Protein AF-0000000075407806 (afdb_homodimer)

Nearest PDB structures (foldseek):
  3ign-assembly1_A  TM=9.437E-01  e=2.275E-16  Marinobacter nauticus VT8
  5m3c-assembly1_B  TM=9.437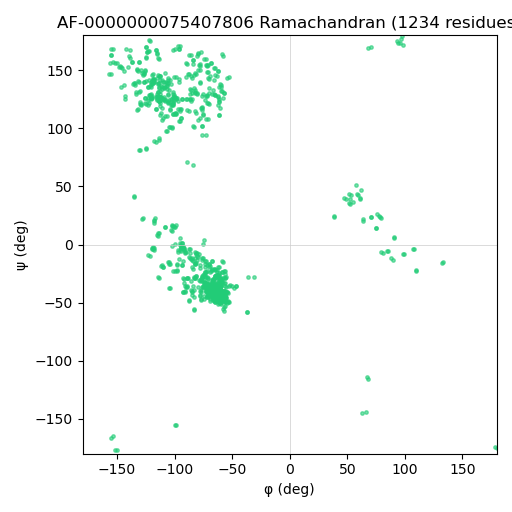E-01  e=1.707E-13  Pseudomonas aeruginosa
  5xgd-assembly1_A  TM=6.040E-01  e=1.605E-15  Pseudomonas aeruginosa PAO1
  5xgb-assembly1_A-2  TM=5.760E-01  e=3.151E-16  Pseudomonas aeruginosa PAO1
  5xge-assembly1_A  TM=5.749E-01  e=5.296E-15  Pseudomonas aeruginosa PAO1

Radius of gyration: 67.43 Å; Cα contacts (8 Å, |Δi|>4): 2034; chains: 2; bounding box: 66×197×121 Å

InterPro domains:
  IPR000160 GGDEF domain [PF00990] (448-605)
  IPR000160 GGDEF domain [PS50887] (478-611)
  IPR000160 GGDEF domain [SM00267] (437-609)
  IPR000160 GGDEF domain [TIGR00254] (445-607)
  IPR000160 GGDEF domain [cd01949] (449-607)
  IPR003660 HAMP domain [PS50885] (196-252)
  IPR029787 Nucleotide cyclase [SSF55073] (453-610)
  IPR043128 Reverse transcriptase/Diguanylate cyclase domain [G3DSA:3.30.70.270] (441-613)
  IPR050469 Diguanylate cyclase Dgc-like, bacteria [PTHR45138] (294-610)

Secondary structure (DSSP, 8-state):
--HHHHHHHHHHHHHHHHHHHHHHHHHHHHHHHHHHHHHHHHHHHHHHHHHHHHHHHHHT-GGGHHHHHHHHTT-TTEEEEEEEE-HHHHHHH----GGGS--SHHHHHHHHH---EEEEEE-SS-EEEEEEEEEE--SSSSS-GGGTS-S-TT-EEEEEEEEEE-HHHHHHHHHHHHHHHHHHHHHHHHHHHHHHHHHHHHHHHHHHHHHHHHHHHTT-TT-------SSHHHHHHHHHHHHHHHHHHHHHHHHHHHHHHHT----TTS-HHHHHHHHHHHHHHHHHHHHHHHT-SSHHHHHHHHHHIIIIIS---SEEEEEEETTTTEEEEEEETTEETPPP-SB-THHHH-GGGSHHHHH-S-EETTTSTT--TTB---GGGTT-EEEEEEEEETTEEEEEEEEEE-GGGHHHHHHHHHHHHHHHHHHHHHHHHHHHHHHHHHHHHB-TTT-SEEHHHHHHHHHHHHHHHHHHT--EEEEEEEETTHHHHHHHH-HHHHHHHHHHHHHHHHHHS-TTSEEEE-SSSEEEEEEET--HHHHHHHHHHHHHHHHHPPEEETTEEE---EEEEEEEETTT-SSHHHHHHHHHHHHHHHHHTTSSSEEE--GGGG--TT-/--HHHHHHHHHHHHHHHHHHHHHHHHHHHHHHHHHHHHHHHHHHHHHHHHHHHHHHHHHT-GGGHHHHHHHHTT-TTEEEEEEEE-HHHHHHH----GGGS--SHHHHHHHHH---EEEEEE-SS-EEEEEEEEEE--SSSSS-HHHH----TT-EEEEEEEEEE-HHHHHHHHHHHHHHHHHHHHHHHHHHHHHHHHHHHHHHHHHHHHHHHHHHHTT-TT-------SSHHHHHHHHHHHHHHHHHHHHHHHHHHHHHHHT----TTS-HHHHHHHHHHHHHHHHHHHHHHHT-SSHHHHHHHHHHHHHHTS---SEEEEEEETTTTEEEEEEETTEETPPP-SB-THHHH-GGGSHHHHH-S-EETTTSTT--TTB---GGGTT-EEEEEEEEETTEEEEEEEEEE-GGGHHHHHHHHHHHHHHHHHHHHHHHHHHHHHHHHHHHHB-TTT-PEEHHHHHHHHHHHHHHHHHHT--EEEEEEEETTHHHHHHHH-HHHHHHHHHHHHHHHHHHS-TTSEEEE-SSSEEEEEEET--HHHHHHHHHHHHHHHHH--EEETTEEE---EEEEEEEETTT-SSHHHHHHHHHHHHHHHHHTTSSSEEE--GGGG--TT-

Organism: Magnetospirillum gryphiswaldense (strain DSM 6361 / JCM 21280 / NBRC 15271 / MSR-1) (NCBI:txid431944)

Structure (mmCIF, N/CA/C/O backbone):
data_AF-0000000075407806-model_v1
#
loop_
_entity.id
_entity.type
_entity.pdbx_description
1 polymer 'diguanylate cyclase'
#
loop_
_atom_site.group_PDB
_atom_site.id
_atom_site.type_symbol
_atom_site.label_atom_id
_atom_site.label_alt_id
_atom_site.label_comp_id
_atom_site.label_asym_id
_atom_site.label_entity_id
_atom_site.label_seq_id
_atom_site.pdbx_PDB_ins_code
_atom_site.Cartn_x
_atom_site.Cartn_y
_atom_site.Cartn_z
_atom_site.occupancy
_atom_site.B_iso_or_equiv
_atom_site.auth_seq_id
_atom_site.auth_comp_id
_atom_site.auth_asym_id
_atom_site.auth_atom_id
_atom_site.pdbx_PDB_model_num
ATOM 1 N N . MET A 1 1 ? -12.391 -30.016 -14.391 1 67 1 MET A N 1
ATOM 2 C CA . MET A 1 1 ? -11.828 -31.281 -13.969 1 67 1 MET A CA 1
ATOM 3 C C . MET A 1 1 ? -10.367 -31.125 -13.547 1 67 1 MET A C 1
ATOM 5 O O . MET A 1 1 ? -9.609 -30.391 -14.188 1 67 1 MET A O 1
ATOM 9 N N . ASN A 1 2 ? -10 -31.844 -12.461 1 80.75 2 ASN A N 1
ATOM 10 C CA . ASN A 1 2 ? -8.656 -31.828 -11.891 1 80.75 2 ASN A CA 1
ATOM 11 C C . ASN A 1 2 ? -7.625 -32.406 -12.844 1 80.75 2 ASN A C 1
ATOM 13 O O . ASN A 1 2 ? -7.922 -33.375 -13.57 1 80.75 2 ASN A O 1
ATOM 17 N N . LEU A 1 3 ? -6.617 -31.719 -13.055 1 81.88 3 LEU A N 1
ATOM 18 C CA . LEU A 1 3 ? -5.551 -32.125 -13.953 1 81.88 3 LEU A CA 1
ATOM 19 C C . LEU A 1 3 ? -5.148 -33.594 -13.68 1 81.88 3 LEU A C 1
ATOM 21 O O . LEU A 1 3 ? -4.953 -34.375 -14.617 1 81.88 3 LEU A O 1
ATOM 25 N N . ASN A 1 4 ? -5.195 -33.938 -12.43 1 81.56 4 ASN A N 1
ATOM 26 C CA . ASN A 1 4 ? -4.84 -35.312 -12.047 1 81.56 4 ASN A CA 1
ATOM 27 C C . ASN A 1 4 ? -5.859 -36.312 -12.562 1 81.56 4 ASN A C 1
ATOM 29 O O . ASN A 1 4 ? -5.488 -37.406 -13.031 1 81.56 4 ASN A O 1
ATOM 33 N N . ILE A 1 5 ? -7.078 -35.969 -12.523 1 84.75 5 ILE A N 1
ATOM 34 C CA . ILE A 1 5 ? -8.141 -36.875 -12.977 1 84.75 5 ILE A CA 1
ATOM 35 C C . ILE A 1 5 ? -8.117 -36.969 -14.5 1 84.75 5 ILE A C 1
ATOM 37 O O . ILE A 1 5 ? -8.242 -38.031 -15.07 1 84.75 5 ILE A O 1
ATOM 41 N N . LYS A 1 6 ? -7.844 -35.875 -15.102 1 84.38 6 LYS A N 1
ATOM 42 C CA . LYS A 1 6 ? -7.789 -35.875 -16.562 1 84.38 6 LYS A CA 1
ATOM 43 C C . LYS A 1 6 ? -6.66 -36.75 -17.078 1 84.38 6 LYS A C 1
ATOM 45 O O . LYS A 1 6 ? -6.859 -37.562 -18 1 84.38 6 LYS A O 1
ATOM 50 N N . ILE A 1 7 ? -5.547 -36.656 -16.422 1 82.81 7 ILE A N 1
ATOM 51 C CA . ILE A 1 7 ? -4.379 -37.438 -16.844 1 82.81 7 ILE A CA 1
ATOM 52 C C . ILE A 1 7 ? -4.594 -38.906 -16.531 1 82.81 7 ILE A C 1
ATOM 54 O O . ILE A 1 7 ? -4.273 -39.781 -17.359 1 82.81 7 ILE A O 1
ATOM 58 N N . SER A 1 8 ? -5.254 -39.156 -15.438 1 85.25 8 SER A N 1
ATOM 59 C CA . SER A 1 8 ? -5.5 -40.531 -15.039 1 85.25 8 SER A CA 1
ATOM 60 C C . SER A 1 8 ? -6.484 -41.188 -15.992 1 85.25 8 SER A C 1
ATOM 62 O O . SER A 1 8 ? -6.273 -42.344 -16.406 1 85.25 8 SER A O 1
ATOM 64 N N . VAL A 1 9 ? -7.484 -40.469 -16.359 1 86.44 9 VAL A N 1
ATOM 65 C CA . VAL A 1 9 ? -8.5 -41.031 -17.25 1 86.44 9 VAL A CA 1
ATOM 66 C C . VAL A 1 9 ? -7.906 -41.25 -18.641 1 86.44 9 VAL A C 1
ATOM 68 O O . VAL A 1 9 ? -8.133 -42.281 -19.266 1 86.44 9 VAL A O 1
ATOM 71 N N . LEU A 1 10 ? -7.137 -40.375 -19.031 1 84.06 10 LEU A N 1
ATOM 72 C CA . LEU A 1 10 ? -6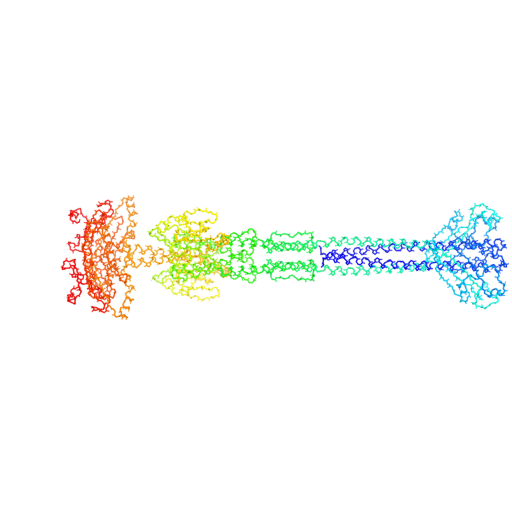.512 -40.469 -20.344 1 84.06 10 LEU A CA 1
ATOM 73 C C . LEU A 1 10 ? -5.523 -41.656 -20.375 1 84.06 10 LEU A C 1
ATOM 75 O O . LEU A 1 10 ? -5.527 -42.438 -21.312 1 84.06 10 LEU A O 1
ATOM 79 N N . PHE A 1 11 ? -4.77 -41.781 -19.344 1 84.06 11 PHE A N 1
ATOM 80 C CA . PHE A 1 11 ? -3.781 -42.844 -19.266 1 84.06 11 PHE A CA 1
ATOM 81 C C . PHE A 1 11 ? -4.465 -44.188 -19.219 1 84.06 11 PHE A C 1
ATOM 83 O O . PHE A 1 11 ? -4.043 -45.156 -19.891 1 84.06 11 PHE A O 1
ATOM 90 N N . ALA A 1 12 ? -5.516 -44.188 -18.469 1 84.94 12 ALA A N 1
ATOM 91 C CA . ALA A 1 12 ? -6.254 -45.469 -18.344 1 84.94 12 ALA A CA 1
ATOM 92 C C . ALA A 1 12 ? -6.879 -45.875 -19.688 1 84.94 12 ALA A C 1
ATOM 94 O O . ALA A 1 12 ? -6.855 -47.031 -20.047 1 84.94 12 ALA A O 1
ATOM 95 N N . ALA A 1 13 ? -7.336 -44.906 -20.391 1 87.31 13 ALA A N 1
ATOM 96 C CA . ALA A 1 13 ? -7.953 -45.188 -21.68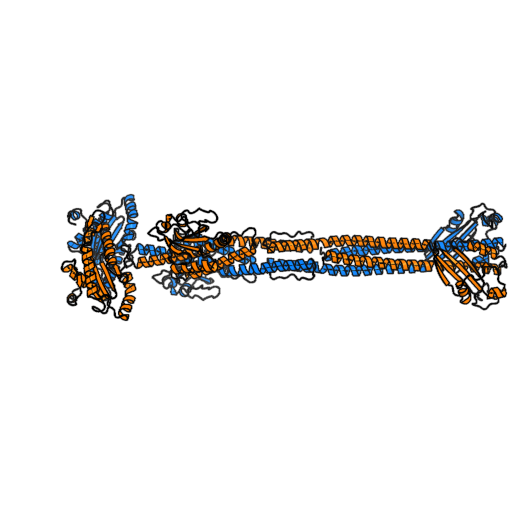8 1 87.31 13 ALA A CA 1
ATOM 97 C C . ALA A 1 13 ? -6.918 -45.688 -22.688 1 87.31 13 ALA A C 1
ATOM 99 O O . ALA A 1 13 ? -7.152 -46.656 -23.406 1 87.31 13 ALA A O 1
ATOM 100 N N . ILE A 1 14 ? -5.758 -45.125 -22.656 1 85.31 14 ILE A N 1
ATOM 101 C CA . ILE A 1 14 ? -4.699 -45.469 -23.594 1 85.31 14 ILE A CA 1
ATOM 102 C C . ILE A 1 14 ? -4.164 -46.875 -23.25 1 85.31 14 ILE A C 1
ATOM 104 O O . ILE A 1 14 ? -3.941 -47.688 -24.141 1 85.31 14 ILE A O 1
ATOM 108 N N . ALA A 1 15 ? -4.062 -47.094 -21.922 1 85.44 15 ALA A N 1
ATOM 109 C CA . ALA A 1 15 ? -3.576 -48.375 -21.469 1 85.44 15 ALA A CA 1
ATOM 110 C C . ALA A 1 15 ? -4.551 -49.5 -21.844 1 85.44 15 ALA A C 1
ATOM 112 O O . ALA A 1 15 ? -4.145 -50.531 -22.359 1 85.44 15 ALA A O 1
ATOM 113 N N . ALA A 1 16 ? -5.809 -49.281 -21.719 1 87.81 16 ALA A N 1
ATOM 114 C CA . ALA A 1 16 ? -6.832 -50.281 -22.016 1 87.81 16 ALA A CA 1
ATOM 115 C C . ALA A 1 16 ? -6.887 -50.562 -23.516 1 87.81 16 ALA A C 1
ATOM 117 O O . ALA A 1 16 ? -6.973 -51.719 -23.938 1 87.81 16 ALA A O 1
ATOM 118 N N . MET A 1 17 ? -6.723 -49.562 -24.281 1 87.56 17 MET A N 1
ATOM 119 C CA . MET A 1 17 ? -6.762 -49.688 -25.719 1 87.56 17 MET A CA 1
ATOM 120 C C . MET A 1 17 ? -5.531 -50.438 -26.234 1 87.56 17 MET A C 1
ATOM 122 O O . MET A 1 17 ? -5.637 -51.312 -27.109 1 87.56 17 MET A O 1
ATOM 126 N N . LEU A 1 18 ? -4.41 -50.156 -25.641 1 86.62 18 LEU A N 1
ATOM 127 C CA . LEU A 1 18 ? -3.17 -50.844 -26.031 1 86.62 18 LEU A CA 1
ATOM 128 C C . LEU A 1 18 ? -3.215 -52.312 -25.688 1 86.62 18 LEU A C 1
ATOM 130 O O . LEU A 1 18 ? -2.857 -53.156 -26.516 1 86.62 18 LEU A O 1
ATOM 134 N N . ILE A 1 19 ? -3.707 -52.625 -24.531 1 87.5 19 ILE A N 1
ATOM 135 C CA . ILE A 1 19 ? -3.783 -54.031 -24.078 1 87.5 19 ILE A CA 1
ATOM 136 C C . ILE A 1 19 ? -4.766 -54.812 -24.953 1 87.5 19 ILE A C 1
ATOM 138 O O . ILE A 1 19 ? -4.473 -55.906 -25.375 1 87.5 19 ILE A O 1
ATOM 142 N N . ALA A 1 20 ? -5.867 -54.188 -25.281 1 88.06 20 ALA A N 1
ATOM 143 C CA . ALA A 1 20 ? -6.879 -54.844 -26.109 1 88.06 20 ALA A CA 1
ATOM 144 C C . ALA A 1 20 ? -6.348 -55.125 -27.516 1 88.06 20 ALA A C 1
ATOM 146 O O . ALA A 1 20 ? -6.516 -56.219 -28.047 1 88.06 20 ALA A O 1
ATOM 147 N N . LEU A 1 21 ? -5.684 -54.219 -28.016 1 85.94 21 LEU A N 1
ATOM 148 C CA . LEU A 1 21 ? -5.16 -54.344 -29.375 1 85.94 21 LEU A CA 1
ATOM 149 C C . LEU A 1 21 ? -4.051 -55.406 -29.422 1 85.94 21 LEU A C 1
ATOM 151 O O . LEU A 1 21 ? -3.998 -56.219 -30.344 1 85.94 21 LEU A O 1
ATOM 155 N N . LEU A 1 22 ? -3.189 -55.406 -28.422 1 84.62 22 LEU A N 1
ATOM 156 C CA . LEU A 1 22 ? -2.105 -56.406 -28.344 1 84.62 22 LEU A CA 1
ATOM 157 C C . LEU A 1 22 ? -2.654 -57.812 -28.188 1 84.62 22 LEU A C 1
ATOM 159 O O . LEU A 1 22 ? -2.131 -58.75 -28.781 1 84.62 22 LEU A O 1
ATOM 163 N N . MET A 1 23 ? -3.695 -57.906 -27.453 1 85.75 23 MET A N 1
ATOM 164 C CA . MET A 1 23 ? -4.332 -59.219 -27.25 1 85.75 23 MET A CA 1
ATOM 165 C C . MET A 1 23 ? -4.91 -59.75 -28.547 1 85.75 23 MET A C 1
ATOM 167 O O . MET A 1 23 ? -4.656 -60.906 -28.922 1 85.75 23 MET A O 1
ATOM 171 N N . VAL A 1 24 ? -5.574 -58.938 -29.312 1 86.38 24 VAL A N 1
ATOM 172 C CA . VAL A 1 24 ? -6.234 -59.375 -30.547 1 86.38 24 VAL A CA 1
ATOM 173 C C . VAL A 1 24 ? -5.191 -59.75 -31.594 1 86.38 24 VAL A C 1
ATOM 175 O O . VAL A 1 24 ? -5.289 -60.781 -32.219 1 86.38 24 VAL A O 1
ATOM 178 N N . ILE A 1 25 ? -4.184 -58.969 -31.641 1 84 25 ILE A N 1
ATOM 179 C CA . ILE A 1 25 ? -3.17 -59.188 -32.656 1 84 25 ILE A CA 1
ATOM 180 C C . ILE A 1 25 ? -2.363 -60.438 -32.344 1 84 25 ILE A C 1
ATOM 182 O O . ILE A 1 25 ? -2.086 -61.25 -33.219 1 84 25 ILE A O 1
ATOM 186 N N . SER A 1 26 ? -2.033 -60.625 -31.031 1 84.69 26 SER A N 1
ATOM 187 C CA . SER A 1 26 ? -1.253 -61.781 -30.625 1 84.69 26 SER A CA 1
ATOM 188 C C . SER A 1 26 ? -2.043 -63.062 -30.812 1 84.69 26 SER A C 1
ATOM 190 O O . SER A 1 26 ? -1.513 -64.062 -31.328 1 84.69 26 SER A O 1
ATOM 192 N N . LEU A 1 27 ? -3.328 -63.062 -30.531 1 85 27 LEU A N 1
ATOM 193 C CA . LEU A 1 27 ? -4.164 -64.25 -30.688 1 85 27 LEU A CA 1
ATOM 194 C C . LEU A 1 27 ? -4.332 -64.625 -32.156 1 85 27 LEU A C 1
ATOM 196 O O . LEU A 1 27 ? -4.27 -65.75 -32.531 1 85 27 LEU A O 1
ATOM 200 N N . PHE A 1 28 ? -4.484 -63.594 -32.938 1 85.69 28 PHE A N 1
ATOM 201 C CA . PHE A 1 28 ? -4.629 -63.812 -34.375 1 85.69 28 PHE A CA 1
ATOM 202 C C . PHE A 1 28 ? -3.336 -64.375 -34.938 1 85.69 28 PHE A C 1
ATOM 204 O O . PHE A 1 28 ? -3.365 -65.312 -35.781 1 85.69 28 PHE A O 1
ATOM 211 N N . ALA A 1 29 ? -2.229 -63.812 -34.531 1 84.31 29 ALA A N 1
ATOM 212 C CA . ALA A 1 29 ? -0.93 -64.25 -35.062 1 84.31 29 ALA A CA 1
ATOM 213 C C . ALA A 1 29 ? -0.627 -65.688 -34.688 1 84.31 29 ALA A C 1
ATOM 215 O O . ALA A 1 29 ? -0.217 -66.5 -35.531 1 84.31 29 ALA A O 1
ATOM 216 N N . PHE A 1 30 ? -0.912 -66.125 -33.469 1 83.81 30 PHE A N 1
ATOM 217 C CA . PHE A 1 30 ? -0.617 -67.438 -33 1 83.81 30 PHE A CA 1
ATOM 218 C C . PHE A 1 30 ? -1.563 -68.438 -33.656 1 83.81 30 PHE A C 1
ATOM 220 O O . PHE A 1 30 ? -1.162 -69.562 -33.969 1 83.81 30 PHE A O 1
ATOM 227 N N . ARG A 1 31 ? -2.77 -68.062 -33.875 1 83.38 31 ARG A N 1
ATOM 228 C CA . ARG A 1 31 ? -3.717 -68.875 -34.594 1 83.38 31 ARG A CA 1
ATOM 229 C C . ARG A 1 31 ? -3.27 -69.125 -36.031 1 83.38 31 ARG A C 1
ATOM 231 O O . ARG A 1 31 ? -3.244 -70.312 -36.469 1 83.38 31 ARG A O 1
ATOM 238 N N . SER A 1 32 ? -2.961 -68.062 -36.625 1 83.88 32 SER A N 1
ATOM 239 C CA . SER A 1 32 ? -2.516 -68.188 -38.031 1 83.88 32 SER A CA 1
ATOM 240 C C . SER A 1 32 ? -1.256 -69.062 -38.125 1 83.88 32 SER A C 1
ATOM 242 O O . SER A 1 32 ? -1.137 -69.875 -39.031 1 83.88 32 SER A O 1
ATOM 244 N N . PHE A 1 33 ? -0.442 -68.938 -37.156 1 83.88 33 PHE A N 1
ATOM 245 C CA . PHE A 1 33 ? 0.8 -69.688 -37.125 1 83.88 33 PHE A CA 1
ATOM 246 C C . PHE A 1 33 ? 0.52 -71.188 -36.875 1 83.88 33 PHE A C 1
ATOM 248 O O . PHE A 1 33 ? 1.099 -72.062 -37.531 1 83.88 33 PHE A O 1
ATOM 255 N N . SER A 1 34 ? -0.338 -71.5 -36.062 1 83.44 34 SER A N 1
ATOM 256 C CA . SER A 1 34 ? -0.695 -72.875 -35.719 1 83.44 34 SER A CA 1
ATOM 257 C C . SER A 1 34 ? -1.324 -73.562 -36.906 1 83.44 34 SER A C 1
ATOM 259 O O . SER A 1 34 ? -0.989 -74.688 -37.188 1 83.44 34 SER A O 1
ATOM 261 N N . ILE A 1 35 ? -2.105 -72.875 -37.594 1 83.88 35 ILE A N 1
ATOM 262 C CA . ILE A 1 35 ? -2.785 -73.438 -38.75 1 83.88 35 ILE A CA 1
ATOM 263 C C . ILE A 1 35 ? -1.775 -73.688 -39.875 1 83.88 35 ILE A C 1
ATOM 265 O O . ILE A 1 35 ? -1.771 -74.75 -40.469 1 83.88 35 ILE A O 1
ATOM 269 N N . ALA A 1 36 ? -0.964 -72.75 -40.094 1 84.38 36 ALA A N 1
ATOM 270 C CA . ALA A 1 36 ? 0.032 -72.938 -41.156 1 84.38 36 ALA A CA 1
ATOM 271 C C . ALA A 1 36 ? 0.975 -74.062 -40.844 1 84.38 36 ALA A C 1
ATOM 273 O O . ALA A 1 36 ? 1.234 -74.875 -41.719 1 84.38 36 ALA A O 1
ATOM 274 N N . SER A 1 37 ? 1.441 -74.125 -39.656 1 86.44 37 SER A N 1
ATOM 275 C CA . SER A 1 37 ? 2.369 -75.188 -39.25 1 86.44 37 SER A CA 1
ATOM 276 C C . SER A 1 37 ? 1.707 -76.562 -39.312 1 86.44 37 SER A C 1
ATOM 278 O O . SER A 1 37 ? 2.285 -77.5 -39.844 1 86.44 37 SER A O 1
ATOM 280 N N . SER A 1 38 ? 0.479 -76.75 -38.875 1 87.69 38 SER A N 1
ATOM 281 C CA . SER A 1 38 ? -0.228 -78 -38.844 1 87.69 38 SER A CA 1
ATOM 282 C C . SER A 1 38 ? -0.625 -78.438 -40.25 1 87.69 38 SER A C 1
ATOM 284 O O . SER A 1 38 ? -0.638 -79.688 -40.531 1 87.69 38 SER A O 1
ATOM 286 N N . SER A 1 39 ? -0.934 -77.5 -41.094 1 88.38 39 SER A N 1
ATOM 287 C CA . SER A 1 39 ? -1.257 -77.875 -42.469 1 88.38 39 SER A CA 1
ATOM 288 C C . SER A 1 39 ? -0.055 -78.5 -43.188 1 88.38 39 SER A C 1
ATOM 290 O O . SER A 1 39 ? -0.195 -79.438 -43.906 1 88.38 39 SER A O 1
ATOM 292 N N . GLU A 1 40 ? 1.061 -77.875 -42.906 1 88.38 40 GLU A N 1
ATOM 293 C CA . GLU A 1 40 ? 2.275 -78.438 -43.469 1 88.38 40 GLU A CA 1
ATOM 294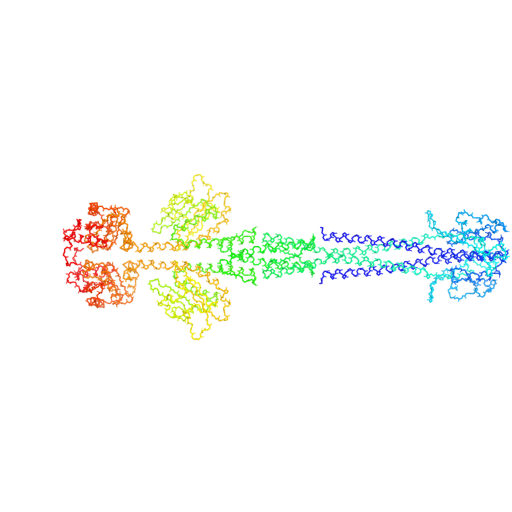 C C . GLU A 1 40 ? 2.568 -79.875 -42.906 1 88.38 40 GLU A C 1
ATOM 296 O O . GLU A 1 40 ? 2.994 -80.75 -43.625 1 88.38 40 GLU A O 1
ATOM 301 N N . HIS A 1 41 ? 2.346 -80 -41.656 1 89.31 41 HIS A N 1
ATOM 302 C CA . HIS A 1 41 ? 2.484 -81.25 -40.969 1 89.31 41 HIS A CA 1
ATOM 303 C C . HIS A 1 41 ? 1.616 -82.312 -41.594 1 89.31 41 HIS A C 1
ATOM 305 O O . HIS A 1 41 ? 2.111 -83.375 -41.969 1 89.31 41 HIS A O 1
ATOM 311 N N . ILE A 1 42 ? 0.395 -82.062 -41.875 1 92.19 42 ILE A N 1
ATOM 312 C CA . ILE A 1 42 ? -0.566 -83 -42.438 1 92.19 42 ILE A CA 1
ATOM 313 C C . ILE A 1 42 ? -0.195 -83.312 -43.875 1 92.19 42 ILE A C 1
ATOM 315 O O . ILE A 1 42 ? -0.241 -84.438 -44.312 1 92.19 42 ILE A O 1
ATOM 319 N N . ARG A 1 43 ? 0.182 -82.375 -44.562 1 91.44 43 ARG A N 1
ATOM 320 C CA . ARG A 1 43 ? 0.561 -82.562 -45.938 1 91.44 43 ARG A CA 1
ATOM 321 C C . ARG A 1 43 ? 1.745 -83.5 -46.062 1 91.44 43 ARG A C 1
ATOM 323 O O . ARG A 1 43 ? 1.729 -84.438 -46.875 1 91.44 43 ARG A O 1
ATOM 330 N N . THR A 1 44 ? 2.699 -83.25 -45.219 1 91.38 44 THR A N 1
ATOM 331 C CA . THR A 1 44 ? 3.877 -84.125 -45.219 1 91.38 44 THR A CA 1
ATOM 332 C C . THR A 1 44 ? 3.498 -85.562 -44.875 1 91.38 44 THR A C 1
ATOM 334 O O . THR A 1 44 ? 3.902 -86.5 -45.562 1 91.38 44 THR A O 1
ATOM 337 N N . ALA A 1 45 ? 2.74 -85.688 -43.906 1 92.06 45 ALA A N 1
ATOM 338 C CA . ALA A 1 45 ? 2.293 -87.062 -43.469 1 92.06 45 ALA A CA 1
ATOM 339 C C . ALA A 1 45 ? 1.518 -87.75 -44.594 1 92.06 45 ALA A C 1
ATOM 341 O O . ALA A 1 45 ? 1.754 -88.938 -44.875 1 92.06 45 ALA A O 1
ATOM 342 N N . ALA A 1 46 ? 0.719 -87.062 -45.219 1 92.12 46 ALA A N 1
ATOM 343 C CA . ALA A 1 46 ? -0.096 -87.562 -46.312 1 92.12 46 ALA A CA 1
ATOM 344 C C . ALA A 1 46 ? 0.774 -88 -47.469 1 92.12 46 ALA A C 1
ATOM 346 O O . ALA A 1 46 ? 0.52 -89.062 -48.094 1 92.12 46 ALA A O 1
ATOM 347 N N . GLU A 1 47 ? 1.703 -87.25 -47.688 1 91.81 47 GLU A N 1
ATOM 348 C CA . GLU A 1 47 ? 2.598 -87.625 -48.812 1 91.81 47 GLU A CA 1
ATOM 349 C C . GLU A 1 47 ? 3.391 -88.875 -48.531 1 91.81 47 GLU A C 1
ATOM 351 O O . GLU A 1 47 ? 3.648 -89.688 -49.438 1 91.81 47 GLU A O 1
ATOM 356 N N . ILE A 1 48 ? 3.77 -89.062 -47.344 1 92.06 48 ILE A N 1
ATOM 357 C CA . ILE A 1 48 ? 4.48 -90.312 -46.969 1 92.06 48 ILE A CA 1
ATOM 358 C C . ILE A 1 48 ? 3.553 -91.5 -47.125 1 92.06 48 ILE A C 1
ATOM 360 O O . ILE A 1 48 ? 3.965 -92.562 -47.625 1 92.06 48 ILE A O 1
ATOM 364 N N . VAL A 1 49 ? 2.375 -91.312 -46.781 1 92.69 49 VAL A N 1
ATOM 365 C CA . VAL A 1 49 ? 1.385 -92.375 -46.938 1 92.69 49 VAL A CA 1
ATOM 366 C C . VAL A 1 49 ? 1.198 -92.688 -48.406 1 92.69 49 VAL A C 1
ATOM 368 O O . VAL A 1 49 ? 1.134 -93.875 -48.812 1 92.69 49 VAL A O 1
ATOM 371 N N . ARG A 1 50 ? 1.124 -91.688 -49.125 1 90.62 50 ARG A N 1
ATOM 372 C CA . ARG A 1 50 ? 1.014 -91.875 -50.562 1 90.62 50 ARG A CA 1
ATOM 373 C C . ARG A 1 50 ? 2.176 -92.688 -51.125 1 90.62 50 ARG A C 1
ATOM 375 O O . ARG A 1 50 ? 1.978 -93.625 -51.938 1 90.62 50 ARG A O 1
ATOM 382 N N . VAL A 1 51 ? 3.324 -92.438 -50.688 1 90.62 51 VAL A N 1
ATOM 383 C CA . VAL A 1 51 ? 4.52 -93.125 -51.125 1 90.62 51 VAL A CA 1
ATOM 384 C C . VAL A 1 51 ? 4.414 -94.625 -50.719 1 90.62 51 VAL A C 1
ATOM 386 O O . VAL A 1 51 ? 4.73 -95.5 -51.531 1 90.62 51 VAL A O 1
ATOM 389 N N . HIS A 1 52 ? 3.959 -94.875 -49.594 1 92.12 52 HIS A N 1
ATOM 390 C CA . HIS A 1 52 ? 3.783 -96.25 -49.125 1 92.12 52 HIS A CA 1
ATOM 391 C C . HIS A 1 52 ? 2.82 -97 -50 1 92.12 52 HIS A C 1
ATOM 393 O O . HIS A 1 52 ? 3.131 -98.125 -50.438 1 92.12 52 HIS A O 1
ATOM 399 N N . LEU A 1 53 ? 1.775 -96.438 -50.281 1 90.94 53 LEU A N 1
ATOM 400 C CA . LEU A 1 53 ? 0.755 -97.062 -51.062 1 90.94 53 LEU A CA 1
ATOM 401 C C . LEU A 1 53 ? 1.246 -97.312 -52.5 1 90.94 53 LEU A C 1
ATOM 403 O O . LEU A 1 53 ? 1.003 -98.375 -53.062 1 90.94 53 LEU A O 1
ATOM 407 N N . THR A 1 54 ? 1.933 -96.438 -52.938 1 91.06 54 THR A N 1
ATOM 408 C CA . THR A 1 54 ? 2.5 -96.562 -54.281 1 91.06 54 THR A CA 1
ATOM 409 C C . THR A 1 54 ? 3.5 -97.688 -54.344 1 91.06 54 THR A C 1
ATOM 411 O O . THR A 1 54 ? 3.449 -98.5 -55.25 1 91.06 54 THR A O 1
ATOM 414 N N . GLU A 1 55 ? 4.273 -97.688 -53.344 1 91.5 55 GLU A N 1
ATOM 415 C CA . GLU A 1 55 ? 5.262 -98.812 -53.281 1 91.5 55 GLU A CA 1
ATOM 416 C C . GLU A 1 55 ? 4.594 -100.125 -53.094 1 91.5 55 GLU A C 1
ATOM 418 O O . GLU A 1 55 ? 5.051 -101.125 -53.656 1 91.5 55 GLU A O 1
ATOM 423 N N . SER A 1 56 ? 3.551 -100.188 -52.406 1 92.62 56 SER A N 1
ATOM 424 C CA . SER A 1 56 ? 2.814 -101.438 -52.219 1 92.62 56 SER A CA 1
ATOM 425 C C . SER A 1 56 ? 2.186 -101.938 -53.5 1 92.62 56 SER A C 1
ATOM 427 O O . SER A 1 56 ? 2.121 -103.125 -53.781 1 92.62 56 SER A O 1
ATOM 429 N N . MET A 1 57 ? 1.809 -101.062 -54.344 1 91.62 57 MET A N 1
ATOM 430 C CA . MET A 1 57 ? 1.226 -101.375 -55.625 1 91.62 57 MET A CA 1
ATOM 431 C C . MET A 1 57 ? 2.287 -101.875 -56.594 1 91.62 57 MET A C 1
ATOM 433 O O . MET A 1 57 ? 2.057 -102.875 -57.312 1 91.62 57 MET A O 1
ATOM 437 N N . ILE A 1 58 ? 3.365 -101.312 -56.469 1 90.06 58 ILE A N 1
ATOM 438 C CA . ILE A 1 58 ? 4.461 -101.688 -57.344 1 90.06 58 ILE A CA 1
ATOM 439 C C . ILE A 1 58 ? 5.008 -103.062 -56.969 1 90.06 58 ILE A C 1
ATOM 441 O O . ILE A 1 58 ? 5.32 -103.875 -57.812 1 90.06 58 ILE A O 1
ATOM 445 N N . ASN A 1 59 ? 4.961 -103.312 -55.719 1 91.62 59 ASN A N 1
ATOM 446 C CA . ASN A 1 59 ? 5.555 -104.562 -55.188 1 91.62 59 ASN A CA 1
ATOM 447 C C . ASN A 1 59 ? 4.527 -105.688 -55.125 1 91.62 59 ASN A C 1
ATOM 449 O O . ASN A 1 59 ? 4.852 -106.812 -54.719 1 91.62 59 ASN A O 1
ATOM 453 N N . GLY A 1 60 ? 3.314 -105.375 -55.438 1 89.31 60 GLY A N 1
ATOM 454 C CA . GLY A 1 60 ? 2.275 -106.375 -55.562 1 89.31 60 GLY A CA 1
ATOM 455 C C . GLY A 1 60 ? 1.722 -106.812 -54.219 1 89.31 60 GLY A C 1
ATOM 456 O O . GLY A 1 60 ? 1.28 -108 -54.031 1 89.31 60 GLY A O 1
ATOM 457 N N . VAL A 1 61 ? 1.866 -106 -53.281 1 92.81 61 VAL A N 1
ATOM 458 C CA . VAL A 1 61 ? 1.374 -106.375 -51.938 1 92.81 61 VAL A CA 1
ATOM 459 C C . VAL A 1 61 ? 0.264 -105.375 -51.531 1 92.81 61 VAL A C 1
ATOM 461 O O . VAL A 1 61 ? -0.013 -105.25 -50.312 1 92.81 61 VAL A O 1
ATOM 464 N N . ILE A 1 62 ? -0.343 -104.75 -52.375 1 91.69 62 ILE A N 1
ATOM 465 C CA . ILE A 1 62 ? -1.378 -103.75 -52.094 1 91.69 62 ILE A CA 1
ATOM 466 C C . ILE A 1 62 ? -2.596 -104.438 -51.5 1 91.69 62 ILE A C 1
ATOM 468 O O . ILE A 1 62 ? -3.348 -103.812 -50.719 1 91.69 62 ILE A O 1
ATOM 472 N N . ASP A 1 63 ? -2.748 -105.688 -51.719 1 87.75 63 ASP A N 1
ATOM 473 C CA . ASP A 1 63 ? -3.879 -106.438 -51.188 1 87.75 63 ASP A CA 1
ATOM 474 C C . ASP A 1 63 ? -3.729 -106.625 -49.688 1 87.75 63 ASP A C 1
ATOM 476 O O . ASP A 1 63 ? -4.707 -106.938 -49 1 87.75 63 ASP A O 1
ATOM 480 N N . LYS A 1 64 ? -2.5 -106.438 -49.188 1 90.75 64 LYS A N 1
ATOM 481 C CA . LYS A 1 64 ? -2.244 -106.625 -47.781 1 90.75 64 LYS A CA 1
ATOM 482 C C . LYS A 1 64 ? -2.211 -105.312 -47.031 1 90.75 64 LYS A C 1
ATOM 484 O O . LYS A 1 64 ? -1.722 -105.188 -45.906 1 90.75 64 LYS A O 1
ATOM 489 N N . ARG A 1 65 ? -2.719 -104.375 -47.719 1 89.62 65 ARG A N 1
ATOM 490 C CA . ARG A 1 65 ? -2.592 -103 -47.188 1 89.62 65 ARG A CA 1
ATOM 491 C C . ARG A 1 65 ? -3.428 -102.812 -45.906 1 89.62 65 ARG A C 1
ATOM 493 O O . ARG A 1 65 ? -3.248 -101.875 -45.188 1 89.62 65 ARG A O 1
ATOM 500 N N . GLU A 1 66 ? -4.32 -103.688 -45.594 1 89.94 66 GLU A N 1
ATOM 501 C CA . GLU A 1 66 ? -5.172 -103.562 -44.406 1 89.94 66 GLU A CA 1
ATOM 502 C C . GLU A 1 66 ? -4.34 -103.438 -43.156 1 89.94 66 GLU A C 1
ATOM 504 O O . GLU A 1 66 ? -4.676 -102.625 -42.25 1 89.94 66 GLU A O 1
ATOM 509 N N . SER A 1 67 ? -3.305 -104.188 -43.125 1 89.69 67 SER A N 1
ATOM 510 C CA . SER A 1 67 ? -2.436 -104.125 -41.938 1 89.69 67 SER A CA 1
ATOM 511 C C . SER A 1 67 ? -1.778 -102.75 -41.812 1 89.69 67 SER A C 1
ATOM 513 O O . SER A 1 67 ? -1.694 -102.188 -40.719 1 89.69 67 SER A O 1
ATOM 515 N N . PHE A 1 68 ? -1.342 -102.25 -42.906 1 89.69 68 PHE A N 1
ATOM 516 C CA . PHE A 1 68 ? -0.741 -100.875 -42.906 1 89.69 68 PHE A CA 1
ATOM 517 C C . PHE A 1 68 ? -1.737 -99.812 -42.438 1 89.69 68 PHE A C 1
ATOM 519 O O . PHE A 1 68 ? -1.408 -99 -41.594 1 89.69 68 PHE A O 1
ATOM 526 N N . LEU A 1 69 ? -2.887 -99.875 -43 1 89.62 69 LEU A N 1
ATOM 527 C CA . LEU A 1 69 ? -3.912 -98.938 -42.656 1 89.62 69 LEU A CA 1
ATOM 528 C C . LEU A 1 69 ? -4.281 -99 -41.188 1 89.62 69 LEU A C 1
ATOM 530 O O . LEU A 1 69 ? -4.52 -98 -40.531 1 89.62 69 LEU A O 1
ATOM 534 N N . LYS A 1 70 ? -4.254 -100.188 -40.656 1 88.12 70 LYS A N 1
ATOM 535 C CA . LYS A 1 70 ? -4.523 -100.375 -39.219 1 88.12 70 LYS A CA 1
ATOM 536 C C . LYS A 1 70 ? -3.4 -99.75 -38.375 1 88.12 70 LYS A C 1
ATOM 538 O O . LYS A 1 70 ? -3.66 -99.062 -37.375 1 88.12 70 LYS A O 1
ATOM 543 N N . ARG A 1 71 ? -2.191 -99.938 -38.781 1 88.62 71 ARG A N 1
ATOM 544 C CA . ARG A 1 71 ? -1.046 -99.438 -38.031 1 88.62 71 ARG A CA 1
ATOM 545 C C . ARG A 1 71 ? -0.894 -97.938 -38.156 1 88.62 71 ARG A C 1
ATOM 547 O O . ARG A 1 71 ? -0.373 -97.25 -37.281 1 88.62 71 ARG A O 1
ATOM 554 N N . LEU A 1 72 ? -1.311 -97.5 -39.344 1 87.62 72 LEU A N 1
ATOM 555 C CA . LEU A 1 72 ? -1.289 -96.062 -39.562 1 87.62 72 LEU A CA 1
ATOM 556 C C . LEU A 1 72 ? -2.123 -95.312 -38.531 1 87.62 72 LEU A C 1
ATOM 558 O O . LEU A 1 72 ? -1.768 -94.25 -38.094 1 87.62 72 LEU A O 1
ATOM 562 N N . MET A 1 73 ? -3.105 -95.938 -38.031 1 85.38 73 MET A N 1
ATOM 563 C CA . MET A 1 73 ? -3.988 -95.312 -37.031 1 85.38 73 MET A CA 1
ATOM 564 C C . MET A 1 73 ? -3.295 -95.25 -35.688 1 85.38 73 MET A C 1
ATOM 566 O O . MET A 1 73 ? -3.695 -94.438 -34.844 1 85.38 73 MET A O 1
ATOM 570 N N . GLU A 1 74 ? -2.188 -95.938 -35.562 1 82.88 74 GLU A N 1
ATOM 571 C CA . GLU A 1 74 ? -1.501 -96 -34.281 1 82.88 74 GLU A CA 1
ATOM 572 C C . GLU A 1 74 ? -0.293 -95.062 -34.281 1 82.88 74 GLU A C 1
ATOM 574 O O . GLU A 1 74 ? 0.445 -95 -33.281 1 82.88 74 GLU A O 1
ATOM 579 N N . VAL A 1 75 ? -0.178 -94.5 -35.375 1 86.75 75 VAL A N 1
ATOM 580 C CA . VAL A 1 75 ? 0.969 -93.562 -35.469 1 86.75 75 VAL A CA 1
ATOM 581 C C . VAL A 1 75 ? 0.834 -92.5 -34.406 1 86.75 75 VAL A C 1
ATOM 583 O O . VAL A 1 75 ? -0.198 -91.812 -34.344 1 86.75 75 VAL A O 1
ATOM 586 N N . GLN A 1 76 ? 1.859 -92.312 -33.594 1 80.12 76 GLN A N 1
ATOM 587 C CA . GLN A 1 76 ? 1.87 -91.25 -32.562 1 80.12 76 GLN A CA 1
ATOM 588 C C . GLN A 1 76 ? 1.913 -89.875 -33.156 1 80.12 76 GLN A C 1
ATOM 590 O O . GLN A 1 76 ? 2.658 -89.625 -34.125 1 80.12 76 GLN A O 1
ATOM 595 N N . GLY A 1 77 ? 1.011 -89 -32.719 1 77.88 77 GLY A N 1
ATOM 596 C CA . GLY A 1 77 ? 0.952 -87.625 -33.219 1 77.88 77 GLY A CA 1
ATOM 597 C C . GLY A 1 77 ? -0.271 -87.375 -34.094 1 77.88 77 GLY A C 1
ATOM 598 O O . GLY A 1 77 ? -0.626 -86.25 -34.344 1 77.88 77 GLY A O 1
ATOM 599 N N . LEU A 1 78 ? -0.732 -88.5 -34.594 1 88 78 LEU A N 1
ATOM 600 C CA . LEU A 1 78 ? -1.963 -88.375 -35.375 1 88 78 LEU A CA 1
ATOM 601 C C . LEU A 1 78 ? -3.166 -88.812 -34.562 1 88 78 LEU A C 1
ATOM 603 O O . LEU A 1 78 ? -3.109 -89.875 -33.875 1 88 78 LEU A O 1
ATOM 607 N N . ALA A 1 79 ? -4.098 -88.062 -34.562 1 88.12 79 ALA A N 1
ATOM 608 C CA . ALA A 1 79 ? -5.34 -88.5 -33.906 1 88.12 79 ALA A CA 1
ATOM 609 C C . ALA A 1 79 ? -6.098 -89.5 -34.75 1 88.12 79 ALA A C 1
ATOM 611 O O . ALA A 1 79 ? -6.73 -90.438 -34.219 1 88.12 79 ALA A O 1
ATOM 612 N N . SER A 1 80 ? -6.023 -89.25 -36 1 88.06 80 SER A N 1
ATOM 613 C CA . SER A 1 80 ? -6.629 -90.188 -36.938 1 88.06 80 SER A CA 1
ATOM 614 C C . SER A 1 80 ? -5.977 -90.125 -38.312 1 88.06 80 SER A C 1
ATOM 616 O O . SER A 1 80 ? -5.426 -89.062 -38.688 1 88.06 80 SER A O 1
ATOM 618 N N . ALA A 1 81 ? -5.938 -91.25 -38.938 1 91.5 81 ALA A N 1
ATOM 619 C CA . ALA A 1 81 ? -5.445 -91.375 -40.312 1 91.5 81 ALA A CA 1
ATOM 620 C C . ALA A 1 81 ? -6.223 -92.375 -41.125 1 91.5 81 ALA A C 1
ATOM 622 O O . ALA A 1 81 ? -6.438 -93.5 -40.625 1 91.5 81 ALA A O 1
ATOM 623 N N . ARG A 1 82 ? -6.719 -92 -42.188 1 90.06 82 ARG A N 1
ATOM 624 C CA . ARG A 1 82 ? -7.438 -92.938 -43 1 90.06 82 ARG A CA 1
ATOM 625 C C . ARG A 1 82 ? -7.234 -92.625 -44.5 1 90.06 82 ARG A C 1
ATOM 627 O O . ARG A 1 82 ? -6.953 -91.5 -44.875 1 90.06 82 ARG A O 1
ATOM 634 N N . VAL A 1 83 ? -7.324 -93.625 -45.25 1 92.75 83 VAL A N 1
ATOM 635 C CA . VAL A 1 83 ? -7.203 -93.562 -46.719 1 92.75 83 VAL A CA 1
ATOM 636 C C . VAL A 1 83 ? -8.555 -93.812 -47.375 1 92.75 83 VAL A C 1
ATOM 638 O O . VAL A 1 83 ? -9.281 -94.75 -46.938 1 92.75 83 VAL A O 1
ATOM 641 N N . VAL A 1 84 ? -8.828 -93 -48.312 1 94.06 84 VAL A N 1
ATOM 642 C CA . VAL A 1 84 ? -10.109 -93.125 -49 1 94.06 84 VAL A CA 1
ATOM 643 C C . VAL A 1 84 ? -9.891 -93.438 -50.469 1 94.06 84 VAL A C 1
ATOM 645 O O . VAL A 1 84 ? -8.992 -92.875 -51.094 1 94.06 84 VAL A O 1
ATOM 648 N N . ARG A 1 85 ? -10.773 -94.312 -51 1 94 85 ARG A N 1
ATOM 649 C CA . ARG A 1 85 ? -10.695 -94.688 -52.406 1 94 85 ARG A CA 1
ATOM 650 C C . ARG A 1 85 ? -11.633 -93.875 -53.25 1 94 85 ARG A C 1
ATOM 652 O O . ARG A 1 85 ? -12.758 -93.562 -52.844 1 94 85 ARG A O 1
ATOM 659 N N . SER A 1 86 ? -11.219 -93.5 -54.344 1 93.75 86 SER A N 1
ATOM 660 C CA . SER A 1 86 ? -12.07 -92.75 -55.25 1 93.75 86 SER A CA 1
ATOM 661 C C . SER A 1 86 ? -13.016 -93.688 -56 1 93.75 86 SER A C 1
ATOM 663 O O . SER A 1 86 ? -12.781 -94.875 -56.094 1 93.75 86 SER A O 1
ATOM 665 N N . PRO A 1 87 ? -14.086 -93.062 -56.625 1 91.62 87 PRO A N 1
ATOM 666 C CA . PRO A 1 87 ? -15 -93.875 -57.438 1 91.62 87 PRO A CA 1
ATOM 667 C C . PRO A 1 87 ? -14.305 -94.5 -58.625 1 91.62 87 PRO A C 1
ATOM 669 O O . PRO A 1 87 ? -14.648 -95.625 -59.031 1 91.62 87 PRO A O 1
ATOM 672 N N . ALA A 1 88 ? -13.297 -93.938 -59.094 1 92.81 88 ALA A N 1
ATOM 673 C CA . ALA A 1 88 ? -12.57 -94.438 -60.25 1 92.81 88 ALA A CA 1
ATOM 674 C C . ALA A 1 88 ? -11.805 -95.75 -59.844 1 92.81 88 ALA A C 1
ATOM 676 O O . ALA A 1 88 ? -11.766 -96.688 -60.625 1 92.81 88 ALA A O 1
ATOM 677 N N . VAL A 1 89 ? -11.258 -95.688 -58.75 1 94.06 89 VAL A N 1
ATOM 678 C CA . VAL A 1 89 ? -10.508 -96.812 -58.25 1 94.06 89 VAL A CA 1
ATOM 679 C C . VAL A 1 89 ? -11.469 -97.938 -57.844 1 94.06 89 VAL A C 1
ATOM 681 O O . VAL A 1 89 ? -11.188 -99.125 -58.094 1 94.06 89 VAL A O 1
ATOM 684 N N . VAL A 1 90 ? -12.594 -97.562 -57.344 1 93.56 90 VAL A N 1
ATOM 685 C CA . VAL A 1 90 ? -13.602 -98.562 -56.969 1 93.56 90 VAL A CA 1
ATOM 686 C C . VAL A 1 90 ? -14.133 -99.25 -58.219 1 93.56 90 VAL A C 1
ATOM 688 O O . VAL A 1 90 ? -14.352 -100.5 -58.219 1 93.56 90 VAL A O 1
ATOM 691 N N . LYS A 1 91 ? -14.266 -98.562 -59.219 1 93.06 91 LYS A N 1
ATOM 692 C CA . LYS A 1 91 ? -14.758 -99.125 -60.469 1 93.06 91 LYS A CA 1
ATOM 693 C C . LYS A 1 91 ? -13.773 -100.125 -61.062 1 93.06 91 LYS A C 1
ATOM 695 O O . LYS A 1 91 ? -14.18 -101.188 -61.594 1 93.06 91 LYS A O 1
ATOM 700 N N . GLN A 1 92 ? -12.602 -99.812 -60.938 1 93.69 92 GLN A N 1
ATOM 701 C CA . GLN A 1 92 ? -11.578 -100.688 -61.562 1 93.69 92 GLN A CA 1
ATOM 702 C C . GLN A 1 92 ? -11.195 -101.812 -60.656 1 93.69 92 GLN A C 1
ATOM 704 O O . GLN A 1 92 ? -10.984 -102.938 -61.125 1 93.69 92 GLN A O 1
ATOM 709 N N . PHE A 1 93 ? -11.062 -101.625 -59.344 1 92.56 93 PHE A N 1
ATOM 710 C CA . PHE A 1 93 ? -10.469 -102.625 -58.469 1 92.56 93 PHE A CA 1
ATOM 711 C C . PHE A 1 93 ? -11.477 -103.062 -57.438 1 92.56 93 PHE A C 1
ATOM 713 O O . PHE A 1 93 ? -11.164 -103.938 -56.594 1 92.56 93 PHE A O 1
ATOM 720 N N . GLY A 1 94 ? -12.641 -102.5 -57.375 1 90.62 94 GLY A N 1
ATOM 721 C CA . GLY A 1 94 ? -13.656 -102.875 -56.406 1 90.62 94 GLY A CA 1
ATOM 722 C C . GLY A 1 94 ? -13.664 -101.938 -55.188 1 90.62 94 GLY A C 1
ATOM 723 O O . GLY A 1 94 ? -12.836 -101.062 -55.062 1 90.62 94 GLY A O 1
ATOM 724 N N . SER A 1 95 ? -14.547 -102.188 -54.281 1 89.12 95 SER A N 1
ATOM 725 C CA . SER A 1 95 ? -14.797 -101.25 -53.125 1 89.12 95 SER A CA 1
ATOM 726 C C . SER A 1 95 ? -13.68 -101.375 -52.094 1 89.12 95 SER A C 1
ATOM 728 O O . SER A 1 95 ? -13.461 -100.438 -51.312 1 89.12 95 SER A O 1
ATOM 730 N N . GLY A 1 96 ? -12.906 -102.312 -52.156 1 86.25 96 GLY A N 1
ATOM 731 C CA . GLY A 1 96 ? -11.812 -102.438 -51.219 1 86.25 96 GLY A CA 1
ATOM 732 C C . GLY A 1 96 ? -12.273 -102.688 -49.812 1 86.25 96 GLY A C 1
ATOM 733 O O . GLY A 1 96 ? -13.258 -103.375 -49.562 1 86.25 96 GLY A O 1
ATOM 734 N N . LEU A 1 97 ? -11.555 -102.125 -48.781 1 88.81 97 LEU A N 1
ATOM 735 C CA . LEU A 1 97 ? -11.867 -102.312 -47.375 1 88.81 97 LEU A CA 1
ATOM 736 C C . LEU A 1 97 ? -12.953 -101.312 -46.938 1 88.81 97 LEU A C 1
ATOM 738 O O . LEU A 1 97 ? -13.078 -100.25 -47.531 1 88.81 97 LEU A O 1
ATOM 742 N N . HIS A 1 98 ? -13.695 -101.625 -45.906 1 86.56 98 HIS A N 1
ATOM 743 C CA . HIS A 1 98 ? -14.789 -100.812 -45.438 1 86.56 98 HIS A CA 1
ATOM 744 C C . HIS A 1 98 ? -14.281 -99.438 -44.969 1 86.56 98 HIS A C 1
ATOM 746 O O . HIS A 1 98 ? -14.961 -98.438 -45.156 1 86.56 98 HIS A O 1
ATOM 752 N N . GLU A 1 99 ? -13.102 -99.438 -44.531 1 87.31 99 GLU A N 1
ATOM 753 C CA . GLU A 1 99 ? -12.531 -98.188 -44 1 87.31 99 GLU A CA 1
ATOM 754 C C . GLU A 1 99 ? -12.086 -97.25 -45.094 1 87.31 99 GLU A C 1
ATOM 756 O O . GLU A 1 99 ? -11.828 -96.062 -44.844 1 87.31 99 GLU A O 1
ATOM 761 N N . GLU A 1 100 ? -12.102 -97.688 -46.312 1 92.69 100 GLU A N 1
ATOM 762 C CA . GLU A 1 100 ? -11.602 -96.875 -47.438 1 92.69 100 GLU A CA 1
ATOM 763 C C . GLU A 1 100 ? -12.742 -96.125 -48.125 1 92.69 100 GLU A C 1
ATOM 765 O O . GLU A 1 100 ? -12.516 -95.438 -49.094 1 92.69 100 GLU A O 1
ATOM 770 N N . ALA A 1 101 ? -13.93 -96.312 -47.594 1 91.75 101 ALA A N 1
ATOM 771 C CA . ALA A 1 101 ? -15.07 -95.562 -48.125 1 91.75 101 ALA A CA 1
ATOM 772 C C . ALA A 1 101 ? -15.148 -94.188 -47.531 1 91.75 101 ALA A C 1
ATOM 774 O O . ALA A 1 101 ? -14.844 -94 -46.344 1 91.75 101 ALA A O 1
ATOM 775 N N . PRO A 1 102 ? -15.609 -93.312 -48.406 1 91.81 102 PRO A N 1
ATOM 776 C CA . PRO A 1 102 ? -15.75 -92 -47.875 1 91.81 102 PRO A CA 1
ATOM 777 C C . PRO A 1 102 ? -16.734 -91.875 -46.688 1 91.81 102 PRO A C 1
ATOM 779 O O . PRO A 1 102 ? -17.781 -92.5 -46.719 1 91.81 102 PRO A O 1
ATOM 782 N N . SER A 1 103 ? -16.312 -91.125 -45.625 1 86.56 103 SER A N 1
ATOM 783 C CA . SER A 1 103 ? -17.078 -91.125 -44.406 1 86.56 103 SER A CA 1
ATOM 784 C C . SER A 1 103 ? -17.938 -89.812 -44.312 1 86.56 103 SER A C 1
ATOM 786 O O . SER A 1 103 ? -18.938 -89.812 -43.594 1 86.56 103 SER A O 1
ATOM 788 N N . ASP A 1 104 ? -17.609 -88.75 -44.969 1 90.81 104 ASP A N 1
ATOM 789 C CA . ASP A 1 104 ? -18.359 -87.5 -44.875 1 90.81 104 ASP A CA 1
ATOM 790 C C . ASP A 1 104 ? -18.281 -86.688 -46.156 1 90.81 104 ASP A C 1
ATOM 792 O O . ASP A 1 104 ? -17.703 -87.125 -47.125 1 90.81 104 ASP A O 1
ATOM 796 N N . ASP A 1 105 ? -18.922 -85.438 -46.125 1 92.75 105 ASP A N 1
ATOM 797 C CA . ASP A 1 105 ? -19.062 -84.562 -47.312 1 92.75 105 ASP A CA 1
ATOM 798 C C . ASP A 1 105 ? -17.719 -83.938 -47.688 1 92.75 105 ASP A C 1
ATOM 800 O O . ASP A 1 105 ? -17.453 -83.75 -48.875 1 92.75 105 ASP A O 1
ATOM 804 N N . LEU A 1 106 ? -16.906 -83.875 -46.781 1 92.94 106 LEU A N 1
ATOM 805 C CA . LEU A 1 106 ? -15.617 -83.25 -47.062 1 92.94 106 LEU A CA 1
ATOM 806 C C . LEU A 1 106 ? -14.734 -84.188 -47.906 1 92.94 106 LEU A C 1
ATOM 808 O O . LEU A 1 106 ? -14.047 -83.75 -48.812 1 92.94 106 LEU A O 1
ATOM 812 N N . GLU A 1 107 ? -14.648 -85.375 -47.562 1 94.56 107 GLU A N 1
ATOM 813 C CA . GLU A 1 107 ? -13.875 -86.375 -48.312 1 94.56 107 GLU A CA 1
ATOM 814 C C . GLU A 1 107 ? -14.398 -86.5 -49.75 1 94.56 107 GLU A C 1
ATOM 816 O O . GLU A 1 107 ? -13.625 -86.562 -50.688 1 94.56 107 GLU A O 1
ATOM 821 N N . ASN A 1 108 ? -15.766 -86.438 -49.812 1 94.5 108 ASN A N 1
ATOM 822 C CA . ASN A 1 108 ? -16.375 -86.5 -51.156 1 94.5 108 ASN A CA 1
ATOM 823 C C . ASN A 1 108 ? -15.992 -85.25 -52 1 94.5 108 ASN A C 1
ATOM 825 O O . ASN A 1 108 ? -15.75 -85.375 -53.188 1 94.5 108 ASN A O 1
ATOM 829 N N . GLN A 1 109 ? -16 -84.312 -51.312 1 94.56 109 GLN A N 1
ATOM 830 C CA . GLN A 1 109 ? -15.648 -83.062 -52 1 94.56 109 GLN A CA 1
ATOM 831 C C . GLN A 1 109 ? -14.211 -83.125 -52.531 1 94.56 109 GLN A C 1
ATOM 833 O O . GLN A 1 109 ? -13.945 -82.75 -53.656 1 94.56 109 GLN A O 1
ATOM 838 N N . VAL A 1 110 ? -13.266 -83.562 -51.719 1 95.81 110 VAL A N 1
ATOM 839 C CA . VAL A 1 110 ? -11.859 -83.625 -52.094 1 95.81 110 VAL A CA 1
ATOM 840 C C . VAL A 1 110 ? -11.703 -84.625 -53.25 1 95.81 110 VAL A C 1
ATOM 842 O O . VAL A 1 110 ? -10.914 -84.375 -54.188 1 95.81 110 VAL A O 1
ATOM 845 N N . LEU A 1 111 ? -12.422 -85.688 -53.219 1 94.75 111 LEU A N 1
ATOM 846 C CA . LEU A 1 111 ? -12.344 -86.688 -54.281 1 94.75 111 LEU A CA 1
ATOM 847 C C . LEU A 1 111 ? -12.867 -86.125 -55.594 1 94.75 111 LEU A C 1
ATOM 849 O O . LEU A 1 111 ? -12.383 -86.5 -56.656 1 94.75 111 LEU A O 1
ATOM 853 N N . ARG A 1 112 ? -13.805 -85.188 -55.5 1 93.31 112 ARG A N 1
ATOM 854 C CA . ARG A 1 112 ? -14.406 -84.562 -56.688 1 93.31 112 ARG A CA 1
ATOM 855 C C . ARG A 1 112 ? -13.547 -83.438 -57.219 1 93.31 112 ARG A C 1
ATOM 857 O O . ARG A 1 112 ? -13.32 -83.375 -58.438 1 93.31 112 ARG A O 1
ATOM 864 N N . GLU A 1 113 ? -13.086 -82.625 -56.344 1 93.62 113 GLU A N 1
ATOM 865 C CA . GLU A 1 113 ? -12.445 -81.375 -56.75 1 93.62 113 GLU A CA 1
ATOM 866 C C . GLU A 1 113 ? -10.938 -81.562 -56.906 1 93.62 113 GLU A C 1
ATOM 868 O O . GLU A 1 113 ? -10.281 -80.812 -57.594 1 93.62 113 GLU A O 1
ATOM 873 N N . GLY A 1 114 ? -10.328 -82.438 -56.188 1 93.5 114 GLY A N 1
ATOM 874 C CA . GLY A 1 114 ? -8.898 -82.688 -56.25 1 93.5 114 GLY A CA 1
ATOM 875 C C . GLY A 1 114 ? -8.062 -81.625 -55.562 1 93.5 114 GLY A C 1
ATOM 876 O O . GLY A 1 114 ? -6.926 -81.375 -55.938 1 93.5 114 GLY A O 1
ATOM 877 N N . LYS A 1 115 ? -8.688 -81 -54.625 1 94.06 115 LYS A N 1
ATOM 878 C CA . LYS A 1 115 ? -7.992 -79.938 -53.844 1 94.06 115 LYS A CA 1
ATOM 879 C C . LYS A 1 115 ? -7.988 -80.312 -52.375 1 94.06 115 LYS A C 1
ATOM 881 O O . LYS A 1 115 ? -8.992 -80.812 -51.844 1 94.06 115 LYS A O 1
ATOM 886 N N . ALA A 1 116 ? -6.793 -80.062 -51.75 1 94.19 116 ALA A N 1
ATOM 887 C CA . ALA A 1 116 ? -6.672 -80.312 -50.312 1 94.19 116 ALA A CA 1
ATOM 888 C C . ALA A 1 116 ? -7.555 -79.375 -49.5 1 94.19 116 ALA A C 1
ATOM 890 O O . ALA A 1 116 ? -7.672 -78.188 -49.812 1 94.19 116 ALA A O 1
ATOM 891 N N . VAL A 1 117 ? -8.141 -79.875 -48.469 1 94.69 117 VAL A N 1
ATOM 892 C CA . VAL A 1 117 ? -8.984 -79.062 -47.562 1 94.69 117 VAL A CA 1
ATOM 893 C C . VAL A 1 117 ? -8.539 -79.312 -46.125 1 94.69 117 VAL A C 1
ATOM 895 O O . VAL A 1 117 ? -8.219 -80.438 -45.719 1 94.69 117 VAL A O 1
ATOM 898 N N . TYR A 1 118 ? -8.398 -78.188 -45.5 1 91.62 118 TYR A N 1
ATOM 899 C CA . TYR A 1 118 ? -8.062 -78.188 -44.062 1 91.62 118 TYR A CA 1
ATOM 900 C C . TYR A 1 118 ? -9.195 -77.625 -43.219 1 91.62 118 TYR A C 1
ATOM 902 O O . TYR A 1 118 ? -9.828 -76.625 -43.625 1 91.62 118 TYR A O 1
ATOM 910 N N . ASP A 1 119 ? -9.523 -78.25 -42.125 1 90.88 119 ASP A N 1
ATOM 911 C CA . ASP A 1 119 ? -10.586 -77.75 -41.25 1 90.88 119 ASP A CA 1
ATOM 912 C C . ASP A 1 119 ? -10.18 -77.938 -39.781 1 90.88 119 ASP A C 1
ATOM 914 O O . ASP A 1 119 ? -9.383 -78.812 -39.438 1 90.88 119 ASP A O 1
ATOM 918 N N . ILE A 1 120 ? -10.688 -77.125 -38.938 1 89.56 120 ILE A N 1
ATOM 919 C CA . ILE A 1 120 ? -10.422 -77.188 -37.531 1 89.56 120 ILE A CA 1
ATOM 920 C C . ILE A 1 120 ? -11.641 -77.812 -36.812 1 89.56 120 ILE A C 1
ATOM 922 O O . ILE A 1 120 ? -12.766 -77.312 -37 1 89.56 120 ILE A O 1
ATOM 926 N N . ILE A 1 121 ? -11.359 -78.812 -36.094 1 89.25 121 ILE A N 1
ATOM 927 C CA . ILE A 1 121 ? -12.414 -79.5 -35.344 1 89.25 121 ILE A CA 1
ATOM 928 C C . ILE A 1 121 ? -12.188 -79.312 -33.844 1 89.25 121 ILE A C 1
ATOM 930 O O . ILE A 1 121 ? -11.148 -79.688 -33.312 1 89.25 121 ILE A O 1
ATOM 934 N N . GLU A 1 122 ? -13.125 -78.812 -33.219 1 87.75 122 GLU A N 1
ATOM 935 C CA . GLU A 1 122 ? -13.062 -78.625 -31.766 1 87.75 122 GLU A CA 1
ATOM 936 C C . GLU A 1 122 ? -13.797 -79.75 -31.031 1 87.75 122 GLU A C 1
ATOM 938 O O . GLU A 1 122 ? -14.992 -79.938 -31.234 1 87.75 122 GLU A O 1
ATOM 943 N N . THR A 1 123 ? -13.023 -80.5 -30.359 1 85.5 123 THR A N 1
ATOM 944 C CA . THR A 1 123 ? -13.609 -81.5 -29.531 1 85.5 123 THR A CA 1
ATOM 945 C C . THR A 1 123 ? -13.664 -81.062 -28.078 1 85.5 123 THR A C 1
ATOM 947 O O . THR A 1 123 ? -13.172 -80 -27.719 1 85.5 123 THR A O 1
ATOM 950 N N . GLU A 1 124 ? -14.438 -81.812 -27.156 1 82.44 124 GLU A N 1
ATOM 951 C CA . GLU A 1 124 ? -14.594 -81.438 -25.75 1 82.44 124 GLU A CA 1
ATOM 952 C C . GLU A 1 124 ? -13.234 -81.312 -25.047 1 82.44 124 GLU A C 1
ATOM 954 O O . GLU A 1 124 ? -13.039 -80.438 -24.219 1 82.44 124 GLU A O 1
ATOM 959 N N . ASN A 1 125 ? -12.195 -82.062 -25.5 1 80 125 ASN A N 1
ATOM 960 C CA . ASN A 1 125 ? -10.953 -82.125 -24.734 1 80 125 ASN A CA 1
ATOM 961 C C . ASN A 1 125 ? -9.766 -81.688 -25.578 1 80 125 ASN A C 1
ATOM 963 O O . ASN A 1 125 ? -8.648 -81.562 -25.062 1 80 125 ASN A O 1
ATOM 967 N N . ASP A 1 126 ? -10 -81.5 -26.938 1 84.81 126 ASP A N 1
ATOM 968 C CA . ASP A 1 126 ? -8.844 -81.188 -27.766 1 84.81 126 ASP A CA 1
ATOM 969 C C . ASP A 1 126 ? -9.258 -80.375 -29.031 1 84.81 126 ASP A C 1
ATOM 971 O O . ASP A 1 126 ? -10.445 -80.312 -29.359 1 84.81 126 ASP A O 1
ATOM 975 N N . THR A 1 127 ? -8.336 -79.688 -29.547 1 87.75 127 THR A N 1
ATOM 976 C CA . THR A 1 127 ? -8.516 -79.062 -30.859 1 87.75 127 THR A CA 1
ATOM 977 C C . THR A 1 127 ? -7.707 -79.75 -31.922 1 87.75 127 THR A C 1
ATOM 979 O O . THR A 1 127 ? -6.492 -79.938 -31.797 1 87.75 127 THR A O 1
ATOM 982 N N . LEU A 1 128 ? -8.375 -80.188 -32.969 1 91.75 128 LEU A N 1
ATOM 983 C CA . LEU A 1 128 ? -7.727 -81 -34.031 1 91.75 128 LEU A CA 1
ATOM 984 C C . LEU A 1 128 ? -7.789 -80.25 -35.344 1 91.75 128 LEU A C 1
ATOM 986 O O . LEU A 1 128 ? -8.742 -79.5 -35.594 1 91.75 128 LEU A O 1
ATOM 990 N N . ILE A 1 129 ? -6.805 -80.312 -36.031 1 91.62 129 ILE A N 1
ATOM 991 C CA . ILE A 1 129 ? -6.832 -79.875 -37.406 1 91.62 129 ILE A CA 1
ATOM 992 C C . ILE A 1 129 ? -6.926 -81.125 -38.344 1 91.62 129 ILE A C 1
ATOM 994 O O . ILE A 1 129 ? -6.145 -82.062 -38.219 1 91.62 129 ILE A O 1
ATOM 998 N N . ARG A 1 130 ? -7.93 -81.125 -39.125 1 94.12 130 ARG A N 1
ATOM 999 C CA . ARG A 1 130 ? -8.156 -82.188 -40.125 1 94.12 130 ARG A CA 1
ATOM 1000 C C . ARG A 1 130 ? -7.719 -81.75 -41.5 1 94.12 130 ARG A C 1
ATOM 1002 O O . ARG A 1 130 ? -8.062 -80.625 -41.938 1 94.12 130 ARG A O 1
ATOM 1009 N N . GLY A 1 131 ? -6.895 -82.562 -42.094 1 93.81 131 GLY A N 1
ATOM 1010 C CA . GLY A 1 131 ? -6.508 -82.312 -43.469 1 93.81 131 GLY A CA 1
ATOM 1011 C C . GLY A 1 131 ? -6.84 -83.5 -44.375 1 93.81 131 GLY A C 1
ATOM 1012 O O . GLY A 1 131 ? -6.652 -84.688 -43.969 1 93.81 131 GLY A O 1
ATOM 1013 N N . THR A 1 132 ? -7.508 -83.188 -45.438 1 94.88 132 THR A N 1
ATOM 1014 C CA . THR A 1 132 ? -7.781 -84.188 -46.469 1 94.88 132 THR A CA 1
ATOM 1015 C C . THR A 1 132 ? -7.02 -83.875 -47.75 1 94.88 132 THR A C 1
ATOM 1017 O O . THR A 1 132 ? -7.285 -82.875 -48.406 1 94.88 132 THR A O 1
ATOM 1020 N N . ILE A 1 133 ? -6.105 -84.75 -48.031 1 94.06 133 ILE A N 1
ATOM 1021 C CA . ILE A 1 133 ? -5.199 -84.5 -49.156 1 94.06 133 ILE A CA 1
ATOM 1022 C C . ILE A 1 133 ? -5.5 -85.438 -50.281 1 94.06 133 ILE A C 1
ATOM 1024 O O . ILE A 1 133 ? -5.457 -86.688 -50.094 1 94.06 133 ILE A O 1
ATOM 1028 N N . PRO A 1 134 ? -5.719 -85 -51.438 1 94.81 134 PRO A N 1
ATOM 1029 C CA . PRO A 1 134 ? -6.027 -85.875 -52.562 1 94.81 134 PRO A CA 1
ATOM 1030 C C . PRO A 1 134 ? -4.773 -86.5 -53.188 1 94.81 134 PRO A C 1
ATOM 1032 O O . PRO A 1 134 ? -3.719 -85.812 -53.219 1 94.81 134 PRO A O 1
ATOM 1035 N N . PHE A 1 135 ? -4.934 -87.688 -53.656 1 92.69 135 PHE A N 1
ATOM 1036 C CA . PHE A 1 135 ? -3.918 -88.312 -54.469 1 92.69 135 PHE A CA 1
ATOM 1037 C C . PHE A 1 135 ? -4.289 -88.312 -55.969 1 92.69 135 PHE A C 1
ATOM 1039 O O . PHE A 1 135 ? -5.223 -88.938 -56.406 1 92.69 135 PHE A O 1
ATOM 1046 N N . ILE A 1 136 ? -3.484 -87.625 -56.656 1 91.94 136 ILE A N 1
ATOM 1047 C CA . ILE A 1 136 ? -3.816 -87.375 -58.062 1 91.94 136 ILE A CA 1
ATOM 1048 C C . ILE A 1 136 ? -2.939 -88.188 -58.969 1 91.94 136 ILE A C 1
ATOM 1050 O O . ILE A 1 136 ? -1.729 -88.312 -58.75 1 91.94 136 ILE A O 1
ATOM 1054 N N . ALA A 1 137 ? -3.57 -88.75 -59.969 1 90.81 137 ALA A N 1
ATOM 1055 C CA . ALA A 1 137 ? -2.861 -89.625 -60.906 1 90.81 137 ALA A CA 1
ATOM 1056 C C . ALA A 1 137 ? -1.963 -88.812 -61.812 1 90.81 137 ALA A C 1
ATOM 1058 O O . ALA A 1 137 ? -2.375 -87.75 -62.312 1 90.81 137 ALA A O 1
ATOM 1059 N N . THR A 1 138 ? -0.763 -89.188 -61.875 1 87.38 138 THR A N 1
ATOM 1060 C CA . THR A 1 138 ? 0.18 -88.5 -62.75 1 87.38 138 THR A CA 1
ATOM 1061 C C . THR A 1 138 ? 0.786 -89.5 -63.75 1 87.38 138 THR A C 1
ATOM 1063 O O . THR A 1 138 ? 0.962 -90.688 -63.469 1 87.38 138 THR A O 1
ATOM 1066 N N . ASN A 1 139 ? 0.927 -88.938 -64.938 1 81.81 139 ASN A N 1
ATOM 1067 C CA . ASN A 1 139 ? 1.549 -89.75 -66 1 81.81 139 ASN A CA 1
ATOM 1068 C C . ASN A 1 139 ? 3.053 -89.5 -66.062 1 81.81 139 ASN A C 1
ATOM 1070 O O . ASN A 1 139 ? 3.73 -90.062 -66.938 1 81.81 139 ASN A O 1
ATOM 1074 N N . ARG A 1 140 ? 3.432 -88.688 -65.188 1 77.81 140 ARG A N 1
ATOM 1075 C CA . ARG A 1 140 ? 4.844 -88.312 -65.25 1 77.81 140 ARG A CA 1
ATOM 1076 C C . ARG A 1 140 ? 5.613 -88.938 -64.125 1 77.81 140 ARG A C 1
ATOM 1078 O O . ARG A 1 140 ? 5.062 -89.188 -63.031 1 77.81 140 ARG A O 1
ATOM 1085 N N . GLY A 1 141 ? 6.797 -89.438 -64.25 1 69.62 141 GLY A N 1
ATOM 1086 C CA . GLY A 1 141 ? 7.715 -90 -63.281 1 69.62 141 GLY A CA 1
ATOM 1087 C C . GLY A 1 141 ? 7.676 -91.5 -63.156 1 69.62 141 GLY A C 1
ATOM 1088 O O . GLY A 1 141 ? 6.98 -92.188 -63.906 1 69.62 141 GLY A O 1
ATOM 1089 N N . GLU A 1 142 ? 8.5 -92.125 -62.438 1 70.75 142 GLU A N 1
ATOM 1090 C CA . GLU A 1 142 ? 8.523 -93.562 -62.094 1 70.75 142 GLU A CA 1
ATOM 1091 C C . GLU A 1 142 ? 8.055 -93.75 -60.656 1 70.75 142 GLU A C 1
ATOM 1093 O O . GLU A 1 142 ? 8.75 -93.438 -59.719 1 70.75 142 GLU A O 1
ATOM 1098 N N . PRO A 1 143 ? 6.727 -94.188 -60.562 1 73.19 143 PRO A N 1
ATOM 1099 C CA . PRO A 1 143 ? 5.855 -95 -61.469 1 73.19 143 PRO A CA 1
ATOM 1100 C C . PRO A 1 143 ? 4.785 -94.125 -62.125 1 73.19 143 PRO A C 1
ATOM 1102 O O . PRO A 1 143 ? 4.406 -93.062 -61.625 1 73.19 143 PRO A O 1
ATOM 1105 N N . ASN A 1 144 ? 4.469 -94.5 -63.281 1 80.81 144 ASN A N 1
ATOM 1106 C CA . ASN A 1 144 ? 3.336 -93.938 -64.062 1 80.81 144 ASN A CA 1
ATOM 1107 C C . ASN A 1 144 ? 2.02 -94.562 -63.594 1 80.81 144 ASN A C 1
ATOM 1109 O O . ASN A 1 144 ? 1.774 -95.75 -63.812 1 80.81 144 ASN A O 1
ATOM 1113 N N . CYS A 1 145 ? 1.181 -93.75 -62.844 1 84.5 145 CYS A N 1
ATOM 1114 C CA . CYS A 1 145 ? -0.05 -94.25 -62.25 1 84.5 145 CYS A CA 1
ATOM 1115 C C . CYS A 1 145 ? -0.965 -94.875 -63.312 1 84.5 145 CYS A C 1
ATOM 1117 O O . CYS A 1 145 ? -1.764 -95.75 -63.031 1 84.5 145 CYS A O 1
ATOM 1119 N N . LEU A 1 146 ? -0.738 -94.438 -64.562 1 87.31 146 LEU A N 1
ATOM 1120 C CA . LEU A 1 146 ? -1.65 -94.812 -65.625 1 87.31 146 LEU A CA 1
ATOM 1121 C C . LEU A 1 146 ? -1.303 -96.188 -66.125 1 87.31 146 LEU A C 1
ATOM 1123 O O . LEU A 1 146 ? -2.088 -96.812 -66.875 1 87.31 146 LEU A O 1
ATOM 1127 N N . GLN A 1 147 ? -0.257 -96.625 -65.75 1 87.06 147 GLN A N 1
ATOM 1128 C CA . GLN A 1 147 ? 0.118 -97.938 -66.188 1 87.06 147 GLN A CA 1
ATOM 1129 C C . GLN A 1 147 ? -0.747 -99 -65.5 1 87.06 147 GLN A C 1
ATOM 1131 O O . GLN A 1 147 ? -1.028 -100.062 -66.062 1 87.06 147 GLN A O 1
ATOM 1136 N N . CYS A 1 148 ? -1.131 -98.75 -64.312 1 87.75 148 CYS A N 1
ATOM 1137 C CA . CYS A 1 148 ? -1.903 -99.688 -63.531 1 87.75 148 CYS A CA 1
ATOM 1138 C C . CYS A 1 148 ? -3.334 -99.188 -63.344 1 87.75 148 CYS A C 1
ATOM 1140 O O . CYS A 1 148 ? -4.223 -100 -63 1 87.75 148 CYS A O 1
ATOM 1142 N N . HIS A 1 149 ? -3.506 -97.938 -63.531 1 91.25 149 HIS A N 1
ATOM 1143 C CA . HIS A 1 149 ? -4.836 -97.375 -63.312 1 91.25 149 HIS A CA 1
ATOM 1144 C C . HIS A 1 149 ? -5.449 -96.938 -64.625 1 91.25 149 HIS A C 1
ATOM 1146 O O . HIS A 1 149 ? -4.816 -96.188 -65.375 1 91.25 149 HIS A O 1
ATOM 1152 N N . ASP A 1 150 ? -6.652 -97.25 -64.875 1 90.81 150 ASP A N 1
ATOM 1153 C CA . ASP A 1 150 ? -7.371 -96.875 -66.062 1 90.81 150 ASP A CA 1
ATOM 1154 C C . ASP A 1 150 ? -8.078 -95.5 -65.812 1 90.81 150 ASP A C 1
ATOM 1156 O O . ASP A 1 150 ? -9.305 -95.5 -65.75 1 90.81 150 ASP A O 1
ATOM 1160 N N . VAL A 1 151 ? -7.312 -94.562 -65.75 1 91.94 151 VAL A N 1
ATOM 1161 C CA . VAL A 1 151 ? -7.84 -93.25 -65.5 1 91.94 151 VAL A CA 1
ATOM 1162 C C . VAL A 1 151 ? -7.07 -92.25 -66.312 1 91.94 151 VAL A C 1
ATOM 1164 O O . VAL A 1 151 ? -6.082 -92.562 -66.938 1 91.94 151 VAL A O 1
ATOM 1167 N N . GLN A 1 152 ? -7.543 -90.938 -66.438 1 90 152 GLN A N 1
ATOM 1168 C CA . GLN A 1 152 ? -6.859 -89.875 -67.125 1 90 152 GLN A CA 1
ATOM 1169 C C . GLN A 1 152 ? -5.922 -89.125 -66.188 1 90 152 GLN A C 1
ATOM 1171 O O . GLN A 1 152 ? -6.094 -89.188 -64.938 1 90 152 GLN A O 1
ATOM 1176 N N . GLU A 1 153 ? -4.988 -88.562 -66.75 1 91.19 153 GLU A N 1
ATOM 1177 C CA . GLU A 1 153 ? -4.094 -87.75 -66 1 91.19 153 GLU A CA 1
ATOM 1178 C C . GLU A 1 153 ? -4.871 -86.625 -65.25 1 91.19 153 GLU A C 1
ATOM 1180 O O . GLU A 1 153 ? -5.773 -86 -65.812 1 91.19 153 GLU A O 1
ATOM 1185 N N . GLY A 1 154 ? -4.547 -86.562 -64 1 89 154 GLY A N 1
ATOM 1186 C CA . GLY A 1 154 ? -5.188 -85.5 -63.219 1 89 154 GLY A CA 1
ATOM 1187 C C . GLY A 1 154 ? -6.383 -86 -62.406 1 89 154 GLY A C 1
ATOM 1188 O O . GLY A 1 154 ? -6.91 -85.312 -61.562 1 89 154 GLY A O 1
ATOM 1189 N N . MET A 1 155 ? -6.773 -87.188 -62.625 1 91.94 155 MET A N 1
ATOM 1190 C CA . MET A 1 155 ? -7.922 -87.688 -61.875 1 91.94 155 MET A CA 1
ATOM 1191 C C . MET A 1 155 ? -7.523 -88.125 -60.469 1 91.94 155 MET A C 1
ATOM 1193 O O . MET A 1 155 ? -6.398 -88.562 -60.25 1 91.94 155 MET A O 1
ATOM 1197 N N . VAL A 1 156 ? -8.461 -88 -59.562 1 95.69 156 VAL A N 1
ATOM 1198 C CA . VAL A 1 156 ? -8.195 -88.312 -58.156 1 95.69 156 VAL A CA 1
ATOM 1199 C C . VAL A 1 156 ? -8.375 -89.812 -57.938 1 95.69 156 VAL A C 1
ATOM 1201 O O . VAL A 1 156 ? -9.445 -90.375 -58.219 1 95.69 156 VAL A O 1
ATOM 1204 N N . LEU A 1 157 ? -7.336 -90.438 -57.406 1 94.06 157 LEU A N 1
ATOM 1205 C CA . LEU A 1 157 ? -7.352 -91.875 -57.188 1 94.06 157 LEU A CA 1
ATOM 1206 C C . LEU A 1 157 ? -7.848 -92.188 -55.781 1 94.06 157 LEU A C 1
ATOM 1208 O O . LEU A 1 157 ? -8.367 -93.25 -55.5 1 94.06 157 LEU A O 1
ATOM 1212 N N . GLY A 1 158 ? -7.609 -91.25 -54.875 1 94.06 158 GLY A N 1
ATOM 1213 C CA . GLY A 1 158 ? -7.98 -91.375 -53.469 1 94.06 158 GLY A CA 1
ATOM 1214 C C . GLY A 1 158 ? -7.574 -90.125 -52.625 1 94.06 158 GLY A C 1
ATOM 1215 O O . GLY A 1 158 ? -7.203 -89.125 -53.188 1 94.06 158 GLY A O 1
ATOM 1216 N N . ALA A 1 159 ? -7.812 -90.312 -51.438 1 94.5 159 ALA A N 1
ATOM 1217 C CA . ALA A 1 159 ? -7.438 -89.25 -50.5 1 94.5 159 ALA A CA 1
ATOM 1218 C C . ALA A 1 159 ? -7.016 -89.812 -49.156 1 94.5 159 ALA A C 1
ATOM 1220 O O . ALA A 1 159 ? -7.375 -90.938 -48.812 1 94.5 159 ALA A O 1
ATOM 1221 N N . VAL A 1 160 ? -6.137 -89 -48.5 1 94 160 VAL A N 1
ATOM 1222 C CA . VAL A 1 160 ? -5.746 -89.312 -47.156 1 94 160 VAL A CA 1
ATOM 1223 C C . VAL A 1 160 ? -6.254 -88.25 -46.188 1 94 160 VAL A C 1
ATOM 1225 O O . VAL A 1 160 ? -6.035 -87.062 -46.406 1 94 160 VAL A O 1
ATOM 1228 N N . THR A 1 161 ? -6.992 -88.688 -45.219 1 93.88 161 THR A N 1
ATOM 1229 C CA . THR A 1 161 ? -7.488 -87.812 -44.188 1 93.88 161 THR A CA 1
ATOM 1230 C C . THR A 1 161 ? -6.758 -88 -42.875 1 93.88 161 THR A C 1
ATOM 1232 O O . THR A 1 161 ? -6.711 -89.125 -42.375 1 93.88 161 THR A O 1
ATOM 1235 N N . MET A 1 162 ? -6.184 -86.938 -42.406 1 93.5 162 MET A N 1
ATOM 1236 C CA . MET A 1 162 ? -5.449 -87 -41.156 1 93.5 162 MET A CA 1
ATOM 1237 C C . MET A 1 162 ? -5.898 -85.938 -40.188 1 93.5 162 MET A C 1
ATOM 1239 O O . MET A 1 162 ? -6.281 -84.812 -40.625 1 93.5 162 MET A O 1
ATOM 1243 N N . LYS A 1 163 ? -5.879 -86.25 -38.938 1 92.75 163 LYS A N 1
ATOM 1244 C CA . LYS A 1 163 ? -6.16 -85.312 -37.875 1 92.75 163 LYS A CA 1
ATOM 1245 C C . LYS A 1 163 ? -4.977 -85.188 -36.906 1 92.75 163 LYS A C 1
ATOM 1247 O O . LYS A 1 163 ? -4.438 -86.188 -36.469 1 92.75 163 LYS A O 1
ATOM 1252 N N . VAL A 1 164 ? -4.602 -83.875 -36.688 1 90.31 164 VAL A N 1
ATOM 1253 C CA . VAL A 1 164 ? -3.51 -83.625 -35.75 1 90.31 164 VAL A CA 1
ATOM 1254 C C . VAL A 1 164 ? -4.008 -82.75 -34.625 1 90.31 164 VAL A C 1
ATOM 1256 O O . VAL A 1 164 ? -4.789 -81.812 -34.812 1 90.31 164 VAL A O 1
ATOM 1259 N N . SER A 1 165 ? -3.516 -83.125 -33.438 1 87.44 165 SER A N 1
ATOM 1260 C CA . SER A 1 165 ? -3.891 -82.375 -32.25 1 87.44 165 SER A CA 1
ATOM 1261 C C . SER A 1 165 ? -3.035 -81.062 -32.125 1 87.44 165 SER A C 1
ATOM 1263 O O . SER A 1 165 ? -1.806 -81.188 -32.188 1 87.44 165 SER A O 1
ATOM 1265 N N . ILE A 1 166 ? -3.742 -79.938 -31.922 1 83.44 166 ILE A N 1
ATOM 1266 C CA . ILE A 1 166 ? -3.016 -78.688 -31.734 1 83.44 166 ILE A CA 1
ATOM 1267 C C . ILE A 1 166 ? -3.303 -78.125 -30.359 1 83.44 166 ILE A C 1
ATOM 1269 O O . ILE A 1 166 ? -3.156 -76.938 -30.125 1 83.44 166 ILE A O 1
ATOM 1273 N N . GLY A 1 167 ? -3.768 -79 -29.484 1 80.56 167 GLY A N 1
ATOM 1274 C CA . GLY A 1 167 ? -4.094 -78.562 -28.141 1 80.56 167 GLY A CA 1
ATOM 1275 C C . GLY A 1 167 ? -2.9 -78 -27.375 1 80.56 167 GLY A C 1
ATOM 1276 O O . GLY A 1 167 ? -2.992 -76.938 -26.75 1 80.56 167 GLY A O 1
ATOM 1277 N N . ASN A 1 168 ? -1.724 -78.625 -27.484 1 79.88 168 ASN A N 1
ATOM 1278 C CA . ASN A 1 168 ? -0.521 -78.188 -26.797 1 79.88 168 ASN A CA 1
ATOM 1279 C C . ASN A 1 168 ? -0.029 -76.812 -27.359 1 79.88 168 ASN A C 1
ATOM 1281 O O . ASN A 1 168 ? 0.408 -75.938 -26.594 1 79.88 168 ASN A O 1
ATOM 1285 N N . LEU A 1 169 ? -0.201 -76.688 -28.656 1 80.56 169 LEU A N 1
ATOM 1286 C CA . LEU A 1 169 ? 0.198 -75.438 -29.297 1 80.56 169 LEU A CA 1
ATOM 1287 C C . LEU A 1 169 ? -0.723 -74.312 -28.859 1 80.56 169 LEU A C 1
ATOM 1289 O O . LEU A 1 169 ? -0.265 -73.188 -28.625 1 80.56 169 LEU A O 1
ATOM 1293 N N . LYS A 1 170 ? -1.948 -74.625 -28.734 1 83.69 170 LYS A N 1
ATOM 1294 C CA . LYS A 1 170 ? -2.934 -73.688 -28.297 1 83.69 170 LYS A CA 1
ATOM 1295 C C . LYS A 1 170 ? -2.643 -73.188 -26.859 1 83.69 170 LYS A C 1
ATOM 1297 O O . LYS A 1 170 ? -2.674 -72 -26.578 1 83.69 170 LYS A O 1
ATOM 1302 N N . THR A 1 171 ? -2.283 -74.062 -25.969 1 85.12 171 THR A N 1
ATOM 1303 C CA . THR A 1 171 ? -1.998 -73.75 -24.578 1 85.12 171 THR A CA 1
ATOM 1304 C C . THR A 1 171 ? -0.727 -72.938 -24.469 1 85.12 171 THR A C 1
ATOM 1306 O O . THR A 1 171 ? -0.675 -71.938 -23.719 1 85.12 171 THR A O 1
ATOM 1309 N N . GLN A 1 172 ? 0.219 -73.188 -25.312 1 81.62 172 GLN A N 1
ATOM 1310 C CA . GLN A 1 172 ? 1.46 -72.438 -25.312 1 81.62 172 GLN A CA 1
ATOM 1311 C C . GLN A 1 172 ? 1.234 -71.062 -25.844 1 81.62 172 GLN A C 1
ATOM 1313 O O . GLN A 1 172 ? 1.786 -70.062 -25.312 1 81.62 172 GLN A O 1
ATOM 1318 N N . ALA A 1 173 ? 0.396 -71 -26.859 1 82.88 173 ALA A N 1
ATOM 1319 C CA . ALA A 1 173 ? 0.07 -69.688 -27.422 1 82.88 173 ALA A CA 1
ATOM 1320 C C . ALA A 1 173 ? -0.673 -68.812 -26.422 1 82.88 173 ALA A C 1
ATOM 1322 O O . ALA A 1 173 ? -0.347 -67.625 -26.25 1 82.88 173 ALA A O 1
ATOM 1323 N N . MET A 1 174 ? -1.608 -69.438 -25.703 1 86.25 174 MET A N 1
ATOM 1324 C CA . MET A 1 174 ? -2.4 -68.688 -24.734 1 86.25 174 MET A CA 1
ATOM 1325 C C . MET A 1 174 ? -1.532 -68.188 -23.562 1 86.25 174 MET A C 1
ATOM 1327 O O . MET A 1 174 ? -1.708 -67.062 -23.062 1 86.25 174 MET A O 1
ATOM 1331 N N . LEU A 1 175 ? -0.519 -69 -23.203 1 86.12 175 LEU A N 1
ATOM 1332 C CA . LEU A 1 175 ? 0.374 -68.625 -22.109 1 86.12 175 LEU A CA 1
ATOM 1333 C C . LEU A 1 175 ? 1.289 -67.5 -22.516 1 86.12 175 LEU A C 1
ATOM 1335 O O . LEU A 1 175 ? 1.56 -66.625 -21.719 1 86.12 175 LEU A O 1
ATOM 1339 N N . THR A 1 176 ? 1.666 -67.5 -23.734 1 82.94 176 THR A N 1
ATOM 1340 C CA . THR A 1 176 ? 2.525 -66.438 -24.219 1 82.94 176 THR A CA 1
ATOM 1341 C C . THR A 1 176 ? 1.755 -65.125 -24.312 1 82.94 176 THR A C 1
ATOM 1343 O O . THR A 1 176 ? 2.27 -64.062 -23.922 1 82.94 176 THR A O 1
ATOM 1346 N N . VAL A 1 177 ? 0.531 -65.188 -24.812 1 85.81 177 VAL A N 1
ATOM 1347 C CA . VAL A 1 177 ? -0.293 -63.969 -24.906 1 85.81 177 VAL A CA 1
ATOM 1348 C C . VAL A 1 177 ? -0.576 -63.406 -23.516 1 85.81 177 VAL A C 1
ATOM 1350 O O . VAL A 1 177 ? -0.495 -62.219 -23.297 1 85.81 177 VAL A O 1
ATOM 1353 N N . ALA A 1 178 ? -0.819 -64.312 -22.562 1 87.88 178 ALA A N 1
ATOM 1354 C CA . ALA A 1 178 ? -1.066 -63.875 -21.188 1 87.88 178 ALA A CA 1
ATOM 1355 C C . ALA A 1 178 ? 0.173 -63.219 -20.594 1 87.88 178 ALA A C 1
ATOM 1357 O O . ALA A 1 178 ? 0.069 -62.219 -19.875 1 87.88 178 ALA A O 1
ATOM 1358 N N . ALA A 1 179 ? 1.328 -63.75 -20.938 1 84.62 179 ALA A N 1
ATOM 1359 C CA . ALA A 1 179 ? 2.576 -63.188 -20.438 1 84.62 179 ALA A CA 1
ATOM 1360 C C . ALA A 1 179 ? 2.824 -61.812 -21.031 1 84.62 179 ALA A C 1
ATOM 1362 O O . ALA A 1 179 ? 3.232 -60.875 -20.312 1 84.62 179 ALA A O 1
ATOM 1363 N N . LEU A 1 180 ? 2.512 -61.656 -22.281 1 84 180 LEU A N 1
ATOM 1364 C CA . LEU A 1 180 ? 2.697 -60.375 -22.953 1 84 180 LEU A CA 1
ATOM 1365 C C . LEU A 1 180 ? 1.778 -59.312 -22.359 1 84 180 LEU A C 1
ATOM 1367 O O . LEU A 1 180 ? 2.219 -58.188 -22.062 1 84 180 LEU A O 1
ATOM 1371 N N . ILE A 1 181 ? 0.567 -59.688 -22.141 1 86.38 181 ILE A N 1
ATOM 1372 C CA . ILE A 1 181 ? -0.416 -58.75 -21.594 1 86.38 181 ILE A CA 1
ATOM 1373 C C . ILE A 1 181 ? -0.028 -58.375 -20.172 1 86.38 181 ILE A C 1
ATOM 1375 O O . ILE A 1 181 ? -0.136 -57.219 -19.797 1 86.38 181 ILE A O 1
ATOM 1379 N N . SER A 1 182 ? 0.444 -59.344 -19.438 1 87.25 182 SER A N 1
ATOM 1380 C CA . SER A 1 182 ? 0.826 -59.062 -18.062 1 87.25 182 SER A CA 1
ATOM 1381 C C . SER A 1 182 ? 2.006 -58.094 -18 1 87.25 182 SER A C 1
ATOM 1383 O O . SER A 1 182 ? 2.043 -57.219 -17.141 1 87.25 182 SER A O 1
ATOM 1385 N N . ILE A 1 183 ? 2.941 -58.156 -18.906 1 83.81 183 ILE A N 1
ATOM 1386 C CA . ILE A 1 183 ? 4.117 -57.312 -18.922 1 83.81 183 ILE A CA 1
ATOM 1387 C C . ILE A 1 183 ? 3.707 -55.875 -19.297 1 83.81 183 ILE A C 1
ATOM 1389 O O . ILE A 1 183 ? 4.141 -54.906 -18.672 1 83.81 183 ILE A O 1
ATOM 1393 N N . VAL A 1 184 ? 2.857 -55.75 -20.297 1 84.69 184 VAL A N 1
ATOM 1394 C CA . VAL A 1 184 ? 2.402 -54.438 -20.734 1 84.69 184 VAL A CA 1
ATOM 1395 C C . VAL A 1 184 ? 1.603 -53.781 -19.609 1 84.69 184 VAL A C 1
ATOM 1397 O O . VAL A 1 184 ? 1.772 -52.594 -19.344 1 84.69 184 VAL A O 1
ATOM 1400 N N . ALA A 1 185 ? 0.789 -54.625 -18.969 1 87.19 185 ALA A N 1
ATOM 1401 C CA . ALA A 1 185 ? -0.01 -54.094 -17.859 1 87.19 185 ALA A CA 1
ATOM 1402 C C . ALA A 1 185 ? 0.881 -53.594 -16.719 1 87.19 185 ALA A C 1
ATOM 1404 O O . ALA A 1 185 ? 0.628 -52.531 -16.141 1 87.19 185 ALA A O 1
ATOM 1405 N N . LEU A 1 186 ? 1.943 -54.312 -16.453 1 87.81 186 LEU A N 1
ATOM 1406 C CA . LEU A 1 186 ? 2.869 -53.938 -15.398 1 87.81 186 LEU A CA 1
ATOM 1407 C C . LEU A 1 186 ? 3.582 -52.656 -15.742 1 87.81 186 LEU A C 1
ATOM 1409 O O . LEU A 1 186 ? 3.701 -51.75 -14.898 1 87.81 186 LEU A O 1
ATOM 1413 N N . PHE A 1 187 ? 4.008 -52.469 -16.953 1 85.69 187 PHE A N 1
ATOM 1414 C CA . PHE A 1 187 ? 4.723 -51.281 -17.375 1 85.69 187 PHE A CA 1
ATOM 1415 C C . PHE A 1 187 ? 3.789 -50.062 -17.391 1 85.69 187 PHE A C 1
ATOM 1417 O O . PHE A 1 187 ? 4.188 -48.969 -17.031 1 85.69 187 PHE A O 1
ATOM 1424 N N . MET A 1 188 ? 2.6 -50.281 -17.766 1 84 188 MET A N 1
ATOM 1425 C CA . MET A 1 188 ? 1.619 -49.188 -17.75 1 84 188 MET A CA 1
ATOM 1426 C C . MET A 1 188 ? 1.311 -48.75 -16.328 1 84 188 MET A C 1
ATOM 1428 O O . MET A 1 188 ? 1.132 -47.562 -16.078 1 84 188 MET A O 1
ATOM 1432 N N . GLY A 1 189 ? 1.266 -49.75 -15.477 1 86.38 189 GLY A N 1
ATOM 1433 C CA . GLY A 1 189 ? 1.069 -49.438 -14.078 1 86.38 189 GLY A CA 1
ATOM 1434 C C . GLY A 1 189 ? 2.199 -48.594 -13.5 1 86.38 189 GLY A C 1
ATOM 1435 O O . GLY A 1 189 ? 1.957 -47.594 -12.812 1 86.38 189 GLY A O 1
ATOM 1436 N N . ILE A 1 190 ? 3.439 -48.906 -13.82 1 86.44 190 ILE A N 1
ATOM 1437 C CA . ILE A 1 190 ? 4.613 -48.188 -13.352 1 86.44 190 ILE A CA 1
ATOM 1438 C C . ILE A 1 190 ? 4.609 -46.781 -13.938 1 86.44 190 ILE A C 1
ATOM 1440 O O . ILE A 1 190 ? 4.848 -45.812 -13.219 1 86.44 190 ILE A O 1
ATOM 1444 N N . ALA A 1 191 ? 4.277 -46.688 -15.203 1 83.62 191 ALA A N 1
ATOM 1445 C CA . ALA A 1 191 ? 4.207 -45.375 -15.859 1 83.62 191 ALA A CA 1
ATOM 1446 C C . ALA A 1 191 ? 3.145 -44.5 -15.211 1 83.62 191 ALA A C 1
ATOM 1448 O O . ALA A 1 191 ? 3.365 -43.281 -15.008 1 83.62 191 ALA A O 1
ATOM 1449 N N . PHE A 1 192 ? 2.094 -45.094 -14.867 1 85.19 192 PHE A N 1
ATOM 1450 C CA . PHE A 1 192 ? 0.993 -44.375 -14.25 1 85.19 192 PHE A CA 1
ATOM 1451 C C . PHE A 1 192 ? 1.413 -43.812 -12.898 1 85.19 192 PHE A C 1
ATOM 1453 O O . PHE A 1 192 ? 1.159 -42.625 -12.602 1 85.19 192 PHE A O 1
ATOM 1460 N N . VAL A 1 193 ? 2.051 -44.594 -12.141 1 88.12 193 VAL A N 1
ATOM 1461 C CA . VAL A 1 193 ? 2.467 -44.156 -10.812 1 88.12 193 VAL A CA 1
ATOM 1462 C C . VAL A 1 193 ? 3.506 -43.031 -10.93 1 88.12 193 VAL A C 1
ATOM 1464 O O . VAL A 1 193 ? 3.461 -42.062 -10.18 1 88.12 193 VAL A O 1
ATOM 1467 N N . LEU A 1 194 ? 4.367 -43.156 -11.867 1 85.38 194 LEU A N 1
ATOM 1468 C CA . LEU A 1 194 ? 5.426 -42.156 -12.039 1 85.38 194 LEU A CA 1
ATOM 1469 C C . LEU A 1 194 ? 4.852 -40.812 -12.516 1 85.38 194 LEU A C 1
ATOM 1471 O O . LEU A 1 194 ? 5.227 -39.75 -12.016 1 85.38 194 LEU A O 1
ATOM 1475 N N . ILE A 1 195 ? 3.941 -40.906 -13.375 1 82.12 195 ILE A N 1
ATOM 1476 C CA . ILE A 1 195 ? 3.33 -39.688 -13.906 1 82.12 195 ILE A CA 1
ATOM 1477 C C . ILE A 1 195 ? 2.502 -39 -12.82 1 82.12 195 ILE A C 1
ATOM 1479 O O . ILE A 1 195 ? 2.537 -37.781 -12.68 1 82.12 195 ILE A O 1
ATOM 1483 N N . ARG A 1 196 ? 1.853 -39.875 -12.125 1 83.56 196 ARG A N 1
ATOM 1484 C CA . ARG A 1 196 ? 1.052 -39.344 -11.031 1 83.56 196 ARG A CA 1
ATOM 1485 C C . ARG A 1 196 ? 1.937 -38.656 -9.992 1 83.56 196 ARG A C 1
ATOM 1487 O O . ARG A 1 196 ? 1.59 -37.594 -9.477 1 83.56 196 ARG A O 1
ATOM 1494 N N . ARG A 1 197 ? 3.01 -39.188 -9.75 1 86.06 197 ARG A N 1
ATOM 1495 C CA . ARG A 1 197 ? 3.947 -38.625 -8.789 1 86.06 197 ARG A CA 1
ATOM 1496 C C . ARG A 1 197 ? 4.508 -37.281 -9.289 1 86.06 197 ARG A C 1
ATOM 1498 O O . ARG A 1 197 ? 4.754 -36.375 -8.508 1 86.06 197 ARG A O 1
ATOM 1505 N N . MET A 1 198 ? 4.594 -37.188 -10.547 1 82.88 198 MET A N 1
ATOM 1506 C CA . MET A 1 198 ? 5.172 -35.969 -11.148 1 82.88 198 MET A CA 1
ATOM 1507 C C . MET A 1 198 ? 4.148 -34.844 -11.219 1 82.88 198 MET A C 1
ATOM 1509 O O . MET A 1 198 ? 4.504 -33.688 -11.133 1 82.88 198 MET A O 1
ATOM 1513 N N . ILE A 1 199 ? 2.891 -35.188 -11.297 1 83.69 199 ILE A N 1
ATOM 1514 C CA . ILE A 1 199 ? 1.863 -34.156 -11.539 1 83.69 199 ILE A CA 1
ATOM 1515 C C . ILE A 1 199 ? 1.229 -33.75 -10.211 1 83.69 199 ILE A C 1
ATOM 1517 O O . ILE A 1 199 ? 0.688 -32.656 -10.094 1 83.69 199 ILE A O 1
ATOM 1521 N N . ASN A 1 200 ? 1.295 -34.562 -9.227 1 87.62 200 ASN A N 1
ATOM 1522 C CA . ASN A 1 200 ? 0.678 -34.281 -7.934 1 87.62 200 ASN A CA 1
ATOM 1523 C C . ASN A 1 200 ? 1.152 -32.969 -7.344 1 87.62 200 ASN A C 1
ATOM 1525 O O . ASN A 1 200 ? 0.357 -32.219 -6.781 1 87.62 200 ASN A O 1
ATOM 1529 N N . PRO A 1 201 ? 2.389 -32.656 -7.539 1 88.5 201 PRO A N 1
ATOM 1530 C CA . PRO A 1 201 ? 2.85 -31.375 -6.988 1 88.5 201 PRO A CA 1
ATOM 1531 C C . PRO A 1 201 ? 2.154 -30.172 -7.625 1 88.5 201 PRO A C 1
ATOM 1533 O O . PRO A 1 201 ? 2.035 -29.109 -6.992 1 88.5 201 PRO A O 1
ATOM 1536 N N . VAL A 1 202 ? 1.725 -30.266 -8.789 1 87 202 VAL A N 1
ATOM 1537 C CA . VAL A 1 202 ? 1.033 -29.172 -9.461 1 87 202 VAL A CA 1
ATOM 1538 C C . VAL A 1 202 ? -0.26 -28.844 -8.719 1 87 202 VAL A C 1
ATOM 1540 O O . VAL A 1 202 ? -0.543 -27.672 -8.445 1 87 202 VAL A O 1
ATOM 1543 N N . SER A 1 203 ? -1.011 -29.844 -8.398 1 88.38 203 SER A N 1
ATOM 1544 C CA . SER A 1 203 ? -2.268 -29.656 -7.684 1 88.38 203 SER A CA 1
ATOM 1545 C C . SER A 1 203 ? -2.031 -29.094 -6.289 1 88.38 203 SER A C 1
ATOM 1547 O O . SER A 1 203 ? -2.762 -28.203 -5.84 1 88.38 203 SER A O 1
ATOM 1549 N N . ALA A 1 204 ? -1.043 -29.625 -5.711 1 90.19 204 ALA A N 1
ATOM 1550 C CA . ALA A 1 204 ? -0.727 -29.156 -4.363 1 90.19 204 ALA A CA 1
ATOM 1551 C C . ALA A 1 204 ? -0.322 -27.688 -4.379 1 90.19 204 ALA A C 1
ATOM 1553 O O . ALA A 1 204 ? -0.764 -26.906 -3.533 1 90.19 204 ALA A O 1
ATOM 1554 N N . THR A 1 205 ? 0.494 -27.328 -5.27 1 91.81 205 THR A N 1
ATOM 1555 C CA . THR A 1 205 ? 0.939 -25.938 -5.387 1 91.81 205 THR A CA 1
ATOM 1556 C C . THR A 1 205 ? -0.23 -25.016 -5.73 1 91.81 205 THR A C 1
ATOM 1558 O O . THR A 1 205 ? -0.335 -23.906 -5.199 1 91.81 205 THR A O 1
ATOM 1561 N N . ALA A 1 206 ? -1.085 -25.453 -6.578 1 90.81 206 ALA A N 1
ATOM 1562 C CA . ALA A 1 206 ? -2.254 -24.672 -6.961 1 90.81 206 ALA A CA 1
ATOM 1563 C C . ALA A 1 206 ? -3.127 -24.359 -5.746 1 90.81 206 ALA A C 1
ATOM 1565 O O . ALA A 1 206 ? -3.607 -23.234 -5.586 1 90.81 206 ALA A O 1
ATOM 1566 N N . ILE A 1 207 ? -3.281 -25.344 -4.949 1 91.31 207 ILE A N 1
ATOM 1567 C CA . ILE A 1 207 ? -4.086 -25.172 -3.744 1 91.31 207 ILE A CA 1
ATOM 1568 C C . ILE A 1 207 ? -3.396 -24.172 -2.807 1 91.31 207 ILE A C 1
ATOM 1570 O O . ILE A 1 207 ? -4.047 -23.297 -2.242 1 91.31 207 ILE A O 1
ATOM 1574 N N . ASP A 1 208 ? -2.146 -24.312 -2.697 1 93.88 208 ASP A N 1
ATOM 1575 C CA . ASP A 1 208 ? -1.383 -23.406 -1.844 1 93.88 208 ASP A CA 1
ATOM 1576 C C . ASP A 1 208 ? -1.453 -21.969 -2.363 1 93.88 208 ASP A C 1
ATOM 1578 O O . ASP A 1 208 ? -1.573 -21.031 -1.581 1 93.88 208 ASP A O 1
ATOM 1582 N N . VAL A 1 209 ? -1.341 -21.812 -3.57 1 93.12 209 VAL A N 1
ATOM 1583 C CA . VAL A 1 209 ? -1.424 -20.484 -4.18 1 93.12 209 VAL A CA 1
ATOM 1584 C C . VAL A 1 209 ? -2.803 -19.875 -3.92 1 93.12 209 VAL A C 1
ATOM 1586 O O . VAL A 1 209 ? -2.918 -18.719 -3.541 1 93.12 209 VAL A O 1
ATOM 1589 N N . GLU A 1 210 ? -3.779 -20.719 -4.16 1 93.38 210 GLU A N 1
ATOM 1590 C CA . GLU A 1 210 ? -5.141 -20.25 -3.904 1 93.38 210 GLU A CA 1
ATOM 1591 C C . GLU A 1 210 ? -5.301 -19.781 -2.459 1 93.38 210 GLU A C 1
ATOM 1593 O O . GLU A 1 210 ? -5.875 -18.719 -2.203 1 93.38 210 GLU A O 1
ATOM 1598 N N . ASN A 1 211 ? -4.809 -20.562 -1.606 1 93.44 211 ASN A N 1
ATOM 1599 C CA . ASN A 1 211 ? -4.891 -20.219 -0.192 1 93.44 211 ASN A CA 1
ATOM 1600 C C . ASN A 1 211 ? -4.121 -18.922 0.118 1 93.44 211 ASN A C 1
ATOM 1602 O O . ASN A 1 211 ? -4.609 -18.078 0.855 1 93.44 211 ASN A O 1
ATOM 1606 N N . ALA A 1 212 ? -2.967 -18.828 -0.372 1 92.81 212 ALA A N 1
ATOM 1607 C CA . ALA A 1 212 ? -2.141 -17.641 -0.149 1 92.81 212 ALA A CA 1
ATOM 1608 C C . ALA A 1 212 ? -2.822 -16.391 -0.685 1 92.81 212 ALA A C 1
ATOM 1610 O O . ALA A 1 212 ? -2.822 -15.344 -0.028 1 92.81 212 ALA A O 1
ATOM 1611 N N . VAL A 1 213 ? -3.395 -16.484 -1.83 1 92.31 213 VAL A N 1
ATOM 1612 C CA . VAL A 1 213 ? -4.062 -15.352 -2.455 1 92.31 213 VAL A CA 1
ATOM 1613 C C . VAL A 1 213 ? -5.293 -14.961 -1.64 1 92.31 213 VAL A C 1
ATOM 1615 O O . VAL A 1 213 ? -5.535 -13.773 -1.404 1 92.31 213 VAL A O 1
ATOM 1618 N N . GLN A 1 214 ? -6.043 -15.938 -1.195 1 90.94 214 GLN A N 1
ATOM 1619 C CA . GLN A 1 214 ? -7.219 -15.648 -0.38 1 90.94 214 GLN A CA 1
ATOM 1620 C C . GLN A 1 214 ? -6.828 -14.93 0.909 1 90.94 214 GLN A C 1
ATOM 1622 O O . GLN A 1 214 ? -7.492 -13.969 1.318 1 90.94 214 GLN A O 1
ATOM 1627 N N . ARG A 1 215 ? -5.828 -15.352 1.479 1 89.56 215 ARG A N 1
ATOM 1628 C CA . ARG A 1 215 ? -5.34 -14.695 2.688 1 89.56 215 ARG A CA 1
ATOM 1629 C C . ARG A 1 215 ? -4.848 -13.281 2.387 1 89.56 215 ARG A C 1
ATOM 1631 O O . ARG A 1 215 ? -5.094 -12.359 3.16 1 89.56 215 ARG A O 1
ATOM 1638 N N . ALA A 1 216 ? -4.152 -13.148 1.319 1 89 216 ALA A N 1
ATOM 1639 C CA . ALA A 1 216 ? -3.67 -11.828 0.908 1 89 216 ALA A CA 1
ATOM 1640 C C . ALA A 1 216 ? -4.832 -10.867 0.669 1 89 216 ALA A C 1
ATOM 1642 O O . ALA A 1 216 ? -4.777 -9.703 1.073 1 89 216 ALA A O 1
ATOM 1643 N N . LEU A 1 217 ? -5.883 -11.367 0.053 1 87.38 217 LEU A N 1
ATOM 1644 C CA . LEU A 1 217 ? -7.062 -10.555 -0.229 1 87.38 217 LEU A CA 1
ATOM 1645 C C . LEU A 1 217 ? -7.754 -10.133 1.062 1 87.38 217 LEU A C 1
ATOM 1647 O O . LEU A 1 217 ? -8.477 -9.141 1.089 1 87.38 217 LEU A O 1
ATOM 1651 N N . ARG A 1 218 ? -7.43 -10.922 2.098 1 85 218 ARG A N 1
ATOM 1652 C CA . ARG A 1 218 ? -7.969 -10.578 3.406 1 85 218 ARG A CA 1
ATOM 1653 C C . ARG A 1 218 ? -6.98 -9.727 4.199 1 85 218 ARG A C 1
ATOM 1655 O O . ARG A 1 218 ? -7.223 -9.406 5.367 1 85 218 ARG A O 1
ATOM 1662 N N . GLY A 1 219 ? -5.812 -9.508 3.582 1 81.5 219 GLY A N 1
ATOM 1663 C CA . GLY A 1 219 ? -4.871 -8.586 4.188 1 81.5 219 GLY A CA 1
ATOM 1664 C C . GLY A 1 219 ? -3.668 -9.273 4.809 1 81.5 219 GLY A C 1
ATOM 1665 O O . GLY A 1 219 ? -2.785 -8.617 5.359 1 81.5 219 GLY A O 1
ATOM 1666 N N . ASP A 1 220 ? -3.682 -10.523 4.777 1 84.69 220 ASP A N 1
ATOM 1667 C CA . ASP A 1 220 ? -2.557 -11.289 5.312 1 84.69 220 ASP A CA 1
ATOM 1668 C C . ASP A 1 220 ? -1.585 -11.68 4.203 1 84.69 220 ASP A C 1
ATOM 1670 O O . ASP A 1 220 ? -1.806 -12.672 3.5 1 84.69 220 ASP A O 1
ATOM 1674 N N . PHE A 1 221 ? -0.461 -11.031 4.164 1 87.31 221 PHE A N 1
ATOM 1675 C CA . PHE A 1 221 ? 0.503 -11.266 3.094 1 87.31 221 PHE A CA 1
ATOM 1676 C C . PHE A 1 221 ? 1.651 -12.141 3.582 1 87.31 221 PHE A C 1
ATOM 1678 O O . PHE A 1 221 ? 2.664 -12.281 2.896 1 87.31 221 PHE A O 1
ATOM 1685 N N . LYS A 1 222 ? 1.45 -12.828 4.758 1 86.62 222 LYS A N 1
ATOM 1686 C CA . LYS A 1 222 ? 2.527 -13.617 5.352 1 86.62 222 LYS A CA 1
ATOM 1687 C C . LYS A 1 222 ? 2.438 -15.078 4.922 1 86.62 222 LYS A C 1
ATOM 1689 O O . LYS A 1 222 ? 3.32 -15.875 5.238 1 86.62 222 LYS A O 1
ATOM 1694 N N . ALA A 1 223 ? 1.338 -15.297 4.211 1 89.19 223 ALA A N 1
ATOM 1695 C CA . ALA A 1 223 ? 1.174 -16.672 3.754 1 89.19 223 ALA A CA 1
ATOM 1696 C C . ALA A 1 223 ? 2.312 -17.078 2.824 1 89.19 223 ALA A C 1
ATOM 1698 O O . ALA A 1 223 ? 2.883 -16.234 2.123 1 89.19 223 ALA A O 1
ATOM 1699 N N . LYS A 1 224 ? 2.689 -18.406 2.83 1 91.44 224 LYS A N 1
ATOM 1700 C CA . LYS A 1 224 ? 3.773 -18.922 1.998 1 91.44 224 LYS A CA 1
ATOM 1701 C C . LYS A 1 224 ? 3.305 -20.109 1.162 1 91.44 224 LYS A C 1
ATOM 1703 O O . LYS A 1 224 ? 2.494 -20.922 1.62 1 91.44 224 LYS A O 1
ATOM 1708 N N . VAL A 1 225 ? 3.752 -20.125 -0.014 1 93.44 225 VAL A N 1
ATOM 1709 C CA . VAL A 1 225 ? 3.531 -21.266 -0.903 1 93.44 225 VAL A CA 1
ATOM 1710 C C . VAL A 1 225 ? 4.711 -22.219 -0.813 1 93.44 225 VAL A C 1
ATOM 1712 O O . VAL A 1 225 ? 5.859 -21.844 -1.052 1 93.44 225 VAL A O 1
ATOM 1715 N N . ASP A 1 226 ? 4.422 -23.469 -0.513 1 91.62 226 ASP A N 1
ATOM 1716 C CA . ASP A 1 226 ? 5.484 -24.469 -0.336 1 91.62 226 ASP A CA 1
ATOM 1717 C C . ASP A 1 226 ? 6.125 -24.828 -1.674 1 91.62 226 ASP A C 1
ATOM 1719 O O . ASP A 1 226 ? 5.422 -25.141 -2.641 1 91.62 226 ASP A O 1
ATOM 1723 N N . GLN A 1 227 ? 7.359 -24.734 -1.692 1 91.19 227 GLN A N 1
ATOM 1724 C CA . GLN A 1 227 ? 8.102 -25.188 -2.867 1 91.19 227 GLN A CA 1
ATOM 1725 C C . GLN A 1 227 ? 8.352 -26.688 -2.816 1 91.19 227 GLN A C 1
ATOM 1727 O O . GLN A 1 227 ? 9.336 -27.141 -2.219 1 91.19 227 GLN A O 1
ATOM 1732 N N . ILE A 1 228 ? 7.625 -27.438 -3.51 1 87.38 228 ILE A N 1
ATOM 1733 C CA . ILE A 1 228 ? 7.656 -28.891 -3.455 1 87.38 228 ILE A CA 1
ATOM 1734 C C . ILE A 1 228 ? 8.688 -29.422 -4.449 1 87.38 228 ILE A C 1
ATOM 1736 O O . ILE A 1 228 ? 9.336 -30.453 -4.191 1 87.38 228 ILE A O 1
ATOM 1740 N N . THR A 1 229 ? 8.836 -28.766 -5.637 1 88.44 229 THR A N 1
ATOM 1741 C CA . THR A 1 229 ? 9.734 -29.219 -6.691 1 88.44 229 THR A CA 1
ATOM 1742 C C . THR A 1 229 ? 10.719 -28.109 -7.078 1 88.44 229 THR A C 1
ATOM 1744 O O . THR A 1 229 ? 10.617 -26.984 -6.59 1 88.44 229 THR A O 1
ATOM 1747 N N . LYS A 1 230 ? 11.672 -28.438 -7.836 1 88.19 230 LYS A N 1
ATOM 1748 C CA . LYS A 1 230 ? 12.664 -27.453 -8.281 1 88.19 230 LYS A CA 1
ATOM 1749 C C . LYS A 1 230 ? 12.477 -27.125 -9.766 1 88.19 230 LYS A C 1
ATOM 1751 O O . LYS A 1 230 ? 13.383 -26.578 -10.398 1 88.19 230 LYS A O 1
ATOM 1756 N N . ASP A 1 231 ? 11.344 -27.484 -10.328 1 88 231 ASP A N 1
ATOM 1757 C CA . ASP A 1 231 ? 11.039 -27.203 -11.727 1 88 231 ASP A CA 1
ATOM 1758 C C . ASP A 1 231 ? 10.141 -25.969 -11.852 1 88 231 ASP A C 1
ATOM 1760 O O . ASP A 1 231 ? 10.172 -25.078 -11 1 88 231 ASP A O 1
ATOM 1764 N N . GLU A 1 232 ? 9.391 -25.828 -12.891 1 89.12 232 GLU A N 1
ATOM 1765 C CA . GLU A 1 232 ? 8.531 -24.672 -13.156 1 89.12 232 GLU A CA 1
ATOM 1766 C C . GLU A 1 232 ? 7.492 -24.484 -12.055 1 89.12 232 GLU A C 1
ATOM 1768 O O . GLU A 1 232 ? 7.125 -23.359 -11.719 1 89.12 232 GLU A O 1
ATOM 1773 N N . ILE A 1 233 ? 7.125 -25.594 -11.484 1 87.62 233 ILE A N 1
ATOM 1774 C CA . ILE A 1 233 ? 6.137 -25.531 -10.406 1 87.62 233 ILE A CA 1
ATOM 1775 C C . ILE A 1 233 ? 6.758 -24.875 -9.172 1 87.62 233 ILE A C 1
ATOM 1777 O O . ILE A 1 233 ? 6.137 -24.031 -8.531 1 87.62 233 ILE A O 1
ATOM 1781 N N . GLY A 1 234 ? 7.906 -25.344 -8.891 1 90.44 234 GLY A N 1
ATOM 1782 C CA . GLY A 1 234 ? 8.625 -24.719 -7.801 1 90.44 234 GLY A CA 1
ATOM 1783 C C . GLY A 1 234 ? 8.906 -23.25 -8.039 1 90.44 234 GLY A C 1
ATOM 1784 O O . GLY A 1 234 ? 8.875 -22.453 -7.102 1 90.44 234 GLY A O 1
ATOM 1785 N N . GLN A 1 235 ? 9.148 -22.922 -9.227 1 91.25 235 GLN A N 1
ATOM 1786 C CA . GLN A 1 235 ? 9.406 -21.516 -9.578 1 91.25 235 GLN A CA 1
ATOM 1787 C C . GLN A 1 235 ? 8.18 -20.656 -9.312 1 91.25 235 GLN A C 1
ATOM 1789 O O . GLN A 1 235 ? 8.305 -19.516 -8.867 1 91.25 235 GLN A O 1
ATOM 1794 N N . ILE A 1 236 ? 7.059 -21.141 -9.625 1 92.12 236 ILE A N 1
ATOM 1795 C CA . ILE A 1 236 ? 5.824 -20.422 -9.352 1 92.12 236 ILE A CA 1
ATOM 1796 C C . ILE A 1 236 ? 5.723 -20.125 -7.855 1 92.12 236 ILE A C 1
ATOM 1798 O O . ILE A 1 236 ? 5.418 -18.984 -7.461 1 92.12 236 ILE A O 1
ATOM 1802 N N . ALA A 1 237 ? 6.004 -21.156 -7.094 1 93.56 237 ALA A N 1
ATOM 1803 C CA . ALA A 1 237 ? 5.953 -21 -5.645 1 93.56 237 ALA A CA 1
ATOM 1804 C C . ALA A 1 237 ? 6.938 -19.938 -5.172 1 93.56 237 ALA A C 1
ATOM 1806 O O . ALA A 1 237 ? 6.586 -19.062 -4.375 1 93.56 237 ALA A O 1
ATOM 1807 N N . THR A 1 238 ? 8.125 -19.969 -5.711 1 93.38 238 THR A N 1
ATOM 1808 C CA . THR A 1 238 ? 9.156 -19.016 -5.328 1 93.38 238 THR A CA 1
ATOM 1809 C C . THR A 1 238 ? 8.766 -17.594 -5.727 1 93.38 238 THR A C 1
ATOM 1811 O O . THR A 1 238 ? 8.93 -16.656 -4.945 1 93.38 238 THR A O 1
ATOM 1814 N N . ASP A 1 239 ? 8.297 -17.484 -6.895 1 93.38 239 ASP A N 1
ATOM 1815 C CA . ASP A 1 239 ? 7.883 -16.172 -7.383 1 93.38 239 ASP A CA 1
ATOM 1816 C C . ASP A 1 239 ? 6.723 -15.617 -6.559 1 93.38 239 ASP A C 1
ATOM 1818 O O . ASP A 1 239 ? 6.727 -14.438 -6.184 1 93.38 239 ASP A O 1
ATOM 1822 N N . MET A 1 240 ? 5.82 -16.453 -6.273 1 93.31 240 MET A N 1
ATOM 1823 C CA . MET A 1 240 ? 4.691 -16.047 -5.441 1 93.31 240 MET A CA 1
ATOM 1824 C C . MET A 1 240 ? 5.164 -15.594 -4.066 1 93.31 240 MET A C 1
ATOM 1826 O O . MET A 1 240 ? 4.703 -14.578 -3.547 1 93.31 240 MET A O 1
ATOM 1830 N N . ASN A 1 241 ? 6.059 -16.328 -3.496 1 93.44 241 ASN A N 1
ATOM 1831 C CA . ASN A 1 241 ? 6.59 -15.977 -2.182 1 93.44 241 ASN A CA 1
ATOM 1832 C C . ASN A 1 241 ? 7.355 -14.664 -2.213 1 93.44 241 ASN A C 1
ATOM 1834 O O . ASN A 1 241 ? 7.277 -13.867 -1.272 1 93.44 241 ASN A O 1
ATOM 1838 N N . ARG A 1 242 ? 8.062 -14.484 -3.232 1 92.25 242 ARG A N 1
ATOM 1839 C CA . ARG A 1 242 ? 8.781 -13.227 -3.396 1 92.25 242 ARG A CA 1
ATOM 1840 C C . ARG A 1 242 ? 7.816 -12.047 -3.459 1 92.25 242 ARG A C 1
ATOM 1842 O O . ARG A 1 242 ? 8.055 -11.008 -2.84 1 92.25 242 ARG A O 1
ATOM 1849 N N . LEU A 1 243 ? 6.781 -12.18 -4.176 1 91.69 243 LEU A N 1
ATOM 1850 C CA . LEU A 1 243 ? 5.773 -11.133 -4.297 1 91.69 243 LEU A CA 1
ATOM 1851 C C . LEU A 1 243 ? 5.109 -10.859 -2.953 1 91.69 243 LEU A C 1
ATOM 1853 O O . LEU A 1 243 ? 4.984 -9.703 -2.545 1 91.69 243 LEU A O 1
ATOM 1857 N N . LEU A 1 244 ? 4.734 -11.914 -2.322 1 91.38 244 LEU A N 1
ATOM 1858 C CA . LEU A 1 244 ? 4.051 -11.773 -1.041 1 91.38 244 LEU A CA 1
ATOM 1859 C C . LEU A 1 244 ? 4.961 -11.117 -0.01 1 91.38 244 LEU A C 1
ATOM 1861 O O . LEU A 1 244 ? 4.52 -10.266 0.764 1 91.38 244 LEU A O 1
ATOM 1865 N N . ALA A 1 245 ? 6.168 -11.453 -0.048 1 89.5 245 ALA A N 1
ATOM 1866 C CA . ALA A 1 245 ? 7.129 -10.852 0.872 1 89.5 245 ALA A CA 1
ATOM 1867 C C . ALA A 1 245 ? 7.312 -9.367 0.575 1 89.5 245 ALA A C 1
ATOM 1869 O O . ALA A 1 245 ? 7.375 -8.547 1.493 1 89.5 245 ALA A O 1
ATOM 1870 N N . PHE A 1 246 ? 7.441 -8.977 -0.629 1 89.12 246 PHE A N 1
ATOM 1871 C CA . PHE A 1 246 ? 7.578 -7.598 -1.077 1 89.12 246 PHE A CA 1
ATOM 1872 C C . PHE A 1 246 ? 6.387 -6.762 -0.625 1 89.12 246 PHE A C 1
ATOM 1874 O O . PHE A 1 246 ? 6.555 -5.656 -0.107 1 89.12 246 PHE A O 1
ATOM 1881 N N . LEU A 1 247 ? 5.332 -7.336 -0.762 1 86.62 247 LEU A N 1
ATOM 1882 C CA . LEU A 1 247 ? 4.094 -6.652 -0.405 1 86.62 247 LEU A CA 1
ATOM 1883 C C . LEU A 1 247 ? 3.959 -6.527 1.108 1 86.62 247 LEU A C 1
ATOM 1885 O O . LEU A 1 247 ? 3.557 -5.48 1.617 1 86.62 247 LEU A O 1
ATOM 1889 N N . ASP A 1 248 ? 4.238 -7.609 1.756 1 88.5 248 ASP A N 1
ATOM 1890 C CA . ASP A 1 248 ? 4.164 -7.594 3.215 1 88.5 248 ASP A CA 1
ATOM 1891 C C . ASP A 1 248 ? 5.066 -6.504 3.795 1 88.5 248 ASP A C 1
ATOM 1893 O O . ASP A 1 248 ? 4.637 -5.73 4.656 1 88.5 248 ASP A O 1
ATOM 1897 N N . GLN A 1 249 ? 6.242 -6.398 3.324 1 85.81 249 GLN A N 1
ATOM 1898 C CA . GLN A 1 249 ? 7.195 -5.402 3.803 1 85.81 249 GLN A CA 1
ATOM 1899 C C . GLN A 1 249 ? 6.727 -3.988 3.471 1 85.81 249 GLN A C 1
ATOM 1901 O O . GLN A 1 249 ? 6.746 -3.104 4.332 1 85.81 249 GLN A O 1
ATOM 1906 N N . GLY A 1 250 ? 6.332 -3.771 2.281 1 83.88 250 GLY A N 1
ATOM 1907 C CA . GLY A 1 250 ? 5.902 -2.453 1.838 1 83.88 250 GLY A CA 1
ATOM 1908 C C . GLY A 1 250 ? 4.652 -1.966 2.543 1 83.88 250 GLY A C 1
ATOM 1909 O O . GLY A 1 250 ? 4.625 -0.853 3.072 1 83.88 250 GLY A O 1
ATOM 1910 N N . LEU A 1 251 ? 3.689 -2.748 2.594 1 83.94 251 LEU A N 1
ATOM 1911 C CA . LEU A 1 251 ? 2.402 -2.355 3.156 1 83.94 251 LEU A CA 1
ATOM 1912 C C . LEU A 1 251 ? 2.494 -2.211 4.672 1 83.94 251 LEU A C 1
ATOM 1914 O O . LEU A 1 251 ? 1.812 -1.37 5.262 1 83.94 251 LEU A O 1
ATOM 1918 N N . THR A 1 252 ? 3.299 -3.035 5.309 1 81.94 252 THR A N 1
ATOM 1919 C CA . THR A 1 252 ? 3.518 -2.891 6.742 1 81.94 252 THR A CA 1
ATOM 1920 C C . THR A 1 252 ? 4.172 -1.548 7.059 1 81.94 252 THR A C 1
ATOM 1922 O O . THR A 1 252 ? 3.801 -0.883 8.023 1 81.94 252 THR A O 1
ATOM 1925 N N . ARG A 1 253 ? 5.086 -1.149 6.262 1 80.75 253 ARG A N 1
ATOM 1926 C CA . ARG A 1 253 ? 5.766 0.129 6.445 1 80.75 253 ARG A CA 1
ATOM 1927 C C . ARG A 1 253 ? 4.805 1.295 6.238 1 80.75 253 ARG A C 1
ATOM 1929 O O . ARG A 1 253 ? 4.766 2.223 7.047 1 80.75 253 ARG A O 1
ATOM 1936 N N . ILE A 1 254 ? 4.031 1.25 5.215 1 84 254 ILE A N 1
ATOM 1937 C CA . ILE A 1 254 ? 3.045 2.289 4.93 1 84 254 ILE A CA 1
ATOM 1938 C C . ILE A 1 254 ? 2.004 2.328 6.047 1 84 254 ILE A C 1
ATOM 1940 O O . ILE A 1 254 ? 1.704 3.396 6.586 1 84 254 ILE A O 1
ATOM 1944 N N . GLY A 1 255 ? 1.561 1.129 6.344 1 81.88 255 GLY A N 1
ATOM 1945 C CA . GLY A 1 255 ? 0.536 1.032 7.371 1 81.88 255 GLY A CA 1
ATOM 1946 C C . GLY A 1 255 ? 0.987 1.567 8.719 1 81.88 255 GLY A C 1
ATOM 1947 O O . GLY A 1 255 ? 0.245 2.289 9.383 1 81.88 255 GLY A O 1
ATOM 1948 N N . ALA A 1 256 ? 2.156 1.279 9.094 1 79 256 ALA A N 1
ATOM 1949 C CA . ALA A 1 256 ? 2.688 1.744 10.367 1 79 256 ALA A CA 1
ATOM 1950 C C . ALA A 1 256 ? 2.828 3.264 10.383 1 79 256 ALA A C 1
ATOM 1952 O O . ALA A 1 256 ? 2.512 3.914 11.383 1 79 256 ALA A O 1
ATOM 1953 N N . ASN A 1 257 ? 3.291 3.842 9.344 1 81.88 257 ASN A N 1
ATOM 1954 C CA . ASN A 1 257 ? 3.479 5.285 9.25 1 81.88 257 ASN A CA 1
ATOM 1955 C C . ASN A 1 257 ? 2.145 6.027 9.25 1 81.88 257 ASN A C 1
ATOM 1957 O O . ASN A 1 257 ? 1.989 7.031 9.945 1 81.88 257 ASN A O 1
ATOM 1961 N N . VAL A 1 258 ? 1.286 5.5 8.531 1 83.75 258 VAL A N 1
ATOM 1962 C CA . VAL A 1 258 ? -0.024 6.137 8.461 1 83.75 258 VAL A CA 1
ATOM 1963 C C . VAL A 1 258 ? -0.732 6.02 9.805 1 83.75 258 VAL A C 1
ATOM 1965 O O . VAL A 1 258 ? -1.421 6.945 10.234 1 83.75 258 VAL A O 1
ATOM 1968 N N . ALA A 1 259 ? -0.564 4.895 10.453 1 78.62 259 ALA A N 1
ATOM 1969 C CA . ALA A 1 259 ? -1.126 4.703 11.789 1 78.62 259 ALA A CA 1
ATOM 1970 C C . ALA A 1 259 ? -0.563 5.723 12.773 1 78.62 259 ALA A C 1
ATOM 1972 O O . ALA A 1 259 ? -1.287 6.234 13.633 1 78.62 259 ALA A O 1
ATOM 1973 N N . ARG A 1 260 ? 0.612 6.043 12.648 1 75.06 260 ARG A N 1
ATOM 1974 C CA . ARG A 1 260 ? 1.248 7.039 13.5 1 75.06 260 ARG A CA 1
ATOM 1975 C C . ARG A 1 260 ? 0.69 8.43 13.227 1 75.06 260 ARG A C 1
ATOM 1977 O O . ARG A 1 260 ? 0.499 9.227 14.148 1 75.06 260 ARG A O 1
ATOM 1984 N N . LEU A 1 261 ? 0.454 8.672 11.953 1 78.06 261 LEU A N 1
ATOM 1985 C CA . LEU A 1 261 ? -0.059 9.977 11.555 1 78.06 261 LEU A CA 1
ATOM 1986 C C . LEU A 1 261 ? -1.512 10.141 11.984 1 78.06 261 LEU A C 1
ATOM 1988 O O . LEU A 1 261 ? -1.93 11.242 12.359 1 78.06 261 LEU A O 1
ATOM 1992 N N . THR A 1 262 ? -2.25 9.094 11.969 1 74.5 262 THR A N 1
ATOM 1993 C CA . THR A 1 262 ? -3.672 9.156 12.289 1 74.5 262 THR A CA 1
ATOM 1994 C C . THR A 1 262 ? -3.916 8.758 13.742 1 74.5 262 THR A C 1
ATOM 1996 O O . THR A 1 262 ? -5 8.992 14.281 1 74.5 262 THR A O 1
ATOM 1999 N N . SER A 1 263 ? -2.969 8.102 14.398 1 72 263 SER A N 1
ATOM 2000 C CA . SER A 1 263 ? -3.088 7.535 15.742 1 72 263 SER A CA 1
ATOM 2001 C C . SER A 1 263 ? -4.133 6.426 15.789 1 72 263 SER A C 1
ATOM 2003 O O . SER A 1 263 ? -4.793 6.23 16.812 1 72 263 SER A O 1
ATOM 2005 N N . ARG A 1 264 ? -4.375 5.914 14.523 1 73.56 264 ARG A N 1
ATOM 2006 C CA . ARG A 1 264 ? -5.277 4.77 14.438 1 73.56 264 ARG A CA 1
ATOM 2007 C C . ARG A 1 264 ? -4.496 3.463 14.359 1 73.56 264 ARG A C 1
ATOM 2009 O O . ARG A 1 264 ? -3.553 3.34 13.578 1 73.56 264 ARG A O 1
ATOM 2016 N N . THR A 1 265 ? -4.824 2.586 15.242 1 69.12 265 THR A N 1
ATOM 2017 C CA . THR A 1 265 ? -4.207 1.267 15.156 1 69.12 265 THR A CA 1
ATOM 2018 C C . THR A 1 265 ? -5.152 0.267 14.5 1 69.12 265 THR A C 1
ATOM 2020 O O . THR A 1 265 ? -6.23 -0.015 15.023 1 69.12 265 THR A O 1
ATOM 2023 N N . PRO A 1 266 ? -4.738 -0.116 13.352 1 69.56 266 PRO A N 1
ATOM 2024 C CA . PRO A 1 266 ? -5.609 -1.101 12.711 1 69.56 266 PRO A CA 1
ATOM 2025 C C . PRO A 1 266 ? -5.773 -2.375 13.531 1 69.56 266 PRO A C 1
ATOM 2027 O O . PRO A 1 266 ? -4.84 -2.793 14.219 1 69.56 266 PRO A O 1
ATOM 2030 N N . SER A 1 267 ? -6.992 -2.873 13.602 1 71 267 SER A N 1
ATOM 2031 C CA . SER A 1 267 ? -7.258 -4.137 14.273 1 71 267 SER A CA 1
ATOM 2032 C C . SER A 1 267 ? -6.551 -5.297 13.578 1 71 267 SER A C 1
ATOM 2034 O O . SER A 1 267 ? -6.34 -5.262 12.367 1 71 267 SER A O 1
ATOM 2036 N N . PRO A 1 268 ? -6.117 -6.254 14.359 1 65.56 268 PRO A N 1
ATOM 2037 C CA . PRO A 1 268 ? -5.426 -7.402 13.766 1 65.56 268 PRO A CA 1
ATOM 2038 C C . PRO A 1 268 ? -6.285 -8.148 12.75 1 65.56 268 PRO A C 1
ATOM 2040 O O . PRO A 1 268 ? -5.758 -8.75 11.812 1 65.56 268 PRO A O 1
ATOM 2043 N N . ASP A 1 269 ? -7.613 -8.047 12.836 1 70.44 269 ASP A N 1
ATOM 2044 C CA . ASP A 1 269 ? -8.516 -8.797 11.969 1 70.44 269 ASP A CA 1
ATOM 2045 C C . ASP A 1 269 ? -8.883 -7.984 10.727 1 70.44 269 ASP A C 1
ATOM 2047 O O . ASP A 1 269 ? -9.516 -8.508 9.805 1 70.44 269 ASP A O 1
ATOM 2051 N N . GLU A 1 270 ? -8.391 -6.816 10.734 1 77.25 270 GLU A N 1
ATOM 2052 C CA . GLU A 1 270 ? -8.758 -5.949 9.617 1 77.25 270 GLU A CA 1
ATOM 2053 C C . GLU A 1 270 ? -7.805 -6.133 8.438 1 77.25 270 GLU A C 1
ATOM 2055 O O . GLU A 1 270 ? -6.645 -6.516 8.625 1 77.25 270 GLU A O 1
ATOM 2060 N N . ASN A 1 271 ? -8.406 -5.977 7.23 1 80.38 271 ASN A N 1
ATOM 2061 C CA . ASN A 1 271 ? -7.609 -5.957 6.012 1 80.38 271 ASN A CA 1
ATOM 2062 C C . ASN A 1 271 ? -6.617 -4.801 6.004 1 80.38 271 ASN A C 1
ATOM 2064 O O . ASN A 1 271 ? -7.016 -3.635 5.973 1 80.38 271 ASN A O 1
ATOM 2068 N N . GLN A 1 272 ? -5.387 -5.145 6.098 1 77.81 272 GLN A N 1
ATOM 2069 C CA . GLN A 1 272 ? -4.328 -4.148 6.238 1 77.81 272 GLN A CA 1
ATOM 2070 C C . GLN A 1 272 ? -4.367 -3.137 5.098 1 77.81 272 GLN A C 1
ATOM 2072 O O . GLN A 1 272 ? -4.211 -1.936 5.32 1 77.81 272 GLN A O 1
ATOM 2077 N N . LEU A 1 273 ? -4.527 -3.596 3.928 1 81.94 273 LEU A N 1
ATOM 2078 C CA . LEU A 1 273 ? -4.539 -2.701 2.775 1 81.94 273 LEU A CA 1
ATOM 2079 C C . LEU A 1 273 ? -5.758 -1.785 2.812 1 81.94 273 LEU A C 1
ATOM 2081 O O . LEU A 1 273 ? -5.641 -0.579 2.588 1 81.94 273 LEU A O 1
ATOM 2085 N N . SER A 1 274 ? -6.883 -2.365 3.121 1 82.5 274 SER A N 1
ATOM 2086 C CA . SER A 1 274 ? -8.109 -1.574 3.189 1 82.5 274 SER A CA 1
ATOM 2087 C C . SER A 1 274 ? -8.039 -0.547 4.312 1 82.5 274 SER A C 1
ATOM 2089 O O . SER A 1 274 ? -8.484 0.591 4.152 1 82.5 274 SER A O 1
ATOM 2091 N N . ALA A 1 275 ? -7.539 -0.966 5.395 1 82.62 275 ALA A N 1
ATOM 2092 C CA . ALA A 1 275 ? -7.379 -0.064 6.531 1 82.62 275 ALA A CA 1
ATOM 2093 C C . ALA A 1 275 ? -6.453 1.1 6.188 1 82.62 275 ALA A C 1
ATOM 2095 O O . ALA A 1 275 ? -6.727 2.246 6.551 1 82.62 275 ALA A O 1
ATOM 2096 N N . THR A 1 276 ? -5.41 0.806 5.531 1 83.12 276 THR A N 1
ATOM 2097 C CA . THR A 1 276 ? -4.453 1.836 5.133 1 83.12 276 THR A CA 1
ATOM 2098 C C . THR A 1 276 ? -5.094 2.822 4.16 1 83.12 276 THR A C 1
ATOM 2100 O O . THR A 1 276 ? -4.887 4.031 4.27 1 83.12 276 THR A O 1
ATOM 2103 N N . ILE A 1 277 ? -5.812 2.314 3.26 1 82.88 277 ILE A N 1
ATOM 2104 C CA . ILE A 1 277 ? -6.52 3.156 2.303 1 82.88 277 ILE A CA 1
ATOM 2105 C C . ILE A 1 277 ? -7.457 4.109 3.045 1 82.88 277 ILE A C 1
ATOM 2107 O O . ILE A 1 277 ? -7.469 5.312 2.777 1 82.88 277 ILE A O 1
ATOM 2111 N N . ASP A 1 278 ? -8.133 3.611 3.949 1 82.56 278 ASP A N 1
ATOM 2112 C CA . ASP A 1 278 ? -9.086 4.398 4.723 1 82.56 278 ASP A CA 1
ATOM 2113 C C . ASP A 1 278 ? -8.375 5.496 5.512 1 82.56 278 ASP A C 1
ATOM 2115 O O . ASP A 1 278 ? -8.859 6.633 5.578 1 82.56 278 ASP A O 1
ATOM 2119 N N . MET A 1 279 ? -7.281 5.16 6.117 1 84.62 279 MET A N 1
ATOM 2120 C CA . MET A 1 279 ? -6.52 6.117 6.914 1 84.62 279 MET A CA 1
ATOM 2121 C C . MET A 1 279 ? -5.961 7.23 6.035 1 84.62 279 MET A C 1
ATOM 2123 O O . MET A 1 279 ? -6.02 8.406 6.398 1 84.62 279 MET A O 1
ATOM 2127 N N . VAL A 1 280 ? -5.453 6.867 4.938 1 84.75 280 VAL A N 1
ATOM 2128 C CA . VAL A 1 280 ? -4.891 7.855 4.02 1 84.75 280 VAL A CA 1
ATOM 2129 C C . VAL A 1 280 ? -5.996 8.781 3.518 1 84.75 280 VAL A C 1
ATOM 2131 O O . VAL A 1 280 ? -5.793 9.992 3.402 1 84.75 280 VAL A O 1
ATOM 2134 N N . GLU A 1 281 ? -7.086 8.242 3.211 1 84.25 281 GLU A N 1
ATOM 2135 C CA . GLU A 1 281 ? -8.227 9.047 2.793 1 84.25 281 GLU A CA 1
ATOM 2136 C C . GLU A 1 281 ? -8.68 9.984 3.912 1 84.25 281 GLU A C 1
ATOM 2138 O O . GLU A 1 281 ? -9.07 11.125 3.652 1 84.25 281 GLU A O 1
ATOM 2143 N N . GLY A 1 282 ? -8.656 9.469 5.086 1 84.75 282 GLY A N 1
ATOM 2144 C CA . GLY A 1 282 ? -8.953 10.305 6.238 1 84.75 282 GLY A CA 1
ATOM 2145 C C . GLY A 1 282 ? -8.023 11.5 6.371 1 84.75 282 GLY A C 1
ATOM 2146 O O . GLY A 1 282 ? -8.469 12.617 6.629 1 84.75 282 GLY A O 1
ATOM 2147 N N . LEU A 1 283 ? -6.762 11.242 6.16 1 85.69 283 LEU A N 1
ATOM 2148 C CA . LEU A 1 283 ? -5.766 12.305 6.215 1 85.69 283 LEU A CA 1
ATOM 2149 C C . LEU A 1 283 ? -6.016 13.344 5.125 1 85.69 283 LEU A C 1
ATOM 2151 O O . LEU A 1 283 ? -5.867 14.539 5.359 1 85.69 283 LEU A O 1
ATOM 2155 N N . THR A 1 284 ? -6.355 12.891 3.99 1 85.62 284 THR A N 1
ATOM 2156 C CA . THR A 1 284 ? -6.625 13.781 2.869 1 85.62 284 THR A CA 1
ATOM 2157 C C . THR A 1 284 ? -7.832 14.672 3.162 1 85.62 284 THR A C 1
ATOM 2159 O O . THR A 1 284 ? -7.812 15.867 2.883 1 85.62 284 THR A O 1
ATOM 2162 N N . ARG A 1 285 ? -8.844 14.117 3.682 1 87.56 285 ARG A N 1
ATOM 2163 C CA . ARG A 1 285 ? -10.023 14.891 4.047 1 87.56 285 ARG A CA 1
ATOM 2164 C C . ARG A 1 285 ? -9.695 15.922 5.117 1 87.56 285 ARG A C 1
ATOM 2166 O O . ARG A 1 285 ? -10.164 17.062 5.059 1 87.56 285 ARG A O 1
ATOM 2173 N N . ALA A 1 286 ? -8.867 15.477 6.086 1 89.12 286 ALA A N 1
ATOM 2174 C CA . ALA A 1 286 ? -8.453 16.391 7.141 1 89.12 286 ALA A CA 1
ATOM 2175 C C . ALA A 1 286 ? -7.641 17.562 6.574 1 89.12 286 ALA A C 1
ATOM 2177 O O . ALA A 1 286 ? -7.773 18.703 7.027 1 89.12 286 ALA A O 1
ATOM 2178 N N . ALA A 1 287 ? -6.809 17.25 5.652 1 85.81 287 ALA A N 1
ATOM 2179 C CA . ALA A 1 287 ? -6 18.281 5.008 1 85.81 287 ALA A CA 1
ATOM 2180 C C . ALA A 1 287 ? -6.883 19.266 4.258 1 85.81 287 ALA A C 1
ATOM 2182 O O . ALA A 1 287 ? -6.621 20.469 4.277 1 85.81 287 ALA A O 1
ATOM 2183 N N . HIS A 1 288 ? -7.922 18.812 3.609 1 86.44 288 HIS A N 1
ATOM 2184 C CA . HIS A 1 288 ? -8.875 19.688 2.928 1 86.44 288 HIS A CA 1
ATOM 2185 C C . HIS A 1 288 ? -9.625 20.562 3.92 1 86.44 288 HIS A C 1
ATOM 2187 O O . HIS A 1 288 ? -9.859 21.75 3.656 1 86.44 288 HIS A O 1
ATOM 2193 N N . PHE A 1 289 ? -10.023 19.984 4.973 1 90.56 289 PHE A N 1
ATOM 2194 C CA . PHE A 1 289 ? -10.664 20.719 6.055 1 90.56 289 PHE A CA 1
ATOM 2195 C C . PHE A 1 289 ? -9.766 21.844 6.555 1 90.56 289 PHE A C 1
ATOM 2197 O O . PHE A 1 289 ? -10.211 22.984 6.723 1 90.56 289 PHE A O 1
ATOM 2204 N N . LYS A 1 290 ? -8.523 21.5 6.82 1 89.62 290 LYS A N 1
ATOM 2205 C CA . LYS A 1 290 ? -7.559 22.484 7.297 1 89.62 290 LYS A CA 1
ATOM 2206 C C . LYS A 1 290 ? -7.457 23.656 6.332 1 89.62 290 LYS A C 1
ATOM 2208 O O . LYS A 1 290 ? -7.461 24.812 6.754 1 89.62 290 LYS A O 1
ATOM 2213 N N . GLN A 1 291 ? -7.312 23.344 5.062 1 82.75 291 GLN A N 1
ATOM 2214 C CA . GLN A 1 291 ? -7.215 24.391 4.047 1 82.75 291 GLN A CA 1
ATOM 2215 C C . GLN A 1 291 ? -8.43 25.312 4.082 1 82.75 291 GLN A C 1
ATOM 2217 O O . GLN A 1 291 ? -8.297 26.531 3.957 1 82.75 291 GLN A O 1
ATOM 2222 N N . ALA A 1 292 ? -9.547 24.734 4.281 1 86.44 292 ALA A N 1
ATOM 2223 C CA . ALA A 1 292 ? -10.797 25.5 4.32 1 86.44 292 ALA A CA 1
ATOM 2224 C C . ALA A 1 292 ? -10.828 26.438 5.535 1 86.44 292 ALA A C 1
ATOM 2226 O O . ALA A 1 292 ? -11.18 27.609 5.414 1 86.44 292 ALA A O 1
ATOM 2227 N N . ILE A 1 293 ? -10.422 25.922 6.676 1 90.25 293 ILE A N 1
ATOM 2228 C CA . ILE A 1 293 ? -10.555 26.719 7.891 1 90.25 293 ILE A CA 1
ATOM 2229 C C . ILE A 1 293 ? -9.477 27.797 7.926 1 90.25 293 ILE A C 1
ATOM 2231 O O . ILE A 1 293 ? -9.641 28.828 8.586 1 90.25 293 ILE A O 1
ATOM 2235 N N . GLU A 1 294 ? -8.391 27.609 7.312 1 83.38 294 GLU A N 1
ATOM 2236 C CA . GLU A 1 294 ? -7.359 28.641 7.211 1 83.38 294 GLU A CA 1
ATOM 2237 C C . GLU A 1 294 ? -7.875 29.859 6.473 1 83.38 294 GLU A C 1
ATOM 2239 O O . GLU A 1 294 ? -7.422 30.984 6.727 1 83.38 294 GLU A O 1
ATOM 2244 N N . GLU A 1 295 ? -8.844 29.641 5.605 1 79.19 295 GLU A N 1
ATOM 2245 C CA . GLU A 1 295 ? -9.398 30.719 4.812 1 79.19 295 GLU A CA 1
ATOM 2246 C C . GLU A 1 295 ? -10.602 31.359 5.504 1 79.19 295 GLU A C 1
ATOM 2248 O O . GLU A 1 295 ? -11.141 32.375 5.039 1 79.19 295 GLU A O 1
ATOM 2253 N N . ASP A 1 296 ? -11.016 30.844 6.641 1 84.06 296 ASP A N 1
ATOM 2254 C CA . ASP A 1 296 ? -12.102 31.438 7.422 1 84.06 296 ASP A CA 1
ATOM 2255 C C . ASP A 1 296 ? -11.656 32.75 8.078 1 84.06 296 ASP A C 1
ATOM 2257 O O . ASP A 1 296 ? -10.477 32.906 8.406 1 84.06 296 ASP A O 1
ATOM 2261 N N . GLU A 1 297 ? -12.531 33.594 8.344 1 79.75 297 GLU A N 1
ATOM 2262 C CA . GLU A 1 297 ? -12.203 34.938 8.859 1 79.75 297 GLU A CA 1
ATOM 2263 C C . GLU A 1 297 ? -12.172 34.938 10.383 1 79.75 297 GLU A C 1
ATOM 2265 O O . GLU A 1 297 ? -11.359 35.625 10.984 1 79.75 297 GLU A O 1
ATOM 2270 N N . THR A 1 298 ? -13.141 34.219 10.906 1 83.94 298 THR A N 1
ATOM 2271 C CA . THR A 1 298 ? -13.289 34.281 12.359 1 83.94 298 THR A CA 1
ATOM 2272 C C . THR A 1 298 ? -13.242 32.906 12.984 1 83.94 298 THR A C 1
ATOM 2274 O O . THR A 1 298 ? -13.438 31.891 12.297 1 83.94 298 THR A O 1
ATOM 2277 N N . LYS A 1 299 ? -12.984 32.906 14.234 1 90.12 299 LYS A N 1
ATOM 2278 C CA . LYS A 1 299 ? -12.992 31.641 14.977 1 90.12 299 LYS A CA 1
ATOM 2279 C C . LYS A 1 299 ? -14.367 30.984 14.922 1 90.12 299 LYS A C 1
ATOM 2281 O O . LYS A 1 299 ? -14.477 29.766 14.875 1 90.12 299 LYS A O 1
ATOM 2286 N N . ALA A 1 300 ? -15.414 31.859 14.922 1 88.75 300 ALA A N 1
ATOM 2287 C CA . ALA A 1 300 ? -16.781 31.344 14.898 1 88.75 300 ALA A CA 1
ATOM 2288 C C . ALA A 1 300 ? -17.047 30.531 13.633 1 88.75 300 ALA A C 1
ATOM 2290 O O . ALA A 1 300 ? -17.719 29.5 13.672 1 88.75 300 ALA A O 1
ATOM 2291 N N . GLU A 1 301 ? -16.5 30.953 12.547 1 90.62 301 GLU A N 1
ATOM 2292 C CA . GLU A 1 301 ? -16.656 30.234 11.289 1 90.62 301 GLU A CA 1
ATOM 2293 C C . GLU A 1 301 ? -15.969 28.875 11.344 1 90.62 301 GLU A C 1
ATOM 2295 O O . GLU A 1 301 ? -16.484 27.891 10.797 1 90.62 301 GLU A O 1
ATOM 2300 N N . ILE A 1 302 ? -14.812 28.875 11.938 1 93.75 302 ILE A N 1
ATOM 2301 C CA . ILE A 1 302 ? -14.062 27.625 12.086 1 93.75 302 ILE A CA 1
ATOM 2302 C C . ILE A 1 302 ? -14.883 26.625 12.906 1 93.75 302 ILE A C 1
ATOM 2304 O O . ILE A 1 302 ? -14.984 25.453 12.539 1 93.75 302 ILE A O 1
ATOM 2308 N N . HIS A 1 303 ? -15.5 27.094 13.984 1 95.06 303 HIS A N 1
ATOM 2309 C CA . HIS A 1 303 ? -16.328 26.234 14.82 1 95.06 303 HIS A CA 1
ATOM 2310 C C . HIS A 1 303 ? -17.531 25.703 14.047 1 95.06 303 HIS A C 1
ATOM 2312 O O . HIS A 1 303 ? -17.906 24.531 14.188 1 95.06 303 HIS A O 1
ATOM 2318 N N . THR A 1 304 ? -18.078 26.594 13.266 1 93 304 THR A N 1
ATOM 2319 C CA . THR A 1 304 ? -19.219 26.172 12.461 1 93 304 THR A CA 1
ATOM 2320 C C . THR A 1 304 ? -18.828 25.078 11.484 1 93 304 THR A C 1
ATOM 2322 O O . THR A 1 304 ? -19.562 24.109 11.297 1 93 304 THR A O 1
ATOM 2325 N N . ARG A 1 305 ? -17.734 25.234 10.859 1 93.62 305 ARG A N 1
ATOM 2326 C CA . ARG A 1 305 ? -17.25 24.219 9.914 1 93.62 305 ARG A CA 1
ATOM 2327 C C . ARG A 1 305 ? -16.953 22.906 10.617 1 93.62 305 ARG A C 1
ATOM 2329 O O . ARG A 1 305 ? -17.172 21.828 10.055 1 93.62 305 ARG A O 1
ATOM 2336 N N . LEU A 1 306 ? -16.375 23.016 11.773 1 95.69 306 LEU A N 1
ATOM 2337 C CA . LEU A 1 306 ? -16.109 21.812 12.57 1 95.69 306 LEU A CA 1
ATOM 2338 C C . LEU A 1 306 ? -17.406 21.078 12.883 1 95.69 306 LEU A C 1
ATOM 2340 O O . LEU A 1 306 ? -17.453 19.844 12.797 1 95.69 306 LEU A O 1
ATOM 2344 N N . VAL A 1 307 ? -18.422 21.844 13.195 1 95.25 307 VAL A N 1
ATOM 2345 C CA . VAL A 1 307 ? -19.734 21.266 13.492 1 95.25 307 VAL A CA 1
ATOM 2346 C C . VAL A 1 307 ? -20.281 20.547 12.258 1 95.25 307 VAL A C 1
ATOM 2348 O O . VAL A 1 307 ? -20.797 19.438 12.352 1 95.25 307 VAL A O 1
ATOM 2351 N N . ARG A 1 308 ? -20.125 21.172 11.164 1 93.19 308 ARG A N 1
ATOM 2352 C CA . ARG A 1 308 ? -20.594 20.578 9.906 1 93.19 308 ARG A CA 1
ATOM 2353 C C . ARG A 1 308 ? -19.844 19.297 9.602 1 93.19 308 ARG A C 1
ATOM 2355 O O . ARG A 1 308 ? -20.422 18.328 9.102 1 93.19 308 ARG A O 1
ATOM 2362 N N . ALA A 1 309 ? -18.578 19.344 9.836 1 94.44 309 ALA A N 1
ATOM 2363 C CA . ALA A 1 309 ? -17.766 18.156 9.617 1 94.44 309 ALA A CA 1
ATOM 2364 C C . ALA A 1 309 ? -18.219 17.016 10.539 1 94.44 309 ALA A C 1
ATOM 2366 O O . ALA A 1 309 ? -18.312 15.867 10.117 1 94.44 309 ALA A O 1
ATOM 2367 N N . LEU A 1 310 ? -18.484 17.297 11.805 1 95.56 310 LEU A N 1
ATOM 2368 C CA . LEU A 1 310 ? -18.922 16.281 12.766 1 95.56 310 LEU A CA 1
ATOM 2369 C C . LEU A 1 310 ? -20.25 15.672 12.359 1 95.56 310 LEU A C 1
ATOM 2371 O O . LEU A 1 310 ? -20.406 14.445 12.375 1 95.56 310 LEU A O 1
ATOM 2375 N N . GLU A 1 311 ? -21.141 16.5 11.906 1 93.94 311 GLU A N 1
ATOM 2376 C CA . GLU A 1 311 ? -22.469 16.047 11.531 1 93.94 311 GLU A CA 1
ATOM 2377 C C . GLU A 1 311 ? -22.453 15.359 10.164 1 93.94 311 GLU A C 1
ATOM 2379 O O . GLU A 1 311 ? -23.078 14.312 9.977 1 93.94 311 GLU A O 1
ATOM 2384 N N . GLY A 1 312 ? -21.781 15.938 9.25 1 91.19 312 GLY A N 1
ATOM 2385 C CA . GLY A 1 312 ? -21.812 15.469 7.871 1 91.19 312 GLY A CA 1
ATOM 2386 C C . GLY A 1 312 ? -20.859 14.32 7.609 1 91.19 312 GLY A C 1
ATOM 2387 O O . GLY A 1 312 ? -21.266 13.266 7.105 1 91.19 312 GLY A O 1
ATOM 2388 N N . GLU A 1 313 ? -19.625 14.508 7.91 1 90.38 313 GLU A N 1
ATOM 2389 C CA . GLU A 1 313 ? -18.594 13.539 7.578 1 90.38 313 GLU A CA 1
ATOM 2390 C C . GLU A 1 313 ? -18.578 12.375 8.57 1 90.38 313 GLU A C 1
ATOM 2392 O O . GLU A 1 313 ? -18.312 11.234 8.195 1 90.38 313 GLU A O 1
ATOM 2397 N N . PHE A 1 314 ? -18.828 12.641 9.867 1 93.31 314 PHE A N 1
ATOM 2398 C CA . PHE A 1 314 ? -18.672 11.609 10.891 1 93.31 314 PHE A CA 1
ATOM 2399 C C . PHE A 1 314 ? -20.031 11.109 11.359 1 93.31 314 PHE A C 1
ATOM 2401 O O . PHE A 1 314 ? -20.125 10.086 12.039 1 93.31 314 PHE A O 1
ATOM 2408 N N . GLY A 1 315 ? -21.109 11.828 11.062 1 92.75 315 GLY A N 1
ATOM 2409 C CA . GLY A 1 315 ? -22.469 11.438 11.453 1 92.75 315 GLY A CA 1
ATOM 2410 C C . GLY A 1 315 ? -22.719 11.562 12.945 1 92.75 315 GLY A C 1
ATOM 2411 O O . GLY A 1 315 ? -23.531 10.82 13.5 1 92.75 315 GLY A O 1
ATOM 2412 N N . ILE A 1 316 ? -21.969 12.391 13.625 1 94.19 316 ILE A N 1
ATOM 2413 C CA . ILE A 1 316 ? -22.125 12.594 15.062 1 94.19 316 ILE A CA 1
ATOM 2414 C C . ILE A 1 316 ? -23.141 13.711 15.32 1 94.19 316 ILE A C 1
ATOM 2416 O O . ILE A 1 316 ? -22.953 14.836 14.852 1 94.19 316 ILE A O 1
ATOM 2420 N N . ARG A 1 317 ? -24.125 13.453 16.078 1 92.81 317 ARG A N 1
ATOM 2421 C CA . ARG A 1 317 ? -25.203 14.43 16.266 1 92.81 317 ARG A CA 1
ATOM 2422 C C . ARG A 1 317 ? -25.219 14.938 17.703 1 92.81 317 ARG A C 1
ATOM 2424 O O . ARG A 1 317 ? -25.703 16.047 17.969 1 92.81 317 ARG A O 1
ATOM 2431 N N . GLU A 1 318 ? -24.812 14.211 18.672 1 95.69 318 GLU A N 1
ATOM 2432 C CA . GLU A 1 318 ? -24.781 14.625 20.078 1 95.69 318 GLU A CA 1
ATOM 2433 C C . GLU A 1 318 ? -23.375 15 20.516 1 95.69 318 GLU A C 1
ATOM 2435 O O . GLU A 1 318 ? -22.516 14.133 20.688 1 95.69 318 GLU A O 1
ATOM 2440 N N . PHE A 1 319 ? -23.094 16.234 20.578 1 97.19 319 PHE A N 1
ATOM 2441 C CA . PHE A 1 319 ? -21.781 16.734 20.953 1 97.19 319 PHE A CA 1
ATOM 2442 C C . PHE A 1 319 ? -21.891 18.156 21.516 1 97.19 319 PHE A C 1
ATOM 2444 O O . PHE A 1 319 ? -22.938 18.797 21.391 1 97.19 319 PHE A O 1
ATOM 2451 N N . SER A 1 320 ? -20.844 18.594 22.219 1 96.75 320 SER A N 1
ATOM 2452 C CA . SER A 1 320 ? -20.734 19.969 22.703 1 96.75 320 SER A CA 1
ATOM 2453 C C . SER A 1 320 ? -19.344 20.531 22.438 1 96.75 320 SER A C 1
ATOM 2455 O O . SER A 1 320 ? -18.359 19.812 22.5 1 96.75 320 SER A O 1
ATOM 2457 N N . ILE A 1 321 ? -19.281 21.719 22.047 1 96.81 321 ILE A N 1
ATOM 2458 C CA . ILE A 1 321 ? -18.031 22.438 21.938 1 96.81 321 ILE A CA 1
ATOM 2459 C C . ILE A 1 321 ? -18 23.578 22.953 1 96.81 321 ILE A C 1
ATOM 2461 O O . ILE A 1 321 ? -18.891 24.422 22.984 1 96.81 321 ILE A O 1
ATOM 2465 N N . TYR A 1 322 ? -16.953 23.562 23.812 1 94.75 322 TYR A N 1
ATOM 2466 C CA . TYR A 1 322 ? -16.766 24.594 24.828 1 94.75 322 TYR A CA 1
ATOM 2467 C C . TYR A 1 322 ? -15.539 25.438 24.531 1 94.75 322 TYR A C 1
ATOM 2469 O O . TYR A 1 322 ? -14.539 24.922 24.016 1 94.75 322 TYR A O 1
ATOM 2477 N N . GLU A 1 323 ? -15.602 26.656 24.75 1 93.25 323 GLU A N 1
ATOM 2478 C CA . GLU A 1 323 ? -14.453 27.547 24.609 1 93.25 323 GLU A CA 1
ATOM 2479 C C . GLU A 1 323 ? -14.039 28.125 25.969 1 93.25 323 GLU A C 1
ATOM 2481 O O . GLU A 1 323 ? -14.898 28.484 26.781 1 93.25 323 GLU A O 1
ATOM 2486 N N . MET A 1 324 ? -12.75 28.156 26.156 1 87.56 324 MET A N 1
ATOM 2487 C CA . MET A 1 324 ? -12.227 28.734 27.391 1 87.56 324 MET A CA 1
ATOM 2488 C C . MET A 1 324 ? -12.07 30.25 27.266 1 87.56 324 MET A C 1
ATOM 2490 O O . MET A 1 324 ? -11.625 30.75 26.219 1 87.56 324 MET A O 1
ATOM 2494 N N . GLN A 1 325 ? -12.547 30.984 28.281 1 75.12 325 GLN A N 1
ATOM 2495 C CA . GLN A 1 325 ? -12.336 32.438 28.312 1 75.12 325 GLN A CA 1
ATOM 2496 C C . GLN A 1 325 ? -11.094 32.781 29.125 1 75.12 325 GLN A C 1
ATOM 2498 O O . GLN A 1 325 ? -10.898 32.25 30.234 1 75.12 325 GLN A O 1
ATOM 2503 N N . ALA A 1 326 ? -10.023 33.219 28.516 1 60.22 326 ALA A N 1
ATOM 2504 C CA . ALA A 1 326 ? -8.688 33.469 29.047 1 60.22 326 ALA A CA 1
ATOM 2505 C C . ALA A 1 326 ? -8.75 34.031 30.453 1 60.22 326 ALA A C 1
ATOM 2507 O O . ALA A 1 326 ? -8.078 33.531 31.359 1 60.22 326 ALA A O 1
ATOM 2508 N N . ASN A 1 327 ? -9.406 35.188 30.75 1 55.31 327 ASN A N 1
ATOM 2509 C CA . ASN A 1 327 ? -9.234 35.969 31.953 1 55.31 327 ASN A CA 1
ATOM 2510 C C . ASN A 1 327 ? -10.125 35.469 33.094 1 55.31 327 ASN A C 1
ATOM 2512 O O . ASN A 1 327 ? -9.914 35.812 34.25 1 55.31 327 ASN A O 1
ATOM 2516 N N . LYS A 1 328 ? -11.07 34.625 32.875 1 57.56 328 LYS A N 1
ATOM 2517 C CA . LYS A 1 328 ? -12.062 34.375 33.938 1 57.56 328 LYS A CA 1
ATOM 2518 C C . LYS A 1 328 ? -12.203 32.906 34.25 1 57.56 328 LYS A C 1
ATOM 2520 O O . LYS A 1 328 ? -13.062 32.5 35.031 1 57.56 328 LYS A O 1
ATOM 2525 N N . ASN A 1 329 ? -11.234 32.062 33.969 1 68.12 329 ASN A N 1
ATOM 2526 C CA . ASN A 1 329 ? -11.375 30.641 34.219 1 68.12 329 ASN A CA 1
ATOM 2527 C C . ASN A 1 329 ? -12.781 30.141 33.906 1 68.12 329 ASN A C 1
ATOM 2529 O O . ASN A 1 329 ? -13.359 29.344 34.656 1 68.12 329 ASN A O 1
ATOM 2533 N N . HIS A 1 330 ? -13.539 30.719 33.094 1 80.19 330 HIS A N 1
ATOM 2534 C CA . HIS A 1 330 ? -14.891 30.359 32.688 1 80.19 330 HIS A CA 1
ATOM 2535 C C . HIS A 1 330 ? -14.891 29.656 31.328 1 80.19 330 HIS A C 1
ATOM 2537 O O . HIS A 1 330 ? -13.992 29.875 30.5 1 80.19 330 HIS A O 1
ATOM 2543 N N . MET A 1 331 ? -15.828 28.656 31.203 1 86.94 331 MET A N 1
ATOM 2544 C CA . MET A 1 331 ? -16.062 27.984 29.922 1 86.94 331 MET A CA 1
ATOM 2545 C C . MET A 1 331 ? -17.422 28.391 29.344 1 86.94 331 MET A C 1
ATOM 2547 O O . MET A 1 331 ? -18.391 28.562 30.078 1 86.94 331 MET A O 1
ATOM 2551 N N . THR A 1 332 ? -17.422 28.656 28.141 1 89.12 332 THR A N 1
ATOM 2552 C CA . THR A 1 332 ? -18.672 29.016 27.469 1 89.12 332 THR A CA 1
ATOM 2553 C C . THR A 1 332 ? -19.047 27.969 26.422 1 89.12 332 THR A C 1
ATOM 2555 O O . THR A 1 332 ? -18.203 27.594 25.594 1 89.12 332 THR A O 1
ATOM 2558 N N . PRO A 1 333 ? -20.234 27.453 26.484 1 92.44 333 PRO A N 1
ATOM 2559 C CA . PRO A 1 333 ? -20.656 26.531 25.438 1 92.44 333 PRO A CA 1
ATOM 2560 C C . PRO A 1 333 ? -20.891 27.25 24.094 1 92.44 333 PRO A C 1
ATOM 2562 O O . PRO A 1 333 ? -21.672 28.188 24.016 1 92.44 333 PRO A O 1
ATOM 2565 N N . LEU A 1 334 ? -20.219 26.859 23.141 1 93.44 334 LEU A N 1
ATOM 2566 C CA . LEU A 1 334 ? -20.375 27.438 21.812 1 93.44 334 LEU A CA 1
ATOM 2567 C C . LEU A 1 334 ? -21.484 26.703 21.031 1 93.44 334 LEU A C 1
ATOM 2569 O O . LEU A 1 334 ? -22.312 27.344 20.375 1 93.44 334 LEU A O 1
ATOM 2573 N N . TYR A 1 335 ? -21.406 25.375 21.047 1 94.5 335 TYR A N 1
ATOM 2574 C CA . TYR A 1 335 ? -22.391 24.516 20.391 1 94.5 335 TYR A CA 1
ATOM 2575 C C . TYR A 1 335 ? -22.781 23.359 21.281 1 94.5 335 TYR A C 1
ATOM 2577 O O . TYR A 1 335 ? -21.953 22.781 21.984 1 94.5 335 TYR A O 1
ATOM 2585 N N . VAL A 1 336 ? -24.016 23.031 21.312 1 94.88 336 VAL A N 1
ATOM 2586 C CA . VAL A 1 336 ? -24.547 21.844 21.969 1 94.88 336 VAL A CA 1
ATOM 2587 C C . VAL A 1 336 ? -25.516 21.125 21.031 1 94.88 336 VAL A C 1
ATOM 2589 O O . VAL A 1 336 ? -26.562 21.656 20.688 1 94.88 336 VAL A O 1
ATOM 2592 N N . ASP A 1 337 ? -25.141 19.969 20.688 1 94.5 337 ASP A N 1
ATOM 2593 C CA . ASP A 1 337 ? -25.938 19.172 19.766 1 94.5 337 ASP A CA 1
ATOM 2594 C C . ASP A 1 337 ? -26.281 19.938 18.5 1 94.5 337 ASP A C 1
ATOM 2596 O O . ASP A 1 337 ? -27.438 19.984 18.078 1 94.5 337 ASP A O 1
ATOM 2600 N N . GLY A 1 338 ? -25.281 20.641 17.984 1 90.06 338 GLY A N 1
ATOM 2601 C CA . GLY A 1 338 ? -25.406 21.328 16.719 1 90.06 338 GLY A CA 1
ATOM 2602 C C . GLY A 1 338 ? -26.031 22.703 16.859 1 90.06 338 GLY A C 1
ATOM 2603 O O . GLY A 1 338 ? -26.062 23.484 15.898 1 90.06 338 GLY A O 1
ATOM 2604 N N . GLN A 1 339 ? -26.484 23.109 18.016 1 90.81 339 GLN A N 1
ATOM 2605 C CA . GLN A 1 339 ? -27.125 24.406 18.234 1 90.81 339 GLN A CA 1
ATOM 2606 C C . GLN A 1 339 ? -26.141 25.406 18.859 1 90.81 339 GLN A C 1
ATOM 2608 O O . GLN A 1 339 ? -25.5 25.094 19.859 1 90.81 339 GLN A O 1
ATOM 2613 N N . PRO A 1 340 ? -26.062 26.531 18.234 1 90.5 340 PRO A N 1
ATOM 2614 C CA . PRO A 1 340 ? -25.125 27.531 18.781 1 90.5 340 PRO A CA 1
ATOM 2615 C C . PRO A 1 340 ? -25.609 28.141 20.094 1 90.5 340 PRO A C 1
ATOM 2617 O O . PRO A 1 340 ? -26.812 28.344 20.266 1 90.5 340 PRO A O 1
ATOM 2620 N N . GLN A 1 341 ? -24.734 28.406 21 1 81.25 341 GLN A N 1
ATOM 2621 C CA . GLN A 1 341 ? -24.922 29.109 22.266 1 81.25 341 GLN A CA 1
ATOM 2622 C C . GLN A 1 341 ? -26.062 28.5 23.078 1 81.25 341 GLN A C 1
ATOM 2624 O O . GLN A 1 341 ? -26.891 29.203 23.625 1 81.25 341 GLN A O 1
ATOM 2629 N N . ALA A 1 342 ? -26.156 27.172 23.047 1 80.94 342 ALA A N 1
ATOM 2630 C CA . ALA A 1 342 ? -27.141 26.469 23.859 1 80.94 342 ALA A CA 1
ATOM 2631 C C . ALA A 1 342 ? -26.625 26.234 25.281 1 80.94 342 ALA A C 1
ATOM 2633 O O . ALA A 1 342 ? -25.438 26.422 25.547 1 80.94 342 ALA A O 1
ATOM 2634 N N . SER A 1 343 ? -27.531 26.016 26.188 1 82.5 343 SER A N 1
ATOM 2635 C CA . SER A 1 343 ? -27.156 25.75 27.562 1 82.5 343 SER A CA 1
ATOM 2636 C C . SER A 1 343 ? -26.469 24.391 27.688 1 82.5 343 SER A C 1
ATOM 2638 O O . SER A 1 343 ? -26.672 23.516 26.844 1 82.5 343 SER A O 1
ATOM 2640 N N . CYS A 1 344 ? -25.719 24.266 28.672 1 88.19 344 CYS A N 1
ATOM 2641 C CA . CYS A 1 344 ? -25 23.031 28.938 1 88.19 344 CYS A CA 1
ATOM 2642 C C . CYS A 1 344 ? -25.984 21.891 29.172 1 88.19 344 CYS A C 1
ATOM 2644 O O . CYS A 1 344 ? -26.844 21.969 30.062 1 88.19 344 CYS A O 1
ATOM 2646 N N . ARG A 1 345 ? -25.953 20.891 28.406 1 92.5 345 ARG A N 1
ATOM 2647 C CA . ARG A 1 345 ? -26.922 19.781 28.469 1 92.5 345 ARG A CA 1
ATOM 2648 C C . ARG A 1 345 ? -26.297 18.547 29.109 1 92.5 345 ARG A C 1
ATOM 2650 O O . ARG A 1 345 ? -26.938 17.859 29.891 1 92.5 345 ARG A O 1
ATOM 2657 N N . TRP A 1 346 ? -25.062 18.266 28.859 1 94.81 346 TRP A N 1
ATOM 2658 C CA . TRP A 1 346 ? -24.5 16.953 29.109 1 94.81 346 TRP A CA 1
ATOM 2659 C C . TRP A 1 346 ? -23.625 16.953 30.359 1 94.81 346 TRP A C 1
ATOM 2661 O O . TRP A 1 346 ? -23.297 15.898 30.906 1 94.81 346 TRP A O 1
ATOM 2671 N N . CYS A 1 347 ? -23.25 18.109 30.781 1 94.19 347 CYS A N 1
ATOM 2672 C CA . CYS A 1 347 ? -22.359 18.219 31.938 1 94.19 347 CYS A CA 1
ATOM 2673 C C . CYS A 1 347 ? -23 19.078 33.031 1 94.19 347 CYS A C 1
ATOM 2675 O O . CYS A 1 347 ? -24.016 19.719 32.812 1 94.19 347 CYS A O 1
ATOM 2677 N N . ASP A 1 348 ? -22.359 19 34.281 1 89.62 348 ASP A N 1
ATOM 2678 C CA . ASP A 1 348 ? -22.719 19.906 35.344 1 89.62 348 ASP A CA 1
ATOM 2679 C C . ASP A 1 348 ? -22.453 21.359 34.969 1 89.62 348 ASP A C 1
ATOM 2681 O O . ASP A 1 348 ? -21.344 21.719 34.562 1 89.62 348 ASP A O 1
ATOM 2685 N N . PRO A 1 349 ? -23.484 22.203 35.031 1 87.5 349 PRO A N 1
ATOM 2686 C CA . PRO A 1 349 ? -23.312 23.609 34.625 1 87.5 349 PRO A CA 1
ATOM 2687 C C . PRO A 1 349 ? -22.234 24.312 35.438 1 87.5 349 PRO A C 1
ATOM 2689 O O . PRO A 1 349 ? -21.734 25.375 35.031 1 87.5 349 PRO A O 1
ATOM 2692 N N . GLN A 1 350 ? -21.828 23.734 36.5 1 81.19 350 GLN A N 1
ATOM 2693 C CA . GLN A 1 350 ? -20.797 24.344 37.344 1 81.19 350 GLN A CA 1
ATOM 2694 C C . GLN A 1 350 ? -19.484 24.469 36.562 1 81.19 350 GLN A C 1
ATOM 2696 O O . GLN A 1 350 ? -18.656 25.328 36.906 1 81.19 350 GLN A O 1
ATOM 2701 N N . ILE A 1 351 ? -19.312 23.609 35.5 1 87.38 351 ILE A N 1
ATOM 2702 C CA . ILE A 1 351 ? -18.062 23.641 34.75 1 87.38 351 ILE A CA 1
ATOM 2703 C C . ILE A 1 351 ? -17.953 24.953 34 1 87.38 351 ILE A C 1
ATOM 2705 O O . ILE A 1 351 ? -16.859 25.359 33.594 1 87.38 351 ILE A O 1
ATOM 2709 N N . LEU A 1 352 ? -19.047 25.656 33.75 1 86.19 352 LEU A N 1
ATOM 2710 C CA . LEU A 1 352 ? -19.062 26.906 33 1 86.19 352 LEU A CA 1
ATOM 2711 C C . LEU A 1 352 ? -18.484 28.047 33.844 1 86.19 352 LEU A C 1
ATOM 2713 O O . LEU A 1 352 ? -17.875 28.969 33.281 1 86.19 352 LEU A O 1
ATOM 2717 N N . VAL A 1 353 ? -18.719 27.922 35.188 1 79.88 353 VAL A N 1
ATOM 2718 C CA . VAL A 1 353 ? -18.234 28.969 36.094 1 79.88 353 VAL A CA 1
ATOM 2719 C C . VAL A 1 353 ? -16.844 28.609 36.625 1 79.88 353 VAL A C 1
ATOM 2721 O O . VAL A 1 353 ? -16 29.484 36.812 1 79.88 353 VAL A O 1
ATOM 2724 N N . ARG A 1 354 ? -16.734 27.281 36.938 1 79.5 354 ARG A N 1
ATOM 2725 C CA . ARG A 1 354 ? -15.438 26.75 37.344 1 79.5 354 ARG A CA 1
ATOM 2726 C C . ARG A 1 354 ? -14.891 25.766 36.312 1 79.5 354 ARG A C 1
ATOM 2728 O O . ARG A 1 354 ? -15.078 24.562 36.438 1 79.5 354 ARG A O 1
ATOM 2735 N N . SER A 1 355 ? -14.141 26.25 35.406 1 86.44 355 SER A N 1
ATOM 2736 C CA . SER A 1 355 ? -13.664 25.453 34.281 1 86.44 355 SER A CA 1
ATOM 2737 C C . SER A 1 355 ? -12.805 24.297 34.75 1 86.44 355 SER A C 1
ATOM 2739 O O . SER A 1 355 ? -12.664 23.297 34.031 1 86.44 355 SER A O 1
ATOM 2741 N N . GLU A 1 356 ? -12.289 24.375 35.938 1 81.94 356 GLU A N 1
ATOM 2742 C CA . GLU A 1 356 ? -11.461 23.297 36.5 1 81.94 356 GLU A CA 1
ATOM 2743 C C . GLU A 1 356 ? -12.297 22.062 36.781 1 81.94 356 GLU A C 1
ATOM 2745 O O . GLU A 1 356 ? -11.75 20.969 36.938 1 81.94 356 GLU A O 1
ATOM 2750 N N . GLY A 1 357 ? -13.57 22.266 36.938 1 84.88 357 GLY A N 1
ATOM 2751 C CA . GLY A 1 357 ? -14.445 21.109 37.094 1 84.88 357 GLY A CA 1
ATOM 2752 C C . GLY A 1 357 ? -14.453 20.188 35.906 1 84.88 357 GLY A C 1
ATOM 2753 O O . GLY A 1 357 ? -14.766 19 36.031 1 84.88 357 GLY A O 1
ATOM 2754 N N . CYS A 1 358 ? -14.133 20.656 34.719 1 92.5 358 CYS A N 1
ATOM 2755 C CA . CYS A 1 358 ? -14.016 19.844 33.5 1 92.5 358 CYS A CA 1
ATOM 2756 C C . CYS A 1 358 ? -12.703 19.062 33.5 1 92.5 358 CYS A C 1
ATOM 2758 O O . CYS A 1 358 ? -11.625 19.656 33.5 1 92.5 358 CYS A O 1
ATOM 2760 N N . ARG A 1 359 ? -12.781 17.828 33.5 1 89.69 359 ARG A N 1
ATOM 2761 C CA . ARG A 1 359 ? -11.594 16.984 33.594 1 89.69 359 ARG A CA 1
ATOM 2762 C C . ARG A 1 359 ? -10.703 17.172 32.375 1 89.69 359 ARG A C 1
ATOM 2764 O O . ARG A 1 359 ? -9.477 17.188 32.5 1 89.69 359 ARG A O 1
ATOM 2771 N N . ALA A 1 360 ? -11.297 17.266 31.203 1 92.5 360 ALA A N 1
ATOM 2772 C CA . ALA A 1 360 ? -10.508 17.453 29.984 1 92.5 360 ALA A CA 1
ATOM 2773 C C . ALA A 1 360 ? -9.734 18.766 30.031 1 92.5 360 ALA A C 1
ATOM 2775 O O . ALA A 1 360 ? -8.586 18.828 29.578 1 92.5 360 ALA A O 1
ATOM 2776 N N . ARG A 1 361 ? -10.359 19.797 30.5 1 90.19 361 ARG A N 1
ATOM 2777 C CA . ARG A 1 361 ? -9.688 21.078 30.641 1 90.19 361 ARG A CA 1
ATOM 2778 C C . ARG A 1 361 ? -8.57 21.016 31.672 1 90.19 361 ARG A C 1
ATOM 2780 O O . ARG A 1 361 ? -7.469 21.516 31.438 1 90.19 361 ARG A O 1
ATOM 2787 N N . ARG A 1 362 ? -8.891 20.422 32.75 1 83.25 362 ARG A N 1
ATOM 2788 C CA . ARG A 1 362 ? -7.941 20.375 33.875 1 83.25 362 ARG A CA 1
ATOM 2789 C C . ARG A 1 362 ? -6.711 19.547 33.5 1 83.25 362 ARG A C 1
ATOM 2791 O O . ARG A 1 362 ? -5.586 19.922 33.812 1 83.25 362 ARG A O 1
ATOM 2798 N N . THR A 1 363 ? -6.957 18.375 32.844 1 81.25 363 THR A N 1
ATOM 2799 C CA . THR A 1 363 ? -5.867 17.453 32.562 1 81.25 363 THR A CA 1
ATOM 2800 C C . THR A 1 363 ? -5.207 17.766 31.234 1 81.25 363 THR A C 1
ATOM 2802 O O . THR A 1 363 ? -4.027 17.484 31.031 1 81.25 363 THR A O 1
ATOM 2805 N N . GLY A 1 364 ? -5.934 18.328 30.266 1 86.62 364 GLY A N 1
ATOM 2806 C CA . GLY A 1 364 ? -5.418 18.609 28.938 1 86.62 364 GLY A CA 1
ATOM 2807 C C . GLY A 1 364 ? -5.277 17.375 28.078 1 86.62 364 GLY A C 1
ATOM 2808 O O . GLY A 1 364 ? -4.586 17.391 27.047 1 86.62 364 GLY A O 1
ATOM 2809 N N . HIS A 1 365 ? -5.914 16.312 28.562 1 86.12 365 HIS A N 1
ATOM 2810 C CA . HIS A 1 365 ? -5.824 15.055 27.844 1 86.12 365 HIS A CA 1
ATOM 2811 C C . HIS A 1 365 ? -7.207 14.523 27.484 1 86.12 365 HIS A C 1
ATOM 2813 O O . HIS A 1 365 ? -8.219 15 28 1 86.12 365 HIS A O 1
ATOM 2819 N N . LEU A 1 366 ? -7.129 13.547 26.562 1 90.88 366 LEU A N 1
ATOM 2820 C CA . LEU A 1 366 ? -8.359 12.891 26.141 1 90.88 366 LEU A CA 1
ATOM 2821 C C . LEU A 1 366 ? -9.023 12.172 27.312 1 90.88 366 LEU A C 1
ATOM 2823 O O . LEU A 1 366 ? -8.359 11.484 28.078 1 90.88 366 LEU A O 1
ATOM 2827 N N . VAL A 1 367 ? -10.258 12.445 27.547 1 91.56 367 VAL A N 1
ATOM 2828 C CA . VAL A 1 367 ? -11.062 11.773 28.562 1 91.56 367 VAL A CA 1
ATOM 2829 C C . VAL A 1 367 ? -12.062 10.828 27.891 1 91.56 367 VAL A C 1
ATOM 2831 O O . VAL A 1 367 ? -13.023 11.281 27.25 1 91.56 367 VAL A O 1
ATOM 2834 N N . ASP A 1 368 ? -11.852 9.539 28.047 1 92.12 368 ASP A N 1
ATOM 2835 C CA . ASP A 1 368 ? -12.664 8.531 27.375 1 92.12 368 ASP A CA 1
ATOM 2836 C C . ASP A 1 368 ? -13.594 7.84 28.375 1 92.12 368 ASP A C 1
ATOM 2838 O O . ASP A 1 368 ? -13.211 6.859 29.016 1 92.12 368 ASP A O 1
ATOM 2842 N N . GLY A 1 369 ? -14.789 8.305 28.391 1 91.69 369 GLY A N 1
ATOM 2843 C CA . GLY A 1 369 ? -15.773 7.711 29.281 1 91.69 369 GLY A CA 1
ATOM 2844 C C . GLY A 1 369 ? -16.391 6.438 28.719 1 91.69 369 GLY A C 1
ATOM 2845 O O . GLY A 1 369 ? -17.125 5.742 29.422 1 91.69 369 GLY A O 1
ATOM 2846 N N . VAL A 1 370 ? -16.125 6.074 27.5 1 91.06 370 VAL A N 1
ATOM 2847 C CA . VAL A 1 370 ? -16.594 4.824 26.922 1 91.06 370 VAL A CA 1
ATOM 2848 C C . VAL A 1 370 ? -15.758 3.662 27.438 1 91.06 370 VAL A C 1
ATOM 2850 O O . VAL A 1 370 ? -16.297 2.641 27.875 1 91.06 370 VAL A O 1
ATOM 2853 N N . LEU A 1 371 ? -14.453 3.84 27.406 1 85.38 371 LEU A N 1
ATOM 2854 C CA . LEU A 1 371 ? -13.539 2.805 27.875 1 85.38 371 LEU A CA 1
ATOM 2855 C C . LEU A 1 371 ? -13.523 2.744 29.391 1 85.38 371 LEU A C 1
ATOM 2857 O O . LEU A 1 371 ? -13.375 1.668 29.969 1 85.38 371 LEU A O 1
ATOM 2861 N N . ASN A 1 372 ? -13.641 3.977 30.047 1 87.56 372 ASN A N 1
ATOM 2862 C CA . ASN A 1 372 ? -13.648 4.082 31.516 1 87.56 372 ASN A CA 1
ATOM 2863 C C . ASN A 1 372 ? -14.891 4.824 32 1 87.56 372 ASN A C 1
ATOM 2865 O O . ASN A 1 372 ? -14.805 5.996 32.375 1 87.56 372 ASN A O 1
ATOM 2869 N N . PRO A 1 373 ? -15.938 4.039 32.094 1 86.62 373 PRO A N 1
ATOM 2870 C CA . PRO A 1 373 ? -17.172 4.68 32.531 1 86.62 373 PRO A CA 1
ATOM 2871 C C . PRO A 1 373 ? -17.047 5.32 33.906 1 86.62 373 PRO A C 1
ATOM 2873 O O . PRO A 1 373 ? -16.438 4.738 34.812 1 86.62 373 PRO A O 1
ATOM 2876 N N . GLY A 1 374 ? -17.484 6.57 34.094 1 85.88 374 GLY A N 1
ATOM 2877 C CA . GLY A 1 374 ? -17.453 7.258 35.375 1 85.88 374 GLY A CA 1
ATOM 2878 C C . GLY A 1 374 ? -16.172 8.031 35.594 1 85.88 374 GLY A C 1
ATOM 2879 O O . GLY A 1 374 ? -15.953 8.555 36.719 1 85.88 374 GLY A O 1
ATOM 2880 N N . ILE A 1 375 ? -15.352 8.102 34.656 1 89.06 375 ILE A N 1
ATOM 2881 C CA . ILE A 1 375 ? -14.055 8.742 34.844 1 89.06 375 ILE A CA 1
ATOM 2882 C C . ILE A 1 375 ? -14.25 10.227 35.156 1 89.06 375 ILE A C 1
ATOM 2884 O O . ILE A 1 375 ? -13.445 10.828 35.875 1 89.06 375 ILE A O 1
ATOM 2888 N N . CYS A 1 376 ? -15.219 10.828 34.562 1 92.06 376 CYS A N 1
ATOM 2889 C CA . CYS A 1 376 ? -15.492 12.242 34.781 1 92.06 376 CYS A CA 1
ATOM 2890 C C . CYS A 1 376 ? -16.766 12.43 35.594 1 92.06 376 CYS A C 1
ATOM 2892 O O . CYS A 1 376 ? -17.859 12.07 35.156 1 92.06 376 CYS A O 1
ATOM 2894 N N . TYR A 1 377 ? -16.625 13.141 36.719 1 88.19 377 TYR A N 1
ATOM 2895 C CA . TYR A 1 377 ? -17.766 13.328 37.625 1 88.19 377 TYR A CA 1
ATOM 2896 C C . TYR A 1 377 ? -18.656 14.469 37.156 1 88.19 377 TYR A C 1
ATOM 2898 O O . TYR A 1 377 ? -19.797 14.594 37.594 1 88.19 377 TYR A O 1
ATOM 2906 N N . SER A 1 378 ? -18.125 15.258 36.312 1 92.62 378 SER A N 1
ATOM 2907 C CA . SER A 1 378 ? -18.891 16.406 35.844 1 92.62 378 SER A CA 1
ATOM 2908 C C . SER A 1 378 ? -19.859 16.016 34.719 1 92.62 378 SER A C 1
ATOM 2910 O O . SER A 1 378 ? -20.766 16.781 34.406 1 92.62 378 SER A O 1
ATOM 2912 N N . PHE A 1 379 ? -19.625 14.805 34.125 1 94.81 379 PHE A N 1
ATOM 2913 C CA . PHE A 1 379 ? -20.562 14.328 33.125 1 94.81 379 PHE A CA 1
ATOM 2914 C C . PHE A 1 379 ? -21.891 13.906 33.75 1 94.81 379 PHE A C 1
ATOM 2916 O O . PHE A 1 379 ? -21.938 12.945 34.5 1 94.81 379 PHE A O 1
ATOM 2923 N N . MET A 1 380 ? -22.859 14.734 33.5 1 92.19 380 MET A N 1
ATOM 2924 C CA . MET A 1 380 ? -24.172 14.523 34.094 1 92.19 380 MET A CA 1
ATOM 2925 C C . MET A 1 380 ? -25.266 14.609 33.062 1 92.19 380 MET A C 1
ATOM 2927 O O . MET A 1 380 ? -25.984 15.609 33 1 92.19 380 MET A O 1
ATOM 2931 N N . PRO A 1 381 ? -25.484 13.516 32.312 1 93.06 381 PRO A N 1
ATOM 2932 C CA . PRO A 1 381 ? -26.531 13.531 31.281 1 93.06 381 PRO A CA 1
ATOM 2933 C C . PRO A 1 381 ? -27.938 13.68 31.859 1 93.06 381 PRO A C 1
ATOM 2935 O O . PRO A 1 381 ? -28.156 13.352 33.031 1 93.06 381 PRO A O 1
ATOM 2938 N N . PRO A 1 382 ? -28.844 14.266 31.078 1 91.94 382 PRO A N 1
ATOM 2939 C CA . PRO A 1 382 ? -30.234 14.352 31.531 1 91.94 382 PRO A CA 1
ATOM 2940 C C . PRO A 1 382 ? -30.844 12.984 31.797 1 91.94 382 PRO A C 1
ATOM 2942 O O . PRO A 1 382 ? -30.328 11.961 31.344 1 91.94 382 PRO A O 1
ATOM 2945 N N . GLU A 1 383 ? -31.969 13.039 32.531 1 90.62 383 GLU A N 1
ATOM 2946 C CA . GLU A 1 383 ? -32.625 11.812 32.969 1 90.62 383 GLU A CA 1
ATOM 2947 C C . GLU A 1 383 ? -33.062 10.961 31.797 1 90.62 383 GLU A C 1
ATOM 2949 O O . GLU A 1 383 ? -33 9.727 31.859 1 90.62 383 GLU A O 1
ATOM 2954 N N . GLU A 1 384 ? -33.375 11.531 30.688 1 90.69 384 GLU A N 1
ATOM 2955 C CA . GLU A 1 384 ? -33.875 10.82 29.516 1 90.69 384 GLU A CA 1
ATOM 2956 C C . GLU A 1 384 ? -32.719 10.164 28.766 1 90.69 384 GLU A C 1
ATOM 2958 O O . GLU A 1 384 ? -32.938 9.289 27.922 1 90.69 384 GLU A O 1
ATOM 2963 N N . ALA A 1 385 ? -31.453 10.438 29.047 1 93.25 385 ALA A N 1
ATOM 2964 C CA . ALA A 1 385 ? -30.297 9.945 28.312 1 93.25 385 ALA A CA 1
ATOM 2965 C C . ALA A 1 385 ? -29.203 9.461 29.281 1 93.25 385 ALA A C 1
ATOM 2967 O O . ALA A 1 385 ? -28.016 9.672 29.031 1 93.25 385 ALA A O 1
ATOM 2968 N N . MET A 1 386 ? -29.578 8.789 30.312 1 89.88 386 MET A N 1
ATOM 2969 C CA . MET A 1 386 ? -28.656 8.359 31.359 1 89.88 386 MET A CA 1
ATOM 2970 C C . MET A 1 386 ? -27.719 7.266 30.859 1 89.88 386 MET A C 1
ATOM 2972 O O . MET A 1 386 ? -26.656 7.039 31.422 1 89.88 386 MET A O 1
ATOM 2976 N N . ASP A 1 387 ? -28.062 6.633 29.75 1 92.44 387 ASP A N 1
ATOM 2977 C CA . ASP A 1 387 ? -27.266 5.523 29.234 1 92.44 387 ASP A CA 1
ATOM 2978 C C . ASP A 1 387 ? -26.141 6.027 28.328 1 92.44 387 ASP A C 1
ATOM 2980 O O . ASP A 1 387 ? -25.297 5.25 27.875 1 92.44 387 ASP A O 1
ATOM 2984 N N . ARG A 1 388 ? -26.109 7.352 28.094 1 94.75 388 ARG A N 1
ATOM 2985 C CA . ARG A 1 388 ? -25.094 7.922 27.219 1 94.75 388 ARG A CA 1
ATOM 2986 C C . ARG A 1 388 ? -23.719 7.891 27.875 1 94.75 388 ARG A C 1
ATOM 2988 O O . ARG A 1 388 ? -23.609 7.914 29.094 1 94.75 388 ARG A O 1
ATOM 2995 N N . LYS A 1 389 ? -22.703 7.758 27.109 1 95.06 389 LYS A N 1
ATOM 2996 C CA . LYS A 1 389 ? -21.312 7.895 27.531 1 95.06 389 LYS A CA 1
ATOM 2997 C C . LYS A 1 389 ? -20.641 9.07 26.828 1 95.06 389 LYS A C 1
ATOM 2999 O O . LYS A 1 389 ? -21.219 9.68 25.922 1 95.06 389 LYS A O 1
ATOM 3004 N N . HIS A 1 390 ? -19.469 9.445 27.312 1 95.38 390 HIS A N 1
ATOM 3005 C CA . HIS A 1 390 ? -18.875 10.656 26.766 1 95.38 390 HIS A CA 1
ATOM 3006 C C . HIS A 1 390 ? -17.406 10.438 26.422 1 95.38 390 HIS A C 1
ATOM 3008 O O . HIS A 1 390 ? -16.766 9.555 26.969 1 95.38 390 HIS A O 1
ATOM 3014 N N . ILE A 1 391 ? -16.906 11.141 25.438 1 96.19 391 ILE A N 1
ATOM 3015 C CA . ILE A 1 391 ? -15.492 11.305 25.094 1 96.19 391 ILE A CA 1
ATOM 3016 C C . ILE A 1 391 ? -15.172 12.789 24.953 1 96.19 391 ILE A C 1
ATOM 3018 O O . ILE A 1 391 ? -15.805 13.492 24.156 1 96.19 391 ILE A O 1
ATOM 3022 N N . CYS A 1 392 ? -14.289 13.297 25.719 1 96.44 392 CYS A N 1
ATOM 3023 C CA . CYS A 1 392 ? -13.938 14.711 25.672 1 96.44 392 CYS A CA 1
ATOM 3024 C C . CYS A 1 392 ? -12.523 14.906 25.141 1 96.44 392 CYS A C 1
ATOM 3026 O O . CYS A 1 392 ? -11.578 14.273 25.625 1 96.44 392 CYS A O 1
ATOM 3028 N N . LEU A 1 393 ? -12.375 15.727 24.125 1 95.62 393 LEU A N 1
ATOM 3029 C CA . LEU A 1 393 ? -11.094 16 23.484 1 95.62 393 LEU A CA 1
ATOM 3030 C C . LEU A 1 393 ? -10.703 17.469 23.672 1 95.62 393 LEU A C 1
ATOM 3032 O O . LEU A 1 393 ? -11.367 18.375 23.156 1 95.62 393 LEU A O 1
ATOM 3036 N N . PRO A 1 394 ? -9.633 17.688 24.359 1 93.75 394 PRO A N 1
ATOM 3037 C CA . PRO A 1 394 ? -9.156 19.078 24.469 1 93.75 394 PRO A CA 1
ATOM 3038 C C . PRO A 1 394 ? -8.438 19.547 23.219 1 93.75 394 PRO A C 1
ATOM 3040 O O . PRO A 1 394 ? -7.723 18.781 22.578 1 93.75 394 PRO A O 1
ATOM 3043 N N . ILE A 1 395 ? -8.672 20.719 22.844 1 93.19 395 ILE A N 1
ATOM 3044 C CA . ILE A 1 395 ? -7.922 21.375 21.781 1 93.19 395 ILE A CA 1
ATOM 3045 C C . ILE A 1 395 ? -6.902 22.328 22.391 1 93.19 395 ILE A C 1
ATOM 3047 O O . ILE A 1 395 ? -7.27 23.375 22.922 1 93.19 395 ILE A O 1
ATOM 3051 N N . ILE A 1 396 ? -5.688 22 22.234 1 83.62 396 ILE A N 1
ATOM 3052 C CA . ILE A 1 396 ? -4.621 22.75 22.891 1 83.62 396 ILE A CA 1
ATOM 3053 C C . ILE A 1 396 ? -4.219 23.938 22.016 1 83.62 396 ILE A C 1
ATOM 3055 O O . ILE A 1 396 ? -3.998 23.781 20.812 1 83.62 396 ILE A O 1
ATOM 3059 N N . GLN A 1 397 ? -4.262 25.078 22.562 1 78.81 397 GLN A N 1
ATOM 3060 C CA . GLN A 1 397 ? -3.854 26.312 21.922 1 78.81 397 GLN A CA 1
ATOM 3061 C C . GLN A 1 397 ? -2.818 27.047 22.766 1 78.81 397 GLN A C 1
ATOM 3063 O O . GLN A 1 397 ? -3.1 27.438 23.906 1 78.81 397 GLN A O 1
ATOM 3068 N N . SER A 1 398 ? -1.687 27.297 22.25 1 69.88 398 SER A N 1
ATOM 3069 C CA . SER A 1 398 ? -0.594 27.984 22.938 1 69.88 398 SER A CA 1
ATOM 3070 C C . SER A 1 398 ? -0.3 27.328 24.281 1 69.88 398 SER A C 1
ATOM 3072 O O . SER A 1 398 ? -0.203 28.016 25.297 1 69.88 398 SER A O 1
ATOM 3074 N N . GLY A 1 399 ? -0.445 25.953 24.344 1 68.62 399 GLY A N 1
ATOM 3075 C CA . GLY A 1 399 ? -0.079 25.188 25.516 1 68.62 399 GLY A CA 1
ATOM 3076 C C . GLY A 1 399 ? -1.217 25.047 26.516 1 68.62 399 GLY A C 1
ATOM 3077 O O . GLY A 1 399 ? -1.082 24.359 27.516 1 68.62 399 GLY A O 1
ATOM 3078 N N . ALA A 1 400 ? -2.199 25.797 26.344 1 77.44 400 ALA A N 1
ATOM 3079 C CA . ALA A 1 400 ? -3.363 25.688 27.219 1 77.44 400 ALA A CA 1
ATOM 3080 C C . ALA A 1 400 ? -4.582 25.188 26.438 1 77.44 400 ALA A C 1
ATOM 3082 O O . ALA A 1 400 ? -4.621 25.266 25.219 1 77.44 400 ALA A O 1
ATOM 3083 N N . VAL A 1 401 ? -5.531 24.672 27.188 1 87.44 401 VAL A N 1
ATOM 3084 C CA . VAL A 1 401 ? -6.754 24.203 26.562 1 87.44 401 VAL A CA 1
ATOM 3085 C C . VAL A 1 401 ? -7.629 25.375 26.156 1 87.44 401 VAL A C 1
ATOM 3087 O O . VAL A 1 401 ? -8.102 26.141 27.016 1 87.44 401 VAL A O 1
ATOM 3090 N N . GLY A 1 402 ? -7.75 25.547 24.859 1 89.56 402 GLY A N 1
ATOM 3091 C CA . GLY A 1 402 ? -8.586 26.625 24.359 1 89.56 402 GLY A CA 1
ATOM 3092 C C . GLY A 1 402 ? -10.031 26.203 24.141 1 89.56 402 GLY A C 1
ATOM 3093 O O . GLY A 1 402 ? -10.945 27.016 24.328 1 89.56 402 GLY A O 1
ATOM 3094 N N . ASN A 1 403 ? -10.211 24.969 23.688 1 95 403 ASN A N 1
ATOM 3095 C CA . ASN A 1 403 ? -11.531 24.391 23.453 1 95 403 ASN A CA 1
ATOM 3096 C C . ASN A 1 403 ? -11.617 22.953 23.953 1 95 403 ASN A C 1
ATOM 3098 O O . ASN A 1 403 ? -10.594 22.297 24.172 1 95 403 ASN A O 1
ATOM 3102 N N . VAL A 1 404 ? -12.812 22.516 24.219 1 95.44 404 VAL A N 1
ATOM 3103 C CA . VAL A 1 404 ? -13.078 21.125 24.531 1 95.44 404 VAL A CA 1
ATOM 3104 C C . VAL A 1 404 ? -14.234 20.609 23.672 1 95.44 404 VAL A C 1
ATOM 3106 O O . VAL A 1 404 ? -15.305 21.219 23.625 1 95.44 404 VAL A O 1
ATOM 3109 N N . LEU A 1 405 ? -13.945 19.578 22.906 1 97.5 405 LEU A N 1
ATOM 3110 C CA . LEU A 1 405 ? -15 18.891 22.172 1 97.5 405 LEU A CA 1
ATOM 3111 C C . LEU A 1 405 ? -15.508 17.688 22.953 1 97.5 405 LEU A C 1
ATOM 3113 O O . LEU A 1 405 ? -14.734 16.797 23.297 1 97.5 405 LEU A O 1
ATOM 3117 N N . GLN A 1 406 ? -16.734 17.75 23.312 1 97.31 406 GLN A N 1
ATOM 3118 C CA . GLN A 1 406 ? -17.359 16.609 23.984 1 97.31 406 GLN A CA 1
ATOM 3119 C C . GLN A 1 406 ? -18.234 15.82 23.031 1 97.31 406 GLN A C 1
ATOM 3121 O O . GLN A 1 406 ? -19.141 16.375 22.406 1 97.31 406 GLN A O 1
ATOM 3126 N N . LEU A 1 407 ? -17.938 14.57 22.859 1 97.25 407 LEU A N 1
ATOM 3127 C CA . LEU A 1 407 ? -18.766 13.648 22.062 1 97.25 407 LEU A CA 1
ATOM 3128 C C . LEU A 1 407 ? -19.625 12.773 22.969 1 97.25 407 LEU A C 1
ATOM 3130 O O . LEU A 1 407 ? -19.125 12.203 23.938 1 97.25 407 LEU A O 1
ATOM 3134 N N . VAL A 1 408 ? -20.828 12.781 22.719 1 96.75 408 VAL A N 1
ATOM 3135 C CA . VAL A 1 408 ? -21.75 11.953 23.484 1 96.75 408 VAL A CA 1
ATOM 3136 C C . VAL A 1 408 ? -22.188 10.758 22.641 1 96.75 408 VAL A C 1
ATOM 3138 O O . VAL A 1 408 ? -22.641 10.922 21.5 1 96.75 408 VAL A O 1
ATOM 3141 N N . VAL A 1 409 ? -22.078 9.57 23.188 1 94.5 409 VAL A N 1
ATOM 3142 C CA . VAL A 1 409 ? -22.203 8.344 22.422 1 94.5 409 VAL A CA 1
ATOM 3143 C C . VAL A 1 409 ? -23.312 7.473 23 1 94.5 409 VAL A C 1
ATOM 3145 O O . VAL A 1 409 ? -23.375 7.273 24.203 1 94.5 409 VAL A O 1
ATOM 3148 N N . LYS A 1 410 ? -24.125 6.941 22.094 1 94.5 410 LYS A N 1
ATOM 3149 C CA . LYS A 1 410 ? -25.125 5.938 22.469 1 94.5 410 LYS A CA 1
ATOM 3150 C C . LYS A 1 410 ? -24.469 4.57 22.656 1 94.5 410 LYS A C 1
ATOM 3152 O O . LYS A 1 410 ? -23.438 4.277 22.047 1 94.5 410 LYS A O 1
ATOM 3157 N N . PRO A 1 411 ? -25.125 3.771 23.5 1 91.94 411 PRO A N 1
ATOM 3158 C CA . PRO A 1 411 ? -24.562 2.445 23.734 1 91.94 411 PRO A CA 1
ATOM 3159 C C . PRO A 1 411 ? -24.375 1.634 22.469 1 91.94 411 PRO A C 1
ATOM 3161 O O . PRO A 1 411 ? -23.391 0.908 22.328 1 91.94 411 PRO A O 1
ATOM 3164 N N . ASP A 1 412 ? -25.219 1.793 21.516 1 92.69 412 ASP A N 1
ATOM 3165 C CA . ASP A 1 412 ? -25.156 1.009 20.281 1 92.69 412 ASP A CA 1
ATOM 3166 C C . ASP A 1 412 ? -24.125 1.591 19.312 1 92.69 412 ASP A C 1
ATOM 3168 O O . ASP A 1 412 ? -23.75 0.933 18.344 1 92.69 412 ASP A O 1
ATOM 3172 N N . GLU A 1 413 ? -23.594 2.74 19.641 1 93.25 413 GLU A N 1
ATOM 3173 C CA . GLU A 1 413 ? -22.688 3.42 18.703 1 93.25 413 GLU A CA 1
ATOM 3174 C C . GLU A 1 413 ? -21.266 3.484 19.266 1 93.25 413 GLU A C 1
ATOM 3176 O O . GLU A 1 413 ? -20.406 4.164 18.688 1 93.25 413 GLU A O 1
ATOM 3181 N N . GLU A 1 414 ? -20.984 2.836 20.281 1 92.31 414 GLU A N 1
ATOM 3182 C CA . GLU A 1 414 ? -19.703 2.924 20.969 1 92.31 414 GLU A CA 1
ATOM 3183 C C . GLU A 1 414 ? -18.562 2.439 20.062 1 92.31 414 GLU A C 1
ATOM 3185 O O . GLU A 1 414 ? -17.531 3.102 19.953 1 92.31 414 GLU A O 1
ATOM 3190 N N . ALA A 1 415 ? -18.797 1.301 19.484 1 88.31 415 ALA A N 1
ATOM 3191 C CA . ALA A 1 415 ? -17.766 0.723 18.625 1 88.31 415 ALA A CA 1
ATOM 3192 C C . ALA A 1 415 ? -17.484 1.626 17.438 1 88.31 415 ALA A C 1
ATOM 3194 O O . ALA A 1 415 ? -16.328 1.849 17.078 1 88.31 415 ALA A O 1
ATOM 3195 N N . ALA A 1 416 ? -18.5 2.119 16.828 1 89.31 416 ALA A N 1
ATOM 3196 C CA . ALA A 1 416 ? -18.359 3.006 15.672 1 89.31 416 ALA A CA 1
ATOM 3197 C C . ALA A 1 416 ? -17.609 4.285 16.047 1 89.31 416 ALA A C 1
ATOM 3199 O O . ALA A 1 416 ? -16.797 4.793 15.273 1 89.31 416 ALA A O 1
ATOM 3200 N N . MET A 1 417 ? -17.906 4.812 17.188 1 91.31 417 MET A N 1
ATOM 3201 C CA . MET A 1 417 ? -17.266 6.035 17.656 1 91.31 417 MET A CA 1
ATOM 3202 C C . MET A 1 417 ? -15.766 5.809 17.891 1 91.31 417 MET A C 1
ATOM 3204 O O . MET A 1 417 ? -14.945 6.652 17.531 1 91.31 417 MET A O 1
ATOM 3208 N N . GLN A 1 418 ? -15.484 4.707 18.453 1 87.19 418 GLN A N 1
ATOM 3209 C CA . GLN A 1 418 ? -14.086 4.391 18.719 1 87.19 418 GLN A CA 1
ATOM 3210 C C . GLN A 1 418 ? -13.289 4.301 17.422 1 87.19 418 GLN A C 1
ATOM 3212 O O . GLN A 1 418 ? -12.117 4.676 17.375 1 87.19 418 GLN A O 1
ATOM 3217 N N . GLU A 1 419 ? -13.961 3.857 16.406 1 84.38 419 GLU A N 1
ATOM 3218 C CA . GLU A 1 419 ? -13.312 3.748 15.109 1 84.38 419 GLU A CA 1
ATOM 3219 C C . GLU A 1 419 ? -13.102 5.121 14.477 1 84.38 419 GLU A C 1
ATOM 3221 O O . GLU A 1 419 ? -12.133 5.332 13.734 1 84.38 419 GLU A O 1
ATOM 3226 N N . GLN A 1 420 ? -13.922 6.043 14.797 1 89.06 420 GLN A N 1
ATOM 3227 C CA . GLN A 1 420 ? -13.883 7.352 14.164 1 89.06 420 GLN A CA 1
ATOM 3228 C C . GLN A 1 420 ? -13.039 8.336 14.969 1 89.06 420 GLN A C 1
ATOM 3230 O O . GLN A 1 420 ? -12.555 9.336 14.43 1 89.06 420 GLN A O 1
ATOM 3235 N N . LEU A 1 421 ? -12.82 7.992 16.172 1 90.44 421 LEU A N 1
ATOM 3236 C CA . LEU A 1 421 ? -12.203 8.906 17.125 1 90.44 421 LEU A CA 1
ATOM 3237 C C . LEU A 1 421 ? -10.836 9.359 16.625 1 90.44 421 LEU A C 1
ATOM 3239 O O . LEU A 1 421 ? -10.508 10.547 16.688 1 90.44 421 LEU A O 1
ATOM 3243 N N . PRO A 1 422 ? -10.055 8.453 16.109 1 87.31 422 PRO A N 1
ATOM 3244 C CA . PRO A 1 422 ? -8.75 8.891 15.617 1 87.31 422 PRO A CA 1
ATOM 3245 C C . PRO A 1 422 ? -8.859 9.93 14.508 1 87.31 422 PRO A C 1
ATOM 3247 O O . PRO A 1 422 ? -8.055 10.867 14.453 1 87.31 422 PRO A O 1
ATOM 3250 N N . TYR A 1 423 ? -9.805 9.828 13.695 1 89.75 423 TYR A N 1
ATOM 3251 C CA . TYR A 1 423 ? -9.984 10.773 12.594 1 89.75 423 TYR A CA 1
ATOM 3252 C C . TYR A 1 423 ? -10.469 12.125 13.109 1 89.75 423 TYR A C 1
ATOM 3254 O O . TYR A 1 423 ? -10.031 13.172 12.625 1 89.75 423 TYR A O 1
ATOM 3262 N N . VAL A 1 424 ? -11.359 12.047 14.055 1 93.06 424 VAL A N 1
ATOM 3263 C CA . VAL A 1 424 ? -11.828 13.281 14.68 1 93.06 424 VAL A CA 1
ATOM 3264 C C . VAL A 1 424 ? -10.641 14.016 15.305 1 93.06 424 VAL A C 1
ATOM 3266 O O . VAL A 1 424 ? -10.539 15.242 15.188 1 93.06 424 VAL A O 1
ATOM 3269 N N . SER A 1 425 ? -9.781 13.258 15.938 1 90.5 425 SER A N 1
ATOM 3270 C CA . SER A 1 425 ? -8.594 13.828 16.578 1 90.5 425 SER A CA 1
ATOM 3271 C C . SER A 1 425 ? -7.695 14.523 15.562 1 90.5 425 SER A C 1
ATOM 3273 O O . SER A 1 425 ? -7.082 15.547 15.867 1 90.5 425 SER A O 1
ATOM 3275 N N . VAL A 1 426 ? -7.578 14 14.406 1 89.75 426 VAL A N 1
ATOM 3276 C CA . VAL A 1 426 ? -6.766 14.602 13.359 1 89.75 426 VAL A CA 1
ATOM 3277 C C . VAL A 1 426 ? -7.363 15.945 12.953 1 89.75 426 VAL A C 1
ATOM 3279 O O . VAL A 1 426 ? -6.633 16.922 12.766 1 89.75 426 VAL A O 1
ATOM 3282 N N . TYR A 1 427 ? -8.633 16 12.805 1 92.62 427 TYR A N 1
ATOM 3283 C CA . TYR A 1 427 ? -9.305 17.25 12.469 1 92.62 427 TYR A CA 1
ATOM 3284 C C . TYR A 1 427 ? -9.016 18.328 13.516 1 92.62 427 TYR A C 1
ATOM 3286 O O . TYR A 1 427 ? -8.734 19.469 13.18 1 92.62 427 TYR A O 1
ATOM 3294 N N . LEU A 1 428 ? -9.078 17.859 14.742 1 92.81 428 LEU A N 1
ATOM 3295 C CA . LEU A 1 428 ? -8.859 18.812 15.836 1 92.81 428 LEU A CA 1
ATOM 3296 C C . LEU A 1 428 ? -7.414 19.297 15.852 1 92.81 428 LEU A C 1
ATOM 3298 O O . LEU A 1 428 ? -7.156 20.484 16.109 1 92.81 428 LEU A O 1
ATOM 3302 N N . ARG A 1 429 ? -6.535 18.438 15.586 1 87.31 429 ARG A N 1
ATOM 3303 C CA . ARG A 1 429 ? -5.121 18.797 15.531 1 87.31 429 ARG A CA 1
ATOM 3304 C C . ARG A 1 429 ? -4.863 19.812 14.43 1 87.31 429 ARG A C 1
ATOM 3306 O O . ARG A 1 429 ? -4.008 20.688 14.578 1 87.31 429 ARG A O 1
ATOM 3313 N N . GLU A 1 430 ? -5.543 19.641 13.328 1 87.31 430 GLU A N 1
ATOM 3314 C CA . GLU A 1 430 ? -5.41 20.578 12.211 1 87.31 430 GLU A CA 1
ATOM 3315 C C . GLU A 1 430 ? -6.074 21.906 12.531 1 87.31 430 GLU A C 1
ATOM 3317 O O . GLU A 1 430 ? -5.613 22.953 12.078 1 87.31 430 GLU A O 1
ATOM 3322 N N . ALA A 1 431 ? -7.062 21.859 13.352 1 91.44 431 ALA A N 1
ATOM 3323 C CA . ALA A 1 431 ? -7.828 23.078 13.664 1 91.44 431 ALA A CA 1
ATOM 3324 C C . ALA A 1 431 ? -7.133 23.891 14.742 1 91.44 431 ALA A C 1
ATOM 3326 O O . ALA A 1 431 ? -7.25 25.125 14.758 1 91.44 431 ALA A O 1
ATOM 3327 N N . ALA A 1 432 ? -6.379 23.297 15.602 1 89.44 432 ALA A N 1
ATOM 3328 C CA . ALA A 1 432 ? -5.82 23.906 16.797 1 89.44 432 ALA A CA 1
ATOM 3329 C C . ALA A 1 432 ? -4.98 25.141 16.453 1 89.44 432 ALA A C 1
ATOM 3331 O O . ALA A 1 432 ? -5.238 26.234 16.938 1 89.44 432 ALA A O 1
ATOM 3332 N N . PRO A 1 433 ? -4.023 25 15.562 1 85.06 433 PRO A N 1
ATOM 3333 C CA . PRO A 1 433 ? -3.199 26.156 15.25 1 85.06 433 PRO A CA 1
ATOM 3334 C C . PRO A 1 433 ? -3.986 27.281 14.555 1 85.06 433 PRO A C 1
ATOM 3336 O O . PRO A 1 433 ? -3.688 28.453 14.742 1 85.06 433 PRO A O 1
ATOM 3339 N N . VAL A 1 434 ? -4.922 26.938 13.773 1 87.06 434 VAL A N 1
ATOM 3340 C CA . VAL A 1 434 ? -5.715 27.922 13.055 1 87.06 434 VAL A CA 1
ATOM 3341 C C . VAL A 1 434 ? -6.586 28.703 14.031 1 87.06 434 VAL A C 1
ATOM 3343 O O . VAL A 1 434 ? -6.695 29.922 13.938 1 87.06 434 VAL A O 1
ATOM 3346 N N . LEU A 1 435 ? -7.176 28.016 14.977 1 90.31 435 LEU A N 1
ATOM 3347 C CA . LEU A 1 435 ? -7.973 28.656 16.016 1 90.31 435 LEU A CA 1
ATOM 3348 C C . LEU A 1 435 ? -7.121 29.594 16.859 1 90.31 435 LEU A C 1
ATOM 3350 O O . LEU A 1 435 ? -7.566 30.688 17.203 1 90.31 435 LEU A O 1
ATOM 3354 N N . GLU A 1 436 ? -5.98 29.156 17.172 1 85.94 436 GLU A N 1
ATOM 3355 C CA . GLU A 1 436 ? -5.051 29.969 17.938 1 85.94 436 GLU A CA 1
ATOM 3356 C C . GLU A 1 436 ? -4.727 31.266 17.219 1 85.94 436 GLU A C 1
ATOM 3358 O O . GLU A 1 436 ? -4.715 32.344 17.812 1 85.94 436 GLU A O 1
ATOM 3363 N N . THR A 1 437 ? -4.434 31.156 16 1 83.81 437 THR A N 1
ATOM 3364 C CA . THR A 1 437 ? -4.102 32.312 15.18 1 83.81 437 THR A CA 1
ATOM 3365 C C . THR A 1 437 ? -5.254 33.312 15.164 1 83.81 437 THR A C 1
ATOM 3367 O O . THR A 1 437 ? -5.047 34.531 15.328 1 83.81 437 THR A O 1
ATOM 3370 N N . LYS A 1 438 ? -6.395 32.812 14.953 1 84.81 438 LYS A N 1
ATOM 3371 C CA . LYS A 1 438 ? -7.559 33.688 14.898 1 84.81 438 LYS A CA 1
ATOM 3372 C C . LYS A 1 438 ? -7.801 34.344 16.25 1 84.81 438 LYS A C 1
ATOM 3374 O O . LYS A 1 438 ? -8.188 35.531 16.312 1 84.81 438 LYS A O 1
ATOM 3379 N N . LYS A 1 439 ? -7.621 33.688 17.281 1 84.38 439 LYS A N 1
ATOM 3380 C CA . LYS A 1 439 ? -7.773 34.219 18.625 1 84.38 439 LYS A CA 1
ATOM 3381 C C . LYS A 1 439 ? -6.777 35.344 18.891 1 84.38 439 LYS A C 1
ATOM 3383 O O . LYS A 1 439 ? -7.145 36.375 19.422 1 84.38 439 LYS A O 1
ATOM 3388 N N . LEU A 1 440 ? -5.605 35.094 18.562 1 78.69 440 LEU A N 1
ATOM 3389 C CA . LEU A 1 440 ? -4.559 36.094 18.75 1 78.69 440 LEU A CA 1
ATOM 3390 C C . LEU A 1 440 ? -4.832 37.344 17.922 1 78.69 440 LEU A C 1
ATOM 3392 O O . LEU A 1 440 ? -4.613 38.438 18.391 1 78.69 440 LEU A O 1
ATOM 3396 N N . MET A 1 441 ? -5.293 37.156 16.797 1 77.44 441 MET A N 1
ATOM 3397 C CA . MET A 1 441 ? -5.633 38.25 15.93 1 77.44 441 MET A CA 1
ATOM 3398 C C . MET A 1 441 ? -6.758 39.094 16.531 1 77.44 441 MET A C 1
ATOM 3400 O O . MET A 1 441 ? -6.73 40.312 16.453 1 77.44 441 MET A O 1
ATOM 3404 N N . GLU A 1 442 ? -7.68 38.438 17.109 1 74.94 442 GLU A N 1
ATOM 3405 C CA . GLU A 1 442 ? -8.789 39.125 17.766 1 74.94 442 GLU A CA 1
ATOM 3406 C C . GLU A 1 442 ? -8.297 39.938 18.969 1 74.94 442 GLU A C 1
ATOM 3408 O O . GLU A 1 442 ? -8.742 41.062 19.188 1 74.94 442 GLU A O 1
ATOM 3413 N N . THR A 1 443 ? -7.473 39.312 19.703 1 73.25 443 THR A N 1
ATOM 3414 C CA . THR A 1 443 ? -6.918 39.969 20.875 1 73.25 443 THR A CA 1
ATOM 3415 C C . THR A 1 443 ? -6.086 41.188 20.469 1 73.25 443 THR A C 1
ATOM 3417 O O . THR A 1 443 ? -6.141 42.25 21.125 1 73.25 443 THR A O 1
ATOM 3420 N N . LEU A 1 444 ? -5.328 40.969 19.453 1 71.44 444 LEU A N 1
ATOM 3421 C CA . LEU A 1 444 ? -4.52 42.062 18.938 1 71.44 444 LEU A CA 1
ATOM 3422 C C . LEU A 1 444 ? -5.398 43.219 18.484 1 71.44 444 LEU A C 1
ATOM 3424 O O . LEU A 1 444 ? -5.082 44.406 18.734 1 71.44 444 LEU A O 1
ATOM 3428 N N . ARG A 1 445 ? -6.434 42.938 17.891 1 68.44 445 ARG A N 1
ATOM 3429 C CA . ARG A 1 445 ? -7.375 43.938 17.438 1 68.44 445 ARG A CA 1
ATOM 3430 C C . ARG A 1 445 ? -8.016 44.688 18.625 1 68.44 445 ARG A C 1
ATOM 3432 O O . ARG A 1 445 ? -8.141 45.906 18.609 1 68.44 445 ARG A O 1
ATOM 3439 N N . GLU A 1 446 ? -8.359 43.875 19.594 1 64.62 446 GLU A N 1
ATOM 3440 C CA . GLU A 1 446 ? -8.953 44.469 20.797 1 64.62 446 GLU A CA 1
ATOM 3441 C C . GLU A 1 446 ? -7.953 45.344 21.547 1 64.62 446 GLU A C 1
ATOM 3443 O O . GLU A 1 446 ? -8.312 46.406 22.047 1 64.62 446 GLU A O 1
ATOM 3448 N N . SER A 1 447 ? -6.77 44.781 21.609 1 64.06 447 SER A N 1
ATOM 3449 C CA . SER A 1 447 ? -5.719 45.5 22.312 1 64.06 447 SER A CA 1
ATOM 3450 C C . SER A 1 447 ? -5.387 46.812 21.578 1 64.06 447 SER A C 1
ATOM 3452 O O . SER A 1 447 ? -5.016 47.812 22.203 1 64.06 447 SER A O 1
ATOM 3454 N N . ALA A 1 448 ? -5.625 46.719 20.328 1 64.19 448 ALA A N 1
ATOM 3455 C CA . ALA A 1 448 ? -5.289 47.875 19.531 1 64.19 448 ALA A CA 1
ATOM 3456 C C . ALA A 1 448 ? -6.426 48.906 19.547 1 64.19 448 ALA A C 1
ATOM 3458 O O . ALA A 1 448 ? -6.195 50.094 19.375 1 64.19 448 ALA A O 1
ATOM 3459 N N . LEU A 1 449 ? -7.645 48.406 19.922 1 65.75 449 LEU A N 1
ATOM 3460 C CA . LEU A 1 449 ? -8.789 49.281 19.766 1 65.75 449 LEU A CA 1
ATOM 3461 C C . LEU A 1 449 ? -9.453 49.562 21.109 1 65.75 449 LEU A C 1
ATOM 3463 O O . LEU A 1 449 ? -10.367 50.406 21.188 1 65.75 449 LEU A O 1
ATOM 3467 N N . ARG A 1 450 ? -9.008 49 22.188 1 75.12 450 ARG A N 1
ATOM 3468 C CA . ARG A 1 450 ? -9.594 49.188 23.516 1 75.12 450 ARG A CA 1
ATOM 3469 C C . ARG A 1 450 ? -8.523 49.625 24.516 1 75.12 450 ARG A C 1
ATOM 3471 O O . ARG A 1 450 ? -7.348 49.312 24.359 1 75.12 450 ARG A O 1
ATOM 3478 N N . ASP A 1 451 ? -8.992 50.438 25.438 1 74.88 451 ASP A N 1
ATOM 3479 C CA . ASP A 1 451 ? -8.125 50.781 26.547 1 74.88 451 ASP A CA 1
ATOM 3480 C C . ASP A 1 451 ? -8.016 49.656 27.562 1 74.88 451 ASP A C 1
ATOM 3482 O O . ASP A 1 451 ? -9.031 49.188 28.109 1 74.88 451 ASP A O 1
ATOM 3486 N N . PRO A 1 452 ? -6.91 49.188 27.734 1 70.19 452 PRO A N 1
ATOM 3487 C CA . PRO A 1 452 ? -6.75 48 28.594 1 70.19 452 PRO A CA 1
ATOM 3488 C C . PRO A 1 452 ? -7.184 48.25 30.031 1 70.19 452 PRO A C 1
ATOM 3490 O O . PRO A 1 452 ? -7.602 47.312 30.719 1 70.19 452 PRO A O 1
ATOM 3493 N N . MET A 1 453 ? -7.137 49.469 30.531 1 72.5 453 MET A N 1
ATOM 3494 C CA . MET A 1 453 ? -7.453 49.781 31.922 1 72.5 453 MET A CA 1
ATOM 3495 C C . MET A 1 453 ? -8.961 49.781 32.156 1 72.5 453 MET A C 1
ATOM 3497 O O . MET A 1 453 ? -9.445 49.281 33.156 1 72.5 453 MET A O 1
ATOM 3501 N N . THR A 1 454 ? -9.672 50.312 31.234 1 84.12 454 THR A N 1
ATOM 3502 C CA . THR A 1 454 ? -11.086 50.562 31.469 1 84.12 454 THR A CA 1
ATOM 3503 C C . THR A 1 454 ? -11.945 49.625 30.625 1 84.12 454 THR A C 1
ATOM 3505 O O . THR A 1 454 ? -13.141 49.469 30.891 1 84.12 454 THR A O 1
ATOM 3508 N N . GLY A 1 455 ? -11.305 49.062 29.562 1 80.19 455 GLY A N 1
ATOM 3509 C CA . GLY A 1 455 ? -12.086 48.25 28.641 1 80.19 455 GLY A CA 1
ATOM 3510 C C . GLY A 1 455 ? -12.859 49.062 27.625 1 80.19 455 GLY A C 1
ATOM 3511 O O . GLY A 1 455 ? -13.477 48.5 26.719 1 80.19 455 GLY A O 1
ATOM 3512 N N . LEU A 1 456 ? -12.836 50.375 27.828 1 85.5 456 LEU A N 1
ATOM 3513 C CA . LEU A 1 456 ? -13.5 51.25 26.875 1 85.5 456 LEU A CA 1
ATOM 3514 C C . LEU A 1 456 ? -12.742 51.312 25.562 1 85.5 456 LEU A C 1
ATOM 3516 O O . LEU A 1 456 ? -11.578 50.906 25.484 1 85.5 456 LEU A O 1
ATOM 3520 N N . ASN A 1 457 ? -13.508 51.625 24.531 1 84.19 457 ASN A N 1
ATOM 3521 C CA . ASN A 1 457 ? -12.812 51.906 23.281 1 84.19 457 ASN A CA 1
ATOM 3522 C C . ASN A 1 457 ? -11.758 53 23.469 1 84.19 457 ASN A C 1
ATOM 3524 O O . ASN A 1 457 ? -11.891 53.875 24.344 1 84.19 457 ASN A O 1
ATOM 3528 N N . ASN A 1 458 ? -10.672 52.812 22.766 1 79.56 458 ASN A N 1
ATOM 3529 C CA . ASN A 1 458 ? -9.648 53.844 22.844 1 79.56 458 ASN A CA 1
ATOM 3530 C C . ASN A 1 458 ? -9.758 54.844 21.688 1 79.56 458 ASN A C 1
ATOM 3532 O O . ASN A 1 458 ? -10.656 54.719 20.859 1 79.56 458 ASN A O 1
ATOM 3536 N N . ARG A 1 459 ? -9.078 55.906 21.75 1 76.62 459 ARG A N 1
ATOM 3537 C CA . ARG A 1 459 ? -9.141 56.969 20.75 1 76.62 459 ARG A CA 1
ATOM 3538 C C . ARG A 1 459 ? -8.93 56.406 19.344 1 76.62 459 ARG A C 1
ATOM 3540 O O . ARG A 1 459 ? -9.57 56.875 18.391 1 76.62 459 ARG A O 1
ATOM 3547 N N . ARG A 1 460 ? -8.07 55.375 19.234 1 72.56 460 ARG A N 1
ATOM 3548 C CA . ARG A 1 460 ? -7.793 54.75 17.938 1 72.56 460 ARG A CA 1
ATOM 3549 C C . ARG A 1 460 ? -9.055 54.156 17.344 1 72.56 460 ARG A C 1
ATOM 3551 O O . ARG A 1 460 ? -9.258 54.188 16.125 1 72.56 460 ARG A O 1
ATOM 3558 N N . PHE A 1 461 ? -9.758 53.562 18.141 1 77.25 461 PHE A N 1
ATOM 3559 C CA . PHE A 1 461 ? -11.039 53 17.703 1 77.25 461 PHE A CA 1
ATOM 3560 C C . PHE A 1 461 ? -11.891 54.062 17.031 1 77.25 461 PHE A C 1
ATOM 3562 O O . PHE A 1 461 ? -12.461 53.844 15.969 1 77.25 461 PHE A O 1
ATOM 3569 N N . LEU A 1 462 ? -11.977 55.188 17.75 1 80.56 462 LEU A N 1
ATOM 3570 C CA . LEU A 1 462 ? -12.781 56.281 17.203 1 80.56 462 LEU A CA 1
ATOM 3571 C C . LEU A 1 462 ? -12.25 56.75 15.852 1 80.56 462 LEU A C 1
ATOM 3573 O O . LEU A 1 462 ? -13.023 56.969 14.922 1 80.56 462 LEU A O 1
ATOM 3577 N N . GLU A 1 463 ? -11.047 56.812 15.742 1 75.5 463 GLU A N 1
ATOM 3578 C CA . GLU A 1 463 ? -10.406 57.219 14.5 1 75.5 463 GLU A CA 1
ATOM 3579 C C . GLU A 1 463 ? -10.719 56.281 13.359 1 75.5 463 GLU A C 1
ATOM 3581 O O . GLU A 1 463 ? -10.922 56.688 12.219 1 75.5 463 GLU A O 1
ATOM 3586 N N . GLU A 1 464 ? -10.805 55.062 13.656 1 71.38 464 GLU A N 1
ATOM 3587 C CA . GLU A 1 464 ? -11.086 54.062 12.648 1 71.38 464 GLU A CA 1
ATOM 3588 C C . GLU A 1 464 ? -12.562 54.031 12.289 1 71.38 464 GLU A C 1
ATOM 3590 O O . GLU A 1 464 ? -12.93 53.688 11.164 1 71.38 464 GLU A O 1
ATOM 3595 N N . TYR A 1 465 ? -13.312 54.344 13.266 1 74.81 465 TYR A N 1
ATOM 3596 C CA . TYR A 1 465 ? -14.758 54.188 13.117 1 74.81 465 TYR A CA 1
ATOM 3597 C C . TYR A 1 465 ? -15.406 55.469 12.625 1 74.81 465 TYR A C 1
ATOM 3599 O O . TYR A 1 465 ? -16.547 55.469 12.141 1 74.81 465 TYR A O 1
ATOM 3607 N N . VAL A 1 466 ? -14.734 56.562 12.664 1 79.25 466 VAL A N 1
ATOM 3608 C CA . VAL A 1 466 ? -15.312 57.875 12.445 1 79.25 466 VAL A CA 1
ATOM 3609 C C . VAL A 1 466 ? -15.906 57.969 11.039 1 79.25 466 VAL A C 1
ATOM 3611 O O . VAL A 1 466 ? -17 58.5 10.852 1 79.25 466 VAL A O 1
ATOM 3614 N N . ASP A 1 467 ? -15.273 57.375 10.055 1 75.31 467 ASP A N 1
ATOM 3615 C CA . ASP A 1 467 ? -15.766 57.469 8.688 1 75.31 467 ASP A CA 1
ATOM 3616 C C . ASP A 1 467 ? -17.109 56.75 8.547 1 75.31 467 ASP A C 1
ATOM 3618 O O . ASP A 1 467 ? -18.016 57.25 7.883 1 75.31 467 ASP A O 1
ATOM 3622 N N . THR A 1 468 ? -17.188 55.656 9.125 1 76.25 468 THR A N 1
ATOM 3623 C CA . THR A 1 468 ? -18.438 54.906 9.125 1 76.25 468 THR A CA 1
ATOM 3624 C C . THR A 1 468 ? -19.531 55.656 9.859 1 76.25 468 THR A C 1
ATOM 3626 O O . THR A 1 468 ? -20.688 55.688 9.406 1 76.25 468 THR A O 1
ATOM 3629 N N . LEU A 1 469 ? -19.141 56.25 10.953 1 80 469 LEU A N 1
ATOM 3630 C CA . LEU A 1 469 ? -20.078 57 11.758 1 80 469 LEU A CA 1
ATOM 3631 C C . LEU A 1 469 ? -20.609 58.188 10.977 1 80 469 LEU A C 1
ATOM 3633 O O . LEU A 1 469 ? -21.828 58.406 10.93 1 80 469 LEU A O 1
ATOM 3637 N N . VAL A 1 470 ? -19.75 58.938 10.328 1 83.5 470 VAL A N 1
ATOM 3638 C CA . VAL A 1 470 ? -20.125 60.125 9.57 1 83.5 470 VAL A CA 1
ATOM 3639 C C . VAL A 1 470 ? -21.031 59.719 8.398 1 83.5 470 VAL A C 1
ATOM 3641 O O . VAL A 1 470 ? -22.031 60.375 8.141 1 83.5 470 VAL A O 1
ATOM 3644 N N . ALA A 1 471 ? -20.672 58.688 7.73 1 77.38 471 ALA A N 1
ATOM 3645 C CA . ALA A 1 471 ? -21.469 58.188 6.605 1 77.38 471 ALA A CA 1
ATOM 3646 C C . ALA A 1 471 ? -22.875 57.812 7.055 1 77.38 471 ALA A C 1
ATOM 3648 O O . ALA A 1 471 ? -23.859 58.125 6.371 1 77.38 471 ALA A O 1
ATOM 3649 N N . ASN A 1 472 ? -22.969 57.219 8.133 1 78.38 472 ASN A N 1
ATOM 3650 C CA . ASN A 1 472 ? -24.266 56.781 8.672 1 78.38 472 ASN A CA 1
ATOM 3651 C C . ASN A 1 472 ? -25.125 57.969 9.078 1 78.38 472 ASN A C 1
ATOM 3653 O O . ASN A 1 472 ? -26.328 57.969 8.852 1 78.38 472 ASN A O 1
ATOM 3657 N N . VAL A 1 473 ? -24.531 58.938 9.711 1 83.75 473 VAL A N 1
ATOM 3658 C CA . VAL A 1 473 ? -25.219 60.125 10.172 1 83.75 473 VAL A CA 1
ATOM 3659 C C . VAL A 1 473 ? -25.75 60.906 8.977 1 83.75 473 VAL A C 1
ATOM 3661 O O . VAL A 1 473 ? -26.875 61.406 9.008 1 83.75 473 VAL A O 1
ATOM 3664 N N . GLN A 1 474 ? -24.953 60.938 7.992 1 80.62 474 GLN A N 1
ATOM 3665 C CA . GLN A 1 474 ? -25.359 61.656 6.785 1 80.62 474 GLN A CA 1
ATOM 3666 C C . GLN A 1 474 ? -26.484 60.938 6.059 1 80.62 474 GLN A C 1
ATOM 3668 O O . GLN A 1 474 ? -27.438 61.562 5.594 1 80.62 474 GLN A O 1
ATOM 3673 N N . ARG A 1 475 ? -26.359 59.688 6.004 1 77.25 475 ARG A N 1
ATOM 3674 C CA . ARG A 1 475 ? -27.344 58.875 5.312 1 77.25 475 ARG A CA 1
ATOM 3675 C C . ARG A 1 475 ? -28.703 58.969 6.004 1 77.25 475 ARG A C 1
ATOM 3677 O O . ARG A 1 475 ? -29.734 59.062 5.344 1 77.25 475 ARG A O 1
ATOM 3684 N N . ARG A 1 476 ? -28.625 58.969 7.27 1 80.44 476 ARG A N 1
ATOM 3685 C CA . ARG A 1 476 ? -29.859 58.938 8.039 1 80.44 476 ARG A CA 1
ATOM 3686 C C . ARG A 1 476 ? -30.297 60.344 8.43 1 80.44 476 ARG A C 1
ATOM 3688 O O . ARG A 1 476 ? -31.344 60.531 9.055 1 80.44 476 ARG A O 1
ATOM 3695 N N . GLN A 1 477 ? -29.547 61.344 8.086 1 84.31 477 GLN A N 1
ATOM 3696 C CA . GLN A 1 477 ? -29.797 62.719 8.469 1 84.31 477 GLN A CA 1
ATOM 3697 C C . GLN A 1 477 ? -30.078 62.844 9.961 1 84.31 477 GLN A C 1
ATOM 3699 O O . GLN A 1 477 ? -31.047 63.469 10.367 1 84.31 477 GLN A O 1
ATOM 3704 N N . SER A 1 478 ? -29.328 62.062 10.656 1 86.75 478 SER A N 1
ATOM 3705 C CA . SER A 1 478 ? -29.5 62.062 12.109 1 86.75 478 SER A CA 1
ATOM 3706 C C . SER A 1 478 ? -28.5 63 12.789 1 86.75 478 SER A C 1
ATOM 3708 O O . SER A 1 478 ? -27.656 63.594 12.125 1 86.75 478 SER A O 1
ATOM 3710 N N . GLN A 1 479 ? -28.719 63.219 14.148 1 90.25 479 GLN A N 1
ATOM 3711 C CA . GLN A 1 479 ? -27.812 64.062 14.945 1 90.25 479 GLN A CA 1
ATOM 3712 C C . GLN A 1 479 ? -27.062 63.219 15.969 1 90.25 479 GLN A C 1
ATOM 3714 O O . GLN A 1 479 ? -27.562 62.188 16.438 1 90.25 479 GLN A O 1
ATOM 3719 N N . VAL A 1 480 ? -25.859 63.656 16.156 1 92.19 480 VAL A N 1
ATOM 3720 C CA . VAL A 1 480 ? -25.016 62.969 17.125 1 92.19 480 VAL A CA 1
ATOM 3721 C C . VAL A 1 480 ? -24.594 63.938 18.219 1 92.19 480 VAL A C 1
ATOM 3723 O O . VAL A 1 480 ? -24.203 65.062 17.922 1 92.19 480 VAL A O 1
ATOM 3726 N N . GLY A 1 481 ? -24.828 63.594 19.453 1 95.25 481 GLY A N 1
ATOM 3727 C CA . GLY A 1 481 ? -24.297 64.375 20.578 1 95.25 481 GLY A CA 1
ATOM 3728 C C . GLY A 1 481 ? -22.891 63.938 20.969 1 95.25 481 GLY A C 1
ATOM 3729 O O . GLY A 1 481 ? -22.609 62.75 21.078 1 95.25 481 GLY A O 1
ATOM 3730 N N . ILE A 1 482 ? -22.016 64.875 21.078 1 96.12 482 ILE A N 1
ATOM 3731 C CA . ILE A 1 482 ? -20.625 64.625 21.469 1 96.12 482 ILE A CA 1
ATOM 3732 C C . ILE A 1 482 ? -20.375 65.25 22.844 1 96.12 482 ILE A C 1
ATOM 3734 O O . ILE A 1 482 ? -20.641 66.438 23.062 1 96.12 482 ILE A O 1
ATOM 3738 N N . MET A 1 483 ? -19.859 64.438 23.766 1 97.31 483 MET A N 1
ATOM 3739 C CA . MET A 1 483 ? -19.547 64.875 25.125 1 97.31 483 MET A CA 1
ATOM 3740 C C . MET A 1 483 ? -18.078 64.625 25.453 1 97.31 483 MET A C 1
ATOM 3742 O O . MET A 1 483 ? -17.578 63.531 25.344 1 97.31 483 MET A O 1
ATOM 3746 N N . MET A 1 484 ? -17.438 65.688 25.75 1 95.75 484 MET A N 1
ATOM 3747 C CA . MET A 1 484 ? -16.094 65.562 26.312 1 95.75 484 MET A CA 1
ATOM 3748 C C . MET A 1 484 ? -16.125 65.688 27.828 1 95.75 484 MET A C 1
ATOM 3750 O O . MET A 1 484 ? -16.656 66.625 28.375 1 95.75 484 MET A O 1
ATOM 3754 N N . LEU A 1 485 ? -15.578 64.688 28.469 1 96.31 485 LEU A N 1
ATOM 3755 C CA . LEU A 1 485 ? -15.625 64.625 29.922 1 96.31 485 LEU A CA 1
ATOM 3756 C C . LEU A 1 485 ? -14.219 64.625 30.516 1 96.31 485 LEU A C 1
ATOM 3758 O O . LEU A 1 485 ? -13.312 63.969 29.953 1 96.31 485 LEU A O 1
ATOM 3762 N N . ASP A 1 486 ? -14.047 65.188 31.594 1 93.88 486 ASP A N 1
ATOM 3763 C CA . ASP A 1 486 ? -12.773 65.188 32.312 1 93.88 486 ASP A CA 1
ATOM 3764 C C . ASP A 1 486 ? -12.984 65.125 33.812 1 93.88 486 ASP A C 1
ATOM 3766 O 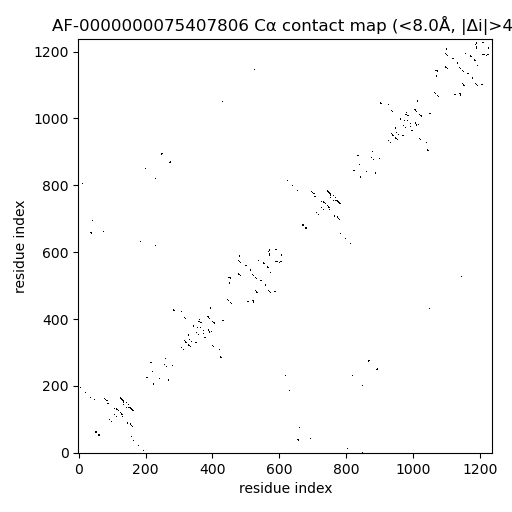O . ASP A 1 486 ? -13.844 65.875 34.344 1 93.88 486 ASP A O 1
ATOM 3770 N N . LEU A 1 487 ? -12.25 64.375 34.469 1 93.12 487 LEU A N 1
ATOM 3771 C CA . LEU A 1 487 ? -12.305 64.312 35.938 1 93.12 487 LEU A CA 1
ATOM 3772 C C . LEU A 1 487 ? -11.648 65.5 36.594 1 93.12 487 LEU A C 1
ATOM 3774 O O . LEU A 1 487 ? -10.492 65.812 36.312 1 93.12 487 LEU A O 1
ATOM 3778 N N . ASP A 1 488 ? -12.391 66.125 37.531 1 92.19 488 ASP A N 1
ATOM 3779 C CA . ASP A 1 488 ? -11.891 67.312 38.188 1 92.19 488 ASP A CA 1
ATOM 3780 C C . ASP A 1 488 ? -10.797 67 39.188 1 92.19 488 ASP A C 1
ATOM 3782 O O . ASP A 1 488 ? -10.984 66.125 40.062 1 92.19 488 ASP A O 1
ATOM 3786 N N . PHE A 1 489 ? -9.695 67.625 39 1 86.56 489 PHE A N 1
ATOM 3787 C CA . PHE A 1 489 ? -8.562 67.562 39.938 1 86.56 489 PHE A CA 1
ATOM 3788 C C . PHE A 1 489 ? -8.062 66.125 40.062 1 86.56 489 PHE A C 1
ATOM 3790 O O . PHE A 1 489 ? -7.801 65.625 41.156 1 86.56 489 PHE A O 1
ATOM 3797 N N . PHE A 1 490 ? -8.039 65.438 39 1 86.69 490 PHE A N 1
ATOM 3798 C CA . PHE A 1 490 ? -7.625 64.062 39 1 86.69 490 PHE A CA 1
ATOM 3799 C C . PHE A 1 490 ? -6.152 63.938 39.375 1 86.69 490 PHE A C 1
ATOM 3801 O O . PHE A 1 490 ? -5.758 62.969 40.031 1 86.69 490 PHE A O 1
ATOM 3808 N N . LYS A 1 491 ? -5.406 64.75 38.812 1 75.56 491 LYS A N 1
ATOM 3809 C CA . LYS A 1 491 ? -3.98 64.75 39.125 1 75.56 491 LYS A CA 1
ATOM 3810 C C . LYS A 1 491 ? -3.746 64.75 40.625 1 75.56 491 LYS A C 1
ATOM 3812 O O . LYS A 1 491 ? -2.822 64.125 41.125 1 75.56 491 LYS A O 1
ATOM 3817 N N . MET A 1 492 ? -4.559 65.438 41.281 1 76.62 492 MET A N 1
ATOM 3818 C CA . MET A 1 492 ? -4.445 65.5 42.75 1 76.62 492 MET A CA 1
ATOM 3819 C C . MET A 1 492 ? -4.668 64.188 43.375 1 76.62 492 MET A C 1
ATOM 3821 O O . MET A 1 492 ? -4.059 63.844 44.406 1 76.62 492 MET A O 1
ATOM 3825 N N . VAL A 1 493 ? -5.504 63.438 42.844 1 83.31 493 VAL A N 1
ATOM 3826 C CA . VAL A 1 493 ? -5.773 62.094 43.344 1 83.31 493 VAL A CA 1
ATOM 3827 C C . VAL A 1 493 ? -4.512 61.219 43.25 1 83.31 493 VAL A C 1
ATOM 3829 O O . VAL A 1 493 ? -4.121 60.562 44.188 1 83.31 493 VAL A O 1
ATOM 3832 N N . ASN A 1 494 ? -3.91 61.25 42.125 1 75.31 494 ASN A N 1
ATOM 3833 C CA . ASN A 1 494 ? -2.691 60.469 41.938 1 75.31 494 ASN A CA 1
ATOM 3834 C C . ASN A 1 494 ? -1.57 60.938 42.875 1 75.31 494 ASN A C 1
ATOM 3836 O O . ASN A 1 494 ? -0.814 60.094 43.375 1 75.31 494 ASN A O 1
ATOM 3840 N N . ASP A 1 495 ? -1.55 62.219 42.969 1 69.12 495 ASP A N 1
ATOM 3841 C CA . ASP A 1 495 ? -0.488 62.781 43.781 1 69.12 495 ASP A CA 1
ATOM 3842 C C . ASP A 1 495 ? -0.67 62.438 45.25 1 69.12 495 ASP A C 1
ATOM 3844 O O . ASP A 1 495 ? 0.309 62.219 45.969 1 69.12 495 ASP A O 1
ATOM 3848 N N . THR A 1 496 ? -1.923 62.469 45.625 1 74.06 496 THR A N 1
ATOM 3849 C CA . THR A 1 496 ? -2.232 62.312 47.062 1 74.06 496 THR A CA 1
ATOM 3850 C C . THR A 1 496 ? -2.311 60.812 47.406 1 74.06 496 THR A C 1
ATOM 3852 O O . THR A 1 496 ? -1.822 60.406 48.469 1 74.06 496 THR A O 1
ATOM 3855 N N . TYR A 1 497 ? -2.869 60.031 46.562 1 76.69 497 TYR A N 1
ATOM 3856 C CA . TYR A 1 497 ? -3.203 58.656 46.938 1 76.69 497 TYR A CA 1
ATOM 3857 C C . TYR A 1 497 ? -2.455 57.656 46.094 1 76.69 497 TYR A C 1
ATOM 3859 O O . TYR A 1 497 ? -2.525 56.438 46.344 1 76.69 497 TYR A O 1
ATOM 3867 N N . GLY A 1 498 ? -1.77 58.156 45.188 1 76.19 498 GLY A N 1
ATOM 3868 C CA . GLY A 1 498 ? -1.007 57.25 44.344 1 76.19 498 GLY A CA 1
ATOM 3869 C C . GLY A 1 498 ? -1.737 56.844 43.062 1 76.19 498 GLY A C 1
ATOM 3870 O O . GLY A 1 498 ? -2.936 57.125 42.938 1 76.19 498 GLY A O 1
ATOM 3871 N N . HIS A 1 499 ? -1.098 56.125 42.125 1 73.94 499 HIS A N 1
ATOM 3872 C CA . HIS A 1 499 ? -1.627 55.812 40.812 1 73.94 499 HIS A CA 1
ATOM 3873 C C . HIS A 1 499 ? -2.664 54.719 40.875 1 73.94 499 HIS A C 1
ATOM 3875 O O . HIS A 1 499 ? -3.596 54.656 40.062 1 73.94 499 HIS A O 1
ATOM 3881 N N . ASP A 1 500 ? -2.506 53.906 41.812 1 79 500 ASP A N 1
ATOM 3882 C CA . ASP A 1 500 ? -3.494 52.844 41.969 1 79 500 ASP A CA 1
ATOM 3883 C C . ASP A 1 500 ? -4.867 53.406 42.312 1 79 500 ASP A C 1
ATOM 3885 O O . ASP A 1 500 ? -5.891 52.906 41.844 1 79 500 ASP A O 1
ATOM 3889 N N . ALA A 1 501 ? -4.75 54.375 43.156 1 82.56 501 ALA A N 1
ATOM 3890 C CA . ALA A 1 501 ? -5.996 55.031 43.5 1 82.56 501 ALA A CA 1
ATOM 3891 C C . ALA A 1 501 ? -6.586 55.75 42.281 1 82.56 501 ALA A C 1
ATOM 3893 O O . ALA A 1 501 ? -7.805 55.75 42.062 1 82.56 501 ALA A O 1
ATOM 3894 N N . GLY A 1 502 ? -5.703 56.312 41.5 1 86.69 502 GLY A N 1
ATOM 3895 C CA . GLY A 1 502 ? -6.152 56.906 40.281 1 86.69 502 GLY A CA 1
ATOM 3896 C C . GLY A 1 502 ? -6.793 55.938 39.312 1 86.69 502 GLY A C 1
ATOM 3897 O O . GLY A 1 502 ? -7.824 56.219 38.688 1 86.69 502 GLY A O 1
ATOM 3898 N N . ASP A 1 503 ? -6.211 54.812 39.25 1 85.75 503 ASP A N 1
ATOM 3899 C CA . ASP A 1 503 ? -6.754 53.781 38.406 1 85.75 503 ASP A CA 1
ATOM 3900 C C . ASP A 1 503 ? -8.148 53.344 38.844 1 85.75 503 ASP A C 1
ATOM 3902 O O . ASP A 1 503 ? -9.023 53.094 38.031 1 85.75 503 ASP A O 1
ATOM 3906 N N . ALA A 1 504 ? -8.25 53.25 40.094 1 89.44 504 ALA A N 1
ATOM 3907 C CA . ALA A 1 504 ? -9.555 52.875 40.656 1 89.44 504 ALA A CA 1
ATOM 3908 C C . ALA A 1 504 ? -10.617 53.906 40.312 1 89.44 504 ALA A C 1
ATOM 3910 O O . ALA A 1 504 ? -11.758 53.531 40 1 89.44 504 ALA A O 1
ATOM 3911 N N . VAL A 1 505 ? -10.211 55.125 40.344 1 92.12 505 VAL A N 1
ATOM 3912 C CA . VAL A 1 505 ? -11.133 56.219 40.031 1 92.12 505 VAL A CA 1
ATOM 3913 C C . VAL A 1 505 ? -11.531 56.125 38.562 1 92.12 505 VAL A C 1
ATOM 3915 O O . VAL A 1 505 ? -12.719 56.219 38.219 1 92.12 505 VAL A O 1
ATOM 3918 N N . ILE A 1 506 ? -10.539 55.906 37.719 1 91.69 506 ILE A N 1
ATOM 3919 C CA . ILE A 1 506 ? -10.773 55.844 36.281 1 91.69 506 ILE A CA 1
ATOM 3920 C C . ILE A 1 506 ? -11.688 54.656 35.969 1 91.69 506 ILE A C 1
ATOM 3922 O O . ILE A 1 506 ? -12.609 54.75 35.156 1 91.69 506 ILE A O 1
ATOM 3926 N N . LYS A 1 507 ? -11.477 53.562 36.562 1 92.25 507 LYS A N 1
ATOM 3927 C CA . LYS A 1 507 ? -12.289 52.375 36.375 1 92.25 507 LYS A CA 1
ATOM 3928 C C . LYS A 1 507 ? -13.734 52.625 36.812 1 92.25 507 LYS A C 1
ATOM 3930 O O . LYS A 1 507 ? -14.672 52.188 36.125 1 92.25 507 LYS A O 1
ATOM 3935 N N . ALA A 1 508 ? -13.828 53.219 37.969 1 93.06 508 ALA A N 1
ATOM 3936 C CA . ALA A 1 508 ? -15.156 53.562 38.469 1 93.06 508 ALA A CA 1
ATOM 3937 C C . ALA A 1 508 ? -15.898 54.469 37.531 1 93.06 508 ALA A C 1
ATOM 3939 O O . ALA A 1 508 ? -17.109 54.312 37.312 1 93.06 508 ALA A O 1
ATOM 3940 N N . MET A 1 509 ? -15.18 55.406 37.031 1 93.19 509 MET A N 1
ATOM 3941 C CA . MET A 1 509 ? -15.766 56.312 36.062 1 93.19 509 MET A CA 1
ATOM 3942 C C . MET A 1 509 ? -16.234 55.594 34.812 1 93.19 509 MET A C 1
ATOM 3944 O O . MET A 1 509 ? -17.328 55.844 34.312 1 93.19 509 MET A O 1
ATOM 3948 N N . ALA A 1 510 ? -15.406 54.781 34.312 1 93.81 510 ALA A N 1
ATOM 3949 C CA . ALA A 1 510 ? -15.734 54.031 33.094 1 93.81 510 ALA A CA 1
ATOM 3950 C C . ALA A 1 510 ? -17.031 53.25 33.281 1 93.81 510 ALA A C 1
ATOM 3952 O O . ALA A 1 510 ? -17.859 53.156 32.375 1 93.81 510 ALA A O 1
ATOM 3953 N N . LYS A 1 511 ? -17.188 52.688 34.406 1 93.12 511 LYS A N 1
ATOM 3954 C CA . LYS A 1 511 ? -18.391 51.938 34.719 1 93.12 511 LYS A CA 1
ATOM 3955 C C . LYS A 1 511 ? -19.625 52.812 34.688 1 93.12 511 LYS A C 1
ATOM 3957 O O . LYS A 1 511 ? -20.672 52.438 34.156 1 93.12 511 LYS A O 1
ATOM 3962 N N . VAL A 1 512 ? -19.516 53.938 35.312 1 94.25 512 VAL A N 1
ATOM 3963 C CA . VAL A 1 512 ? -20.625 54.906 35.375 1 94.25 512 VAL A CA 1
ATOM 3964 C C . VAL A 1 512 ? -20.984 55.344 33.969 1 94.25 512 VAL A C 1
ATOM 3966 O O . VAL A 1 512 ? -22.172 55.438 33.625 1 94.25 512 VAL A O 1
ATOM 3969 N N . LEU A 1 513 ? -20.016 55.625 33.188 1 95.06 513 LEU A N 1
ATOM 3970 C CA . LEU A 1 513 ? -20.25 56.125 31.844 1 95.06 513 LEU A CA 1
ATOM 3971 C C . LEU A 1 513 ? -20.938 55.062 30.984 1 95.06 513 LEU A C 1
ATOM 3973 O O . LEU A 1 513 ? -21.875 55.406 30.234 1 95.06 513 LEU A O 1
ATOM 3977 N N . ARG A 1 514 ? -20.5 53.938 31.109 1 92.31 514 ARG A N 1
ATOM 3978 C CA . ARG A 1 514 ? -21.078 52.844 30.312 1 92.31 514 ARG A CA 1
ATOM 3979 C C . ARG A 1 514 ? -22.547 52.625 30.688 1 92.31 514 ARG A C 1
ATOM 3981 O O . ARG A 1 514 ? -23.359 52.281 29.828 1 92.31 514 ARG A O 1
ATOM 3988 N N . GLN A 1 515 ? -22.812 52.75 31.906 1 91.94 515 GLN A N 1
ATOM 3989 C CA . GLN A 1 515 ? -24.156 52.531 32.406 1 91.94 515 GLN A CA 1
ATOM 3990 C C . GLN A 1 515 ? -25.078 53.688 32.031 1 91.94 515 GLN A C 1
ATOM 3992 O O . GLN A 1 515 ? -26.297 53.5 31.938 1 91.94 515 GLN A O 1
ATOM 3997 N N . ALA A 1 516 ? -24.562 54.844 31.781 1 92.81 516 ALA A N 1
ATOM 3998 C CA . ALA A 1 516 ? -25.344 56.062 31.562 1 92.81 516 ALA A CA 1
ATOM 3999 C C . ALA A 1 516 ? -25.781 56.156 30.094 1 92.81 516 ALA A C 1
ATOM 4001 O O . ALA A 1 516 ? -26.672 56.969 29.781 1 92.81 516 ALA A O 1
ATOM 4002 N N . VAL A 1 517 ? -25.188 55.344 29.266 1 90.69 517 VAL A N 1
ATOM 4003 C CA . VAL A 1 517 ? -25.5 55.469 27.859 1 90.69 517 VAL A CA 1
ATOM 4004 C C . VAL A 1 517 ? -26.062 54.156 27.312 1 90.69 517 VAL A C 1
ATOM 4006 O O . VAL A 1 517 ? -26.062 53.156 28.031 1 90.69 517 VAL A O 1
ATOM 4009 N N . ARG A 1 518 ? -26.5 54.156 26.031 1 85 518 ARG A N 1
ATOM 4010 C CA . ARG A 1 518 ? -27.031 52.969 25.391 1 85 518 ARG A CA 1
ATOM 4011 C C . ARG A 1 518 ? -25.922 52.125 24.781 1 85 518 ARG A C 1
ATOM 4013 O O . ARG A 1 518 ? -24.797 52.625 24.609 1 85 518 ARG A O 1
ATOM 4020 N N . ALA A 1 519 ? -26.25 50.938 24.5 1 79.38 519 ALA A N 1
ATOM 4021 C CA . ALA A 1 519 ? -25.312 50 23.875 1 79.38 519 ALA A CA 1
ATOM 4022 C C . ALA A 1 519 ? -24.859 50.5 22.516 1 79.38 519 ALA A C 1
ATOM 4024 O O . ALA A 1 519 ? -23.734 50.219 22.078 1 79.38 519 ALA A O 1
ATOM 4025 N N . SER A 1 520 ? -25.734 51.25 21.828 1 78.25 520 SER A N 1
ATOM 4026 C CA . SER A 1 520 ? -25.438 51.75 20.5 1 78.25 520 SER A CA 1
ATOM 4027 C C . SER A 1 520 ? -24.516 52.969 20.562 1 78.25 520 SER A C 1
ATOM 4029 O O . SER A 1 520 ? -23.859 53.312 19.578 1 78.25 520 SER A O 1
ATOM 4031 N N . ASP A 1 521 ? -24.422 53.594 21.719 1 87.06 521 ASP A N 1
ATOM 4032 C CA . ASP A 1 521 ? -23.547 54.75 21.891 1 87.06 521 ASP A CA 1
ATOM 4033 C C . ASP A 1 521 ? -22.109 54.312 22.078 1 87.06 521 ASP A C 1
ATOM 4035 O O . ASP A 1 521 ? -21.828 53.125 22.25 1 87.06 521 ASP A O 1
ATOM 4039 N N . MET A 1 522 ? -21.219 55.25 21.938 1 90.31 522 MET A N 1
ATOM 4040 C CA . MET A 1 522 ? -19.797 54.969 22.062 1 90.31 522 MET A CA 1
ATOM 4041 C C . MET A 1 522 ? -19.188 55.688 23.266 1 90.31 522 MET A C 1
ATOM 4043 O O . MET A 1 522 ? -19.375 56.906 23.422 1 90.31 522 MET A O 1
ATOM 4047 N N . VAL A 1 523 ? -18.562 54.969 24.125 1 93.62 523 VAL A N 1
ATOM 4048 C CA . VAL A 1 523 ? -17.797 55.531 25.219 1 93.62 523 VAL A CA 1
ATOM 4049 C C . VAL A 1 523 ? -16.312 55.281 24.984 1 93.62 523 VAL A C 1
ATOM 4051 O O . VAL A 1 523 ? -15.867 54.156 24.875 1 93.62 523 VAL A O 1
ATOM 4054 N N . ILE A 1 524 ? -15.594 56.344 24.859 1 92.56 524 ILE A N 1
ATOM 4055 C CA . ILE A 1 524 ? -14.188 56.281 24.469 1 92.56 524 ILE A CA 1
ATOM 4056 C C . ILE A 1 524 ? -13.312 56.875 25.562 1 92.56 524 ILE A C 1
ATOM 4058 O O . ILE A 1 524 ? -13.617 57.938 26.078 1 92.56 524 ILE A O 1
ATOM 4062 N N . ARG A 1 525 ? -12.328 56.156 25.984 1 89.31 525 ARG A N 1
ATOM 4063 C CA . ARG A 1 525 ? -11.289 56.812 26.766 1 89.31 525 ARG A CA 1
ATOM 4064 C C . ARG A 1 525 ? -10.359 57.625 25.875 1 89.31 525 ARG A C 1
ATOM 4066 O O . ARG A 1 525 ? -9.5 57.062 25.188 1 89.31 525 ARG A O 1
ATOM 4073 N N . TYR A 1 526 ? -10.539 58.875 25.859 1 83.88 526 TYR A N 1
ATOM 4074 C CA . TYR A 1 526 ? -9.922 59.812 24.906 1 83.88 526 TYR A CA 1
ATOM 4075 C C . TYR A 1 526 ? -8.523 60.188 25.344 1 83.88 526 TYR A C 1
ATOM 4077 O O . TYR A 1 526 ? -7.664 60.5 24.516 1 83.88 526 TYR A O 1
ATOM 4085 N N . GLY A 1 527 ? -8.312 60.156 26.609 1 76.56 527 GLY A N 1
ATOM 4086 C CA . GLY A 1 527 ? -7.035 60.469 27.25 1 76.56 527 GLY A CA 1
ATOM 4087 C C . GLY A 1 527 ? -6.867 59.812 28.594 1 76.56 527 GLY A C 1
ATOM 4088 O O . GLY A 1 527 ? -7.523 58.812 28.891 1 76.56 527 GLY A O 1
ATOM 4089 N N . GLY A 1 528 ? -5.891 60.25 29.359 1 76.19 528 GLY A N 1
ATOM 4090 C CA . GLY A 1 528 ? -5.676 59.688 30.688 1 76.19 528 GLY A CA 1
ATOM 4091 C C . GLY A 1 528 ? -6.891 59.812 31.594 1 76.19 528 GLY A C 1
ATOM 4092 O O . GLY A 1 528 ? -7.363 58.812 32.125 1 76.19 528 GLY A O 1
ATOM 4093 N N . GLU A 1 529 ? -7.309 61.031 31.703 1 86.25 529 GLU A N 1
ATOM 4094 C CA . GLU A 1 529 ? -8.469 61.312 32.531 1 86.25 529 GLU A CA 1
ATOM 4095 C C . GLU A 1 529 ? -9.641 61.844 31.719 1 86.25 529 GLU A C 1
ATOM 4097 O O . GLU A 1 529 ? -10.664 62.25 32.281 1 86.25 529 GLU A O 1
ATOM 4102 N N . GLU A 1 530 ? -9.453 61.781 30.438 1 89.06 530 GLU A N 1
ATOM 4103 C CA . GLU A 1 530 ? -10.469 62.312 29.547 1 89.06 530 GLU A CA 1
ATOM 4104 C C . GLU A 1 530 ? -11.258 61.219 28.875 1 89.06 530 GLU A C 1
ATOM 4106 O O . GLU A 1 530 ? -10.703 60.156 28.516 1 89.06 530 GLU A O 1
ATOM 4111 N N . PHE A 1 531 ? -12.555 61.438 28.781 1 95.31 531 PHE A N 1
ATOM 4112 C CA . PHE A 1 531 ? -13.469 60.5 28.109 1 95.31 531 PHE A CA 1
ATOM 4113 C C . PHE A 1 531 ? -14.273 61.25 27.031 1 95.31 531 PHE A C 1
ATOM 4115 O O . PHE A 1 531 ? -14.484 62.438 27.125 1 95.31 531 PHE A O 1
ATOM 4122 N N . LEU A 1 532 ? -14.609 60.562 26.047 1 95.06 532 LEU A N 1
ATOM 4123 C CA . LEU A 1 532 ? -15.477 61.062 24.984 1 95.06 532 LEU A CA 1
ATOM 4124 C C . LEU A 1 532 ? -16.672 60.125 24.781 1 95.06 532 LEU A C 1
ATOM 4126 O O . LEU A 1 532 ? -16.516 58.906 24.734 1 95.06 532 LEU A O 1
ATOM 4130 N N . ILE A 1 533 ? -17.844 60.688 24.844 1 96.19 533 ILE A N 1
ATOM 4131 C CA . ILE A 1 533 ? -19.062 59.938 24.562 1 96.19 533 ILE A CA 1
ATOM 4132 C C . ILE A 1 533 ? -19.719 60.438 23.281 1 96.19 533 ILE A C 1
ATOM 4134 O O . ILE A 1 533 ? -19.859 61.656 23.094 1 96.19 533 ILE A O 1
ATOM 4138 N N . VAL A 1 534 ? -20.016 59.531 22.422 1 94.12 534 VAL A N 1
ATOM 4139 C CA . VAL A 1 534 ? -20.75 59.844 21.203 1 94.12 534 VAL A CA 1
ATOM 4140 C C . VAL A 1 534 ? -22.156 59.25 21.266 1 94.12 534 VAL A C 1
ATOM 4142 O O . VAL A 1 534 ? -22.328 58.031 21.25 1 94.12 534 VAL A O 1
ATOM 4145 N N . LEU A 1 535 ? -23.141 60.094 21.406 1 94.38 535 LEU A N 1
ATOM 4146 C CA . LEU A 1 535 ? -24.547 59.688 21.453 1 94.38 535 LEU A CA 1
ATOM 4147 C C . LEU A 1 535 ? -25.156 59.656 20.062 1 94.38 535 LEU A C 1
ATOM 4149 O O . LEU A 1 535 ? -25.312 60.688 19.438 1 94.38 535 LEU A O 1
ATOM 4153 N N . LEU A 1 536 ? -25.516 58.469 19.688 1 88.62 536 LEU A N 1
ATOM 4154 C CA . LEU A 1 536 ? -26.109 58.312 18.359 1 88.62 536 LEU A CA 1
ATOM 4155 C C . LEU A 1 536 ? -27.594 58.656 18.391 1 88.62 536 LEU A C 1
ATOM 4157 O O . LEU A 1 536 ? -28.297 58.312 19.344 1 88.62 536 LEU A O 1
ATOM 4161 N N . ASP A 1 537 ? -28 59.406 17.484 1 88.31 537 ASP A N 1
ATOM 4162 C CA . ASP A 1 537 ? -29.406 59.75 17.281 1 88.31 537 ASP A CA 1
ATOM 4163 C C . ASP A 1 537 ? -29.984 60.406 18.516 1 88.31 537 ASP A C 1
ATOM 4165 O O . ASP A 1 537 ? -31.062 60.031 19 1 88.31 537 ASP A O 1
ATOM 4169 N N . ALA A 1 538 ? -29.219 61.281 19.047 1 89.94 538 ALA A N 1
ATOM 4170 C CA . ALA A 1 538 ? -29.672 61.969 20.25 1 89.94 538 ALA A CA 1
ATOM 4171 C C . ALA A 1 538 ? -29.906 63.469 19.953 1 89.94 538 ALA A C 1
ATOM 4173 O O . ALA A 1 538 ? -29.109 64.125 19.281 1 89.94 538 ALA A O 1
ATOM 4174 N N . SER A 1 539 ? -31.031 63.969 20.438 1 90.94 539 SER A N 1
ATOM 4175 C CA . SER A 1 539 ? -31.312 65.438 20.344 1 90.94 539 SER A CA 1
ATOM 4176 C C . SER A 1 539 ? -30.438 66.188 21.312 1 90.94 539 SER A C 1
ATOM 4178 O O . SER A 1 539 ? -29.922 65.625 22.297 1 90.94 539 SER A O 1
ATOM 4180 N N . PRO A 1 540 ? -30.266 67.438 21.062 1 92.94 540 PRO A N 1
ATOM 4181 C CA . PRO A 1 540 ? -29.484 68.312 21.984 1 92.94 540 PRO A CA 1
ATOM 4182 C C . PRO A 1 540 ? -30 68.25 23.422 1 92.94 540 PRO A C 1
ATOM 4184 O O . PRO A 1 540 ? -29.219 68.188 24.359 1 92.94 540 PRO A O 1
ATOM 4187 N N . GLU A 1 541 ? -31.297 68.25 23.562 1 93.19 541 GLU A N 1
ATOM 4188 C CA . GLU A 1 541 ? -31.891 68.188 24.891 1 93.19 541 GLU A CA 1
ATOM 4189 C C . GLU A 1 541 ? -31.594 66.875 25.578 1 93.19 541 GLU A C 1
ATOM 4191 O O . GLU A 1 541 ? -31.297 66.812 26.781 1 93.19 541 GLU A O 1
ATOM 4196 N N . GLN A 1 542 ? -31.688 65.875 24.766 1 93.5 542 GLN A N 1
ATOM 4197 C CA . GLN A 1 542 ? -31.406 64.562 25.312 1 93.5 542 GLN A CA 1
ATOM 4198 C C . GLN A 1 542 ? -29.938 64.438 25.734 1 93.5 542 GLN A C 1
ATOM 4200 O O . GLN A 1 542 ? -29.641 63.875 26.781 1 93.5 542 GLN A O 1
ATOM 4205 N N . ALA A 1 543 ? -29.094 65 24.938 1 95.5 543 ALA A N 1
ATOM 4206 C CA . ALA A 1 543 ? -27.672 64.938 25.266 1 95.5 543 ALA A CA 1
ATOM 4207 C C . ALA A 1 543 ? -27.406 65.688 26.562 1 95.5 543 ALA A C 1
ATOM 4209 O O . ALA A 1 543 ? -26.625 65.25 27.391 1 95.5 543 ALA A O 1
ATOM 4210 N N . ASP A 1 544 ? -28.047 66.812 26.766 1 96.06 544 ASP A N 1
ATOM 4211 C CA . ASP A 1 544 ? -27.875 67.625 27.984 1 96.06 544 ASP A CA 1
ATOM 4212 C C . ASP A 1 544 ? -28.375 66.875 29.203 1 96.06 544 ASP A C 1
ATOM 4214 O O . ASP A 1 544 ? -27.766 66.938 30.266 1 96.06 544 ASP A O 1
ATOM 4218 N N . GLN A 1 545 ? -29.438 66.25 29 1 95.88 545 GLN A N 1
ATOM 4219 C CA . GLN A 1 545 ? -30.016 65.438 30.094 1 95.88 545 GLN A CA 1
ATOM 4220 C C . GLN A 1 545 ? -29.078 64.312 30.516 1 95.88 545 GLN A C 1
ATOM 4222 O O . GLN A 1 545 ? -28.875 64.125 31.703 1 95.88 545 GLN A O 1
ATOM 4227 N N . ILE A 1 546 ? -28.609 63.656 29.516 1 95.94 546 ILE A N 1
ATOM 4228 C CA . ILE A 1 546 ? -27.703 62.562 29.797 1 95.94 546 ILE A CA 1
ATOM 4229 C C . ILE A 1 546 ? -26.438 63.094 30.453 1 95.94 546 ILE A C 1
ATOM 4231 O O . ILE A 1 546 ? -25.906 62.469 31.391 1 95.94 546 ILE A O 1
ATOM 4235 N N . ALA A 1 547 ? -25.922 64.188 30 1 97.44 547 ALA A N 1
ATOM 4236 C CA . ALA A 1 547 ? -24.719 64.812 30.578 1 97.44 547 ALA A CA 1
ATOM 4237 C C . ALA A 1 547 ? -24.953 65.188 32.031 1 97.44 547 ALA A C 1
ATOM 4239 O O . ALA A 1 547 ? -24.078 64.875 32.906 1 97.44 547 ALA A O 1
ATOM 4240 N N . GLU A 1 548 ? -26.047 65.75 32.312 1 96.75 548 GLU A N 1
ATOM 4241 C CA . GLU A 1 548 ? -26.359 66.125 33.688 1 96.75 548 GLU A CA 1
ATOM 4242 C C . GLU A 1 548 ? -26.531 64.938 34.562 1 96.75 548 GLU A C 1
ATOM 4244 O O . GLU A 1 548 ? -26.203 64.938 35.75 1 96.75 548 GLU A O 1
ATOM 4249 N N . LYS A 1 549 ? -27.141 64 34 1 96.25 549 LYS A N 1
ATOM 4250 C CA . LYS A 1 549 ? -27.297 62.75 34.75 1 96.25 549 LYS A CA 1
ATOM 4251 C C . LYS A 1 549 ? -25.938 62.156 35.125 1 96.25 549 LYS A C 1
ATOM 4253 O O . LYS A 1 549 ? -25.734 61.688 36.25 1 96.25 549 LYS A O 1
ATOM 4258 N N . ILE A 1 550 ? -25.031 62.094 34.188 1 96.81 550 ILE A N 1
ATOM 4259 C CA . ILE A 1 550 ? -23.688 61.594 34.438 1 96.81 550 ILE A CA 1
ATOM 4260 C C . ILE A 1 550 ? -23.016 62.438 35.5 1 96.81 550 ILE A C 1
ATOM 4262 O O . ILE A 1 550 ? -22.438 61.906 36.438 1 96.81 550 ILE A O 1
ATOM 4266 N N . ARG A 1 551 ? -23.062 63.75 35.344 1 96.56 551 ARG A N 1
ATOM 4267 C CA . ARG A 1 551 ? -22.453 64.688 36.312 1 96.56 551 ARG A CA 1
ATOM 4268 C C . ARG A 1 551 ? -22.953 64.375 37.719 1 96.56 551 ARG A C 1
ATOM 4270 O O . ARG A 1 551 ? -22.156 64.25 38.656 1 96.56 551 ARG A O 1
ATOM 4277 N N . SER A 1 552 ? -24.219 64.25 37.875 1 96.19 552 SER A N 1
ATOM 4278 C CA . SER A 1 552 ? -24.844 64.062 39.156 1 96.19 552 SER A CA 1
ATOM 4279 C C . SER A 1 552 ? -24.469 62.688 39.75 1 96.19 552 SER A C 1
ATOM 4281 O O . SER A 1 552 ? -24.25 62.562 40.938 1 96.19 552 SER A O 1
ATOM 4283 N N . THR A 1 553 ? -24.438 61.75 38.938 1 96.19 553 THR A N 1
ATOM 4284 C CA . THR A 1 553 ? -24.109 60.406 39.375 1 96.19 553 THR A CA 1
ATOM 4285 C C . THR A 1 553 ? -22.672 60.344 39.844 1 96.19 553 THR A C 1
ATOM 4287 O O . THR A 1 553 ? -22.391 59.688 40.875 1 96.19 553 THR A O 1
ATOM 4290 N N . VAL A 1 554 ? -21.812 60.938 39.156 1 95.25 554 VAL A N 1
ATOM 4291 C CA . VAL A 1 554 ? -20.406 60.969 39.531 1 95.25 554 VAL A CA 1
ATOM 4292 C C . VAL A 1 554 ? -20.219 61.719 40.844 1 95.25 554 VAL A C 1
ATOM 4294 O O . VAL A 1 554 ? -19.453 61.281 41.719 1 95.25 554 VAL A O 1
ATOM 4297 N N . GLU A 1 555 ? -20.875 62.781 40.969 1 94.31 555 GLU A N 1
ATOM 4298 C CA . GLU A 1 555 ? -20.797 63.594 42.188 1 94.31 555 GLU A CA 1
ATOM 4299 C C . GLU A 1 555 ? -21.234 62.812 43.406 1 94.31 555 GLU A C 1
ATOM 4301 O O . GLU A 1 555 ? -20.688 62.969 44.5 1 94.31 555 GLU A O 1
ATOM 4306 N N . ALA A 1 556 ? -22.141 61.938 43.219 1 93.25 556 ALA A N 1
ATOM 4307 C CA . ALA A 1 556 ? -22.703 61.156 44.312 1 93.25 556 ALA A CA 1
ATOM 4308 C C . ALA A 1 556 ? -21.938 59.844 44.531 1 93.25 556 ALA A C 1
ATOM 4310 O O . ALA A 1 556 ? -22.141 59.156 45.531 1 93.25 556 ALA A O 1
ATOM 4311 N N . LEU A 1 557 ? -21.031 59.562 43.688 1 92.31 557 LEU A N 1
ATOM 4312 C CA . LEU A 1 557 ? -20.391 58.25 43.656 1 92.31 557 LEU A CA 1
ATOM 4313 C C . LEU A 1 557 ? -19.281 58.188 44.719 1 92.31 557 LEU A C 1
ATOM 4315 O O . LEU A 1 557 ? -18.406 59.062 44.781 1 92.31 557 LEU A O 1
ATOM 4319 N N . ASP A 1 558 ? -19.266 57.125 45.531 1 92.75 558 ASP A N 1
ATOM 4320 C CA . ASP A 1 558 ? -18.172 56.812 46.438 1 92.75 558 ASP A CA 1
ATOM 4321 C C . ASP A 1 558 ? -17.219 55.781 45.812 1 92.75 558 ASP A C 1
ATOM 4323 O O . ASP A 1 558 ? -17.625 54.688 45.469 1 92.75 558 ASP A O 1
ATOM 4327 N N . ILE A 1 559 ? -16.062 56.219 45.625 1 91.88 559 ILE A N 1
ATOM 4328 C CA . ILE A 1 559 ? -15.086 55.375 44.969 1 91.88 559 ILE A CA 1
ATOM 4329 C C . ILE A 1 559 ? -14.125 54.781 46 1 91.88 559 ILE A C 1
ATOM 4331 O O . ILE A 1 559 ? -13.43 55.531 46.688 1 91.88 559 ILE A O 1
ATOM 4335 N N . GLN A 1 560 ? -14.102 53.562 46.062 1 89 560 GLN A N 1
ATOM 4336 C CA . GLN A 1 560 ? -13.188 52.875 46.969 1 89 560 GLN A CA 1
ATOM 4337 C C . GLN A 1 560 ? -11.797 52.75 46.344 1 89 560 GLN A C 1
ATOM 4339 O O . GLN A 1 560 ? -11.633 52.156 45.281 1 89 560 GLN A O 1
ATOM 4344 N N . ALA A 1 561 ? -10.875 53.375 46.906 1 84.56 561 ALA A N 1
ATOM 4345 C CA . ALA A 1 561 ? -9.477 53.25 46.5 1 84.56 561 ALA A CA 1
ATOM 4346 C C . ALA A 1 561 ? -8.625 52.688 47.625 1 84.56 561 ALA A C 1
ATOM 4348 O O . ALA A 1 561 ? -8.031 53.438 48.406 1 84.56 561 ALA A O 1
ATOM 4349 N N . GLY A 1 562 ? -8.523 51.406 47.688 1 76.38 562 GLY A N 1
ATOM 4350 C CA . GLY A 1 562 ? -7.855 50.781 48.812 1 76.38 562 GLY A CA 1
ATOM 4351 C C . GLY A 1 562 ? -8.609 50.938 50.094 1 76.38 562 GLY A C 1
ATOM 4352 O O . GLY A 1 562 ? -9.75 50.469 50.219 1 76.38 562 GLY A O 1
ATOM 4353 N N . THR A 1 563 ? -7.977 51.656 51.031 1 79 563 THR A N 1
ATOM 4354 C CA . THR A 1 563 ? -8.555 51.812 52.344 1 79 563 THR A CA 1
ATOM 4355 C C . THR A 1 563 ? -9.312 53.156 52.438 1 79 563 THR A C 1
ATOM 4357 O O . THR A 1 563 ? -9.977 53.438 53.438 1 79 563 THR A O 1
ATOM 4360 N N . THR A 1 564 ? -9.258 54 51.406 1 84.88 564 THR A N 1
ATOM 4361 C CA . THR A 1 564 ? -9.875 55.344 51.469 1 84.88 564 THR A CA 1
ATOM 4362 C C . THR A 1 564 ? -11.039 55.406 50.469 1 84.88 564 THR A C 1
ATOM 4364 O O . THR A 1 564 ? -11.078 54.688 49.469 1 84.88 564 THR A O 1
ATOM 4367 N N . VAL A 1 565 ? -12.031 56.156 50.875 1 91.06 565 VAL A N 1
ATOM 4368 C CA . VAL A 1 565 ? -13.164 56.438 50 1 91.06 565 VAL A CA 1
ATOM 4369 C C . VAL A 1 565 ? -13.016 57.844 49.406 1 91.06 565 VAL A C 1
ATOM 4371 O O . VAL A 1 565 ? -12.82 58.812 50.125 1 91.06 565 VAL A O 1
ATOM 4374 N N . LEU A 1 566 ? -12.977 57.906 48.125 1 90.94 566 LEU A N 1
ATOM 4375 C CA . LEU A 1 566 ? -12.773 59.188 47.438 1 90.94 566 LEU A CA 1
ATOM 4376 C C . LEU A 1 566 ? -14.055 59.625 46.75 1 90.94 566 LEU A C 1
ATOM 4378 O O . LEU A 1 566 ? -14.82 58.781 46.25 1 90.94 566 LEU A O 1
ATOM 4382 N N . ARG A 1 567 ? -14.367 60.906 46.812 1 93.25 567 ARG A N 1
ATOM 4383 C CA . ARG A 1 567 ? -15.43 61.5 46 1 93.25 567 ARG A CA 1
ATOM 4384 C C . ARG A 1 567 ? -14.859 62.5 45 1 93.25 567 ARG A C 1
ATOM 4386 O O . ARG A 1 567 ? -14.008 63.312 45.344 1 93.25 567 ARG A O 1
ATOM 4393 N N . LYS A 1 568 ? -15.266 62.375 43.75 1 91.88 568 LYS A N 1
ATOM 4394 C CA . LYS A 1 568 ? -14.781 63.25 42.688 1 91.88 568 LYS A CA 1
ATOM 4395 C C . LYS A 1 568 ? -15.938 63.812 41.875 1 91.88 568 LYS A C 1
ATOM 4397 O O . LYS A 1 568 ? -17.062 63.312 41.938 1 91.88 568 LYS A O 1
ATOM 4402 N N . THR A 1 569 ? -15.68 64.938 41.219 1 94.94 569 THR A N 1
ATOM 4403 C CA . THR A 1 569 ? -16.641 65.5 40.312 1 94.94 569 THR A CA 1
ATOM 4404 C C . THR A 1 569 ? -16.125 65.5 38.875 1 94.94 569 THR A C 1
ATOM 4406 O O . THR A 1 569 ? -14.945 65.188 38.656 1 94.94 569 THR A O 1
ATOM 4409 N N . ILE A 1 570 ? -17.016 65.688 38 1 95.62 570 ILE A N 1
ATOM 4410 C CA . ILE A 1 570 ? -16.672 65.688 36.594 1 95.62 570 ILE A CA 1
ATOM 4411 C C . ILE A 1 570 ? -17.219 66.875 35.875 1 95.62 570 ILE A C 1
ATOM 4413 O O . ILE A 1 570 ? -18.266 67.438 36.25 1 95.62 570 ILE A O 1
ATOM 4417 N N . SER A 1 571 ? -16.469 67.438 35 1 97.38 571 SER A N 1
ATOM 4418 C CA . SER A 1 571 ? -16.906 68.5 34.125 1 97.38 571 SER A CA 1
ATOM 4419 C C . SER A 1 571 ? -17.156 68 32.719 1 97.38 571 SER A C 1
ATOM 4421 O O . SER A 1 571 ? -16.406 67.188 32.219 1 97.38 571 SER A O 1
ATOM 4423 N N . ILE A 1 572 ? -18.234 68.562 32.094 1 97.56 572 ILE A N 1
ATOM 4424 C CA . ILE A 1 572 ? -18.641 68 30.797 1 97.56 572 ILE A CA 1
ATOM 4425 C C . ILE A 1 572 ? -18.891 69.125 29.797 1 97.56 572 ILE A C 1
ATOM 4427 O O . ILE A 1 572 ? -19.562 70.125 30.109 1 97.56 572 ILE A O 1
ATOM 4431 N N . GLY A 1 573 ? -18.297 69 28.656 1 97.19 573 GLY A N 1
ATOM 4432 C CA . GLY A 1 573 ? -18.609 69.812 27.5 1 97.19 573 GLY A CA 1
ATOM 4433 C C . GLY A 1 573 ? -19.406 69.125 26.438 1 97.19 573 GLY A C 1
ATOM 4434 O O . GLY A 1 573 ? -19.094 67.938 26.094 1 97.19 573 GLY A O 1
ATOM 4435 N N . VAL A 1 574 ? -20.469 69.75 25.922 1 97.5 574 VAL A N 1
ATOM 4436 C CA . VAL A 1 574 ? -21.359 69.125 24.953 1 97.5 574 VAL A CA 1
ATOM 4437 C C . VAL A 1 574 ? -21.391 69.938 23.656 1 97.5 574 VAL A C 1
ATOM 4439 O O . VAL A 1 574 ? -21.391 71.125 23.688 1 97.5 574 VAL A O 1
ATOM 4442 N N . ALA A 1 575 ? -21.312 69.188 22.594 1 96.31 575 ALA A N 1
ATOM 4443 C CA . ALA A 1 575 ? -21.484 69.75 21.25 1 96.31 575 ALA A CA 1
ATOM 4444 C C . ALA A 1 575 ? -22.312 68.812 20.375 1 96.31 575 ALA A C 1
ATOM 4446 O O . ALA A 1 575 ? -22.484 67.625 20.688 1 96.31 575 ALA A O 1
ATOM 4447 N N . ASP A 1 576 ? -22.875 69.375 19.281 1 95.12 576 ASP A N 1
ATOM 4448 C CA . ASP A 1 576 ? -23.719 68.562 18.406 1 95.12 576 ASP A CA 1
ATOM 4449 C C . ASP A 1 576 ? -23.141 68.5 17 1 95.12 576 ASP A C 1
ATOM 4451 O O . ASP A 1 576 ? -22.609 69.5 16.484 1 95.12 576 ASP A O 1
ATOM 4455 N N . PHE A 1 577 ? -23.203 67.375 16.438 1 92.38 577 PHE A N 1
ATOM 4456 C CA . PHE A 1 577 ? -22.859 67.125 15.039 1 92.38 577 PHE A CA 1
ATOM 4457 C C . PHE A 1 577 ? -24.062 66.562 14.273 1 92.38 577 PHE A C 1
ATOM 4459 O O . PHE A 1 577 ? -24.75 65.625 14.742 1 92.38 577 PHE A O 1
ATOM 4466 N N . PRO A 1 578 ? -24.391 67.25 13.188 1 89.38 578 PRO A N 1
ATOM 4467 C CA . PRO A 1 578 ? -23.672 68.25 12.398 1 89.38 578 PRO A CA 1
ATOM 4468 C C . PRO A 1 578 ? -24.141 69.688 12.656 1 89.38 578 PRO A C 1
ATOM 4470 O O . PRO A 1 578 ? -23.766 70.625 11.938 1 89.38 578 PRO A O 1
ATOM 4473 N N . SER A 1 579 ? -24.875 69.875 13.641 1 89 579 SER A N 1
ATOM 4474 C CA . SER A 1 579 ? -25.5 71.188 13.867 1 89 579 SER A CA 1
ATOM 4475 C C . SER A 1 579 ? -24.453 72.25 14.195 1 89 579 SER A C 1
ATOM 4477 O O . SER A 1 579 ? -24.531 73.375 13.703 1 89 579 SER A O 1
ATOM 4479 N N . ASP A 1 580 ? -23.531 71.875 14.992 1 89.38 580 ASP A N 1
ATOM 4480 C CA . ASP A 1 580 ? -22.516 72.875 15.414 1 89.38 580 ASP A CA 1
ATOM 4481 C C . ASP A 1 580 ? -21.391 72.938 14.383 1 89.38 580 ASP A C 1
ATOM 4483 O O . ASP A 1 580 ? -20.734 74 14.258 1 89.38 580 ASP A O 1
ATOM 4487 N N . SER A 1 581 ? -21.125 71.812 13.742 1 87.19 581 SER A N 1
ATOM 4488 C CA . SER A 1 581 ? -20.047 71.75 12.758 1 87.19 581 SER A CA 1
ATOM 4489 C C . SER A 1 581 ? -20.312 70.688 11.688 1 87.19 581 SER A C 1
ATOM 4491 O O . SER A 1 581 ? -20.969 69.688 11.953 1 87.19 581 SER A O 1
ATOM 4493 N N . ASP A 1 582 ? -19.656 70.938 10.539 1 82.38 582 ASP A N 1
ATOM 4494 C CA . ASP A 1 582 ? -19.812 70 9.422 1 82.38 582 ASP A CA 1
ATOM 4495 C C . ASP A 1 582 ? -18.812 68.875 9.516 1 82.38 582 ASP A C 1
ATOM 4497 O O . ASP A 1 582 ? -18.938 67.875 8.797 1 82.38 582 ASP A O 1
ATOM 4501 N N . THR A 1 583 ? -17.938 69 10.32 1 86.69 583 THR A N 1
ATOM 4502 C CA . THR A 1 583 ? -16.969 67.938 10.477 1 86.69 583 THR A CA 1
ATOM 4503 C C . THR A 1 583 ? -17.016 67.375 11.891 1 86.69 583 THR A C 1
ATOM 4505 O O . THR A 1 583 ? -17.203 68.125 12.859 1 86.69 583 THR A O 1
ATOM 4508 N N . PHE A 1 584 ? -16.859 66.188 11.969 1 88.31 584 PHE A N 1
ATOM 4509 C CA . PHE A 1 584 ? -16.953 65.438 13.242 1 88.31 584 PHE A CA 1
ATOM 4510 C C . PHE A 1 584 ? -15.875 65.938 14.211 1 88.31 584 PHE A C 1
ATOM 4512 O O . PHE A 1 584 ? -16.156 66.188 15.367 1 88.31 584 PHE A O 1
ATOM 4519 N N . TRP A 1 585 ? -14.68 66 13.773 1 84.69 585 TRP A N 1
ATOM 4520 C CA . TRP A 1 585 ? -13.547 66.312 14.633 1 84.69 585 TRP A CA 1
ATOM 4521 C C . TRP A 1 585 ? -13.633 67.812 15.133 1 84.69 585 TRP A C 1
ATOM 4523 O O . TRP A 1 585 ? -13.219 68.062 16.25 1 84.69 585 TRP A O 1
ATOM 4533 N N . GLN A 1 586 ? -14.18 68.625 14.383 1 84.5 586 GLN A N 1
ATOM 4534 C CA . GLN A 1 586 ? -14.414 70 14.844 1 84.5 586 GLN A CA 1
ATOM 4535 C C . GLN A 1 586 ? -15.477 70.062 15.938 1 84.5 586 GLN A C 1
ATOM 4537 O O . GLN A 1 586 ? -15.383 70.812 16.875 1 84.5 586 GLN A O 1
ATOM 4542 N N . ALA A 1 587 ? -16.453 69.25 15.734 1 91.06 587 ALA A N 1
ATOM 4543 C CA . ALA A 1 587 ? -17.469 69.125 16.781 1 91.06 587 ALA A CA 1
ATOM 4544 C C . ALA A 1 587 ? -16.875 68.625 18.078 1 91.06 587 ALA A C 1
ATOM 4546 O O . ALA A 1 587 ? -17.25 69.062 19.172 1 91.06 587 ALA A O 1
ATOM 4547 N N . VAL A 1 588 ? -15.969 67.688 17.953 1 91.38 588 VAL A N 1
ATOM 4548 C CA . VAL A 1 588 ? -15.266 67.188 19.125 1 91.38 588 VAL A CA 1
ATOM 4549 C C . VAL A 1 588 ? -14.477 68.312 19.781 1 91.38 588 VAL A C 1
ATOM 4551 O O . VAL A 1 588 ? -14.445 68.375 21 1 91.38 588 VAL A O 1
ATOM 4554 N N . LYS A 1 589 ? -13.844 69.062 19 1 85.56 589 LYS A N 1
ATOM 4555 C CA . LYS A 1 589 ? -13.102 70.188 19.5 1 85.56 589 LYS A CA 1
ATOM 4556 C C . LYS A 1 589 ? -14.031 71.188 20.219 1 85.56 589 LYS A C 1
ATOM 4558 O O . LYS A 1 589 ? -13.664 71.75 21.234 1 85.56 589 LYS A O 1
ATOM 4563 N N . PHE A 1 590 ? -15.18 71.438 19.688 1 91.44 590 PHE A N 1
ATOM 4564 C CA . PHE A 1 590 ? -16.156 72.312 20.297 1 91.44 590 PHE A CA 1
ATOM 4565 C C . PHE A 1 590 ? -16.594 71.75 21.672 1 91.44 590 PHE A C 1
ATOM 4567 O O . PHE A 1 590 ? -16.75 72.5 22.609 1 91.44 590 PHE A O 1
ATOM 4574 N N . ALA A 1 591 ? -16.781 70.562 21.703 1 94 591 ALA A N 1
ATOM 4575 C CA . ALA A 1 591 ? -17.094 69.938 23 1 94 591 ALA A CA 1
ATOM 4576 C C . ALA A 1 591 ? -15.969 70.188 24 1 94 591 ALA A C 1
ATOM 4578 O O . ALA A 1 591 ? -16.219 70.375 25.188 1 94 591 ALA A O 1
ATOM 4579 N N . ASP A 1 592 ? -14.766 70.062 23.516 1 88.5 592 ASP A N 1
ATOM 4580 C CA . ASP A 1 592 ? -13.594 70.312 24.344 1 88.5 592 ASP A CA 1
ATOM 4581 C C . ASP A 1 592 ? -13.547 71.75 24.844 1 88.5 592 ASP A C 1
ATOM 4583 O O . ASP A 1 592 ? -13.164 72.062 25.984 1 88.5 592 ASP A O 1
ATOM 4587 N N . VAL A 1 593 ? -13.875 72.688 23.969 1 86.75 593 VAL A N 1
ATOM 4588 C CA . VAL A 1 593 ? -13.93 74.062 24.328 1 86.75 593 VAL A CA 1
ATOM 4589 C C . VAL A 1 593 ? -14.984 74.312 25.406 1 86.75 593 VAL A C 1
ATOM 4591 O O . VAL A 1 593 ? -14.75 75.062 26.375 1 86.75 593 VAL A O 1
ATOM 4594 N N . ALA A 1 594 ? -16.062 73.688 25.203 1 94.06 594 ALA A N 1
ATOM 4595 C CA . ALA A 1 594 ? -17.125 73.812 26.203 1 94.06 594 ALA A CA 1
ATOM 4596 C C . ALA A 1 594 ? -16.672 73.188 27.547 1 94.06 594 ALA A C 1
ATOM 4598 O O . ALA A 1 594 ? -17.016 73.75 28.609 1 94.06 594 ALA A O 1
ATOM 4599 N N . LEU A 1 595 ? -15.945 72.188 27.484 1 93.44 595 LEU A N 1
ATOM 4600 C CA . LEU A 1 595 ? -15.406 71.562 28.688 1 93.44 595 LEU A CA 1
ATOM 4601 C C . LEU A 1 595 ? -14.461 72.5 29.406 1 93.44 595 LEU A C 1
ATOM 4603 O O . LEU A 1 595 ? -14.492 72.625 30.641 1 93.44 595 LEU A O 1
ATOM 4607 N N . TYR A 1 596 ? -13.633 73.125 28.641 1 86.31 596 TYR A N 1
ATOM 4608 C CA . TYR A 1 596 ? -12.711 74.062 29.219 1 86.31 596 TYR A CA 1
ATOM 4609 C C . TYR A 1 596 ? -13.469 75.188 29.953 1 86.31 596 TYR A C 1
ATOM 4611 O O . TYR A 1 596 ? -13.062 75.625 31.047 1 86.31 596 TYR A O 1
ATOM 4619 N N . GLN A 1 597 ? -14.516 75.625 29.391 1 91.31 597 GLN A N 1
ATOM 4620 C CA . GLN A 1 597 ? -15.359 76.625 30.047 1 91.31 597 GLN A CA 1
ATOM 4621 C C . GLN A 1 597 ? -15.969 76.125 31.328 1 91.31 597 GLN A C 1
ATOM 4623 O O . GLN A 1 597 ? -16.109 76.812 32.312 1 91.31 597 GLN A O 1
ATOM 4628 N N . ALA A 1 598 ? -16.328 74.938 31.281 1 94.31 598 ALA A N 1
ATOM 4629 C CA . ALA A 1 598 ? -16.891 74.312 32.469 1 94.31 598 ALA A CA 1
ATOM 4630 C C . ALA A 1 598 ? -15.875 74.25 33.594 1 94.31 598 ALA A C 1
ATOM 4632 O O . ALA A 1 598 ? -16.203 74.562 34.75 1 94.31 598 ALA A O 1
ATOM 4633 N N . LYS A 1 599 ? -14.664 73.938 33.281 1 90.38 599 LYS A N 1
ATOM 4634 C CA . LYS A 1 599 ? -13.594 73.875 34.281 1 90.38 599 LYS A CA 1
ATOM 4635 C C . LYS A 1 599 ? -13.242 75.25 34.781 1 90.38 599 LYS A C 1
ATOM 4637 O O . LYS A 1 599 ? -13.016 75.438 35.969 1 90.38 599 LYS A O 1
ATOM 4642 N N . ASP A 1 600 ? -13.273 76.25 33.969 1 86.44 600 ASP A N 1
ATOM 4643 C CA . ASP A 1 600 ? -12.859 77.625 34.281 1 86.44 600 ASP A CA 1
ATOM 4644 C C . ASP A 1 600 ? -13.922 78.312 35.094 1 86.44 600 ASP A C 1
ATOM 4646 O O . ASP A 1 600 ? -13.609 79.25 35.875 1 86.44 600 ASP A O 1
ATOM 4650 N N . THR A 1 601 ? -15.141 78 34.969 1 91.19 601 THR A N 1
ATOM 4651 C CA . THR A 1 601 ? -16.234 78.688 35.625 1 91.19 601 THR A CA 1
ATOM 4652 C C . THR A 1 601 ? -16.688 77.938 36.875 1 91.19 601 THR A C 1
ATOM 4654 O O . THR A 1 601 ? -17.797 78.188 37.375 1 91.19 601 THR A O 1
ATOM 4657 N N . GLY A 1 602 ? -15.867 77 37.406 1 89.62 602 GLY A N 1
ATOM 4658 C CA . GLY A 1 602 ? -16.219 76.438 38.688 1 89.62 602 GLY A CA 1
ATOM 4659 C C . GLY A 1 602 ? -16.156 74.938 38.75 1 89.62 602 GLY A C 1
ATOM 4660 O O . GLY A 1 602 ? -16.203 74.312 39.844 1 89.62 602 GLY A O 1
ATOM 4661 N N . ARG A 1 603 ? -16.109 74.25 37.625 1 93.06 603 ARG A N 1
ATOM 4662 C CA . ARG A 1 603 ? -16.016 72.812 37.531 1 93.06 603 ARG A CA 1
ATOM 4663 C C . ARG A 1 603 ? -17.312 72.125 38.031 1 93.06 603 ARG A C 1
ATOM 4665 O O . ARG A 1 603 ? -18.25 72.812 38.406 1 93.06 603 ARG A O 1
ATOM 4672 N N . ASN A 1 604 ? -17.5 70.938 37.844 1 96 604 ASN A N 1
ATOM 4673 C CA . ASN A 1 604 ? -18.688 70.188 38.25 1 96 604 ASN A CA 1
ATOM 4674 C C . ASN A 1 604 ? -19.953 70.688 37.594 1 96 604 ASN A C 1
ATOM 4676 O O . ASN A 1 604 ? -20.938 71 38.281 1 96 604 ASN A O 1
ATOM 4680 N N . LYS A 1 605 ? -19.859 70.875 36.375 1 96.44 605 LYS A N 1
ATOM 4681 C CA . LYS A 1 605 ? -21.031 71.375 35.656 1 96.44 605 LYS A CA 1
ATOM 4682 C C . LYS A 1 605 ? -21 70.938 34.188 1 96.44 605 LYS A C 1
ATOM 4684 O O . LYS A 1 605 ? -19.969 70.5 33.688 1 96.44 605 LYS A O 1
ATOM 4689 N N . VAL A 1 606 ? -22.109 71.125 33.5 1 97.62 606 VAL A N 1
ATOM 4690 C CA . VAL A 1 606 ? -22.281 70.812 32.094 1 97.62 606 VAL A CA 1
ATOM 4691 C C . VAL A 1 606 ? -22.391 72.125 31.297 1 97.62 606 VAL A C 1
ATOM 4693 O O . VAL A 1 606 ? -23.172 73 31.656 1 97.62 606 VAL A O 1
ATOM 4696 N N . VAL A 1 607 ? -21.531 72.25 30.312 1 97.12 607 VAL A N 1
ATOM 4697 C CA . VAL A 1 607 ? -21.594 73.438 29.469 1 97.12 607 VAL A CA 1
ATOM 4698 C C . VAL A 1 607 ? -21.766 73.062 28.016 1 97.12 607 VAL A C 1
ATOM 4700 O O . VAL A 1 607 ? -21 72.188 27.5 1 97.12 607 VAL A O 1
ATOM 4703 N N . ARG A 1 608 ? -22.781 73.562 27.391 1 96.44 608 ARG A N 1
ATOM 4704 C CA . ARG A 1 608 ? -22.984 73.375 25.953 1 96.44 608 ARG A CA 1
ATOM 4705 C C . ARG A 1 608 ? -22.25 74.375 25.141 1 96.44 608 ARG A C 1
ATOM 4707 O O . ARG A 1 608 ? -22.266 75.562 25.484 1 96.44 608 ARG A O 1
ATOM 4714 N N . PHE A 1 609 ? -21.781 73.938 24.094 1 94.12 609 PHE A N 1
ATOM 4715 C CA . PHE A 1 609 ? -21.016 74.875 23.219 1 94.12 609 PHE A CA 1
ATOM 4716 C C . PHE A 1 609 ? -21.922 75.875 22.594 1 94.12 609 PHE A C 1
ATOM 4718 O O . PHE A 1 609 ? -23.062 75.625 22.234 1 94.12 609 PHE A O 1
ATOM 4725 N N . ASN A 1 610 ? -21.469 77.062 22.641 1 91.5 610 ASN A N 1
ATOM 4726 C CA . ASN A 1 610 ? -22.062 78.188 21.906 1 91.5 610 ASN A CA 1
ATOM 4727 C C . ASN A 1 610 ? -21 78.938 21.125 1 91.5 610 ASN A C 1
ATOM 4729 O O . ASN A 1 610 ? -19.828 79 21.516 1 91.5 610 ASN A O 1
ATOM 4733 N N . THR A 1 611 ? -21.359 79.5 20.078 1 87.88 611 THR A N 1
ATOM 4734 C CA . THR A 1 611 ? -20.438 80.188 19.156 1 87.88 611 THR A CA 1
ATOM 4735 C C . THR A 1 611 ? -19.625 81.25 19.859 1 87.88 611 THR A C 1
ATOM 4737 O O . THR A 1 611 ? -18.5 81.562 19.453 1 87.88 611 THR A O 1
ATOM 4740 N N . ASP A 1 612 ? -20.141 81.812 20.906 1 85.38 612 ASP A N 1
ATOM 4741 C CA . ASP A 1 612 ? -19.469 82.875 21.641 1 85.38 612 ASP A CA 1
ATOM 4742 C C . ASP A 1 612 ? -18.219 82.312 22.375 1 85.38 612 ASP A C 1
ATOM 4744 O O . ASP A 1 612 ? -17.312 83.125 22.703 1 85.38 612 ASP A O 1
ATOM 4748 N N . MET A 1 613 ? -18.25 81.125 22.609 1 81.81 613 MET A N 1
ATOM 4749 C CA . MET A 1 613 ? -17.156 80.5 23.344 1 81.81 613 MET A CA 1
ATOM 4750 C C . MET A 1 613 ? -15.93 80.375 22.453 1 81.81 613 MET A C 1
ATOM 4752 O O . MET A 1 613 ? -14.812 80.188 22.953 1 81.81 613 MET A O 1
ATOM 4756 N N . TRP A 1 614 ? -16.203 80.312 21.234 1 69.44 614 TRP A N 1
ATOM 4757 C CA . TRP A 1 614 ? -15.141 80.125 20.25 1 69.44 614 TRP A CA 1
ATOM 4758 C C . TRP A 1 614 ? -14.539 81.438 19.828 1 69.44 614 TRP A C 1
ATOM 4760 O O . TRP A 1 614 ? -13.578 81.5 19.047 1 69.44 614 TRP A O 1
ATOM 4770 N N . LYS A 1 615 ? -15.016 82.688 20.188 1 57.91 615 LYS A N 1
ATOM 4771 C CA . LYS A 1 615 ? -14.508 83.938 19.734 1 57.91 615 LYS A CA 1
ATOM 4772 C C . LYS A 1 615 ? -13.039 84.125 20.125 1 57.91 615 LYS A C 1
ATOM 4774 O O . LYS A 1 615 ? -12.312 84.875 19.484 1 57.91 615 LYS A O 1
ATOM 4779 N N . ASP A 1 616 ? -12.711 83.875 21.281 1 46.03 616 ASP A N 1
ATOM 4780 C CA . ASP A 1 616 ? -11.43 84.375 21.75 1 46.03 616 ASP A CA 1
ATOM 4781 C C . ASP A 1 616 ? -10.258 83.625 21.156 1 46.03 616 ASP A C 1
ATOM 4783 O O . ASP A 1 616 ? -10.188 82.375 21.281 1 46.03 616 ASP A O 1
ATOM 4787 N N . LYS A 1 617 ? -9.648 84.062 20.062 1 45.19 617 LYS A N 1
ATOM 4788 C CA . LYS A 1 617 ? -8.531 83.812 19.156 1 45.19 617 LYS A CA 1
ATOM 4789 C C . LYS A 1 617 ? -7.309 83.312 19.922 1 45.19 617 LYS A C 1
ATOM 4791 O O . LYS A 1 617 ? -6.262 83.062 19.328 1 45.19 617 LYS A O 1
ATOM 4796 N N . SER A 1 618 ? -7.297 83.75 21.172 1 36 618 SER A N 1
ATOM 4797 C CA . SER A 1 618 ? -6 83.438 21.75 1 36 618 SER A CA 1
ATOM 4798 C C . SER A 1 618 ? -5.875 81.938 22.078 1 36 618 SER A C 1
ATOM 4800 O O . SER A 1 618 ? -4.992 81.5 22.828 1 36 618 SER A O 1
ATOM 4802 N N . TYR A 1 619 ? -6.895 81.25 21.703 1 32.47 619 TYR A N 1
ATOM 4803 C CA . TYR A 1 619 ? -6.547 79.875 22.031 1 32.47 619 TYR A CA 1
ATOM 4804 C C . TYR A 1 619 ? -5.758 79.25 20.891 1 32.47 619 TYR A C 1
ATOM 4806 O O . TYR A 1 619 ? -5.988 79.562 19.719 1 32.47 619 TYR A O 1
ATOM 4814 N N . MET B 1 1 ? 15.734 -28.766 -14.07 1 67.12 1 MET B N 1
ATOM 4815 C CA . MET B 1 1 ? 15.258 -29.297 -15.344 1 67.12 1 MET B CA 1
ATOM 4816 C C . MET B 1 1 ? 13.773 -29 -15.531 1 67.12 1 MET B C 1
ATOM 4818 O O . MET B 1 1 ? 12.992 -29.094 -14.586 1 67.12 1 MET B O 1
ATOM 4822 N N . ASN B 1 2 ? 13.406 -28.625 -16.781 1 80.69 2 ASN B N 1
ATOM 4823 C CA . ASN B 1 2 ? 12.047 -28.281 -17.172 1 80.69 2 ASN B CA 1
ATOM 4824 C C . ASN B 1 2 ? 11.102 -29.484 -17.062 1 80.69 2 ASN B C 1
ATOM 4826 O O . ASN B 1 2 ? 11.508 -30.609 -17.328 1 80.69 2 ASN B O 1
ATOM 4830 N N . LEU B 1 3 ? 10.055 -29.281 -16.422 1 81.69 3 LEU B N 1
ATOM 4831 C CA . LEU B 1 3 ? 9.062 -30.328 -16.219 1 81.69 3 LEU B CA 1
ATOM 4832 C C . LEU B 1 3 ? 8.766 -31.047 -17.516 1 81.69 3 LEU B C 1
ATOM 4834 O O . LEU B 1 3 ? 8.672 -32.281 -17.531 1 81.69 3 LEU B O 1
ATOM 4838 N N . ASN B 1 4 ? 8.781 -30.312 -18.594 1 81.44 4 ASN B N 1
ATOM 4839 C CA . ASN B 1 4 ? 8.523 -30.906 -19.906 1 81.44 4 ASN B CA 1
ATOM 4840 C C . ASN B 1 4 ? 9.641 -31.859 -20.312 1 81.44 4 ASN B C 1
ATOM 4842 O O . ASN B 1 4 ? 9.375 -32.938 -20.875 1 81.44 4 ASN B O 1
ATOM 4846 N N . ILE B 1 5 ? 10.836 -31.5 -20.031 1 84.69 5 ILE B N 1
ATOM 4847 C CA . ILE B 1 5 ? 11.977 -32.344 -20.391 1 84.69 5 ILE B CA 1
ATOM 4848 C C . ILE B 1 5 ? 12.023 -33.562 -19.516 1 84.69 5 ILE B C 1
ATOM 4850 O O . ILE B 1 5 ? 12.258 -34.688 -19.984 1 84.69 5 ILE B O 1
ATOM 4854 N N . LYS B 1 6 ? 11.695 -33.375 -18.312 1 84.62 6 LYS B N 1
ATOM 4855 C CA . LYS B 1 6 ? 11.695 -34.5 -17.375 1 84.62 6 LYS B CA 1
ATOM 4856 C C . LYS B 1 6 ? 10.656 -35.562 -17.781 1 84.62 6 LYS B C 1
ATOM 4858 O O . LYS B 1 6 ? 10.961 -36.75 -17.812 1 84.62 6 LYS B O 1
ATOM 4863 N N . ILE B 1 7 ? 9.516 -35.094 -18.172 1 82.62 7 ILE B N 1
ATOM 4864 C CA . ILE B 1 7 ? 8.43 -36 -18.531 1 82.62 7 ILE B CA 1
ATOM 4865 C C . ILE B 1 7 ? 8.75 -36.656 -19.875 1 82.62 7 ILE B C 1
ATOM 4867 O O . ILE B 1 7 ? 8.531 -37.875 -20.031 1 82.62 7 ILE B O 1
ATOM 4871 N N . SER B 1 8 ? 9.383 -35.875 -20.719 1 85.31 8 SER B N 1
ATOM 4872 C CA . SER B 1 8 ? 9.719 -36.438 -22.031 1 85.31 8 SER B CA 1
ATOM 4873 C C . SER B 1 8 ? 10.789 -37.5 -21.922 1 85.31 8 SER B C 1
ATOM 4875 O O . SER B 1 8 ? 10.688 -38.562 -22.562 1 85.31 8 SER B O 1
ATOM 4877 N N . VAL B 1 9 ? 11.75 -37.281 -21.078 1 86.44 9 VAL B N 1
ATOM 4878 C CA . VAL B 1 9 ? 12.836 -38.219 -20.906 1 86.44 9 VAL B CA 1
ATOM 4879 C C . VAL B 1 9 ? 12.32 -39.5 -20.234 1 86.44 9 VAL B C 1
ATOM 4881 O O . VAL B 1 9 ? 12.656 -40.625 -20.641 1 86.44 9 VAL B O 1
ATOM 4884 N N . LEU B 1 10 ? 11.5 -39.312 -19.328 1 84.06 10 LEU B N 1
ATOM 4885 C CA . LEU B 1 10 ? 10.938 -40.438 -18.609 1 84.06 10 LEU B CA 1
ATOM 4886 C C . LEU B 1 10 ? 10.047 -41.281 -19.531 1 84.06 10 LEU B C 1
ATOM 4888 O O . LEU B 1 10 ? 10.148 -42.5 -19.547 1 84.06 10 LEU B O 1
ATOM 4892 N N . PHE B 1 11 ? 9.258 -40.625 -20.297 1 84.19 11 PHE B N 1
ATOM 4893 C CA . PHE B 1 11 ? 8.359 -41.312 -21.203 1 84.19 11 PHE B CA 1
ATOM 4894 C C . PHE B 1 11 ? 9.141 -42.062 -22.281 1 84.19 11 PHE B C 1
ATOM 4896 O O . PHE B 1 11 ? 8.82 -43.219 -22.594 1 84.19 11 PHE B O 1
ATOM 4903 N N . ALA B 1 12 ? 10.164 -41.406 -22.703 1 84.94 12 ALA B N 1
ATOM 4904 C CA . ALA B 1 12 ? 10.992 -42.031 -23.734 1 84.94 12 ALA B CA 1
ATOM 4905 C C . ALA B 1 12 ? 11.703 -43.281 -23.188 1 84.94 12 ALA B C 1
ATOM 4907 O O . ALA B 1 12 ? 11.781 -44.312 -23.859 1 84.94 12 ALA B O 1
ATOM 4908 N N . ALA B 1 13 ? 12.109 -43.188 -21.984 1 87.38 13 ALA B N 1
ATOM 4909 C CA . ALA B 1 13 ? 12.797 -44.312 -21.344 1 87.38 13 ALA B CA 1
ATOM 4910 C C . ALA B 1 13 ? 11.844 -45.5 -21.125 1 87.38 13 ALA B C 1
ATOM 4912 O O . ALA B 1 13 ? 12.188 -46.625 -21.438 1 87.38 13 ALA B O 1
ATOM 4913 N N . ILE B 1 14 ? 10.648 -45.219 -20.75 1 85.5 14 ILE B N 1
ATOM 4914 C CA . ILE B 1 14 ? 9.664 -46.25 -20.484 1 85.5 14 ILE B CA 1
ATOM 4915 C C . ILE B 1 14 ? 9.227 -46.906 -21.797 1 85.5 14 ILE B C 1
ATOM 4917 O O . ILE B 1 14 ? 9.102 -48.125 -21.891 1 85.5 14 ILE B O 1
ATOM 4921 N N . ALA B 1 15 ? 9.086 -46 -22.812 1 85.5 15 ALA B N 1
ATOM 4922 C CA . ALA B 1 15 ? 8.695 -46.5 -24.125 1 85.5 15 ALA B CA 1
ATOM 4923 C C . ALA B 1 15 ? 9.766 -47.438 -24.703 1 85.5 15 ALA B C 1
ATOM 4925 O O . ALA B 1 15 ? 9.461 -48.5 -25.203 1 85.5 15 ALA B O 1
ATOM 4926 N N . ALA B 1 16 ? 10.992 -47.094 -24.578 1 87.88 16 ALA B N 1
ATOM 4927 C CA . ALA B 1 16 ? 12.102 -47.875 -25.109 1 87.88 16 ALA B CA 1
ATOM 4928 C C . ALA B 1 16 ? 12.234 -49.219 -24.391 1 87.88 16 ALA B C 1
ATOM 4930 O O . ALA B 1 16 ? 12.43 -50.25 -25.016 1 87.88 16 ALA B O 1
ATOM 4931 N N . MET B 1 17 ? 12.023 -49.188 -23.141 1 87.75 17 MET B N 1
ATOM 4932 C CA . MET B 1 17 ? 12.133 -50.406 -22.328 1 87.75 17 MET B CA 1
ATOM 4933 C C . MET B 1 17 ? 10.984 -51.344 -22.641 1 87.75 17 MET B C 1
ATOM 4935 O O . MET B 1 17 ? 11.195 -52.562 -22.734 1 87.75 17 MET B O 1
ATOM 4939 N N . LEU B 1 18 ? 9.82 -50.812 -22.844 1 86.62 18 LEU B N 1
ATOM 4940 C CA . LEU B 1 18 ? 8.656 -51.625 -23.141 1 86.62 18 LEU B CA 1
ATOM 4941 C C . LEU B 1 18 ? 8.797 -52.281 -24.516 1 86.62 18 LEU B C 1
ATOM 4943 O O . LEU B 1 18 ? 8.539 -53.5 -24.656 1 86.62 18 LEU B O 1
ATOM 4947 N N . ILE B 1 19 ? 9.258 -51.562 -25.469 1 87.56 19 ILE B N 1
ATOM 4948 C CA . ILE B 1 19 ? 9.43 -52.062 -26.812 1 87.56 19 ILE B CA 1
ATOM 4949 C C . ILE B 1 19 ? 10.5 -53.156 -26.828 1 87.56 19 ILE B C 1
ATOM 4951 O O . ILE B 1 19 ? 10.312 -54.219 -27.438 1 87.56 19 ILE B O 1
ATOM 4955 N N . ALA B 1 20 ? 11.57 -52.969 -26.109 1 88.19 20 ALA B N 1
ATOM 4956 C CA . ALA B 1 20 ? 12.656 -53.938 -26.047 1 88.19 20 ALA B CA 1
ATOM 4957 C C . ALA B 1 20 ? 12.195 -55.219 -25.391 1 88.19 20 ALA B C 1
ATOM 4959 O O . ALA B 1 20 ? 12.469 -56.312 -25.906 1 88.19 20 ALA B O 1
ATOM 4960 N N . LEU B 1 21 ? 11.484 -55.094 -24.391 1 86.12 21 LEU B N 1
ATOM 4961 C CA . LEU B 1 21 ? 11.023 -56.25 -23.656 1 86.12 21 LEU B CA 1
ATOM 4962 C C . LEU B 1 21 ? 10 -57.031 -24.469 1 86.12 21 LEU B C 1
ATOM 4964 O O . LEU B 1 21 ? 10.055 -58.281 -24.531 1 86.12 21 LEU B O 1
ATOM 4968 N N . LEU B 1 22 ? 9.117 -56.375 -25.156 1 84.75 22 LEU B N 1
ATOM 4969 C CA . LEU B 1 22 ? 8.109 -57 -25.984 1 84.75 22 LEU B CA 1
ATOM 4970 C C . LEU B 1 22 ? 8.766 -57.75 -27.156 1 84.75 22 LEU B C 1
ATOM 4972 O O . LEU B 1 22 ? 8.336 -58.844 -27.531 1 84.75 22 LEU B O 1
ATOM 4976 N N . MET B 1 23 ? 9.773 -57.156 -27.672 1 85.81 23 MET B N 1
ATOM 4977 C CA . MET B 1 23 ? 10.5 -57.75 -28.781 1 85.81 23 MET B CA 1
ATOM 4978 C C . MET B 1 23 ? 11.172 -59.062 -28.344 1 85.81 23 MET B C 1
ATOM 4980 O O . MET B 1 23 ? 11.023 -60.094 -29 1 85.81 23 MET B O 1
ATOM 4984 N N . VAL B 1 24 ? 11.789 -59.094 -27.219 1 86.31 24 VAL B N 1
ATOM 4985 C CA . VAL B 1 24 ? 12.531 -60.25 -26.719 1 86.31 24 VAL B CA 1
ATOM 4986 C C . VAL B 1 24 ? 11.555 -61.375 -26.391 1 86.31 24 VAL B C 1
ATOM 4988 O O . VAL B 1 24 ? 11.766 -62.531 -26.797 1 86.31 24 VAL B O 1
ATOM 4991 N N . ILE B 1 25 ? 10.492 -61 -25.812 1 83.94 25 ILE B N 1
ATOM 4992 C CA . ILE B 1 25 ? 9.531 -62.031 -25.375 1 83.94 25 ILE B CA 1
ATOM 4993 C C . ILE B 1 25 ? 8.82 -62.625 -26.578 1 83.94 25 ILE B C 1
ATOM 4995 O O . ILE B 1 25 ? 8.648 -63.844 -26.656 1 83.94 25 ILE B O 1
ATOM 4999 N N . SER B 1 26 ? 8.461 -61.75 -27.547 1 84.56 26 SER B N 1
ATOM 5000 C CA . SER B 1 26 ? 7.762 -62.25 -28.75 1 84.56 26 SER B CA 1
ATOM 5001 C C . SER B 1 26 ? 8.664 -63.156 -29.578 1 84.56 26 SER B C 1
ATOM 5003 O O . SER B 1 26 ? 8.234 -64.188 -30.031 1 84.56 26 SER B O 1
ATOM 5005 N N . LEU B 1 27 ? 9.938 -62.812 -29.703 1 84.75 27 LEU B N 1
ATOM 5006 C CA . LEU B 1 27 ? 10.875 -63.625 -30.484 1 84.75 27 LEU B CA 1
ATOM 5007 C C . LEU B 1 27 ? 11.125 -64.938 -29.812 1 84.75 27 LEU B C 1
ATOM 5009 O O . LEU B 1 27 ? 11.172 -66 -30.484 1 84.75 27 LEU B O 1
ATOM 5013 N N . PHE B 1 28 ? 11.203 -64.875 -28.547 1 85.5 28 PHE B N 1
ATOM 5014 C CA . PHE B 1 28 ? 11.422 -66.125 -27.797 1 85.5 28 PHE B CA 1
ATOM 5015 C C . PHE B 1 28 ? 10.195 -67.062 -27.891 1 85.5 28 PHE B C 1
ATOM 5017 O O . PHE B 1 28 ? 10.336 -68.25 -28.094 1 85.5 28 PHE B O 1
ATOM 5024 N N . ALA B 1 29 ? 9.039 -66.438 -27.797 1 84.44 29 ALA B N 1
ATOM 5025 C CA . ALA B 1 29 ? 7.797 -67.25 -27.844 1 84.44 29 ALA B CA 1
ATOM 5026 C C . ALA B 1 29 ? 7.605 -67.875 -29.203 1 84.44 29 ALA B C 1
ATOM 5028 O O . ALA B 1 29 ? 7.297 -69.062 -29.297 1 84.44 29 ALA B O 1
ATOM 5029 N N . PHE B 1 30 ? 7.863 -67.188 -30.281 1 83.81 30 PHE B N 1
ATOM 5030 C CA . PHE B 1 30 ? 7.668 -67.688 -31.625 1 83.81 30 PHE B CA 1
ATOM 5031 C C . PHE B 1 30 ? 8.719 -68.75 -31.953 1 83.81 30 PHE B C 1
ATOM 5033 O O . PHE B 1 30 ? 8.422 -69.75 -32.625 1 83.81 30 PHE B O 1
ATOM 5040 N N . ARG B 1 31 ? 9.898 -68.562 -31.422 1 83.25 31 ARG B N 1
ATOM 5041 C CA . ARG B 1 31 ? 10.938 -69.562 -31.609 1 83.25 31 ARG B CA 1
ATOM 5042 C C . ARG B 1 31 ? 10.562 -70.875 -30.906 1 83.25 31 ARG B C 1
ATOM 5044 O O . ARG B 1 31 ? 10.648 -72 -31.5 1 83.25 31 ARG B O 1
ATOM 5051 N N . SER B 1 32 ? 10.172 -70.75 -29.719 1 83.69 32 SER B N 1
ATOM 5052 C CA . SER B 1 32 ? 9.789 -71.875 -28.953 1 83.69 32 SER B CA 1
ATOM 5053 C C . SER B 1 32 ? 8.602 -72.625 -29.594 1 83.69 32 SER B C 1
ATOM 5055 O O . SER B 1 32 ? 8.586 -73.875 -29.672 1 83.69 32 SER B O 1
ATOM 5057 N N . PHE B 1 33 ? 7.758 -71.875 -30.156 1 83.94 33 PHE B N 1
ATOM 5058 C CA . PHE B 1 33 ? 6.582 -72.438 -30.828 1 83.94 33 PHE B CA 1
ATOM 5059 C C . PHE B 1 33 ? 6.977 -73.125 -32.094 1 83.94 33 PHE B C 1
ATOM 5061 O O . PHE B 1 33 ? 6.492 -74.25 -32.375 1 83.94 33 PHE B O 1
ATOM 5068 N N . SER B 1 34 ? 7.828 -72.625 -32.812 1 83.31 34 SER B N 1
ATOM 5069 C CA . SER B 1 34 ? 8.281 -73.188 -34.094 1 83.31 34 SER B CA 1
ATOM 5070 C C . SER B 1 34 ? 9.008 -74.5 -33.844 1 83.31 34 SER B C 1
ATOM 5072 O O . SER B 1 34 ? 8.781 -75.5 -34.562 1 83.31 34 SER B O 1
ATOM 5074 N N . ILE B 1 35 ? 9.742 -74.562 -32.812 1 83.75 35 ILE B N 1
ATOM 5075 C CA . ILE B 1 35 ? 10.508 -75.75 -32.5 1 83.75 35 ILE B CA 1
ATOM 5076 C C . ILE B 1 35 ? 9.562 -76.875 -32.031 1 83.75 35 ILE B C 1
ATOM 5078 O O . ILE B 1 35 ? 9.664 -78 -32.5 1 83.75 35 ILE B O 1
ATOM 5082 N N . ALA B 1 36 ? 8.68 -76.5 -31.219 1 84.19 36 ALA B N 1
ATOM 5083 C CA . ALA B 1 36 ? 7.738 -77.5 -30.703 1 84.19 36 ALA B CA 1
ATOM 5084 C C . ALA B 1 36 ? 6.883 -78.062 -31.812 1 84.19 36 ALA B C 1
ATOM 5086 O O . ALA B 1 36 ? 6.723 -79.312 -31.906 1 84.19 36 ALA B O 1
ATOM 5087 N N . SER B 1 37 ? 6.375 -77.188 -32.656 1 86.31 37 SER B N 1
ATOM 5088 C CA . SER B 1 37 ? 5.516 -77.625 -33.75 1 86.31 37 SER B CA 1
ATOM 5089 C C . SER B 1 37 ? 6.289 -78.5 -34.75 1 86.31 37 SER B C 1
ATOM 5091 O O . SER B 1 37 ? 5.809 -79.562 -35.188 1 86.31 37 SER B O 1
ATOM 5093 N N . SER B 1 38 ? 7.512 -78.188 -35.094 1 87.5 38 SER B N 1
ATOM 5094 C CA . SER B 1 38 ? 8.32 -78.938 -36.062 1 87.5 38 SER B CA 1
ATOM 5095 C C . SER B 1 38 ? 8.797 -80.25 -35.5 1 87.5 38 SER B C 1
ATOM 5097 O O . SER B 1 38 ? 8.914 -81.25 -36.25 1 87.5 38 SER B O 1
ATOM 5099 N N . SER B 1 39 ? 9.055 -80.25 -34.25 1 88.38 39 SER B N 1
ATOM 5100 C CA . SER B 1 39 ? 9.453 -81.562 -33.625 1 88.38 39 SER B CA 1
ATOM 5101 C C . SER B 1 39 ? 8.328 -82.562 -33.688 1 88.38 39 SER B C 1
ATOM 5103 O O . SER B 1 39 ? 8.578 -83.75 -33.969 1 88.38 39 SER B O 1
ATOM 5105 N N . GLU B 1 40 ? 7.168 -82.062 -33.469 1 88.38 40 GLU B N 1
ATOM 5106 C CA . GLU B 1 40 ? 6.02 -83 -33.594 1 88.38 40 GLU B CA 1
ATOM 5107 C C . GLU B 1 40 ? 5.82 -83.438 -35.031 1 88.38 40 GLU B C 1
ATOM 5109 O O . GLU B 1 40 ? 5.496 -84.562 -35.281 1 88.38 40 GLU B O 1
ATOM 5114 N N . HIS B 1 41 ? 6.004 -82.5 -35.906 1 89.38 41 HIS B N 1
ATOM 5115 C CA . HIS B 1 41 ? 5.941 -82.812 -37.344 1 89.38 41 HIS B CA 1
ATOM 5116 C C . HIS B 1 41 ? 6.918 -83.875 -37.719 1 89.38 41 HIS B C 1
ATOM 5118 O O . HIS B 1 41 ? 6.52 -84.875 -38.344 1 89.38 41 HIS B O 1
ATOM 5124 N N . ILE B 1 42 ? 8.117 -83.812 -37.281 1 92.12 42 ILE B N 1
ATOM 5125 C CA . ILE B 1 42 ? 9.172 -84.812 -37.625 1 92.12 42 ILE B CA 1
ATOM 5126 C C . ILE B 1 42 ? 8.875 -86.125 -36.969 1 92.12 42 ILE B C 1
ATOM 5128 O O . ILE B 1 42 ? 9.031 -87.188 -37.594 1 92.12 42 ILE B O 1
ATOM 5132 N N . ARG B 1 43 ? 8.453 -86.125 -35.812 1 91.44 43 ARG B N 1
ATOM 5133 C CA . ARG B 1 43 ? 8.141 -87.312 -35.094 1 91.44 43 ARG B CA 1
ATOM 5134 C C . ARG B 1 43 ? 7.039 -88.125 -35.812 1 91.44 43 ARG B C 1
ATOM 5136 O O . ARG B 1 43 ? 7.16 -89.312 -36 1 91.44 43 ARG B O 1
ATOM 5143 N N . THR B 1 44 ? 6.035 -87.375 -36.219 1 91.31 44 THR B N 1
ATOM 5144 C CA . THR B 1 44 ? 4.934 -88.062 -36.906 1 91.31 44 THR B CA 1
ATOM 5145 C C . THR B 1 44 ? 5.41 -88.625 -38.25 1 91.31 44 THR B C 1
ATOM 5147 O O . THR B 1 44 ? 5.109 -89.812 -38.562 1 91.31 44 THR B O 1
ATOM 5150 N N . ALA B 1 45 ? 6.141 -87.938 -38.938 1 92.12 45 ALA B N 1
ATOM 5151 C CA . ALA B 1 45 ? 6.68 -88.375 -40.219 1 92.12 45 ALA B CA 1
ATOM 5152 C C . ALA B 1 45 ? 7.543 -89.625 -40.031 1 92.12 45 ALA B C 1
ATOM 5154 O O . ALA B 1 45 ? 7.41 -90.625 -40.75 1 92.12 45 ALA B O 1
ATOM 5155 N N . ALA B 1 46 ? 8.305 -89.625 -39.031 1 92.12 46 ALA B N 1
ATOM 5156 C CA . ALA B 1 46 ? 9.195 -90.688 -38.75 1 92.12 46 ALA B CA 1
ATOM 5157 C C . ALA B 1 46 ? 8.406 -91.938 -38.375 1 92.12 46 ALA B C 1
ATOM 5159 O O . ALA B 1 46 ? 8.766 -93.062 -38.781 1 92.12 46 ALA B O 1
ATOM 5160 N N . GLU B 1 47 ? 7.43 -91.75 -37.688 1 91.88 47 GLU B N 1
ATOM 5161 C CA . GLU B 1 47 ? 6.602 -92.875 -37.281 1 91.88 47 GLU B CA 1
ATOM 5162 C C . GLU B 1 47 ? 5.906 -93.5 -38.469 1 91.88 47 GLU B C 1
ATOM 5164 O O . GLU B 1 47 ? 5.746 -94.75 -38.5 1 91.88 47 GLU B O 1
ATOM 5169 N N . ILE B 1 48 ? 5.496 -92.75 -39.375 1 92.06 48 ILE B N 1
ATOM 5170 C CA . ILE B 1 48 ? 4.871 -93.312 -40.594 1 92.06 48 ILE B CA 1
ATOM 5171 C C . ILE B 1 48 ? 5.895 -94.125 -41.375 1 92.06 48 ILE B C 1
ATOM 5173 O O . ILE B 1 48 ? 5.59 -95.188 -41.906 1 92.06 48 ILE B O 1
ATOM 5177 N N . VAL B 1 49 ? 7.031 -93.625 -41.438 1 92.69 49 VAL B N 1
ATOM 5178 C CA . VAL B 1 49 ? 8.109 -94.375 -42.125 1 92.69 49 VAL B CA 1
ATOM 5179 C C . VAL B 1 49 ? 8.375 -95.688 -41.406 1 92.69 49 VAL B C 1
ATOM 5181 O O . VAL B 1 49 ? 8.539 -96.688 -42.062 1 92.69 49 VAL B O 1
ATOM 5184 N N . ARG B 1 50 ? 8.398 -95.625 -40.188 1 90.62 50 ARG B N 1
ATOM 5185 C CA . ARG B 1 50 ? 8.578 -96.812 -39.406 1 90.62 50 ARG B CA 1
ATOM 5186 C C . ARG B 1 50 ? 7.508 -97.875 -39.75 1 90.62 50 ARG B C 1
ATOM 5188 O O . ARG B 1 50 ? 7.805 -99 -39.906 1 90.62 50 ARG B O 1
ATOM 5195 N N . VAL B 1 51 ? 6.32 -97.438 -39.844 1 90.75 51 VAL B N 1
ATOM 5196 C CA . VAL B 1 51 ? 5.203 -98.312 -40.156 1 90.75 51 VAL B CA 1
ATOM 5197 C C . VAL B 1 51 ? 5.402 -98.938 -41.562 1 90.75 51 VAL B C 1
ATOM 5199 O O . VAL B 1 51 ? 5.188 -100.125 -41.75 1 90.75 51 VAL B O 1
ATOM 5202 N N . HIS B 1 52 ? 5.836 -98.188 -42.438 1 92.12 52 HIS B N 1
ATOM 5203 C CA . HIS B 1 52 ? 6.102 -98.625 -43.781 1 92.12 52 HIS B CA 1
ATOM 5204 C C . HIS B 1 52 ? 7.152 -99.75 -43.781 1 92.12 52 HIS B C 1
ATOM 5206 O O . HIS B 1 52 ? 6.945 -100.812 -44.375 1 92.12 52 HIS B O 1
ATOM 5212 N N . LEU B 1 53 ? 8.156 -99.5 -43.156 1 90.88 53 LEU B N 1
ATOM 5213 C CA . LEU B 1 53 ? 9.258 -100.438 -43.125 1 90.88 53 LEU B CA 1
ATOM 5214 C C . LEU B 1 53 ? 8.836 -101.75 -42.406 1 90.88 53 LEU B C 1
ATOM 5216 O O . LEU B 1 53 ? 9.18 -102.812 -42.844 1 90.88 53 LEU B O 1
ATOM 5220 N N . THR B 1 54 ? 8.094 -101.562 -41.438 1 91.06 54 THR B N 1
ATOM 5221 C CA . THR B 1 54 ? 7.59 -102.75 -40.719 1 91.06 54 THR B CA 1
ATOM 5222 C C . THR B 1 54 ? 6.688 -103.562 -41.625 1 91.06 54 THR B C 1
ATOM 5224 O O . THR B 1 54 ? 6.836 -104.812 -41.656 1 91.06 54 THR B O 1
ATOM 5227 N N . GLU B 1 55 ? 5.887 -102.875 -42.312 1 91.5 55 GLU B N 1
ATOM 5228 C CA . GLU B 1 55 ? 4.98 -103.562 -43.188 1 91.5 55 GLU B CA 1
ATOM 5229 C C . GLU B 1 55 ? 5.746 -104.25 -44.344 1 91.5 55 GLU B C 1
ATOM 5231 O O . GLU B 1 55 ? 5.391 -105.375 -44.781 1 91.5 55 GLU B O 1
ATOM 5236 N N . SER B 1 56 ? 6.758 -103.688 -44.781 1 92.56 56 SER B N 1
ATOM 5237 C CA . SER B 1 56 ? 7.582 -104.25 -45.812 1 92.56 56 SER B CA 1
ATOM 5238 C C . SER B 1 56 ? 8.297 -105.5 -45.344 1 92.56 56 SER B C 1
ATOM 5240 O O . SER B 1 56 ? 8.461 -106.5 -46.094 1 92.56 56 SER B O 1
ATOM 5242 N N . MET B 1 57 ? 8.625 -105.562 -44.125 1 91.56 57 MET B N 1
ATOM 5243 C CA . MET B 1 57 ? 9.281 -106.75 -43.531 1 91.56 57 MET B CA 1
ATOM 5244 C C . MET B 1 57 ? 8.297 -107.875 -43.375 1 91.56 57 MET B C 1
ATOM 5246 O O . MET B 1 57 ? 8.633 -109.062 -43.688 1 91.56 57 MET B O 1
ATOM 5250 N N . ILE B 1 58 ? 7.172 -107.5 -43.062 1 90.19 58 ILE B N 1
ATOM 5251 C CA . ILE B 1 58 ? 6.145 -108.5 -42.812 1 90.19 58 ILE B CA 1
ATOM 5252 C C . ILE B 1 58 ? 5.691 -109.125 -44.156 1 90.19 58 ILE B C 1
ATOM 5254 O O . ILE B 1 58 ? 5.48 -110.312 -44.25 1 90.19 58 ILE B O 1
ATOM 5258 N N . ASN B 1 59 ? 5.715 -108.312 -45.125 1 91.62 59 ASN B N 1
ATOM 5259 C CA . ASN B 1 59 ? 5.207 -108.75 -46.438 1 91.62 59 ASN B CA 1
ATOM 5260 C C . ASN B 1 59 ? 6.32 -109.312 -47.312 1 91.62 59 ASN B C 1
ATOM 5262 O O . ASN B 1 59 ? 6.07 -109.75 -48.438 1 91.62 59 ASN B O 1
ATOM 5266 N N . GLY B 1 60 ? 7.52 -109.312 -46.844 1 89.12 60 GLY B N 1
ATOM 5267 C CA . GLY B 1 60 ? 8.641 -109.938 -47.531 1 89.12 60 GLY B CA 1
ATOM 5268 C C . GLY B 1 60 ? 9.172 -109.125 -48.688 1 89.12 60 GLY B C 1
ATOM 5269 O O . GLY B 1 60 ? 9.688 -109.688 -49.656 1 89.12 60 GLY B O 1
ATOM 5270 N N . VAL B 1 61 ? 8.945 -107.812 -48.625 1 92.69 61 VAL B N 1
ATOM 5271 C CA . VAL B 1 61 ? 9.414 -107 -49.719 1 92.69 61 VAL B CA 1
ATOM 5272 C C . VAL B 1 61 ? 10.43 -106 -49.219 1 92.69 61 VAL B C 1
ATOM 5274 O O . VAL B 1 61 ? 10.648 -104.938 -49.844 1 92.69 61 VAL B O 1
ATOM 5277 N N . ILE B 1 62 ? 11 -106.188 -48.125 1 91.69 62 ILE B N 1
ATOM 5278 C CA . ILE B 1 62 ? 11.945 -105.25 -47.5 1 91.69 62 ILE B CA 1
ATOM 5279 C C . ILE B 1 62 ? 13.188 -105.125 -48.375 1 91.69 62 ILE B C 1
ATOM 5281 O O . ILE B 1 62 ? 13.852 -104.062 -48.344 1 91.69 62 ILE B O 1
ATOM 5285 N N . ASP B 1 63 ? 13.445 -106.062 -49.188 1 87.5 63 ASP B N 1
ATOM 5286 C CA . ASP B 1 63 ? 14.609 -106.062 -50.062 1 87.5 63 ASP B CA 1
ATOM 5287 C C . ASP B 1 63 ? 14.422 -105.062 -51.188 1 87.5 63 ASP B C 1
ATOM 5289 O O . ASP B 1 63 ? 15.391 -104.625 -51.812 1 87.5 63 ASP B O 1
ATOM 5293 N N . LYS B 1 64 ? 13.164 -104.625 -51.406 1 90.62 64 LYS B N 1
ATOM 5294 C CA . LYS B 1 64 ? 12.867 -103.688 -52.469 1 90.62 64 LYS B CA 1
ATOM 5295 C C . LYS B 1 64 ? 12.695 -102.25 -51.875 1 90.62 64 LYS B C 1
ATOM 5297 O O . LYS B 1 64 ? 12.164 -101.375 -52.562 1 90.62 64 LYS B O 1
ATOM 5302 N N . ARG B 1 65 ? 13.156 -102.188 -50.719 1 89.56 65 ARG B N 1
ATOM 5303 C CA . ARG B 1 65 ? 12.906 -100.938 -50 1 89.56 65 ARG B CA 1
ATOM 5304 C C . ARG B 1 65 ? 13.672 -99.75 -50.625 1 89.56 65 ARG B C 1
ATOM 5306 O O . ARG B 1 65 ? 13.391 -98.562 -50.344 1 89.56 65 ARG B O 1
ATOM 5313 N N . GLU B 1 66 ? 14.625 -100 -51.469 1 89.69 66 GLU B N 1
ATOM 5314 C CA . GLU B 1 66 ? 15.422 -98.938 -52.125 1 89.69 66 GLU B CA 1
ATOM 5315 C C . GLU B 1 66 ? 14.539 -97.938 -52.844 1 89.69 66 GLU B C 1
ATOM 5317 O O . GLU B 1 66 ? 14.773 -96.688 -52.781 1 89.69 66 GLU B O 1
ATOM 5322 N N . SER B 1 67 ? 13.562 -98.438 -53.469 1 89.75 67 SER B N 1
ATOM 5323 C CA . SER B 1 67 ? 12.648 -97.562 -54.219 1 89.75 67 SER B CA 1
ATOM 5324 C C . SER B 1 67 ? 11.875 -96.688 -53.25 1 89.75 67 SER B C 1
ATOM 5326 O O . SER B 1 67 ? 11.711 -95.5 -53.531 1 89.75 67 SER B O 1
ATOM 5328 N N . PHE B 1 68 ? 11.422 -97.188 -52.188 1 89.62 68 PHE B N 1
ATOM 5329 C CA . PHE B 1 68 ? 10.719 -96.438 -51.156 1 89.62 68 PHE B CA 1
ATOM 5330 C C . PHE B 1 68 ? 11.609 -95.312 -50.594 1 89.62 68 PHE B C 1
ATOM 5332 O O . PHE B 1 68 ? 11.18 -94.125 -50.5 1 89.62 68 PHE B O 1
ATOM 5339 N N . LEU B 1 69 ? 12.805 -95.688 -50.25 1 89.62 69 LEU B N 1
ATOM 5340 C CA . LEU B 1 69 ? 13.734 -94.688 -49.688 1 89.62 69 LEU B CA 1
ATOM 5341 C C . LEU B 1 69 ? 14.047 -93.625 -50.656 1 89.62 69 LEU B C 1
ATOM 5343 O O . LEU B 1 69 ? 14.18 -92.438 -50.281 1 89.62 69 LEU B O 1
ATOM 5347 N N . LYS B 1 70 ? 14.094 -93.938 -51.906 1 88.12 70 LYS B N 1
ATOM 5348 C CA . LYS B 1 70 ? 14.328 -92.938 -52.938 1 88.12 70 LYS B CA 1
ATOM 5349 C C . LYS B 1 70 ? 13.125 -92 -53.062 1 88.12 70 LYS B C 1
ATOM 5351 O O . LYS B 1 70 ? 13.289 -90.75 -53.156 1 88.12 70 LYS B O 1
ATOM 5356 N N . ARG B 1 71 ? 11.953 -92.5 -52.969 1 88.62 71 ARG B N 1
ATOM 5357 C CA . ARG B 1 71 ? 10.742 -91.688 -53.125 1 88.62 71 ARG B CA 1
ATOM 5358 C C . ARG B 1 71 ? 10.469 -90.875 -51.875 1 88.62 71 ARG B C 1
ATOM 5360 O O . ARG B 1 71 ? 9.859 -89.812 -51.938 1 88.62 71 ARG B O 1
ATOM 5367 N N . LEU B 1 72 ? 10.906 -91.5 -50.781 1 87.69 72 LEU B N 1
ATOM 5368 C CA . LEU B 1 72 ? 10.773 -90.75 -49.531 1 87.69 72 LEU B CA 1
ATOM 5369 C C . LEU B 1 72 ? 11.5 -89.438 -49.594 1 87.69 72 LEU B C 1
ATOM 5371 O O . LEU B 1 72 ? 11.039 -88.438 -49.031 1 87.69 72 LEU B O 1
ATOM 5375 N N . MET B 1 73 ? 12.5 -89.312 -50.312 1 85.44 73 MET B N 1
ATOM 5376 C CA . MET B 1 73 ? 13.297 -88.062 -50.438 1 85.44 73 MET B CA 1
ATOM 5377 C C . MET B 1 73 ? 12.547 -87.062 -51.25 1 85.44 73 MET B C 1
ATOM 5379 O O . MET B 1 73 ? 12.844 -85.875 -51.156 1 85.44 73 MET B O 1
ATOM 5383 N N . GLU B 1 74 ? 11.508 -87.5 -51.938 1 82.81 74 GLU B N 1
ATOM 5384 C CA . GLU B 1 74 ? 10.773 -86.562 -52.812 1 82.81 74 GLU B CA 1
ATOM 5385 C C . GLU B 1 74 ? 9.508 -86.062 -52.156 1 82.81 74 GLU B C 1
ATOM 5387 O O . GLU B 1 74 ? 8.742 -85.312 -52.75 1 82.81 74 GLU B O 1
ATOM 5392 N N . VAL B 1 75 ? 9.375 -86.562 -51 1 86.75 75 VAL B N 1
ATOM 5393 C CA . VAL B 1 75 ? 8.172 -86.188 -50.281 1 86.75 75 VAL B CA 1
ATOM 5394 C C . VAL B 1 75 ? 8.188 -84.625 -50.062 1 86.75 75 VAL B C 1
ATOM 5396 O O . VAL B 1 75 ? 9.164 -84.125 -49.562 1 86.75 75 VAL B O 1
ATOM 5399 N N . GLN B 1 76 ? 7.129 -83.938 -50.5 1 79.94 76 GLN B N 1
ATOM 5400 C CA . GLN B 1 76 ? 7.008 -82.5 -50.344 1 79.94 76 GLN B CA 1
ATOM 5401 C C . GLN B 1 76 ? 6.887 -82.125 -48.875 1 79.94 76 GLN B C 1
ATOM 5403 O O . GLN B 1 76 ? 6.156 -82.75 -48.125 1 79.94 76 GLN B O 1
ATOM 5408 N N . GLY B 1 77 ? 7.707 -81.188 -48.469 1 77.81 77 GLY B N 1
ATOM 5409 C CA . GLY B 1 77 ? 7.691 -80.688 -47.094 1 77.81 77 GLY B CA 1
ATOM 5410 C C . GLY B 1 77 ? 8.922 -81.125 -46.312 1 77.81 77 GLY B C 1
ATOM 5411 O O . GLY B 1 77 ? 9.203 -80.562 -45.25 1 77.81 77 GLY B O 1
ATOM 5412 N N . LEU B 1 78 ? 9.477 -82.188 -46.844 1 87.94 78 LEU B N 1
ATOM 5413 C CA . LEU B 1 78 ? 10.727 -82.625 -46.219 1 87.94 78 LEU B CA 1
ATOM 5414 C C . LEU B 1 78 ? 11.93 -82.188 -47.031 1 87.94 78 LEU B C 1
ATOM 5416 O O . LEU B 1 78 ? 11.93 -82.312 -48.281 1 87.94 78 LEU B O 1
ATOM 5420 N N . ALA B 1 79 ? 12.797 -81.625 -46.406 1 88.12 79 ALA B N 1
ATOM 5421 C CA . ALA B 1 79 ? 14.039 -81.312 -47.094 1 88.12 79 ALA B CA 1
ATOM 5422 C C . ALA B 1 79 ? 14.906 -82.5 -47.312 1 88.12 79 ALA B C 1
ATOM 5424 O O . ALA B 1 79 ? 15.594 -82.625 -48.344 1 88.12 79 ALA B O 1
ATOM 5425 N N . SER B 1 80 ? 14.859 -83.375 -46.344 1 88 80 SER B N 1
ATOM 5426 C CA . SER B 1 80 ? 15.578 -84.625 -46.469 1 88 80 SER B CA 1
ATOM 5427 C C . SER B 1 80 ? 14.969 -85.688 -45.562 1 88 80 SER B C 1
ATOM 5429 O O . SER B 1 80 ? 14.352 -85.375 -44.531 1 88 80 SER B O 1
ATOM 5431 N N . ALA B 1 81 ? 15.039 -86.875 -46.031 1 91.5 81 ALA B N 1
ATOM 5432 C CA . ALA B 1 81 ? 14.609 -88.062 -45.25 1 91.5 81 ALA B CA 1
ATOM 5433 C C . ALA B 1 81 ? 15.5 -89.25 -45.5 1 91.5 81 ALA B C 1
ATOM 5435 O O . ALA B 1 81 ? 15.781 -89.562 -46.656 1 91.5 81 ALA B O 1
ATOM 5436 N N . ARG B 1 82 ? 15.984 -89.812 -44.469 1 90.25 82 ARG B N 1
ATOM 5437 C CA . ARG B 1 82 ? 16.812 -91 -44.688 1 90.25 82 ARG B CA 1
ATOM 5438 C C . ARG B 1 82 ? 16.625 -91.938 -43.531 1 90.25 82 ARG B C 1
ATOM 5440 O O . ARG B 1 82 ? 16.266 -91.562 -42.406 1 90.25 82 ARG B O 1
ATOM 5447 N N . VAL B 1 83 ? 16.828 -93.188 -43.812 1 92.81 83 VAL B N 1
ATOM 5448 C CA . VAL B 1 83 ? 16.75 -94.25 -42.844 1 92.81 83 VAL B CA 1
ATOM 5449 C C . VAL B 1 83 ? 18.156 -94.812 -42.594 1 92.81 83 VAL B C 1
ATOM 5451 O O . VAL B 1 83 ? 18.922 -95 -43.531 1 92.81 83 VAL B O 1
ATOM 5454 N N . VAL B 1 84 ? 18.391 -95 -41.312 1 94.12 84 VAL B N 1
ATOM 5455 C CA . VAL B 1 84 ? 19.703 -95.5 -40.938 1 94.12 84 VAL B CA 1
ATOM 5456 C C . VAL B 1 84 ? 19.562 -96.875 -40.25 1 94.12 84 VAL B C 1
ATOM 5458 O O . VAL B 1 84 ? 18.641 -97.062 -39.438 1 94.12 84 VAL B O 1
ATOM 5461 N N . ARG B 1 85 ? 20.547 -97.75 -40.562 1 94 85 ARG B N 1
ATOM 5462 C CA . ARG B 1 85 ? 20.547 -99.062 -39.969 1 94 85 ARG B CA 1
ATOM 5463 C C . ARG B 1 85 ? 21.438 -99.125 -38.75 1 94 85 ARG B C 1
ATOM 5465 O O . ARG B 1 85 ? 22.531 -98.562 -38.75 1 94 85 ARG B O 1
ATOM 5472 N N . SER B 1 86 ? 21.031 -99.812 -37.812 1 93.81 86 SER B N 1
ATOM 5473 C CA . SER B 1 86 ? 21.844 -100 -36.625 1 93.81 86 SER B CA 1
ATOM 5474 C C . SER B 1 86 ? 22.891 -101.062 -36.812 1 93.81 86 SER B C 1
ATOM 5476 O O . SER B 1 86 ? 22.766 -101.875 -37.719 1 93.81 86 SER B O 1
ATOM 5478 N N . PRO B 1 87 ? 23.938 -101.062 -35.906 1 91.69 87 PRO B N 1
ATOM 5479 C CA . PRO B 1 87 ? 24.938 -102.125 -35.969 1 91.69 87 PRO B CA 1
ATOM 5480 C C . PRO B 1 87 ? 24.344 -103.5 -35.75 1 91.69 87 PRO B C 1
ATOM 5482 O O . PRO B 1 87 ? 24.797 -104.5 -36.375 1 91.69 87 PRO B O 1
ATOM 5485 N N . ALA B 1 88 ? 23.297 -103.625 -35.031 1 92.88 88 ALA B N 1
ATOM 5486 C CA . ALA B 1 88 ? 22.656 -104.875 -34.75 1 92.88 88 ALA B CA 1
ATOM 5487 C C . ALA B 1 88 ? 21.984 -105.438 -36 1 92.88 88 ALA B C 1
ATOM 5489 O O . ALA B 1 88 ? 22.047 -106.625 -36.281 1 92.88 88 ALA B O 1
ATOM 5490 N N . VAL B 1 89 ? 21.391 -104.562 -36.719 1 94.12 89 VAL B N 1
ATOM 5491 C CA . VAL B 1 89 ? 20.719 -105 -37.938 1 94.12 89 VAL B CA 1
ATOM 5492 C C . VAL B 1 89 ? 21.75 -105.312 -39 1 94.12 89 VAL B C 1
ATOM 5494 O O . VAL B 1 89 ? 21.562 -106.25 -39.781 1 94.12 89 VAL B O 1
ATOM 5497 N N . VAL B 1 90 ? 22.812 -104.625 -39 1 93.56 90 VAL B N 1
ATOM 5498 C CA . VAL B 1 90 ? 23.891 -104.875 -39.969 1 93.56 90 VAL B CA 1
ATOM 5499 C C . VAL B 1 90 ? 24.516 -106.25 -39.688 1 93.56 90 VAL B C 1
ATOM 5501 O O . VAL B 1 90 ? 24.828 -107 -40.625 1 93.56 90 VAL B O 1
ATOM 5504 N N . LYS B 1 91 ? 24.641 -106.562 -38.531 1 93.12 91 LYS B N 1
ATOM 5505 C CA . LYS B 1 91 ? 25.219 -107.812 -38.125 1 93.12 91 LYS B CA 1
ATOM 5506 C C . LYS B 1 91 ? 24.344 -109 -38.562 1 93.12 91 LYS B C 1
ATOM 5508 O O . LYS B 1 91 ? 24.844 -110 -39.062 1 93.12 91 LYS B O 1
ATOM 5513 N N . GLN B 1 92 ? 23.141 -108.812 -38.469 1 93.69 92 GLN B N 1
ATOM 5514 C CA . GLN B 1 92 ? 22.203 -109.875 -38.781 1 93.69 92 GLN B CA 1
ATOM 5515 C C . GLN B 1 92 ? 21.891 -109.938 -40.25 1 93.69 92 GLN B C 1
ATOM 5517 O O . GLN B 1 92 ? 21.781 -111.062 -40.812 1 93.69 92 GLN B O 1
ATOM 5522 N N . PHE B 1 93 ? 21.719 -108.812 -40.906 1 92.44 93 PHE B N 1
ATOM 5523 C CA . PHE B 1 93 ? 21.172 -108.812 -42.25 1 92.44 93 PHE B CA 1
ATOM 5524 C C . PHE B 1 93 ? 22.172 -108.188 -43.25 1 92.44 93 PHE B C 1
ATOM 5526 O O . PHE B 1 93 ? 21.906 -108.125 -44.438 1 92.44 93 PHE B O 1
ATOM 5533 N N . GLY B 1 94 ? 23.281 -107.688 -42.781 1 90.5 94 GLY B N 1
ATOM 5534 C CA . GLY B 1 94 ? 24.281 -107.062 -43.656 1 90.5 94 GLY B CA 1
ATOM 5535 C C . GLY B 1 94 ? 24.172 -105.562 -43.719 1 90.5 94 GLY B C 1
ATOM 5536 O O . GLY B 1 94 ? 23.281 -105 -43.125 1 90.5 94 GLY B O 1
ATOM 5537 N N . SER B 1 95 ? 25.031 -104.938 -44.406 1 89.25 95 SER B N 1
ATOM 5538 C CA . SER B 1 95 ? 25.172 -103.5 -44.438 1 89.25 95 SER B CA 1
ATOM 5539 C C . SER B 1 95 ? 24.031 -102.812 -45.219 1 89.25 95 SER B C 1
ATOM 5541 O O . SER B 1 95 ? 23.719 -101.688 -45 1 89.25 95 SER B O 1
ATOM 5543 N N . GLY B 1 96 ? 23.328 -103.5 -45.906 1 86.19 96 GLY B N 1
ATOM 5544 C CA . GLY B 1 96 ? 22.203 -103 -46.656 1 86.19 96 GLY B CA 1
ATOM 5545 C C . GLY B 1 96 ? 22.641 -102 -47.719 1 86.19 96 GLY B C 1
ATOM 5546 O O . GLY B 1 96 ? 23.656 -102.188 -48.375 1 86.19 96 GLY B O 1
ATOM 5547 N N . LEU B 1 97 ? 21.828 -100.938 -48 1 88.75 97 LEU B N 1
ATOM 5548 C CA . LEU B 1 97 ? 22.109 -99.875 -49 1 88.75 97 LEU B CA 1
ATOM 5549 C C . LEU B 1 97 ? 23.094 -98.875 -48.469 1 88.75 97 LEU B C 1
ATOM 5551 O O . LEU B 1 97 ? 23.172 -98.625 -47.25 1 88.75 97 LEU B O 1
ATOM 5555 N N . HIS B 1 98 ? 23.812 -98.188 -49.344 1 86.62 98 HIS B N 1
ATOM 5556 C CA . HIS B 1 98 ? 24.828 -97.25 -48.969 1 86.62 98 HIS B CA 1
ATOM 5557 C C . HIS B 1 98 ? 24.203 -96.062 -48.219 1 86.62 98 HIS B C 1
ATOM 5559 O O . HIS B 1 98 ? 24.812 -95.5 -47.312 1 86.62 98 HIS B O 1
ATOM 5565 N N . GLU B 1 99 ? 23.016 -95.812 -48.5 1 87.25 99 GLU B N 1
ATOM 5566 C CA . GLU B 1 99 ? 22.328 -94.625 -47.938 1 87.25 99 GLU B CA 1
ATOM 5567 C C . GLU B 1 99 ? 21.859 -94.938 -46.5 1 87.25 99 GLU B C 1
ATOM 5569 O O . GLU B 1 99 ? 21.5 -94 -45.781 1 87.25 99 GLU B O 1
ATOM 5574 N N . GLU B 1 100 ? 21.938 -96.188 -46.094 1 92.69 100 GLU B N 1
ATOM 5575 C CA . GLU B 1 100 ? 21.422 -96.562 -44.812 1 92.69 100 GLU B CA 1
ATOM 5576 C C . GLU B 1 100 ? 22.531 -96.562 -43.75 1 92.69 100 GLU B C 1
ATOM 5578 O O . GLU B 1 100 ? 22.281 -96.875 -42.562 1 92.69 100 GLU B O 1
ATOM 5583 N N . ALA B 1 101 ? 23.703 -96.125 -44.156 1 91.75 101 ALA B N 1
ATOM 5584 C CA . ALA B 1 101 ? 24.797 -96 -43.219 1 91.75 101 ALA B CA 1
ATOM 5585 C C . ALA B 1 101 ? 24.75 -94.625 -42.5 1 91.75 101 ALA B C 1
ATOM 5587 O O . ALA B 1 101 ? 24.375 -93.625 -43.125 1 91.75 101 ALA B O 1
ATOM 5588 N N . PRO B 1 102 ? 25.172 -94.75 -41.25 1 91.88 102 PRO B N 1
ATOM 5589 C CA . PRO B 1 102 ? 25.188 -93.5 -40.531 1 91.88 102 PRO B CA 1
ATOM 5590 C C . PRO B 1 102 ? 26.109 -92.438 -41.188 1 91.88 102 PRO B C 1
ATOM 5592 O O . PRO B 1 102 ? 27.219 -92.812 -41.625 1 91.88 102 PRO B O 1
ATOM 5595 N N . SER B 1 103 ? 25.578 -91.188 -41.281 1 86.56 103 SER B N 1
ATOM 5596 C CA . SER B 1 103 ? 26.312 -90.125 -42 1 86.56 103 SER B CA 1
ATOM 5597 C C . SER B 1 103 ? 27.062 -89.188 -41.062 1 86.56 103 SER B C 1
ATOM 5599 O O . SER B 1 103 ? 28.016 -88.562 -41.469 1 86.56 103 SER B O 1
ATOM 5601 N N . ASP B 1 104 ? 26.672 -89.062 -39.781 1 90.62 104 ASP B N 1
ATOM 5602 C CA . ASP B 1 104 ? 27.312 -88.125 -38.875 1 90.62 104 ASP B CA 1
ATOM 5603 C C . ASP B 1 104 ? 27.219 -88.625 -37.438 1 90.62 104 ASP B C 1
ATOM 5605 O O . ASP B 1 104 ? 26.703 -89.688 -37.156 1 90.62 104 ASP B O 1
ATOM 5609 N N . ASP B 1 105 ? 27.75 -87.75 -36.5 1 92.69 105 ASP B N 1
ATOM 5610 C CA . ASP B 1 105 ? 27.875 -88.125 -35.062 1 92.69 105 ASP B CA 1
ATOM 5611 C C . ASP B 1 105 ? 26.5 -88.125 -34.406 1 92.69 105 ASP B C 1
ATOM 5613 O O . ASP B 1 105 ? 26.281 -88.938 -33.469 1 92.69 105 ASP B O 1
ATOM 5617 N N . LEU B 1 106 ? 25.656 -87.438 -34.938 1 92.81 106 LEU B N 1
ATOM 5618 C CA . LEU B 1 106 ? 24.344 -87.375 -34.312 1 92.81 106 LEU B CA 1
ATOM 5619 C C . LEU B 1 106 ? 23.562 -88.688 -34.562 1 92.81 106 LEU B C 1
ATOM 5621 O O . LEU B 1 106 ? 22.875 -89.188 -33.656 1 92.81 106 LEU B O 1
ATOM 5625 N N . GLU B 1 107 ? 23.562 -89.188 -35.688 1 94.62 107 GLU B N 1
ATOM 5626 C CA . GLU B 1 107 ? 22.891 -90.438 -36 1 94.62 107 GLU B CA 1
ATOM 5627 C C . GLU B 1 107 ? 23.484 -91.562 -35.156 1 94.62 107 GLU B C 1
ATOM 5629 O O . GLU B 1 107 ? 22.75 -92.438 -34.656 1 94.62 107 GLU B O 1
ATOM 5634 N N . ASN B 1 108 ? 24.844 -91.5 -35.031 1 94.5 108 ASN B N 1
ATOM 5635 C CA . ASN B 1 108 ? 25.5 -92.5 -34.219 1 94.5 108 ASN B CA 1
ATOM 5636 C C . ASN B 1 108 ? 25.062 -92.438 -32.75 1 94.5 108 ASN B C 1
ATOM 5638 O O . ASN B 1 108 ? 24.859 -93.438 -32.094 1 94.5 108 ASN B O 1
ATOM 5642 N N . GLN B 1 109 ? 24.969 -91.312 -32.406 1 94.44 109 GLN B N 1
ATOM 5643 C CA . GLN B 1 109 ? 24.531 -91.062 -31.031 1 94.44 109 GLN B CA 1
ATOM 5644 C C . GLN B 1 109 ? 23.125 -91.625 -30.797 1 94.44 109 GLN B C 1
ATOM 5646 O O . GLN B 1 109 ? 22.875 -92.25 -29.797 1 94.44 109 GLN B O 1
ATOM 5651 N N . VAL B 1 110 ? 22.203 -91.312 -31.688 1 95.81 110 VAL B N 1
ATOM 5652 C CA . VAL B 1 110 ? 20.812 -91.812 -31.562 1 95.81 110 VAL B CA 1
ATOM 5653 C C . VAL B 1 110 ? 20.781 -93.312 -31.594 1 95.81 110 VAL B C 1
ATOM 5655 O O . VAL B 1 110 ? 20.016 -93.938 -30.859 1 95.81 110 VAL B O 1
ATOM 5658 N N . LEU B 1 111 ? 21.578 -93.875 -32.406 1 94.88 111 LEU B N 1
ATOM 5659 C CA . LEU B 1 111 ? 21.625 -95.375 -32.531 1 94.88 111 LEU B CA 1
ATOM 5660 C C . LEU B 1 111 ? 22.141 -96 -31.234 1 94.88 111 LEU B C 1
ATOM 5662 O O . LEU B 1 111 ? 21.734 -97.062 -30.859 1 94.88 111 LEU B O 1
ATOM 5666 N N . ARG B 1 112 ? 23 -95.25 -30.547 1 93.44 112 ARG B N 1
ATOM 5667 C CA . ARG B 1 112 ? 23.594 -95.75 -29.312 1 93.44 112 ARG B CA 1
ATOM 5668 C C . ARG B 1 112 ? 22.672 -95.5 -28.125 1 93.44 112 ARG B C 1
ATOM 5670 O O . ARG B 1 112 ? 22.484 -96.438 -27.281 1 93.44 112 ARG B O 1
ATOM 5677 N N . GLU B 1 113 ? 22.125 -94.375 -28.078 1 93.62 113 GLU B N 1
ATOM 5678 C CA . GLU B 1 113 ? 21.406 -93.938 -26.875 1 93.62 113 GLU B CA 1
ATOM 5679 C C . GLU B 1 113 ? 19.922 -94.312 -26.984 1 93.62 113 GLU B C 1
ATOM 5681 O O . GLU B 1 113 ? 19.234 -94.438 -25.969 1 93.62 113 GLU B O 1
ATOM 5686 N N . GLY B 1 114 ? 19.344 -94.312 -28.109 1 93.56 114 GLY B N 1
ATOM 5687 C CA . GLY B 1 114 ? 17.953 -94.625 -28.312 1 93.56 114 GLY B CA 1
ATOM 5688 C C . GLY B 1 114 ? 17 -93.5 -27.969 1 93.56 114 GLY B C 1
ATOM 5689 O O . GLY B 1 114 ? 15.867 -93.688 -27.562 1 93.56 114 GLY B O 1
ATOM 5690 N N . LYS B 1 115 ? 17.562 -92.312 -28.031 1 94.06 115 LYS B N 1
ATOM 5691 C CA . LYS B 1 115 ? 16.75 -91.125 -27.766 1 94.06 115 LYS B CA 1
ATOM 5692 C C . LYS B 1 115 ? 16.719 -90.188 -28.984 1 94.06 115 LYS B C 1
ATOM 5694 O O . LYS B 1 115 ? 17.734 -90 -29.656 1 94.06 115 LYS B O 1
ATOM 5699 N N . ALA B 1 116 ? 15.492 -89.625 -29.203 1 94.31 116 ALA B N 1
ATOM 5700 C CA . ALA B 1 116 ? 15.344 -88.75 -30.344 1 94.31 116 ALA B CA 1
ATOM 5701 C C . ALA B 1 116 ? 16.125 -87.438 -30.109 1 94.31 116 ALA B C 1
ATOM 5703 O O . ALA B 1 116 ? 16.156 -86.938 -28.984 1 94.31 116 ALA B O 1
ATOM 5704 N N . VAL B 1 117 ? 16.688 -86.875 -31.109 1 94.62 117 VAL B N 1
ATOM 5705 C CA . VAL B 1 117 ? 17.438 -85.625 -31.031 1 94.62 117 VAL B CA 1
ATOM 5706 C C . VAL B 1 117 ? 16.953 -84.688 -32.125 1 94.62 117 VAL B C 1
ATOM 5708 O O . VAL B 1 117 ? 16.703 -85.125 -33.25 1 94.62 117 VAL B O 1
ATOM 5711 N N . TYR B 1 118 ? 16.703 -83.5 -31.672 1 91.75 118 TYR B N 1
ATOM 5712 C CA . TYR B 1 118 ? 16.312 -82.438 -32.594 1 91.75 118 TYR B CA 1
ATOM 5713 C C . TYR B 1 118 ? 17.359 -81.375 -32.656 1 91.75 118 TYR B C 1
ATOM 5715 O O . TYR B 1 118 ? 17.922 -81 -31.609 1 91.75 118 TYR B O 1
ATOM 5723 N N . ASP B 1 119 ? 17.703 -80.812 -33.812 1 90.81 119 ASP B N 1
ATOM 5724 C CA . ASP B 1 119 ? 18.688 -79.75 -33.969 1 90.81 119 ASP B CA 1
ATOM 5725 C C . ASP B 1 119 ? 18.25 -78.812 -35.062 1 90.81 119 ASP B C 1
ATOM 5727 O O . ASP B 1 119 ? 17.5 -79.188 -35.969 1 90.81 119 ASP B O 1
ATOM 5731 N N . ILE B 1 120 ? 18.641 -77.625 -34.875 1 89.25 120 ILE B N 1
ATOM 5732 C CA . ILE B 1 120 ? 18.344 -76.562 -35.875 1 89.25 120 ILE B CA 1
ATOM 5733 C C . ILE B 1 120 ? 19.562 -76.312 -36.719 1 89.25 120 ILE B C 1
ATOM 5735 O O . ILE B 1 120 ? 20.672 -76.062 -36.219 1 89.25 120 ILE B O 1
ATOM 5739 N N . ILE B 1 121 ? 19.344 -76.438 -38.031 1 89.19 121 ILE B N 1
ATOM 5740 C CA . ILE B 1 121 ? 20.422 -76.188 -38.969 1 89.19 121 ILE B CA 1
ATOM 5741 C C . ILE B 1 121 ? 20.125 -74.938 -39.781 1 89.19 121 ILE B C 1
ATOM 5743 O O . ILE B 1 121 ? 19.094 -74.812 -40.469 1 89.19 121 ILE B O 1
ATOM 5747 N N . GLU B 1 122 ? 21 -74.062 -39.75 1 87.69 122 GLU B N 1
ATOM 5748 C CA . GLU B 1 122 ? 20.875 -72.812 -40.5 1 87.69 122 GLU B CA 1
ATOM 5749 C C . GLU B 1 122 ? 21.656 -72.875 -41.812 1 87.69 122 GLU B C 1
ATOM 5751 O O . GLU B 1 122 ? 22.875 -73.062 -41.812 1 87.69 122 GLU B O 1
ATOM 5756 N N . THR B 1 123 ? 20.922 -72.875 -42.844 1 85.31 123 THR B N 1
ATOM 5757 C CA . THR B 1 123 ? 21.562 -72.875 -44.156 1 85.31 123 THR B CA 1
ATOM 5758 C C . THR B 1 123 ? 21.516 -71.438 -44.719 1 85.31 123 THR B C 1
ATOM 5760 O O . THR B 1 123 ? 20.938 -70.562 -44.156 1 85.31 123 THR B O 1
ATOM 5763 N N . GLU B 1 124 ? 22.312 -71.125 -45.844 1 82.38 124 GLU B N 1
ATOM 5764 C CA . GLU B 1 124 ? 22.391 -69.812 -46.438 1 82.38 124 GLU B CA 1
ATOM 5765 C C . GLU B 1 124 ? 21 -69.312 -46.844 1 82.38 124 GLU B C 1
ATOM 5767 O O . GLU B 1 124 ? 20.703 -68.125 -46.688 1 82.38 124 GLU B O 1
ATOM 5772 N N . ASN B 1 125 ? 20.047 -70.188 -47.188 1 79.56 125 ASN B N 1
ATOM 5773 C CA . ASN B 1 125 ? 18.781 -69.75 -47.75 1 79.56 125 ASN B CA 1
ATOM 5774 C C . ASN B 1 125 ? 17.594 -70.188 -46.938 1 79.56 125 ASN B C 1
ATOM 5776 O O . ASN B 1 125 ? 16.453 -69.812 -47.219 1 79.56 125 ASN B O 1
ATOM 5780 N N . ASP B 1 126 ? 17.859 -71.125 -45.906 1 84.62 126 ASP B N 1
ATOM 5781 C CA . ASP B 1 126 ? 16.703 -71.625 -45.188 1 84.62 126 ASP B CA 1
ATOM 5782 C C . ASP B 1 126 ? 17.109 -72.125 -43.781 1 84.62 126 ASP B C 1
ATOM 5784 O O . ASP B 1 126 ? 18.297 -72.25 -43.469 1 84.62 126 ASP B O 1
ATOM 5788 N N . THR B 1 127 ? 16.156 -72.125 -42.938 1 87.56 127 THR B N 1
ATOM 5789 C CA . THR B 1 127 ? 16.328 -72.75 -41.625 1 87.56 127 THR B CA 1
ATOM 5790 C C . THR B 1 127 ? 15.633 -74.062 -41.531 1 87.56 127 THR B C 1
ATOM 5792 O O . THR B 1 127 ? 14.43 -74.188 -41.781 1 87.56 127 THR B O 1
ATOM 5795 N N . LEU B 1 128 ? 16.375 -75.125 -41.188 1 91.69 128 LEU B N 1
ATOM 5796 C CA . LEU B 1 128 ? 15.828 -76.5 -41.125 1 91.69 128 LEU B CA 1
ATOM 5797 C C . LEU B 1 128 ? 15.883 -77 -39.688 1 91.69 128 LEU B C 1
ATOM 5799 O O . LEU B 1 128 ? 16.781 -76.688 -38.938 1 91.69 128 LEU B O 1
ATOM 5803 N N . ILE B 1 129 ? 14.938 -77.688 -39.375 1 91.56 129 ILE B N 1
ATOM 5804 C CA . ILE B 1 129 ? 14.977 -78.438 -38.156 1 91.56 129 ILE B CA 1
ATOM 5805 C C . ILE B 1 129 ? 15.211 -79.938 -38.5 1 91.56 129 ILE B C 1
ATOM 5807 O O . ILE B 1 129 ? 14.5 -80.5 -39.344 1 91.56 129 ILE B O 1
ATOM 5811 N N . ARG B 1 130 ? 16.234 -80.5 -37.969 1 94.06 130 ARG B N 1
ATOM 5812 C CA . ARG B 1 130 ? 16.578 -81.875 -38.188 1 94.06 130 ARG B CA 1
ATOM 5813 C C . ARG B 1 130 ? 16.172 -82.75 -36.969 1 94.06 130 ARG B C 1
ATOM 5815 O O . ARG B 1 130 ? 16.438 -82.375 -35.812 1 94.06 130 ARG B O 1
ATOM 5822 N N . GLY B 1 131 ? 15.422 -83.75 -37.25 1 93.88 131 GLY B N 1
ATOM 5823 C CA . GLY B 1 131 ? 15.07 -84.688 -36.219 1 93.88 131 GLY B CA 1
ATOM 5824 C C . GLY B 1 131 ? 15.531 -86.125 -36.562 1 93.88 131 GLY B C 1
ATOM 5825 O O . GLY B 1 131 ? 15.422 -86.562 -37.688 1 93.88 131 GLY B O 1
ATOM 5826 N N . THR B 1 132 ? 16.203 -86.75 -35.625 1 94.88 132 THR B N 1
ATOM 5827 C CA . THR B 1 132 ? 16.594 -88.125 -35.719 1 94.88 132 THR B CA 1
ATOM 5828 C C . THR B 1 132 ? 15.852 -89 -34.688 1 94.88 132 THR B C 1
ATOM 5830 O O . THR B 1 132 ? 16.062 -88.812 -33.5 1 94.88 132 THR B O 1
ATOM 5833 N N . ILE B 1 133 ? 15.031 -89.812 -35.188 1 94.12 133 ILE B N 1
ATOM 5834 C CA . ILE B 1 133 ? 14.148 -90.562 -34.344 1 94.12 133 ILE B CA 1
ATOM 5835 C C . ILE B 1 133 ? 14.57 -92.062 -34.375 1 94.12 133 ILE B C 1
ATOM 5837 O O . ILE B 1 133 ? 14.625 -92.625 -35.438 1 94.12 133 ILE B O 1
ATOM 5841 N N . PRO B 1 134 ? 14.781 -92.625 -33.25 1 94.88 134 PRO B N 1
ATOM 5842 C CA . PRO B 1 134 ? 15.203 -94 -33.219 1 94.88 134 PRO B CA 1
ATOM 5843 C C . PRO B 1 134 ? 14.023 -95 -33.344 1 94.88 134 PRO B C 1
ATOM 5845 O O . PRO B 1 134 ? 12.922 -94.688 -32.875 1 94.88 134 PRO B O 1
ATOM 5848 N N . PHE B 1 135 ? 14.297 -96.125 -33.969 1 92.94 135 PHE B N 1
ATOM 5849 C CA . PHE B 1 135 ? 13.359 -97.188 -34 1 92.94 135 PHE B CA 1
ATOM 5850 C C . PHE B 1 135 ? 13.781 -98.312 -33 1 92.94 135 PHE B C 1
ATOM 5852 O O . PHE B 1 135 ? 14.781 -99 -33.219 1 92.94 135 PHE B O 1
ATOM 5859 N N . ILE B 1 136 ? 12.961 -98.5 -32.062 1 91.94 136 ILE B N 1
ATOM 5860 C CA . ILE B 1 136 ? 13.328 -99.375 -30.969 1 91.94 136 ILE B CA 1
ATOM 5861 C C . ILE B 1 136 ? 12.555 -100.688 -31.094 1 91.94 136 ILE B C 1
ATOM 5863 O O . ILE B 1 136 ? 11.344 -100.688 -31.344 1 91.94 136 ILE B O 1
ATOM 5867 N N . ALA B 1 137 ? 13.258 -101.75 -30.875 1 90.94 137 ALA B N 1
ATOM 5868 C CA . ALA B 1 137 ? 12.656 -103.125 -30.938 1 90.94 137 ALA B CA 1
ATOM 5869 C C . ALA B 1 137 ? 11.727 -103.312 -29.75 1 90.94 137 ALA B C 1
ATOM 5871 O O . ALA B 1 137 ? 12.078 -103 -28.609 1 90.94 137 ALA B O 1
ATOM 5872 N N . THR B 1 138 ? 10.578 -103.75 -30.094 1 87.44 138 THR B N 1
ATOM 5873 C CA . THR B 1 138 ? 9.617 -104.062 -29.047 1 87.44 138 THR B CA 1
ATOM 5874 C C . THR B 1 138 ? 9.125 -105.5 -29.172 1 87.44 138 THR B C 1
ATOM 5876 O O . THR B 1 138 ? 9.031 -106 -30.281 1 87.44 138 THR B O 1
ATOM 5879 N N . ASN B 1 139 ? 8.977 -106.125 -28 1 81.81 139 ASN B N 1
ATOM 5880 C CA . ASN B 1 139 ? 8.469 -107.5 -28 1 81.81 139 ASN B CA 1
ATOM 5881 C C . ASN B 1 139 ? 6.949 -107.5 -27.812 1 81.81 139 ASN B C 1
ATOM 5883 O O . ASN B 1 139 ? 6.355 -108.562 -27.703 1 81.81 139 ASN B O 1
ATOM 5887 N N . ARG B 1 140 ? 6.48 -106.312 -27.719 1 77.88 140 ARG B N 1
ATOM 5888 C CA . ARG B 1 140 ? 5.047 -106.25 -27.453 1 77.88 140 ARG B CA 1
ATOM 5889 C C . ARG B 1 140 ? 4.285 -105.812 -28.703 1 77.88 140 ARG B C 1
ATOM 5891 O O . ARG B 1 140 ? 4.812 -105.062 -29.547 1 77.88 140 ARG B O 1
ATOM 5898 N N . GLY B 1 141 ? 3.15 -106.375 -29.047 1 69.88 141 GLY B N 1
ATOM 5899 C CA . GLY B 1 141 ? 2.238 -106 -30.109 1 69.88 141 GLY B CA 1
ATOM 5900 C C . GLY B 1 141 ? 2.393 -106.812 -31.359 1 69.88 141 GLY B C 1
ATOM 5901 O O . GLY B 1 141 ? 3.164 -107.812 -31.375 1 69.88 141 GLY B O 1
ATOM 5902 N N . GLU B 1 142 ? 1.602 -106.75 -32.344 1 70.94 142 GLU B N 1
ATOM 5903 C CA . GLU B 1 142 ? 1.678 -107.375 -33.656 1 70.94 142 GLU B CA 1
ATOM 5904 C C . GLU B 1 142 ? 2.102 -106.375 -34.719 1 70.94 142 GLU B C 1
ATOM 5906 O O . GLU B 1 142 ? 1.339 -105.438 -35.062 1 70.94 142 GLU B O 1
ATOM 5911 N N . PRO B 1 143 ? 3.465 -106.5 -35.062 1 73.44 143 PRO B N 1
ATOM 5912 C CA . PRO B 1 143 ? 4.426 -107.562 -35.094 1 73.44 143 PRO B CA 1
ATOM 5913 C C . PRO B 1 143 ? 5.449 -107.5 -33.969 1 73.44 143 PRO B C 1
ATOM 5915 O O . PRO B 1 143 ? 5.734 -106.375 -33.469 1 73.44 143 PRO B O 1
ATOM 5918 N N . ASN B 1 144 ? 5.828 -108.562 -33.469 1 81.19 144 ASN B N 1
ATOM 5919 C CA . ASN B 1 144 ? 6.941 -108.688 -32.531 1 81.19 144 ASN B CA 1
ATOM 5920 C C . ASN B 1 144 ? 8.289 -108.625 -33.25 1 81.19 144 ASN B C 1
ATOM 5922 O O . ASN B 1 144 ? 8.633 -109.562 -34.031 1 81.19 144 ASN B O 1
ATOM 5926 N N . CYS B 1 145 ? 9.023 -107.5 -33.062 1 84.5 145 CYS B N 1
ATOM 5927 C CA . CYS B 1 145 ? 10.273 -107.25 -33.812 1 84.5 145 CYS B CA 1
ATOM 5928 C C . CYS B 1 145 ? 11.266 -108.438 -33.562 1 84.5 145 CYS B C 1
ATOM 5930 O O . CYS B 1 145 ? 12.117 -108.688 -34.406 1 84.5 145 CYS B O 1
ATOM 5932 N N . LEU B 1 146 ? 11.07 -109.125 -32.469 1 87.19 146 LEU B N 1
ATOM 5933 C CA . LEU B 1 146 ? 12.039 -110.125 -32.062 1 87.19 146 LEU B CA 1
ATOM 5934 C C . LEU B 1 146 ? 11.82 -111.438 -32.844 1 87.19 146 LEU B C 1
ATOM 5936 O O . LEU B 1 146 ? 12.672 -112.312 -32.812 1 87.19 146 LEU B O 1
ATOM 5940 N N . GLN B 1 147 ? 10.773 -111.438 -33.406 1 87.12 147 GLN B N 1
ATOM 5941 C CA . GLN B 1 147 ? 10.516 -112.625 -34.219 1 87.12 147 GLN B CA 1
ATOM 5942 C C . GLN B 1 147 ? 11.43 -112.688 -35.438 1 87.12 147 GLN B C 1
ATOM 5944 O O . GLN B 1 147 ? 11.812 -113.75 -35.875 1 87.12 147 GLN B O 1
ATOM 5949 N N . CYS B 1 148 ? 11.75 -111.562 -35.938 1 87.75 148 CYS B N 1
ATOM 5950 C CA . CYS B 1 148 ? 12.562 -111.5 -37.156 1 87.75 148 CYS B CA 1
ATOM 5951 C C . CYS B 1 148 ? 13.945 -110.938 -36.844 1 87.75 148 CYS B C 1
ATOM 5953 O O . CYS B 1 148 ? 14.875 -111.062 -37.625 1 87.75 148 CYS B O 1
ATOM 5955 N N . HIS B 1 149 ? 14.023 -110.312 -35.75 1 91.25 149 HIS B N 1
ATOM 5956 C CA . HIS B 1 149 ? 15.305 -109.688 -35.406 1 91.25 149 HIS B CA 1
ATOM 5957 C C . HIS B 1 149 ? 15.922 -110.312 -34.188 1 91.25 149 HIS B C 1
ATOM 5959 O O . HIS B 1 149 ? 15.258 -110.5 -33.156 1 91.25 149 HIS B O 1
ATOM 5965 N N . ASP B 1 150 ? 17.156 -110.688 -34.25 1 90.88 150 ASP B N 1
ATOM 5966 C CA . ASP B 1 150 ? 17.875 -111.25 -33.156 1 90.88 150 ASP B CA 1
ATOM 5967 C C . ASP B 1 150 ? 18.469 -110.188 -32.219 1 90.88 150 ASP B C 1
ATOM 5969 O O . ASP B 1 150 ? 19.688 -110 -32.219 1 90.88 150 ASP B O 1
ATOM 5973 N N . VAL B 1 151 ? 17.641 -109.562 -31.578 1 92 151 VAL B N 1
ATOM 5974 C CA . VAL B 1 151 ? 18.047 -108.5 -30.688 1 92 151 VAL B CA 1
ATOM 5975 C C . VAL B 1 151 ? 17.234 -108.562 -29.406 1 92 151 VAL B C 1
ATOM 5977 O O . VAL B 1 151 ? 16.312 -109.375 -29.281 1 92 151 VAL B O 1
ATOM 5980 N N . GLN B 1 152 ? 17.625 -107.812 -28.328 1 90.12 152 GLN B N 1
ATOM 5981 C CA . GLN B 1 152 ? 16.875 -107.75 -27.062 1 90.12 152 GLN B CA 1
ATOM 5982 C C . GLN B 1 152 ? 15.859 -106.625 -27.109 1 90.12 152 GLN B C 1
ATOM 5984 O O . GLN B 1 152 ? 15.992 -105.688 -27.922 1 90.12 152 GLN B O 1
ATOM 5989 N N . GLU B 1 153 ? 14.898 -106.75 -26.359 1 91.25 153 GLU B N 1
ATOM 5990 C CA . GLU B 1 153 ? 13.914 -105.688 -26.234 1 91.25 153 GLU B CA 1
ATOM 5991 C C . GLU B 1 153 ? 14.578 -104.375 -25.812 1 91.25 153 GLU B C 1
ATOM 5993 O O . GLU B 1 153 ? 15.445 -104.375 -24.938 1 91.25 153 GLU B O 1
ATOM 5998 N N . GLY B 1 154 ? 14.211 -103.375 -26.578 1 89 154 GLY B N 1
ATOM 5999 C CA . GLY B 1 154 ? 14.734 -102.062 -26.234 1 89 154 GLY B CA 1
ATOM 6000 C C . GLY B 1 154 ? 15.938 -101.688 -27.078 1 89 154 GLY B C 1
ATOM 6001 O O . GLY B 1 154 ? 16.375 -100.562 -27.031 1 89 154 GLY B O 1
ATOM 6002 N N . MET B 1 155 ? 16.438 -102.562 -27.844 1 91.94 155 MET B N 1
ATOM 6003 C CA . MET B 1 155 ? 17.594 -102.25 -28.672 1 91.94 155 MET B CA 1
ATOM 6004 C C . MET B 1 155 ? 17.172 -101.438 -29.891 1 91.94 155 MET B C 1
ATOM 6006 O O . MET B 1 155 ? 16.078 -101.625 -30.422 1 91.94 155 MET B O 1
ATOM 6010 N N . VAL B 1 156 ? 18.047 -100.625 -30.359 1 95.75 156 VAL B N 1
ATOM 6011 C CA . VAL B 1 156 ? 17.766 -99.75 -31.516 1 95.75 156 VAL B CA 1
ATOM 6012 C C . VAL B 1 156 ? 18.047 -100.5 -32.812 1 95.75 156 VAL B C 1
ATOM 6014 O O . VAL B 1 156 ? 19.172 -101 -33.031 1 95.75 156 VAL B O 1
ATOM 6017 N N . LEU B 1 157 ? 17.031 -100.562 -33.625 1 94.06 157 LEU B N 1
ATOM 6018 C CA . LEU B 1 157 ? 17.156 -101.25 -34.906 1 94.06 157 LEU B CA 1
ATOM 6019 C C . LEU B 1 157 ? 17.625 -100.312 -36 1 94.06 157 LEU B C 1
ATOM 6021 O O . LEU B 1 157 ? 18.219 -100.75 -37 1 94.06 157 LEU B O 1
ATOM 6025 N N . GLY B 1 158 ? 17.297 -99.062 -35.844 1 94.12 158 GLY B N 1
ATOM 6026 C CA . GLY B 1 158 ? 17.625 -98 -36.812 1 94.12 158 GLY B CA 1
ATOM 6027 C C . GLY B 1 158 ? 17.094 -96.625 -36.406 1 94.12 158 GLY B C 1
ATOM 6028 O O . GLY B 1 158 ? 16.656 -96.438 -35.281 1 94.12 158 GLY B O 1
ATOM 6029 N N . ALA B 1 159 ? 17.297 -95.812 -37.312 1 94.56 159 ALA B N 1
ATOM 6030 C CA . ALA B 1 159 ? 16.797 -94.438 -37.094 1 94.56 159 ALA B CA 1
ATOM 6031 C C . ALA B 1 159 ? 16.375 -93.75 -38.406 1 94.56 159 ALA B C 1
ATOM 6033 O O . ALA B 1 159 ? 16.812 -94.188 -39.469 1 94.56 159 ALA B O 1
ATOM 6034 N N . VAL B 1 160 ? 15.422 -92.812 -38.188 1 94.06 160 VAL B N 1
ATOM 6035 C CA . VAL B 1 160 ? 15.008 -92 -39.344 1 94.06 160 VAL B CA 1
ATOM 6036 C C . VAL B 1 160 ? 15.391 -90.562 -39.094 1 94.06 160 VAL B C 1
ATOM 6038 O O . VAL B 1 160 ? 15.086 -90 -38.062 1 94.06 160 VAL B O 1
ATOM 6041 N N . THR B 1 161 ? 16.125 -90.062 -40 1 93.94 161 THR B N 1
ATOM 6042 C CA . THR B 1 161 ? 16.5 -88.625 -39.969 1 93.94 161 THR B CA 1
ATOM 6043 C C . THR B 1 161 ? 15.742 -87.812 -41 1 93.94 161 THR B C 1
ATOM 6045 O O . THR B 1 161 ? 15.773 -88.125 -42.188 1 93.94 161 THR B O 1
ATOM 6048 N N . MET B 1 162 ? 15.062 -86.812 -40.469 1 93.44 162 MET B N 1
ATOM 6049 C CA . MET B 1 162 ? 14.297 -85.938 -41.375 1 93.44 162 MET B CA 1
ATOM 6050 C C . MET B 1 162 ? 14.625 -84.5 -41.125 1 93.44 162 MET B C 1
ATOM 6052 O O . MET B 1 162 ? 14.93 -84.062 -40 1 93.44 162 MET B O 1
ATOM 6056 N N . LYS B 1 163 ? 14.586 -83.75 -42.156 1 92.75 163 LYS B N 1
ATOM 6057 C CA . LYS B 1 163 ? 14.75 -82.312 -42.094 1 92.75 163 LYS B CA 1
ATOM 6058 C C . LYS B 1 163 ? 13.531 -81.562 -42.656 1 92.75 163 LYS B C 1
ATOM 6060 O O . LYS B 1 163 ? 13.055 -81.938 -43.75 1 92.75 163 LYS B O 1
ATOM 6065 N N . VAL B 1 164 ? 13.055 -80.625 -41.812 1 90.25 164 VAL B N 1
ATOM 6066 C CA . VAL B 1 164 ? 11.906 -79.812 -42.219 1 90.25 164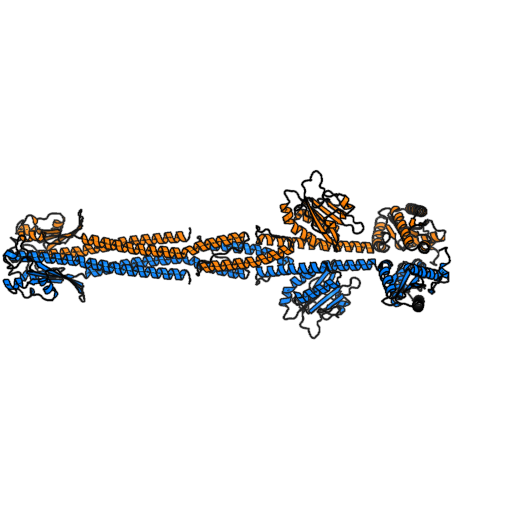 VAL B CA 1
ATOM 6067 C C . VAL B 1 164 ? 12.289 -78.375 -42.281 1 90.25 164 VAL B C 1
ATOM 6069 O O . VAL B 1 164 ? 13 -77.875 -41.406 1 90.25 164 VAL B O 1
ATOM 6072 N N . SER B 1 165 ? 11.789 -77.688 -43.312 1 87.31 165 SER B N 1
ATOM 6073 C CA . SER B 1 165 ? 12.055 -76.25 -43.469 1 87.31 165 SER B CA 1
ATOM 6074 C C . SER B 1 165 ? 11.094 -75.438 -42.594 1 87.31 165 SER B C 1
ATOM 6076 O O . SER B 1 165 ? 9.883 -75.688 -42.656 1 87.31 165 SER B O 1
ATOM 6078 N N . ILE B 1 166 ? 11.703 -74.5 -41.812 1 83.19 166 ILE B N 1
ATOM 6079 C CA . ILE B 1 166 ? 10.859 -73.625 -41 1 83.19 166 ILE B CA 1
ATOM 6080 C C . ILE B 1 166 ? 11.055 -72.188 -41.438 1 83.19 166 ILE B C 1
ATOM 6082 O O . ILE B 1 166 ? 10.797 -71.25 -40.656 1 83.19 166 ILE B O 1
ATOM 6086 N N . GLY B 1 167 ? 11.547 -72.062 -42.656 1 80.38 167 GLY B N 1
ATOM 6087 C CA . GLY B 1 167 ? 11.789 -70.688 -43.156 1 80.38 167 GLY B CA 1
ATOM 6088 C C . GLY B 1 167 ? 10.531 -69.875 -43.25 1 80.38 167 GLY B C 1
ATOM 6089 O O . GLY B 1 167 ? 10.516 -68.688 -42.844 1 80.38 167 GLY B O 1
ATOM 6090 N N . ASN B 1 168 ? 9.414 -70.438 -43.719 1 80 168 ASN B N 1
ATOM 6091 C CA . ASN B 1 168 ? 8.156 -69.688 -43.844 1 80 168 ASN B CA 1
ATOM 6092 C C . ASN B 1 168 ? 7.578 -69.312 -42.5 1 80 168 ASN B C 1
ATOM 6094 O O . ASN B 1 168 ? 7.047 -68.188 -42.312 1 80 168 ASN B O 1
ATOM 6098 N N . LEU B 1 169 ? 7.789 -70.25 -41.562 1 80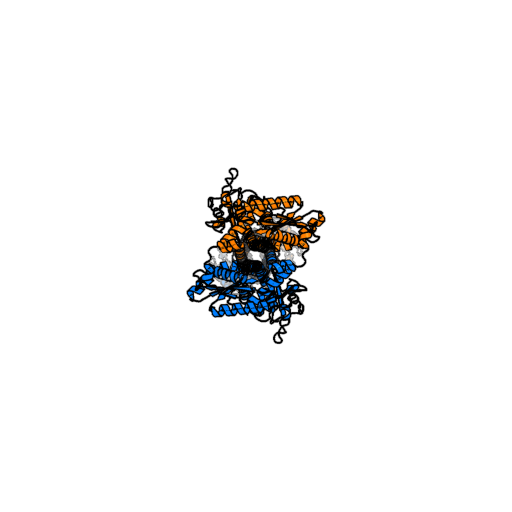.44 169 LEU B N 1
ATOM 6099 C CA . LEU B 1 169 ? 7.309 -69.938 -40.219 1 80.44 169 LEU B CA 1
ATOM 6100 C C . LEU B 1 169 ? 8.117 -68.812 -39.562 1 80.44 169 LEU B C 1
ATOM 6102 O O . LEU B 1 169 ? 7.559 -68 -38.844 1 80.44 169 LEU B O 1
ATOM 6106 N N . LYS B 1 170 ? 9.352 -68.875 -39.844 1 83.56 170 LYS B N 1
ATOM 6107 C CA . LYS B 1 170 ? 10.242 -67.812 -39.344 1 83.56 170 LYS B CA 1
ATOM 6108 C C . LYS B 1 170 ? 9.875 -66.438 -39.875 1 83.56 170 LYS B C 1
ATOM 6110 O O . LYS B 1 170 ? 9.797 -65.438 -39.156 1 83.56 170 LYS B O 1
ATOM 6115 N N . THR B 1 171 ? 9.562 -66.312 -41.156 1 85 171 THR B N 1
ATOM 6116 C CA . THR B 1 171 ? 9.203 -65.062 -41.781 1 85 171 THR B CA 1
ATOM 6117 C C . THR B 1 171 ? 7.867 -64.562 -41.25 1 85 171 THR B C 1
ATOM 6119 O O . THR B 1 171 ? 7.711 -63.344 -40.969 1 85 171 THR B O 1
ATOM 6122 N N . GLN B 1 172 ? 6.98 -65.438 -41 1 81.44 172 GLN B N 1
ATOM 6123 C CA . GLN B 1 172 ? 5.684 -65.062 -40.438 1 81.44 172 GLN B CA 1
ATOM 6124 C C . GLN B 1 172 ? 5.812 -64.562 -39 1 81.44 172 GLN B C 1
ATOM 6126 O O . GLN B 1 172 ? 5.168 -63.625 -38.625 1 81.44 172 GLN B O 1
ATOM 6131 N N . ALA B 1 173 ? 6.684 -65.25 -38.312 1 82.69 173 ALA B N 1
ATOM 6132 C CA . ALA B 1 173 ? 6.926 -64.875 -36.938 1 82.69 173 ALA B CA 1
ATOM 6133 C C . ALA B 1 173 ? 7.559 -63.469 -36.875 1 82.69 173 ALA B C 1
ATOM 6135 O O . ALA B 1 173 ? 7.137 -62.625 -36.094 1 82.69 173 ALA B O 1
ATOM 6136 N N . MET B 1 174 ? 8.523 -63.219 -37.75 1 86.12 174 MET B N 1
ATOM 6137 C CA . MET B 1 174 ? 9.219 -61.938 -37.75 1 86.12 174 MET B CA 1
ATOM 6138 C C . MET B 1 174 ? 8.273 -60.812 -38.156 1 86.12 174 MET B C 1
ATOM 6140 O O . MET B 1 174 ? 8.344 -59.719 -37.625 1 86.12 174 MET B O 1
ATOM 6144 N N . LEU B 1 175 ? 7.328 -61.125 -39.062 1 86.19 175 LEU B N 1
ATOM 6145 C CA . LEU B 1 175 ? 6.371 -60.125 -39.531 1 86.19 175 LEU B CA 1
ATOM 6146 C C . LEU B 1 175 ? 5.379 -59.781 -38.406 1 86.19 175 LEU B C 1
ATOM 6148 O O . LEU B 1 175 ? 5.008 -58.625 -38.219 1 86.19 175 LEU B O 1
ATOM 6152 N N . THR B 1 176 ? 5.043 -60.75 -37.625 1 82.94 176 THR B N 1
ATOM 6153 C CA . THR B 1 176 ? 4.113 -60.531 -36.531 1 82.94 176 THR B CA 1
ATOM 6154 C C . THR B 1 176 ? 4.777 -59.688 -35.438 1 82.94 176 THR B C 1
ATOM 6156 O O . THR B 1 176 ? 4.164 -58.781 -34.875 1 82.94 176 THR B O 1
ATOM 6159 N N . VAL B 1 177 ? 6.02 -60.031 -35.125 1 85.81 177 VAL B N 1
ATOM 6160 C CA . VAL B 1 177 ? 6.742 -59.281 -34.094 1 85.81 177 VAL B CA 1
ATOM 6161 C C . VAL B 1 177 ? 6.934 -57.844 -34.531 1 85.81 177 VAL B C 1
ATOM 6163 O O . VAL B 1 177 ? 6.746 -56.906 -33.75 1 85.81 177 VAL B O 1
ATOM 6166 N N . ALA B 1 178 ? 7.223 -57.656 -35.844 1 88 178 ALA B N 1
ATOM 6167 C CA . ALA B 1 178 ? 7.387 -56.281 -36.344 1 88 178 ALA B CA 1
ATOM 6168 C C . ALA B 1 178 ? 6.078 -55.5 -36.281 1 88 178 ALA B C 1
ATOM 6170 O O . ALA B 1 178 ? 6.078 -54.312 -35.938 1 88 178 ALA B O 1
ATOM 6171 N N . ALA B 1 179 ? 4.98 -56.188 -36.531 1 84.75 179 ALA B N 1
ATOM 6172 C CA . ALA B 1 179 ? 3.672 -55.562 -36.438 1 84.75 179 ALA B CA 1
ATOM 6173 C C . ALA B 1 179 ? 3.332 -55.156 -35.031 1 84.75 179 ALA B C 1
ATOM 6175 O O . ALA B 1 179 ? 2.822 -54.062 -34.781 1 84.75 179 ALA B O 1
ATOM 6176 N N . LEU B 1 180 ? 3.695 -56 -34.094 1 83.94 180 LEU B N 1
ATOM 6177 C CA . LEU B 1 180 ? 3.43 -55.719 -32.688 1 83.94 180 LEU B CA 1
ATOM 6178 C C . LEU B 1 180 ? 4.238 -54.531 -32.188 1 83.94 180 LEU B C 1
ATOM 6180 O O . LEU B 1 180 ? 3.701 -53.625 -31.547 1 83.94 180 LEU B O 1
ATOM 6184 N N . ILE B 1 181 ? 5.465 -54.5 -32.594 1 86.44 181 ILE B N 1
ATOM 6185 C CA . ILE B 1 181 ? 6.352 -53.438 -32.156 1 86.44 181 ILE B CA 1
ATOM 6186 C C . ILE B 1 181 ? 5.883 -52.125 -32.781 1 86.44 181 ILE B C 1
ATOM 6188 O O . ILE B 1 181 ? 5.887 -51.062 -32.125 1 86.44 181 ILE B O 1
ATOM 6192 N N . SER B 1 182 ? 5.473 -52.188 -34 1 87.19 182 SER B N 1
ATOM 6193 C CA . SER B 1 182 ? 5.02 -50.969 -34.688 1 87.19 182 SER B CA 1
ATOM 6194 C C . SER B 1 182 ? 3.764 -50.406 -34.031 1 87.19 182 SER B C 1
ATOM 6196 O O . SER B 1 182 ? 3.623 -49.188 -33.875 1 87.19 182 SER B O 1
ATOM 6198 N N . ILE B 1 183 ? 2.869 -51.25 -33.562 1 83.75 183 ILE B N 1
ATOM 6199 C CA . ILE B 1 183 ? 1.629 -50.812 -32.938 1 83.75 183 ILE B CA 1
ATOM 6200 C C . ILE B 1 183 ? 1.935 -50.156 -31.562 1 83.75 183 ILE B C 1
ATOM 6202 O O . ILE B 1 183 ? 1.401 -49.125 -31.234 1 83.75 183 ILE B O 1
ATOM 6206 N N . VAL B 1 184 ? 2.803 -50.781 -30.812 1 84.69 184 VAL B N 1
ATOM 6207 C CA . VAL B 1 184 ? 3.166 -50.25 -29.5 1 84.69 184 VAL B CA 1
ATOM 6208 C C . VAL B 1 184 ? 3.873 -48.906 -29.656 1 84.69 184 VAL B C 1
ATOM 6210 O O . VAL B 1 184 ? 3.6 -47.969 -28.906 1 84.69 184 VAL B O 1
ATOM 6213 N N . ALA B 1 185 ? 4.738 -48.875 -30.688 1 87.06 185 ALA B N 1
ATOM 6214 C CA . ALA B 1 185 ? 5.453 -47.625 -30.938 1 87.06 185 ALA B CA 1
ATOM 6215 C C . ALA B 1 185 ? 4.488 -46.5 -31.328 1 87.06 185 ALA B C 1
ATOM 6217 O O . ALA B 1 185 ? 4.633 -45.375 -30.859 1 87.06 185 ALA B O 1
ATOM 6218 N N . LEU B 1 186 ? 3.473 -46.844 -32.094 1 87.75 186 LEU B N 1
ATOM 6219 C CA . LEU B 1 186 ? 2.48 -45.844 -32.5 1 87.75 186 LEU B CA 1
ATOM 6220 C C . LEU B 1 186 ? 1.679 -45.344 -31.312 1 87.75 186 LEU B C 1
ATOM 6222 O O . LEU B 1 186 ? 1.459 -44.156 -31.156 1 87.75 186 LEU B O 1
ATOM 6226 N N . PHE B 1 187 ? 1.291 -46.219 -30.438 1 85.69 187 PHE B N 1
ATOM 6227 C CA . PHE B 1 187 ? 0.501 -45.844 -29.266 1 85.69 187 PHE B CA 1
ATOM 6228 C C . PHE B 1 187 ? 1.334 -45 -28.281 1 85.69 187 PHE B C 1
ATOM 6230 O O . PHE B 1 187 ? 0.833 -44.062 -27.688 1 85.69 187 PHE B O 1
ATOM 6237 N N . MET B 1 188 ? 2.553 -45.344 -28.188 1 84.06 188 MET B N 1
ATOM 6238 C CA . MET B 1 188 ? 3.439 -44.562 -27.312 1 84.06 188 MET B CA 1
ATOM 6239 C C . MET B 1 188 ? 3.66 -43.156 -27.859 1 84.06 188 MET B C 1
ATOM 6241 O O . MET B 1 188 ? 3.736 -42.219 -27.094 1 84.06 188 MET B O 1
ATOM 6245 N N . GLY B 1 189 ? 3.756 -43.156 -29.172 1 86.19 189 GLY B N 1
ATOM 6246 C CA . GLY B 1 189 ? 3.875 -41.844 -29.797 1 86.19 189 GLY B CA 1
ATOM 6247 C C . GLY B 1 189 ? 2.662 -40.969 -29.562 1 86.19 189 GLY B C 1
ATOM 6248 O O . GLY B 1 189 ? 2.799 -39.781 -29.219 1 86.19 189 GLY B O 1
ATOM 6249 N N . ILE B 1 190 ? 1.466 -41.5 -29.656 1 86.38 190 ILE B N 1
ATOM 6250 C CA . ILE B 1 190 ? 0.221 -40.781 -29.422 1 86.38 190 ILE B CA 1
ATOM 6251 C C . ILE B 1 190 ? 0.132 -40.344 -27.969 1 86.38 190 ILE B C 1
ATOM 6253 O O . ILE B 1 190 ? -0.21 -39.188 -27.672 1 86.38 190 ILE B O 1
ATOM 6257 N N . ALA B 1 191 ? 0.503 -41.219 -27.078 1 83.69 191 ALA B N 1
ATOM 6258 C CA . ALA B 1 191 ? 0.491 -40.906 -25.656 1 83.69 191 ALA B CA 1
ATOM 6259 C C . ALA B 1 191 ? 1.452 -39.781 -25.328 1 83.69 191 ALA B C 1
ATOM 6261 O O . ALA B 1 191 ? 1.129 -38.875 -24.547 1 83.69 191 ALA B O 1
ATOM 6262 N N . PHE B 1 192 ? 2.531 -39.781 -25.984 1 85.19 192 PHE B N 1
ATOM 6263 C CA . PHE B 1 192 ? 3.547 -38.781 -25.766 1 85.19 192 PHE B CA 1
ATOM 6264 C C . PHE B 1 192 ? 3.031 -37.406 -26.188 1 85.19 192 PHE B C 1
ATOM 6266 O O . PHE B 1 192 ? 3.178 -36.406 -25.453 1 85.19 192 PHE B O 1
ATOM 6273 N N . VAL B 1 193 ? 2.439 -37.375 -27.312 1 88.19 193 VAL B N 1
ATOM 6274 C CA . VAL B 1 193 ? 1.939 -36.094 -27.828 1 88.19 193 VAL B CA 1
ATOM 6275 C C . VAL B 1 193 ? 0.819 -35.562 -26.938 1 88.19 193 VAL B C 1
ATOM 6277 O O . VAL B 1 193 ? 0.756 -34.375 -26.656 1 88.19 193 VAL B O 1
ATOM 6280 N N . LEU B 1 194 ? -0.001 -36.438 -26.453 1 85.56 194 LEU B N 1
ATOM 6281 C CA . LEU B 1 194 ? -1.127 -36.031 -25.609 1 85.56 194 LEU B CA 1
ATOM 6282 C C . LEU B 1 194 ? -0.646 -35.531 -24.266 1 85.56 194 LEU B C 1
ATOM 6284 O O . LEU B 1 194 ? -1.127 -34.5 -23.781 1 85.56 194 LEU B O 1
ATOM 6288 N N . ILE B 1 195 ? 0.305 -36.156 -23.75 1 82.12 195 ILE B N 1
ATOM 6289 C CA . ILE B 1 195 ? 0.831 -35.75 -22.453 1 82.12 195 ILE B CA 1
ATOM 6290 C C . ILE B 1 195 ? 1.561 -34.406 -22.578 1 82.12 195 ILE B C 1
ATOM 6292 O O . ILE B 1 195 ? 1.423 -33.531 -21.719 1 82.12 195 ILE B O 1
ATOM 6296 N N . ARG B 1 196 ? 2.252 -34.375 -23.656 1 83.62 196 ARG B N 1
ATOM 6297 C CA . ARG B 1 196 ? 2.965 -33.125 -23.891 1 83.62 196 ARG B CA 1
ATOM 6298 C C . ARG B 1 196 ? 1.991 -31.953 -24.062 1 83.62 196 ARG B C 1
ATOM 6300 O O . ARG B 1 196 ? 2.23 -30.859 -23.547 1 83.62 196 ARG B O 1
ATOM 6307 N N . ARG B 1 197 ? 0.949 -32.188 -24.672 1 86.19 197 ARG B N 1
ATOM 6308 C CA . ARG B 1 197 ? -0.066 -31.156 -24.875 1 86.19 197 ARG B CA 1
ATOM 6309 C C . ARG B 1 197 ? -0.709 -30.75 -23.547 1 86.19 197 ARG B C 1
ATOM 6311 O O . ARG B 1 197 ? -1.059 -29.594 -23.359 1 86.19 197 ARG B O 1
ATOM 6318 N N . MET B 1 198 ? -0.754 -31.656 -22.672 1 82.94 198 MET B N 1
ATOM 6319 C CA . MET B 1 198 ? -1.404 -31.422 -21.391 1 82.94 198 MET B CA 1
ATOM 6320 C C . MET B 1 198 ? -0.468 -30.688 -20.438 1 82.94 198 MET B C 1
ATOM 6322 O O . MET B 1 198 ? -0.92 -29.906 -19.594 1 82.94 198 MET B O 1
ATOM 6326 N N . ILE B 1 199 ? 0.811 -30.844 -20.594 1 83.75 199 ILE B N 1
ATOM 6327 C CA . ILE B 1 199 ? 1.762 -30.312 -19.625 1 83.75 199 ILE B CA 1
ATOM 6328 C C . ILE B 1 199 ? 2.312 -28.969 -20.125 1 83.75 199 ILE B C 1
ATOM 6330 O O . ILE B 1 199 ? 2.76 -28.141 -19.328 1 83.75 199 ILE B O 1
ATOM 6334 N N . ASN B 1 200 ? 2.279 -28.719 -21.375 1 87.69 200 ASN B N 1
ATOM 6335 C CA . ASN B 1 200 ? 2.824 -27.5 -21.953 1 87.69 200 ASN B CA 1
ATOM 6336 C C . ASN B 1 200 ? 2.223 -26.25 -21.328 1 87.69 200 ASN B C 1
ATOM 6338 O O . ASN B 1 200 ? 2.932 -25.281 -21.062 1 87.69 200 ASN B O 1
ATOM 6342 N N . PRO B 1 201 ? 0.967 -26.312 -21 1 88.62 201 PRO B N 1
ATOM 6343 C CA . PRO B 1 201 ? 0.383 -25.109 -20.375 1 88.62 201 PRO B CA 1
ATOM 6344 C C . PRO B 1 201 ? 1.003 -24.797 -19.016 1 88.62 201 PRO B C 1
ATOM 6346 O O . PRO B 1 201 ? 1.01 -23.641 -18.594 1 88.62 201 PRO B O 1
ATOM 6349 N N . VAL B 1 202 ? 1.481 -25.719 -18.344 1 86.94 202 VAL B N 1
ATOM 6350 C CA . VAL B 1 202 ? 2.105 -25.5 -17.031 1 86.94 202 VAL B CA 1
ATOM 6351 C C . VAL B 1 202 ? 3.338 -24.609 -17.203 1 86.94 202 VAL B C 1
ATOM 6353 O O . VAL B 1 202 ? 3.512 -23.641 -16.453 1 86.94 202 VAL B O 1
ATOM 6356 N N . SER B 1 203 ? 4.16 -24.922 -18.156 1 88.44 203 SER B N 1
ATOM 6357 C CA . SER B 1 203 ? 5.371 -24.141 -18.406 1 88.44 203 SER B CA 1
ATOM 6358 C C . SER B 1 203 ? 5.031 -22.734 -18.859 1 88.44 203 SER B C 1
ATOM 6360 O O . SER B 1 203 ? 5.668 -21.766 -18.422 1 88.44 203 SER B O 1
ATOM 6362 N N . ALA B 1 204 ? 4.07 -22.688 -19.672 1 90.25 204 ALA B N 1
ATOM 6363 C CA . ALA B 1 204 ? 3.66 -21.375 -20.172 1 90.25 204 ALA B CA 1
ATOM 6364 C C . ALA B 1 204 ? 3.139 -20.5 -19.031 1 90.25 204 ALA B C 1
ATOM 6366 O O . ALA B 1 204 ? 3.48 -19.328 -18.953 1 90.25 204 ALA B O 1
ATOM 6367 N N . THR B 1 205 ? 2.33 -21.047 -18.234 1 91.81 205 THR B N 1
ATOM 6368 C CA . THR B 1 205 ? 1.778 -20.297 -17.109 1 91.81 205 THR B CA 1
ATOM 6369 C C . THR B 1 205 ? 2.883 -19.891 -16.125 1 91.81 205 THR B C 1
ATOM 6371 O O . THR B 1 205 ? 2.875 -18.781 -15.602 1 91.81 205 THR B O 1
ATOM 6374 N N . ALA B 1 206 ? 3.807 -20.75 -15.891 1 90.75 206 ALA B N 1
ATOM 6375 C CA . ALA B 1 206 ? 4.922 -20.453 -15 1 90.75 206 ALA B CA 1
ATOM 6376 C C . ALA B 1 206 ? 5.719 -19.25 -15.492 1 90.75 206 ALA B C 1
ATOM 6378 O O . ALA B 1 206 ? 6.098 -18.375 -14.703 1 90.75 206 ALA B O 1
ATOM 6379 N N . ILE B 1 207 ? 5.918 -19.234 -16.75 1 91.31 207 ILE B N 1
ATOM 6380 C CA . ILE B 1 207 ? 6.656 -18.125 -17.344 1 91.31 207 ILE B CA 1
ATOM 6381 C C . ILE B 1 207 ? 5.852 -16.828 -17.203 1 91.31 207 ILE B C 1
ATOM 6383 O O . ILE B 1 207 ? 6.402 -15.789 -16.844 1 91.31 207 ILE B O 1
ATOM 6387 N N . ASP B 1 208 ? 4.609 -16.938 -17.422 1 93.94 208 ASP B N 1
ATOM 6388 C CA . ASP B 1 208 ? 3.74 -15.766 -17.281 1 93.94 208 ASP B CA 1
ATOM 6389 C C . ASP B 1 208 ? 3.713 -15.266 -15.844 1 93.94 208 ASP B C 1
ATOM 6391 O O . ASP B 1 208 ? 3.721 -14.055 -15.602 1 93.94 208 ASP B O 1
ATOM 6395 N N . VAL B 1 209 ? 3.646 -16.109 -14.953 1 93.19 209 VAL B N 1
ATOM 6396 C CA . VAL B 1 209 ? 3.643 -15.75 -13.539 1 93.19 209 VAL B CA 1
ATOM 6397 C C . VAL B 1 209 ? 4.957 -15.062 -13.18 1 93.19 209 VAL B C 1
ATOM 6399 O O . VAL B 1 209 ? 4.961 -14.023 -12.508 1 93.19 209 VAL B O 1
ATOM 6402 N N . GLU B 1 210 ? 5.996 -15.68 -13.641 1 93.38 210 GLU B N 1
ATOM 6403 C CA . GLU B 1 210 ? 7.305 -15.078 -13.391 1 93.38 210 GLU B CA 1
ATOM 6404 C C . GLU B 1 210 ? 7.371 -13.656 -13.93 1 93.38 210 GLU B C 1
ATOM 6406 O O . GLU B 1 210 ? 7.844 -12.75 -13.242 1 93.38 210 GLU B O 1
ATOM 6411 N N . ASN B 1 211 ? 6.914 -13.516 -15.086 1 93.44 211 ASN B N 1
ATOM 6412 C CA . ASN B 1 211 ? 6.914 -12.195 -15.703 1 93.44 211 ASN B CA 1
ATOM 6413 C C . ASN B 1 211 ? 6.031 -11.219 -14.93 1 93.44 211 ASN B C 1
ATOM 6415 O O . ASN B 1 211 ? 6.418 -10.07 -14.711 1 93.44 211 ASN B O 1
ATOM 6419 N N . ALA B 1 212 ? 4.895 -11.617 -14.594 1 92.88 212 ALA B N 1
ATOM 6420 C CA . ALA B 1 212 ? 3.963 -10.773 -13.844 1 92.88 212 ALA B CA 1
ATOM 6421 C C . ALA B 1 212 ? 4.559 -10.352 -12.508 1 92.88 212 ALA B C 1
ATOM 6423 O O . ALA B 1 212 ? 4.449 -9.188 -12.109 1 92.88 212 ALA B O 1
ATOM 6424 N N . VAL B 1 213 ? 5.188 -11.266 -11.844 1 92.38 213 VAL B N 1
ATOM 6425 C CA . VAL B 1 213 ? 5.781 -10.984 -10.539 1 92.38 213 VAL B CA 1
ATOM 6426 C C . VAL B 1 213 ? 6.941 -10.008 -10.703 1 92.38 213 VAL B C 1
ATOM 6428 O O . VAL B 1 213 ? 7.082 -9.062 -9.922 1 92.38 213 VAL B O 1
ATOM 6431 N N . GLN B 1 214 ? 7.758 -10.211 -11.711 1 90.94 214 GLN B N 1
ATOM 6432 C CA . GLN B 1 214 ? 8.875 -9.297 -11.945 1 90.94 214 GLN B CA 1
ATOM 6433 C C . GLN B 1 214 ? 8.375 -7.879 -12.211 1 90.94 214 GLN B C 1
ATOM 6435 O O . GLN B 1 214 ? 8.938 -6.91 -11.703 1 90.94 214 GLN B O 1
ATOM 6440 N N . ARG B 1 215 ? 7.391 -7.773 -12.938 1 89.56 215 ARG B N 1
ATOM 6441 C CA . ARG B 1 215 ? 6.801 -6.465 -13.211 1 89.56 215 ARG B CA 1
ATOM 6442 C C . ARG B 1 215 ? 6.207 -5.859 -11.945 1 89.56 215 ARG B C 1
ATOM 6444 O O . ARG B 1 215 ? 6.348 -4.66 -11.695 1 89.56 215 ARG B O 1
ATOM 6451 N N . ALA B 1 216 ? 5.547 -6.656 -11.195 1 89.06 216 ALA B N 1
ATOM 6452 C CA . ALA B 1 216 ? 4.973 -6.191 -9.93 1 89.06 216 ALA B CA 1
ATOM 6453 C C . ALA B 1 216 ? 6.062 -5.684 -8.992 1 89.06 216 ALA B C 1
ATOM 6455 O O . ALA B 1 216 ? 5.895 -4.652 -8.336 1 89.06 216 ALA B O 1
ATOM 6456 N N . LEU B 1 217 ? 7.176 -6.391 -8.945 1 87.44 217 LEU B N 1
ATOM 6457 C CA . LEU B 1 217 ? 8.297 -6.008 -8.094 1 87.44 217 LEU B CA 1
ATOM 6458 C C . LEU B 1 217 ? 8.898 -4.684 -8.547 1 87.44 217 LEU B C 1
ATOM 6460 O O . LEU B 1 217 ? 9.539 -3.984 -7.762 1 87.44 217 LEU B O 1
ATOM 6464 N N . ARG B 1 218 ? 8.594 -4.398 -9.82 1 85.06 218 ARG B N 1
ATOM 6465 C CA . ARG B 1 218 ? 9.055 -3.117 -10.352 1 85.06 218 ARG B CA 1
ATOM 6466 C C . ARG B 1 218 ? 7.969 -2.053 -10.219 1 85.06 218 ARG B C 1
ATOM 6468 O O . ARG B 1 218 ? 8.141 -0.927 -10.695 1 85.06 218 ARG B O 1
ATOM 6475 N N . GLY B 1 219 ? 6.809 -2.494 -9.719 1 81.62 219 GLY B N 1
ATOM 6476 C CA . GLY B 1 219 ? 5.77 -1.524 -9.422 1 81.62 219 GLY B CA 1
ATOM 6477 C C . GLY B 1 219 ? 4.605 -1.572 -10.391 1 81.62 219 GLY B C 1
ATOM 6478 O O . GLY B 1 219 ? 3.648 -0.806 -10.266 1 81.62 219 GLY B O 1
ATOM 6479 N N . ASP B 1 220 ? 4.727 -2.369 -11.352 1 85.12 220 ASP B N 1
ATOM 6480 C CA . ASP B 1 220 ? 3.646 -2.521 -12.32 1 85.12 220 ASP B CA 1
ATOM 6481 C C . ASP B 1 220 ? 2.754 -3.711 -11.969 1 85.12 220 ASP B C 1
ATOM 6483 O O . ASP B 1 220 ? 3.086 -4.855 -12.281 1 85.12 220 ASP B O 1
ATOM 6487 N N . PHE B 1 221 ? 1.578 -3.428 -11.484 1 87.44 221 PHE B N 1
ATOM 6488 C CA . PHE B 1 221 ? 0.68 -4.484 -11.031 1 87.44 221 PHE B CA 1
ATOM 6489 C C . PHE B 1 221 ? -0.411 -4.746 -12.062 1 87.44 221 PHE B C 1
ATOM 6491 O O . PHE B 1 221 ? -1.384 -5.449 -11.781 1 87.44 221 PHE B O 1
ATOM 6498 N N . LYS B 1 222 ? -0.19 -4.258 -13.328 1 86.88 222 LYS B N 1
ATOM 6499 C CA . LYS B 1 222 ? -1.225 -4.375 -14.352 1 86.88 222 LYS B CA 1
ATOM 6500 C C . LYS B 1 222 ? -1.002 -5.613 -15.219 1 86.88 222 LYS B C 1
ATOM 6502 O O . LYS B 1 222 ? -1.829 -5.938 -16.078 1 86.88 222 LYS B O 1
ATOM 6507 N N . ALA B 1 223 ? 0.133 -6.223 -14.891 1 89.31 223 ALA B N 1
ATOM 6508 C CA . ALA B 1 223 ? 0.423 -7.422 -15.672 1 89.31 223 ALA B CA 1
ATOM 6509 C C . ALA B 1 223 ? -0.646 -8.492 -15.453 1 89.31 223 ALA B C 1
ATOM 6511 O O . ALA B 1 223 ? -1.262 -8.555 -14.383 1 89.31 223 ALA B O 1
ATOM 6512 N N . LYS B 1 224 ? -0.903 -9.352 -16.516 1 91.62 224 LYS B N 1
ATOM 6513 C CA . LYS B 1 224 ? -1.907 -10.414 -16.438 1 91.62 224 LYS B CA 1
ATOM 6514 C C . LYS B 1 224 ? -1.311 -11.766 -16.812 1 91.62 224 LYS B C 1
ATOM 6516 O O . LYS B 1 224 ? -0.455 -11.852 -17.688 1 91.62 224 LYS B O 1
ATOM 6521 N N . VAL B 1 225 ? -1.716 -12.727 -16.094 1 93.5 225 VAL B N 1
ATOM 6522 C CA . VAL B 1 225 ? -1.366 -14.109 -16.406 1 93.5 225 VAL B CA 1
ATOM 6523 C C . VAL B 1 225 ? -2.467 -14.742 -17.25 1 93.5 225 VAL B C 1
ATOM 6525 O O . VAL B 1 225 ? -3.629 -14.781 -16.844 1 93.5 225 VAL B O 1
ATOM 6528 N N . ASP B 1 226 ? -2.086 -15.273 -18.406 1 91.69 226 ASP B N 1
ATOM 6529 C CA . ASP B 1 226 ? -3.07 -15.836 -19.312 1 91.69 226 ASP B CA 1
ATOM 6530 C C . ASP B 1 226 ? -3.627 -17.156 -18.781 1 91.69 226 ASP B C 1
ATOM 6532 O O . ASP B 1 226 ? -2.867 -18.031 -18.375 1 91.69 226 ASP B O 1
ATOM 6536 N N . GLN B 1 227 ? -4.867 -17.219 -18.75 1 91.25 227 GLN B N 1
ATOM 6537 C CA . GLN B 1 227 ? -5.523 -18.469 -18.391 1 91.25 227 GLN B CA 1
ATOM 6538 C C . GLN B 1 227 ? -5.652 -19.391 -19.594 1 91.25 227 GLN B C 1
ATOM 6540 O O . GLN B 1 227 ? -6.613 -19.297 -20.359 1 91.25 227 GLN B O 1
ATOM 6545 N N . ILE B 1 228 ? -4.84 -20.344 -19.703 1 87.56 228 ILE B N 1
ATOM 6546 C CA . ILE B 1 228 ? -4.75 -21.219 -20.875 1 87.56 228 ILE B CA 1
ATOM 6547 C C . ILE B 1 228 ? -5.691 -22.406 -20.703 1 87.56 228 ILE B C 1
ATOM 6549 O O . ILE B 1 228 ? -6.262 -22.906 -21.672 1 87.56 228 ILE B O 1
ATOM 6553 N N . THR B 1 229 ? -5.844 -22.922 -19.438 1 88.62 229 THR B N 1
ATOM 6554 C CA . THR B 1 229 ? -6.668 -24.094 -19.156 1 88.62 229 THR B CA 1
ATOM 6555 C C . THR B 1 229 ? -7.719 -23.781 -18.094 1 88.62 229 THR B C 1
ATOM 6557 O O . THR B 1 229 ? -7.73 -22.688 -17.531 1 88.62 229 THR B O 1
ATOM 6560 N N . LYS B 1 230 ? -8.617 -24.656 -17.906 1 88.38 230 LYS B N 1
ATOM 6561 C CA . LYS B 1 230 ? -9.656 -24.469 -16.906 1 88.38 230 LYS B CA 1
ATOM 6562 C C . LYS B 1 230 ? -9.445 -25.391 -15.711 1 88.38 230 LYS B C 1
ATOM 6564 O O . LYS B 1 230 ? -10.359 -25.609 -14.914 1 88.38 230 LYS B O 1
ATOM 6569 N N . ASP B 1 231 ? -8.266 -25.969 -15.586 1 88.06 231 ASP B N 1
ATOM 6570 C CA . ASP B 1 231 ? -7.926 -26.844 -14.469 1 88.06 231 ASP B CA 1
ATOM 6571 C C . ASP B 1 231 ? -7.125 -26.094 -13.406 1 88.06 231 ASP B C 1
ATOM 6573 O O . ASP B 1 231 ? -7.266 -24.875 -13.258 1 88.06 231 ASP B O 1
ATOM 6577 N N . GLU B 1 232 ? -6.348 -26.75 -12.617 1 89.38 232 GLU B N 1
ATOM 6578 C CA . GLU B 1 232 ? -5.578 -26.156 -11.523 1 89.38 232 GLU B CA 1
ATOM 6579 C C . GLU B 1 232 ? -4.598 -25.109 -12.039 1 89.38 232 GLU B C 1
ATOM 6581 O O . GLU B 1 232 ? -4.336 -24.109 -11.367 1 89.38 232 GLU B O 1
ATOM 6586 N N . ILE B 1 233 ? -4.164 -25.312 -13.234 1 87.75 233 ILE B N 1
ATOM 6587 C CA . ILE B 1 233 ? -3.232 -24.375 -13.836 1 87.75 233 ILE B CA 1
ATOM 6588 C C . ILE B 1 233 ? -3.951 -23.062 -14.125 1 87.75 233 ILE B C 1
ATOM 6590 O O . ILE B 1 233 ? -3.426 -21.984 -13.852 1 87.75 233 ILE B O 1
ATOM 6594 N N . GLY B 1 234 ? -5.066 -23.234 -14.727 1 90.56 234 GLY B N 1
ATOM 6595 C CA . GLY B 1 234 ? -5.879 -22.047 -14.953 1 90.56 234 GLY B CA 1
ATOM 6596 C C . GLY B 1 234 ? -6.27 -21.328 -13.672 1 90.56 234 GLY B C 1
ATOM 6597 O O . GLY B 1 234 ? -6.344 -20.094 -13.641 1 90.56 234 GLY B O 1
ATOM 6598 N N . GLN B 1 235 ? -6.492 -22.062 -12.664 1 91.38 235 GLN B N 1
ATOM 6599 C CA . GLN B 1 235 ? -6.844 -21.484 -11.367 1 91.38 235 GLN B CA 1
ATOM 6600 C C . GLN B 1 235 ? -5.703 -20.641 -10.812 1 91.38 235 GLN B C 1
ATOM 6602 O O . GLN B 1 235 ? -5.938 -19.594 -10.211 1 91.38 235 GLN B O 1
ATOM 6607 N N . ILE B 1 236 ? -4.539 -21.094 -10.945 1 92.25 236 ILE B N 1
ATOM 6608 C CA . ILE B 1 236 ? -3.379 -20.312 -10.516 1 92.25 236 ILE B CA 1
ATOM 6609 C C . ILE B 1 236 ? -3.365 -18.969 -11.219 1 92.25 236 ILE B C 1
ATOM 6611 O O . ILE B 1 236 ? -3.17 -17.922 -10.578 1 92.25 236 ILE B O 1
ATOM 6615 N N . ALA B 1 237 ? -3.582 -19.047 -12.523 1 93.75 237 ALA B N 1
ATOM 6616 C CA . ALA B 1 237 ? -3.605 -17.812 -13.312 1 93.75 237 ALA B CA 1
ATOM 6617 C C . ALA B 1 237 ? -4.691 -16.875 -12.812 1 93.75 237 ALA B C 1
ATOM 6619 O O . ALA B 1 237 ? -4.441 -15.672 -12.625 1 93.75 237 ALA B O 1
ATOM 6620 N N . THR B 1 238 ? -5.848 -17.406 -12.539 1 93.38 238 THR B N 1
ATOM 6621 C CA . THR B 1 238 ? -6.973 -16.594 -12.086 1 93.38 238 THR B CA 1
ATOM 6622 C C . THR B 1 238 ? -6.68 -15.984 -10.719 1 93.38 238 THR B C 1
ATOM 6624 O O . THR B 1 238 ? -6.957 -14.805 -10.492 1 93.38 238 THR B O 1
ATOM 6627 N N . ASP B 1 239 ? -6.176 -16.797 -9.883 1 93.44 239 ASP B N 1
ATOM 6628 C CA . ASP B 1 239 ? -5.852 -16.312 -8.539 1 93.44 239 ASP B CA 1
ATOM 6629 C C . ASP B 1 239 ? -4.777 -15.227 -8.586 1 93.44 239 ASP B C 1
ATOM 6631 O O . ASP B 1 239 ? -4.891 -14.203 -7.91 1 93.44 239 ASP B O 1
ATOM 6635 N N . MET B 1 240 ? -3.818 -15.461 -9.383 1 93.31 240 MET B N 1
ATOM 6636 C CA . MET B 1 240 ? -2.762 -14.469 -9.539 1 93.31 240 MET B CA 1
ATOM 6637 C C . MET B 1 240 ? -3.324 -13.156 -10.078 1 93.31 240 MET B C 1
ATOM 6639 O O . MET B 1 240 ? -2.969 -12.078 -9.586 1 93.31 240 MET B O 1
ATOM 6643 N N . ASN B 1 241 ? -4.172 -13.234 -11.031 1 93.56 241 ASN B N 1
ATOM 6644 C CA . ASN B 1 241 ? -4.781 -12.047 -11.617 1 93.56 241 ASN B CA 1
ATOM 6645 C C . ASN B 1 241 ? -5.652 -11.312 -10.602 1 93.56 241 ASN B C 1
ATOM 6647 O O . ASN B 1 241 ? -5.676 -10.078 -10.578 1 93.56 241 ASN B O 1
ATOM 6651 N N . ARG B 1 242 ? -6.336 -12.055 -9.852 1 92.25 242 ARG B N 1
ATOM 6652 C CA . ARG B 1 242 ? -7.148 -11.453 -8.797 1 92.25 242 ARG B CA 1
ATOM 6653 C C . ARG B 1 242 ? -6.281 -10.688 -7.805 1 92.25 242 ARG B C 1
ATOM 6655 O O . ARG B 1 242 ? -6.629 -9.578 -7.398 1 92.25 242 ARG B O 1
ATOM 6662 N N . LEU B 1 243 ? -5.211 -11.242 -7.422 1 91.69 243 LEU B N 1
ATOM 6663 C CA . LEU B 1 243 ? -4.289 -10.594 -6.496 1 91.69 243 LEU B CA 1
ATOM 6664 C C . LEU B 1 243 ? -3.703 -9.328 -7.102 1 91.69 243 LEU B C 1
ATOM 6666 O O . LEU B 1 243 ? -3.689 -8.273 -6.457 1 91.69 243 LEU B O 1
ATOM 6670 N N . LEU B 1 244 ? -3.256 -9.469 -8.305 1 91.44 244 LEU B N 1
ATOM 6671 C CA . LEU B 1 244 ? -2.637 -8.328 -8.977 1 91.44 244 LEU B CA 1
ATOM 6672 C C . LEU B 1 244 ? -3.639 -7.191 -9.148 1 91.44 244 LEU B C 1
ATOM 6674 O O . LEU B 1 244 ? -3.299 -6.023 -8.953 1 91.44 244 LEU B O 1
ATOM 6678 N N . ALA B 1 245 ? -4.812 -7.531 -9.438 1 89.62 245 ALA B N 1
ATOM 6679 C CA . ALA B 1 245 ? -5.855 -6.516 -9.578 1 89.62 245 ALA B CA 1
ATOM 6680 C C . ALA B 1 245 ? -6.148 -5.836 -8.25 1 89.62 245 ALA B C 1
ATOM 6682 O O . ALA B 1 245 ? -6.312 -4.613 -8.188 1 89.62 245 ALA B O 1
ATOM 6683 N N . PHE B 1 246 ? -6.262 -6.543 -7.207 1 89.25 246 PHE B N 1
ATOM 6684 C CA . PHE B 1 246 ? -6.492 -6.043 -5.855 1 89.25 246 PHE B CA 1
ATOM 6685 C C . PHE B 1 246 ? -5.395 -5.074 -5.441 1 89.25 246 PHE B C 1
ATOM 6687 O O . PHE B 1 246 ? -5.676 -3.996 -4.914 1 89.25 246 PHE B O 1
ATOM 6694 N N . LEU B 1 247 ? -4.293 -5.449 -5.754 1 86.56 247 LEU B N 1
ATOM 6695 C CA . LEU B 1 247 ? -3.131 -4.645 -5.398 1 86.56 247 LEU B CA 1
ATOM 6696 C C . LEU B 1 247 ? -3.066 -3.377 -6.246 1 86.56 247 LEU B C 1
ATOM 6698 O O . LEU B 1 247 ? -2.77 -2.295 -5.734 1 86.56 247 LEU B O 1
ATOM 6702 N N . ASP B 1 248 ? -3.279 -3.57 -7.504 1 88.62 248 ASP B N 1
ATOM 6703 C CA . ASP B 1 248 ? -3.27 -2.418 -8.398 1 88.62 248 ASP B CA 1
ATOM 6704 C C . ASP B 1 248 ? -4.277 -1.363 -7.953 1 88.62 248 ASP B C 1
ATOM 6706 O O . ASP B 1 248 ? -3.951 -0.178 -7.871 1 88.62 248 ASP B O 1
ATOM 6710 N N . GLN B 1 249 ? -5.441 -1.755 -7.613 1 86.06 249 GLN B N 1
ATOM 6711 C CA . GLN B 1 249 ? -6.492 -0.841 -7.176 1 86.06 249 GLN B CA 1
ATOM 6712 C C . GLN B 1 249 ? -6.129 -0.183 -5.848 1 86.06 249 GLN B C 1
ATOM 6714 O O . GLN B 1 249 ? -6.254 1.033 -5.695 1 86.06 249 GLN B O 1
ATOM 6719 N N . GLY B 1 250 ? -5.707 -0.943 -4.922 1 84 250 GLY B N 1
ATOM 6720 C CA . GLY B 1 250 ? -5.371 -0.438 -3.598 1 84 250 GLY B CA 1
ATOM 6721 C C . GLY B 1 250 ? -4.195 0.518 -3.604 1 84 250 GLY B C 1
ATOM 6722 O O . GLY B 1 250 ? -4.285 1.626 -3.072 1 84 250 GLY B O 1
ATOM 6723 N N . LEU B 1 251 ? -3.172 0.152 -4.203 1 84 251 LEU B N 1
ATOM 6724 C CA . LEU B 1 251 ? -1.946 0.941 -4.195 1 84 251 LEU B CA 1
ATOM 6725 C C . LEU B 1 251 ? -2.107 2.203 -5.039 1 84 251 LEU B C 1
ATOM 6727 O O . LEU B 1 251 ? -1.522 3.242 -4.723 1 84 251 LEU B O 1
ATOM 6731 N N . THR B 1 252 ? -2.859 2.125 -6.113 1 81.81 252 THR B N 1
ATOM 6732 C CA . THR B 1 252 ? -3.145 3.312 -6.91 1 81.81 252 THR B CA 1
ATOM 6733 C C . THR B 1 252 ? -3.924 4.34 -6.094 1 81.81 252 THR B C 1
ATOM 6735 O O . THR B 1 252 ? -3.646 5.539 -6.168 1 81.81 252 THR B O 1
ATOM 6738 N N . ARG B 1 253 ? -4.836 3.895 -5.32 1 80.75 253 ARG B N 1
ATOM 6739 C CA . ARG B 1 253 ? -5.629 4.777 -4.473 1 80.75 253 ARG B CA 1
ATOM 6740 C C . ARG B 1 253 ? -4.766 5.426 -3.395 1 80.75 253 ARG B C 1
ATOM 6742 O O . ARG B 1 253 ? -4.836 6.637 -3.18 1 80.75 253 ARG B O 1
ATOM 6749 N N . ILE B 1 254 ? -3.953 4.664 -2.756 1 84 254 ILE B N 1
ATOM 6750 C CA . ILE B 1 254 ? -3.051 5.176 -1.729 1 84 254 ILE B CA 1
ATOM 6751 C C . ILE B 1 254 ? -2.059 6.152 -2.355 1 84 254 ILE B C 1
ATOM 6753 O O . ILE B 1 254 ? -1.87 7.262 -1.854 1 84 254 ILE B O 1
ATOM 6757 N N . GLY B 1 255 ? -1.525 5.672 -3.453 1 82.06 255 GLY B N 1
ATOM 6758 C CA . GLY B 1 255 ? -0.536 6.492 -4.129 1 82.06 255 GLY B CA 1
ATOM 6759 C C . GLY B 1 255 ? -1.081 7.836 -4.578 1 82.06 255 GLY B C 1
ATOM 6760 O O . GLY B 1 255 ? -0.428 8.867 -4.402 1 82.06 255 GLY B O 1
ATOM 6761 N N . ALA B 1 256 ? -2.236 7.848 -5.086 1 79.25 256 ALA B N 1
ATOM 6762 C CA . ALA B 1 256 ? -2.854 9.094 -5.551 1 79.25 256 ALA B CA 1
ATOM 6763 C C . ALA B 1 256 ? -3.123 10.039 -4.383 1 79.25 256 ALA B C 1
ATOM 6765 O O . ALA B 1 256 ? -2.9 11.242 -4.492 1 79.25 256 ALA B O 1
ATOM 6766 N N . ASN B 1 257 ? -3.592 9.539 -3.309 1 82.19 257 ASN B N 1
ATOM 6767 C CA . ASN B 1 257 ? -3.898 10.352 -2.135 1 82.19 257 ASN B CA 1
ATOM 6768 C C . ASN B 1 257 ? -2.635 10.93 -1.505 1 82.19 257 ASN B C 1
ATOM 6770 O O . ASN B 1 257 ? -2.594 12.109 -1.151 1 82.19 257 ASN B O 1
ATOM 6774 N N . VAL B 1 258 ? -1.704 10.125 -1.423 1 83.81 258 VAL B N 1
ATOM 6775 C CA . VAL B 1 258 ? -0.45 10.57 -0.829 1 83.81 258 VAL B CA 1
ATOM 6776 C C . VAL B 1 258 ? 0.21 11.609 -1.737 1 83.81 258 VAL B C 1
ATOM 6778 O O . VAL B 1 258 ? 0.802 12.578 -1.258 1 83.81 258 VAL B O 1
ATOM 6781 N N . ALA B 1 259 ? 0.114 11.391 -3.02 1 78.88 259 ALA B N 1
ATOM 6782 C CA . ALA B 1 259 ? 0.637 12.359 -3.982 1 78.88 259 ALA B CA 1
ATOM 6783 C C . ALA B 1 259 ? -0.049 13.711 -3.828 1 78.88 259 ALA B C 1
ATOM 6785 O O . ALA B 1 259 ? 0.596 14.758 -3.941 1 78.88 259 ALA B O 1
ATOM 6786 N N . ARG B 1 260 ? -1.239 13.711 -3.555 1 75.38 260 ARG B N 1
ATOM 6787 C CA . ARG B 1 260 ? -1.99 14.945 -3.342 1 75.38 260 ARG B CA 1
ATOM 6788 C C . ARG B 1 260 ? -1.542 15.648 -2.062 1 75.38 260 ARG B C 1
ATOM 6790 O O . ARG B 1 260 ? -1.455 16.875 -2.02 1 75.38 260 ARG B O 1
ATOM 6797 N N . LEU B 1 261 ? -1.275 14.836 -1.066 1 78.44 261 LEU B N 1
ATOM 6798 C CA . LEU B 1 261 ? -0.859 15.375 0.221 1 78.44 261 LEU B CA 1
ATOM 6799 C C . LEU B 1 261 ? 0.555 15.945 0.141 1 78.44 261 LEU B C 1
ATOM 6801 O O . LEU B 1 261 ? 0.863 16.953 0.784 1 78.44 261 LEU B O 1
ATOM 6805 N N . THR B 1 262 ? 1.367 15.328 -0.637 1 74.69 262 THR B N 1
ATOM 6806 C CA . THR B 1 262 ? 2.762 15.742 -0.733 1 74.69 262 THR B CA 1
ATOM 6807 C C . THR B 1 262 ? 2.979 16.641 -1.945 1 74.69 262 THR B C 1
ATOM 6809 O O . THR B 1 262 ? 4.016 17.297 -2.062 1 74.69 262 THR B O 1
ATOM 6812 N N . SER B 1 263 ? 2.074 16.672 -2.91 1 72.25 263 SER B N 1
ATOM 6813 C CA . SER B 1 263 ? 2.184 17.375 -4.184 1 72.25 263 SER B CA 1
ATOM 6814 C C . SER B 1 263 ? 3.316 16.812 -5.031 1 72.25 263 SER B C 1
ATOM 6816 O O . SER B 1 263 ? 3.957 17.531 -5.789 1 72.25 263 SER B O 1
ATOM 6818 N N . ARG B 1 264 ? 3.641 15.516 -4.641 1 73.88 264 ARG B N 1
ATOM 6819 C CA . ARG B 1 264 ? 4.637 14.812 -5.445 1 73.88 264 ARG B CA 1
ATOM 6820 C C . ARG B 1 264 ? 3.971 13.867 -6.438 1 73.88 264 ARG B C 1
ATOM 6822 O O . ARG B 1 264 ? 3.088 13.086 -6.07 1 73.88 264 ARG B O 1
ATOM 6829 N N . THR B 1 265 ? 4.332 14.047 -7.652 1 69.38 265 THR B N 1
ATOM 6830 C CA . THR B 1 265 ? 3.83 13.102 -8.648 1 69.38 265 THR B CA 1
ATOM 6831 C C . THR B 1 265 ? 4.883 12.047 -8.977 1 69.38 265 THR B C 1
ATOM 6833 O O . THR B 1 265 ? 5.957 12.375 -9.484 1 69.38 265 THR B O 1
ATOM 6836 N N . PRO B 1 266 ? 4.539 10.883 -8.586 1 69.69 266 PRO B N 1
ATOM 6837 C CA . PRO B 1 266 ? 5.516 9.844 -8.922 1 69.69 266 PRO B CA 1
ATOM 6838 C C . PRO B 1 266 ? 5.754 9.711 -10.422 1 69.69 266 PRO B C 1
ATOM 6840 O O . PRO B 1 266 ? 4.832 9.914 -11.219 1 69.69 266 PRO B O 1
ATOM 6843 N N . SER B 1 267 ? 7.012 9.547 -10.789 1 71.19 267 SER B N 1
ATOM 6844 C CA . SER B 1 267 ? 7.355 9.312 -12.188 1 71.19 267 SER B CA 1
ATOM 6845 C C . SER B 1 267 ? 6.781 7.988 -12.68 1 71.19 267 SER B C 1
ATOM 6847 O O . SER B 1 267 ? 6.621 7.047 -11.898 1 71.19 267 SER B O 1
ATOM 6849 N N . PRO B 1 268 ? 6.395 7.961 -13.93 1 66 268 PRO B N 1
ATOM 6850 C CA . PRO B 1 268 ? 5.828 6.727 -14.484 1 66 268 PRO B CA 1
ATOM 6851 C C . PRO B 1 268 ? 6.789 5.543 -14.398 1 66 268 PRO B C 1
ATOM 6853 O O . PRO B 1 268 ? 6.352 4.395 -14.289 1 66 268 PRO B O 1
ATOM 6856 N N . ASP B 1 269 ? 8.094 5.793 -14.32 1 70.81 269 ASP B N 1
ATOM 6857 C CA . ASP B 1 269 ? 9.094 4.727 -14.32 1 70.81 269 ASP B CA 1
ATOM 6858 C C . ASP B 1 269 ? 9.445 4.301 -12.898 1 70.81 269 ASP B C 1
ATOM 6860 O O . ASP B 1 269 ? 10.172 3.326 -12.695 1 70.81 269 ASP B O 1
ATOM 6864 N N . GLU B 1 270 ? 8.844 4.988 -12.016 1 77.56 270 GLU B N 1
ATOM 6865 C CA . GLU B 1 270 ? 9.188 4.699 -10.633 1 77.56 270 GLU B CA 1
ATOM 6866 C C . GLU B 1 270 ? 8.312 3.586 -10.062 1 77.56 270 GLU B C 1
ATOM 6868 O O . GLU B 1 270 ? 7.18 3.389 -10.523 1 77.56 270 GLU B O 1
ATOM 6873 N N . ASN B 1 271 ? 8.953 2.793 -9.156 1 80.81 271 ASN B N 1
ATOM 6874 C CA . ASN B 1 271 ? 8.211 1.784 -8.406 1 80.81 271 ASN B CA 1
ATOM 6875 C C . ASN B 1 271 ? 7.125 2.416 -7.535 1 80.81 271 ASN B C 1
ATOM 6877 O O . ASN B 1 271 ? 7.426 3.152 -6.594 1 80.81 271 ASN B O 1
ATOM 6881 N N . GLN B 1 272 ? 5.93 2.168 -7.914 1 78 272 GLN B N 1
ATOM 6882 C CA . GLN B 1 272 ? 4.785 2.809 -7.27 1 78 272 GLN B CA 1
ATOM 6883 C C . GLN B 1 272 ? 4.785 2.549 -5.766 1 78 272 GLN B C 1
ATOM 6885 O O . GLN B 1 272 ? 4.52 3.457 -4.973 1 78 272 GLN B O 1
ATOM 6890 N N . LEU B 1 273 ? 5.027 1.366 -5.379 1 82.06 273 LEU B N 1
ATOM 6891 C CA . LEU B 1 273 ? 5.012 1.025 -3.961 1 82.06 273 LEU B CA 1
ATOM 6892 C C . LEU B 1 273 ? 6.145 1.727 -3.221 1 82.06 273 LEU B C 1
ATOM 6894 O O . LEU B 1 273 ? 5.934 2.293 -2.146 1 82.06 273 LEU B O 1
ATOM 6898 N N . SER B 1 274 ? 7.301 1.705 -3.814 1 82.75 274 SER B N 1
ATOM 6899 C CA . SER B 1 274 ? 8.453 2.352 -3.191 1 82.75 274 SER B CA 1
ATOM 6900 C C . SER B 1 274 ? 8.258 3.861 -3.1 1 82.75 274 SER B C 1
ATOM 6902 O O . SER B 1 274 ? 8.609 4.477 -2.092 1 82.75 274 SER B O 1
ATOM 6904 N N . ALA B 1 275 ? 7.75 4.402 -4.129 1 82.75 275 ALA B N 1
ATOM 6905 C CA . ALA B 1 275 ? 7.473 5.836 -4.145 1 82.75 275 ALA B CA 1
ATOM 6906 C C . ALA B 1 275 ? 6.465 6.215 -3.059 1 82.75 275 ALA B C 1
ATOM 6908 O O . ALA B 1 275 ? 6.625 7.23 -2.383 1 82.75 275 ALA B O 1
ATOM 6909 N N . THR B 1 276 ? 5.48 5.43 -2.918 1 83.44 276 THR B N 1
ATOM 6910 C CA . THR B 1 276 ? 4.461 5.684 -1.908 1 83.44 276 THR B CA 1
ATOM 6911 C C . THR B 1 276 ? 5.051 5.594 -0.504 1 83.44 276 THR B C 1
ATOM 6913 O O . THR B 1 276 ? 4.734 6.41 0.362 1 83.44 276 THR B O 1
ATOM 6916 N N . ILE B 1 277 ? 5.844 4.637 -0.309 1 83.19 277 ILE B N 1
ATOM 6917 C CA . ILE B 1 277 ? 6.516 4.477 0.976 1 83.19 277 ILE B CA 1
ATOM 6918 C C . ILE B 1 277 ? 7.336 5.727 1.289 1 83.19 277 ILE B C 1
ATOM 6920 O O . ILE B 1 277 ? 7.254 6.27 2.393 1 83.19 277 ILE B O 1
ATOM 6924 N N . ASP B 1 278 ? 8.016 6.176 0.363 1 82.88 278 ASP B N 1
ATOM 6925 C CA . ASP B 1 278 ? 8.867 7.348 0.531 1 82.88 278 ASP B CA 1
ATOM 6926 C C . ASP B 1 278 ? 8.039 8.586 0.862 1 82.88 278 ASP B C 1
ATOM 6928 O O . ASP B 1 278 ? 8.422 9.383 1.723 1 82.88 278 ASP B O 1
ATOM 6932 N N . MET B 1 279 ? 6.957 8.758 0.179 1 84.75 279 MET B N 1
ATOM 6933 C CA . MET B 1 279 ? 6.086 9.906 0.396 1 84.75 279 MET B CA 1
ATOM 6934 C C . MET B 1 279 ? 5.465 9.867 1.788 1 84.75 279 MET B C 1
ATOM 6936 O O . MET B 1 279 ? 5.406 10.891 2.477 1 84.75 279 MET B O 1
ATOM 6940 N N . VAL B 1 280 ? 5.031 8.742 2.17 1 84.94 280 VAL B N 1
ATOM 6941 C CA . VAL B 1 280 ? 4.422 8.594 3.488 1 84.94 280 VAL B CA 1
ATOM 6942 C C . VAL B 1 280 ? 5.461 8.867 4.57 1 84.94 280 VAL B C 1
ATOM 6944 O O . VAL B 1 280 ? 5.164 9.523 5.574 1 84.94 280 VAL B O 1
ATOM 6947 N N . GLU B 1 281 ? 6.605 8.383 4.398 1 84.38 281 GLU B N 1
ATOM 6948 C CA . GLU B 1 281 ? 7.688 8.656 5.34 1 84.38 281 GLU B CA 1
ATOM 6949 C C . GLU B 1 281 ? 8.016 10.148 5.387 1 84.38 281 GLU B C 1
ATOM 6951 O O . GLU B 1 281 ? 8.32 10.688 6.449 1 84.38 281 GLU B O 1
ATOM 6956 N N . GLY B 1 282 ? 7.988 10.742 4.242 1 84.81 282 GLY B N 1
ATOM 6957 C CA . GLY B 1 282 ? 8.172 12.188 4.184 1 84.81 282 GLY B CA 1
ATOM 6958 C C . GLY B 1 282 ? 7.141 12.953 4.988 1 84.81 282 GLY B C 1
ATOM 6959 O O . GLY B 1 282 ? 7.48 13.891 5.715 1 84.81 282 GLY B O 1
ATOM 6960 N N . LEU B 1 283 ? 5.918 12.516 4.867 1 85.62 283 LEU B N 1
ATOM 6961 C CA . LEU B 1 283 ? 4.832 13.141 5.621 1 85.62 283 LEU B CA 1
ATOM 6962 C C . LEU B 1 283 ? 5.039 12.953 7.121 1 85.62 283 LEU B C 1
ATOM 6964 O O . LEU B 1 283 ? 4.773 13.875 7.902 1 85.62 283 LEU B O 1
ATOM 6968 N N . THR B 1 284 ? 5.461 11.82 7.5 1 85.62 284 THR B N 1
ATOM 6969 C CA . THR B 1 284 ? 5.695 11.523 8.906 1 85.62 284 THR B CA 1
ATOM 6970 C C . THR B 1 284 ? 6.812 12.406 9.461 1 85.62 284 THR B C 1
ATOM 6972 O O . THR B 1 284 ? 6.699 12.938 10.57 1 85.62 284 THR B O 1
ATOM 6975 N N . ARG B 1 285 ? 7.844 12.547 8.742 1 87.56 285 ARG B N 1
ATOM 6976 C CA . ARG B 1 285 ? 8.945 13.414 9.164 1 87.56 285 ARG B CA 1
ATOM 6977 C C . ARG B 1 285 ? 8.484 14.859 9.289 1 87.56 285 ARG B C 1
ATOM 6979 O O . ARG B 1 285 ? 8.867 15.562 10.227 1 87.56 285 ARG B O 1
ATOM 6986 N N . ALA B 1 286 ? 7.672 15.273 8.297 1 89.12 286 ALA B N 1
ATOM 6987 C CA . ALA B 1 286 ? 7.137 16.625 8.336 1 89.12 286 ALA B CA 1
ATOM 6988 C C . ALA B 1 286 ? 6.254 16.844 9.555 1 89.12 286 ALA B C 1
ATOM 6990 O O . ALA B 1 286 ? 6.27 17.922 10.164 1 89.12 286 ALA B O 1
ATOM 6991 N N . ALA B 1 287 ? 5.48 15.859 9.859 1 85.69 287 ALA B N 1
ATOM 6992 C CA . ALA B 1 287 ? 4.613 15.93 11.031 1 85.69 287 ALA B CA 1
ATOM 6993 C C . ALA B 1 287 ? 5.438 16.047 12.312 1 85.69 287 ALA B C 1
ATOM 6995 O O . ALA B 1 287 ? 5.074 16.781 13.227 1 85.69 287 ALA B O 1
ATOM 6996 N N . HIS B 1 288 ? 6.539 15.344 12.398 1 86.5 288 HIS B N 1
ATOM 6997 C CA . HIS B 1 288 ? 7.441 15.43 13.547 1 86.5 288 HIS B CA 1
ATOM 6998 C C . HIS B 1 288 ? 8.078 16.812 13.641 1 86.5 288 HIS B C 1
ATOM 7000 O O . HIS B 1 288 ? 8.219 17.359 14.734 1 86.5 288 HIS B O 1
ATOM 7006 N N . PHE B 1 289 ? 8.484 17.312 12.555 1 90.62 289 PHE B N 1
ATOM 7007 C CA . PHE B 1 289 ? 9.016 18.672 12.477 1 90.62 289 PHE B CA 1
ATOM 7008 C C . PHE B 1 289 ? 8.008 19.672 13 1 90.62 289 PHE B C 1
ATOM 7010 O O . PHE B 1 289 ? 8.344 20.547 13.805 1 90.62 289 PHE B O 1
ATOM 7017 N N . LYS B 1 290 ? 6.785 19.562 12.523 1 89.5 290 LYS B N 1
ATOM 7018 C CA . LYS B 1 290 ? 5.719 20.453 12.953 1 89.5 290 LYS B CA 1
ATOM 7019 C C . LYS B 1 290 ? 5.559 20.422 14.477 1 89.5 290 LYS B C 1
ATOM 7021 O O . LYS B 1 290 ? 5.445 21.469 15.117 1 89.5 290 LYS B O 1
ATOM 7026 N N . GLN B 1 291 ? 5.496 19.234 15.008 1 82.88 291 GLN B N 1
ATOM 7027 C CA . GLN B 1 291 ? 5.352 19.078 16.453 1 82.88 291 GLN B CA 1
ATOM 7028 C C . GLN B 1 291 ? 6.488 19.781 17.188 1 82.88 291 GLN B C 1
ATOM 7030 O O . GLN B 1 291 ? 6.258 20.422 18.219 1 82.88 291 GLN B O 1
ATOM 7035 N N . ALA B 1 292 ? 7.641 19.672 16.672 1 86.38 292 ALA B N 1
ATOM 7036 C CA . ALA B 1 292 ? 8.812 20.281 17.297 1 86.38 292 ALA B CA 1
ATOM 7037 C C . ALA B 1 292 ? 8.719 21.812 17.25 1 86.38 292 ALA B C 1
ATOM 7039 O O . ALA B 1 292 ? 8.977 22.469 18.266 1 86.38 292 ALA B O 1
ATOM 7040 N N . ILE B 1 293 ? 8.312 22.344 16.141 1 90.19 293 ILE B N 1
ATOM 7041 C CA . ILE B 1 293 ? 8.328 23.797 16 1 90.19 293 ILE B CA 1
ATOM 7042 C C . ILE B 1 293 ? 7.164 24.406 16.781 1 90.19 293 ILE B C 1
ATOM 7044 O O . ILE B 1 293 ? 7.219 25.578 17.188 1 90.19 293 ILE B O 1
ATOM 7048 N N . GLU B 1 294 ? 6.121 23.703 16.969 1 83.31 294 GLU B N 1
ATOM 7049 C CA . GLU B 1 294 ? 5.012 24.188 17.797 1 83.31 294 GLU B CA 1
ATOM 7050 C C . GLU B 1 294 ? 5.457 24.406 19.234 1 83.31 294 GLU B C 1
ATOM 7052 O O . GLU B 1 294 ? 4.902 25.266 19.938 1 83.31 294 GLU B O 1
ATOM 7057 N N . GLU B 1 295 ? 6.484 23.672 19.625 1 79.06 295 GLU B N 1
ATOM 7058 C CA . GLU B 1 295 ? 6.984 23.766 21 1 79.06 295 GLU B CA 1
ATOM 7059 C C . GLU B 1 295 ? 8.094 24.812 21.109 1 79.06 295 GLU B C 1
ATOM 7061 O O . GLU B 1 295 ? 8.555 25.125 22.203 1 79.06 295 GLU B O 1
ATOM 7066 N N . ASP B 1 296 ? 8.5 25.406 20.016 1 83.75 296 ASP B N 1
ATOM 7067 C CA . ASP B 1 296 ? 9.5 26.469 20.031 1 83.75 296 ASP B CA 1
ATOM 7068 C C . ASP B 1 296 ? 8.914 27.75 20.609 1 83.75 296 ASP B C 1
ATOM 7070 O O . ASP B 1 296 ? 7.719 28.016 20.5 1 83.75 296 ASP B O 1
ATOM 7074 N N . GLU B 1 297 ? 9.695 28.578 21.156 1 79.44 297 GLU B N 1
ATOM 7075 C CA . GLU B 1 297 ? 9.234 29.766 21.859 1 79.44 297 GLU B CA 1
ATOM 7076 C C . GLU B 1 297 ? 9.141 30.969 20.922 1 79.44 297 GLU B C 1
ATOM 7078 O O . GLU B 1 297 ? 8.25 31.812 21.047 1 79.44 297 GLU B O 1
ATOM 7083 N N . THR B 1 298 ? 10.156 31.016 20.062 1 84.06 298 THR B N 1
ATOM 7084 C CA . THR B 1 298 ? 10.242 32.219 19.234 1 84.06 298 THR B CA 1
ATOM 7085 C C . THR B 1 298 ? 10.281 31.828 17.75 1 84.06 298 THR B C 1
ATOM 7087 O O . THR B 1 298 ? 10.594 30.688 17.406 1 84.06 298 THR B O 1
ATOM 7090 N N . LYS B 1 299 ? 9.969 32.781 16.953 1 90.06 299 LYS B N 1
ATOM 7091 C CA . LYS B 1 299 ? 10.062 32.594 15.508 1 90.06 299 LYS B CA 1
ATOM 7092 C C . LYS B 1 299 ? 11.484 32.25 15.086 1 90.06 299 LYS B C 1
ATOM 7094 O O . LYS B 1 299 ? 11.695 31.453 14.172 1 90.06 299 LYS B O 1
ATOM 7099 N N . ALA B 1 300 ? 12.453 32.875 15.805 1 88.75 300 ALA B N 1
ATOM 7100 C CA . ALA B 1 300 ? 13.859 32.656 15.484 1 88.75 300 ALA B CA 1
ATOM 7101 C C . ALA B 1 300 ? 14.234 31.188 15.656 1 88.75 300 ALA B C 1
ATOM 7103 O O . ALA B 1 300 ? 15 30.641 14.852 1 88.75 300 ALA B O 1
ATOM 7104 N N . GLU B 1 301 ? 13.711 30.562 16.641 1 90.56 301 GLU B N 1
ATOM 7105 C CA . GLU B 1 301 ? 13.969 29.141 16.875 1 90.56 301 GLU B CA 1
ATOM 7106 C C . GLU B 1 301 ? 13.398 28.281 15.75 1 90.56 301 GLU B C 1
ATOM 7108 O O . GLU B 1 301 ? 14.008 27.297 15.344 1 90.56 301 GLU B O 1
ATOM 7113 N N . ILE B 1 302 ? 12.227 28.656 15.32 1 93.75 302 ILE B N 1
ATOM 7114 C CA . ILE B 1 302 ? 11.578 27.938 14.234 1 93.75 302 ILE B CA 1
ATOM 7115 C C . ILE B 1 302 ? 12.445 28.016 12.977 1 93.75 302 ILE B C 1
ATOM 7117 O O . ILE B 1 302 ? 12.656 27.016 12.289 1 93.75 302 ILE B O 1
ATOM 7121 N N . HIS B 1 303 ? 12.977 29.203 12.68 1 95.06 303 HIS B N 1
ATOM 7122 C CA . HIS B 1 303 ? 13.836 29.391 11.523 1 95.06 303 HIS B CA 1
ATOM 7123 C C . HIS B 1 303 ? 15.109 28.562 11.641 1 95.06 303 HIS B C 1
ATOM 7125 O O . HIS B 1 303 ? 15.57 27.969 10.656 1 95.06 303 HIS B O 1
ATOM 7131 N N . THR B 1 304 ? 15.617 28.547 12.844 1 93 304 THR B N 1
ATOM 7132 C CA . THR B 1 304 ? 16.828 27.75 13.07 1 93 304 THR B CA 1
ATOM 7133 C C . THR B 1 304 ? 16.562 26.281 12.812 1 93 304 THR B C 1
ATOM 7135 O O . THR B 1 304 ? 17.391 25.594 12.203 1 93 304 THR B O 1
ATOM 7138 N N . ARG B 1 305 ? 15.477 25.797 13.273 1 93.56 305 ARG B N 1
ATOM 7139 C CA . ARG B 1 305 ? 15.133 24.391 13.062 1 93.56 305 ARG B CA 1
ATOM 7140 C C . ARG B 1 305 ? 14.914 24.094 11.586 1 93.56 305 ARG B C 1
ATOM 7142 O O . ARG B 1 305 ? 15.25 23.016 11.109 1 93.56 305 ARG B O 1
ATOM 7149 N N . LEU B 1 306 ? 14.273 25.016 10.922 1 95.69 306 LEU B N 1
ATOM 7150 C CA . LEU B 1 306 ? 14.078 24.875 9.484 1 95.69 306 LEU B CA 1
ATOM 7151 C C . LEU B 1 306 ? 15.414 24.766 8.758 1 95.69 306 LEU B C 1
ATOM 7153 O O . LEU B 1 306 ? 15.578 23.938 7.859 1 95.69 306 LEU B O 1
ATOM 7157 N N . VAL B 1 307 ? 16.359 25.578 9.203 1 95.19 307 VAL B N 1
ATOM 7158 C CA . VAL B 1 307 ? 17.703 25.562 8.617 1 95.19 307 VAL B CA 1
ATOM 7159 C C . VAL B 1 307 ? 18.344 24.203 8.859 1 95.19 307 VAL B C 1
ATOM 7161 O O . VAL B 1 307 ? 18.953 23.625 7.953 1 95.19 307 VAL B O 1
ATOM 7164 N N . ARG B 1 308 ? 18.188 23.719 10.016 1 93 308 ARG B N 1
ATOM 7165 C CA . ARG B 1 308 ? 18.75 22.422 10.359 1 93 308 ARG B CA 1
ATOM 7166 C C . ARG B 1 308 ? 18.125 21.312 9.516 1 93 308 ARG B C 1
ATOM 7168 O O . ARG B 1 308 ? 18.812 20.375 9.102 1 93 308 ARG B O 1
ATOM 7175 N N . ALA B 1 309 ? 16.859 21.422 9.367 1 94.44 309 ALA B N 1
ATOM 7176 C CA . ALA B 1 309 ? 16.156 20.438 8.539 1 94.44 309 ALA B CA 1
ATOM 7177 C C . ALA B 1 309 ? 16.656 20.5 7.094 1 94.44 309 ALA B C 1
ATOM 7179 O O . ALA B 1 309 ? 16.875 19.453 6.465 1 94.44 309 ALA B O 1
ATOM 7180 N N . LEU B 1 310 ? 16.859 21.672 6.527 1 95.56 310 LEU B N 1
ATOM 7181 C CA . LEU B 1 310 ? 17.328 21.828 5.156 1 95.56 310 LEU B CA 1
ATOM 7182 C C . LEU B 1 310 ? 18.734 21.25 4.984 1 95.56 310 LEU B C 1
ATOM 7184 O O . LEU B 1 310 ? 18.984 20.516 4.027 1 95.56 310 LEU B O 1
ATOM 7188 N N . GLU B 1 311 ? 19.578 21.484 5.957 1 93.94 311 GLU B N 1
ATOM 7189 C CA . GLU B 1 311 ? 20.953 21.016 5.887 1 93.94 311 GLU B CA 1
ATOM 7190 C C . GLU B 1 311 ? 21.047 19.531 6.211 1 93.94 311 GLU B C 1
ATOM 7192 O O . GLU B 1 311 ? 21.766 18.781 5.535 1 93.94 311 GLU B O 1
ATOM 7197 N N . GLY B 1 312 ? 20.359 19.125 7.207 1 91.06 312 GLY B N 1
ATOM 7198 C CA . GLY B 1 312 ? 20.484 17.766 7.703 1 91.06 312 GLY B CA 1
ATOM 7199 C C . GLY B 1 312 ? 19.656 16.766 6.93 1 91.06 312 GLY B C 1
ATOM 7200 O O . GLY B 1 312 ? 20.172 15.75 6.441 1 91.06 312 GLY B O 1
ATOM 7201 N N . GLU B 1 313 ? 18.391 17 6.852 1 90.5 313 GLU B N 1
ATOM 7202 C CA . GLU B 1 313 ? 17.453 16.062 6.258 1 90.5 313 GLU B CA 1
ATOM 7203 C C . GLU B 1 313 ? 17.516 16.109 4.73 1 90.5 313 GLU B C 1
ATOM 7205 O O . GLU B 1 313 ? 17.359 15.086 4.062 1 90.5 313 GLU B O 1
ATOM 7210 N N . PHE B 1 314 ? 17.672 17.297 4.141 1 93.38 314 PHE B N 1
ATOM 7211 C CA . PHE B 1 314 ? 17.562 17.453 2.693 1 93.38 314 PHE B CA 1
ATOM 7212 C C . PHE B 1 314 ? 18.938 17.625 2.064 1 93.38 314 PHE B C 1
ATOM 7214 O O . PHE B 1 314 ? 19.094 17.516 0.845 1 93.38 314 PHE B O 1
ATOM 7221 N N . GLY B 1 315 ? 19.969 17.922 2.852 1 92.75 315 GLY B N 1
ATOM 7222 C CA . GLY B 1 315 ? 21.328 18.094 2.357 1 92.75 315 GLY B CA 1
ATOM 7223 C C . GLY B 1 315 ? 21.516 19.359 1.532 1 92.75 315 GLY B C 1
ATOM 7224 O O . GLY B 1 315 ? 22.359 19.391 0.635 1 92.75 315 GLY B O 1
ATOM 7225 N N . ILE B 1 316 ? 20.688 20.344 1.729 1 94.19 316 ILE B N 1
ATOM 7226 C CA . ILE B 1 316 ? 20.75 21.609 0.994 1 94.19 316 ILE B CA 1
ATOM 7227 C C . ILE B 1 316 ? 21.656 22.578 1.741 1 94.19 316 ILE B C 1
ATOM 7229 O O . ILE B 1 316 ? 21.391 22.906 2.904 1 94.19 316 ILE B O 1
ATOM 7233 N N . ARG B 1 317 ? 22.641 23.109 1.1 1 93 317 ARG B N 1
ATOM 7234 C CA . ARG B 1 317 ? 23.609 23.953 1.783 1 93 317 ARG B CA 1
ATOM 7235 C C . ARG B 1 317 ? 23.547 25.391 1.286 1 93 317 ARG B C 1
ATOM 7237 O O . ARG B 1 317 ? 23.922 26.312 2 1 93 317 ARG B O 1
ATOM 7244 N N . GLU B 1 318 ? 23.156 25.641 0.087 1 95.69 318 GLU B N 1
ATOM 7245 C CA . GLU B 1 318 ? 23.031 26.984 -0.47 1 95.69 318 GLU B CA 1
ATOM 7246 C C . GLU B 1 318 ? 21.578 27.453 -0.507 1 95.69 318 GLU B C 1
ATOM 7248 O O . GLU B 1 318 ? 20.797 26.969 -1.335 1 95.69 318 GLU B O 1
ATOM 7253 N N . PHE B 1 319 ? 21.188 28.234 0.4 1 97.19 319 PHE B N 1
ATOM 7254 C CA . PHE B 1 319 ? 19.828 28.734 0.504 1 97.19 319 PHE B CA 1
ATOM 7255 C C . PHE B 1 319 ? 19.781 30.062 1.261 1 97.19 319 PHE B C 1
ATOM 7257 O O . PHE B 1 319 ? 20.781 30.453 1.882 1 97.19 319 PHE B O 1
ATOM 7264 N N . SER B 1 320 ? 18.688 30.797 1.13 1 96.81 320 SER B N 1
ATOM 7265 C CA . SER B 1 320 ? 18.438 32.031 1.889 1 96.81 320 SER B CA 1
ATOM 7266 C C . SER B 1 320 ? 17.016 32.062 2.436 1 96.81 320 SER B C 1
ATOM 7268 O O . SER B 1 320 ? 16.094 31.562 1.793 1 96.81 320 SER B O 1
ATOM 7270 N N . ILE B 1 321 ? 16.875 32.469 3.604 1 96.81 321 ILE B N 1
ATOM 7271 C CA . ILE B 1 321 ? 15.562 32.719 4.188 1 96.81 321 ILE B CA 1
ATOM 7272 C C . ILE B 1 321 ? 15.391 34.219 4.43 1 96.81 321 ILE B C 1
ATOM 7274 O O . ILE B 1 321 ? 16.219 34.844 5.113 1 96.81 321 ILE B O 1
ATOM 7278 N N . TYR B 1 322 ? 14.336 34.812 3.822 1 94.81 322 TYR B N 1
ATOM 7279 C CA . TYR B 1 322 ? 14.023 36.219 3.988 1 94.81 322 TYR B CA 1
ATOM 7280 C C . TYR B 1 322 ? 12.734 36.406 4.789 1 94.81 322 TYR B C 1
ATOM 7282 O O . TYR B 1 322 ? 11.805 35.594 4.672 1 94.81 322 TYR B O 1
ATOM 7290 N N . GLU B 1 323 ? 12.68 37.344 5.602 1 93.25 323 GLU B N 1
ATOM 7291 C CA . GLU B 1 323 ? 11.469 37.688 6.336 1 93.25 323 GLU B CA 1
ATOM 7292 C C . GLU B 1 323 ? 10.961 39.062 5.922 1 93.25 323 GLU B C 1
ATOM 7294 O O . GLU B 1 323 ? 11.742 40 5.727 1 93.25 323 GLU B O 1
ATOM 7299 N N . MET B 1 324 ? 9.664 39.125 5.793 1 87.69 324 MET B N 1
ATOM 7300 C CA . MET B 1 324 ? 9.039 40.406 5.453 1 87.69 324 MET B CA 1
ATOM 7301 C C . MET B 1 324 ? 8.766 41.219 6.707 1 87.69 324 MET B C 1
ATOM 7303 O O . MET B 1 324 ? 8.32 40.688 7.723 1 87.69 324 MET B O 1
ATOM 7307 N N . GLN B 1 325 ? 9.133 42.531 6.664 1 75.12 325 GLN B N 1
ATOM 7308 C CA . GLN B 1 325 ? 8.797 43.438 7.754 1 75.12 325 GLN B CA 1
ATOM 7309 C C . GLN B 1 325 ? 7.504 44.188 7.469 1 75.12 325 GLN B C 1
ATOM 7311 O O . GLN B 1 325 ? 7.312 44.688 6.367 1 75.12 325 GLN B O 1
ATOM 7316 N N . ALA B 1 326 ? 6.422 43.875 8.164 1 60.16 326 ALA B N 1
ATOM 7317 C CA . ALA B 1 326 ? 5.047 44.344 7.965 1 60.16 326 ALA B CA 1
ATOM 7318 C C . ALA B 1 326 ? 5.008 45.812 7.527 1 60.16 326 ALA B C 1
ATOM 7320 O O . ALA B 1 326 ? 4.344 46.156 6.543 1 60.16 326 ALA B O 1
ATOM 7321 N N . ASN B 1 327 ? 5.559 46.781 8.289 1 55.41 327 ASN B N 1
ATOM 7322 C CA . ASN B 1 327 ? 5.266 48.219 8.141 1 55.41 327 ASN B CA 1
ATOM 7323 C C . ASN B 1 327 ? 6.148 48.844 7.074 1 55.41 327 ASN B C 1
ATOM 7325 O O . ASN B 1 327 ? 5.855 49.969 6.598 1 55.41 327 ASN B O 1
ATOM 7329 N N . LYS B 1 328 ? 7.16 48.219 6.57 1 57.06 328 LYS B N 1
ATOM 7330 C CA . LYS B 1 328 ? 8.117 48.969 5.777 1 57.06 328 LYS B CA 1
ATOM 7331 C C . LYS B 1 328 ? 8.359 48.312 4.422 1 57.06 328 LYS B C 1
ATOM 7333 O O . LYS B 1 328 ? 9.219 48.75 3.654 1 57.06 328 LYS B O 1
ATOM 7338 N N . ASN B 1 329 ? 7.492 47.5 3.918 1 68.31 329 ASN B N 1
ATOM 7339 C CA . ASN B 1 329 ? 7.746 46.812 2.643 1 68.31 329 ASN B CA 1
ATOM 7340 C C . ASN B 1 329 ? 9.203 46.375 2.516 1 68.31 329 ASN B C 1
ATOM 7342 O O . ASN B 1 329 ? 9.797 46.531 1.445 1 68.31 329 ASN B O 1
ATOM 7346 N N . HIS B 1 330 ? 9.945 46.188 3.496 1 80.81 330 HIS B N 1
ATOM 7347 C CA . HIS B 1 330 ? 11.336 45.75 3.521 1 80.81 330 HIS B CA 1
ATOM 7348 C C . HIS B 1 330 ? 11.453 44.25 3.824 1 80.81 330 HIS B C 1
ATOM 7350 O O . HIS B 1 330 ? 10.578 43.688 4.48 1 80.81 330 HIS B O 1
ATOM 7356 N N . MET B 1 331 ? 12.477 43.625 3.158 1 87.19 331 MET B N 1
ATOM 7357 C CA . MET B 1 331 ? 12.828 42.25 3.438 1 87.19 331 MET B CA 1
ATOM 7358 C C . MET B 1 331 ? 14.156 42.156 4.172 1 87.19 331 MET B C 1
ATOM 7360 O O . MET B 1 331 ? 15.078 42.938 3.896 1 87.19 331 MET B O 1
ATOM 7364 N N . THR B 1 332 ? 14.195 41.375 5.133 1 89.25 332 THR B N 1
ATOM 7365 C CA . THR B 1 332 ? 15.438 41.156 5.871 1 89.25 332 THR B CA 1
ATOM 7366 C C . THR B 1 332 ? 15.93 39.719 5.73 1 89.25 332 THR B C 1
ATOM 7368 O O . THR B 1 332 ? 15.164 38.781 5.918 1 89.25 332 THR B O 1
ATOM 7371 N N . PRO B 1 333 ? 17.156 39.562 5.352 1 92.5 333 PRO B N 1
ATOM 7372 C CA . PRO B 1 333 ? 17.703 38.219 5.316 1 92.5 333 PRO B CA 1
ATOM 7373 C C . PRO B 1 333 ? 17.922 37.625 6.707 1 92.5 333 PRO B C 1
ATOM 7375 O O . PRO B 1 333 ? 18.625 38.219 7.527 1 92.5 333 PRO B O 1
ATOM 7378 N N . LEU B 1 334 ? 17.328 36.594 6.969 1 93.44 334 LEU B N 1
ATOM 7379 C CA . LEU B 1 334 ? 17.5 35.906 8.25 1 93.44 334 LEU B CA 1
ATOM 7380 C C . LEU B 1 334 ? 18.672 34.938 8.219 1 93.44 334 LEU B C 1
ATOM 7382 O O . LEU B 1 334 ? 19.469 34.906 9.156 1 93.44 334 LEU B O 1
ATOM 7386 N N . TYR B 1 335 ? 18.719 34.125 7.156 1 94.5 335 TYR B N 1
ATOM 7387 C CA . TYR B 1 335 ? 19.797 33.156 6.941 1 94.5 335 TYR B CA 1
ATOM 7388 C C . TYR B 1 335 ? 20.25 33.188 5.488 1 94.5 335 TYR B C 1
ATOM 7390 O O . TYR B 1 335 ? 19.422 33.312 4.574 1 94.5 335 TYR B O 1
ATOM 7398 N N . VAL B 1 336 ? 21.5 33.125 5.273 1 94.88 336 VAL B N 1
ATOM 7399 C CA . VAL B 1 336 ? 22.094 32.938 3.955 1 94.88 336 VAL B CA 1
ATOM 7400 C C . VAL B 1 336 ? 23.156 31.828 4.023 1 94.88 336 VAL B C 1
ATOM 7402 O O . VAL B 1 336 ? 24.172 31.984 4.707 1 94.88 336 VAL B O 1
ATOM 7405 N N . ASP B 1 337 ? 22.906 30.812 3.336 1 94.5 337 ASP B N 1
ATOM 7406 C CA . ASP B 1 337 ? 23.812 29.672 3.314 1 94.5 337 ASP B CA 1
ATOM 7407 C C . ASP B 1 337 ? 24.125 29.188 4.73 1 94.5 337 ASP B C 1
ATOM 7409 O O . ASP B 1 337 ? 25.297 28.984 5.074 1 94.5 337 ASP B O 1
ATOM 7413 N N . GLY B 1 338 ? 23.094 29.141 5.555 1 90.12 338 GLY B N 1
ATOM 7414 C CA . GLY B 1 338 ? 23.219 28.594 6.898 1 90.12 338 GLY B CA 1
ATOM 7415 C C . GLY B 1 338 ? 23.719 29.609 7.906 1 90.12 338 GLY B C 1
ATOM 7416 O O . GLY B 1 338 ? 23.703 29.359 9.109 1 90.12 338 GLY B O 1
ATOM 7417 N N . GLN B 1 339 ? 24.094 30.812 7.5 1 90.81 339 GLN B N 1
ATOM 7418 C CA . GLN B 1 339 ? 24.609 31.844 8.398 1 90.81 339 GLN B CA 1
ATOM 7419 C C . GLN B 1 339 ? 23.516 32.875 8.742 1 90.81 339 GLN B C 1
ATOM 7421 O O . GLN B 1 339 ? 22.859 33.406 7.855 1 90.81 339 GLN B O 1
ATOM 7426 N N . PRO B 1 340 ? 23.344 33.062 10.008 1 90.5 340 PRO B N 1
ATOM 7427 C CA . PRO B 1 340 ? 22.312 34.031 10.414 1 90.5 340 PRO B CA 1
ATOM 7428 C C . PRO B 1 340 ? 22.688 35.469 10.094 1 90.5 340 PRO B C 1
ATOM 7430 O O . PRO B 1 340 ? 23.859 35.844 10.195 1 90.5 340 PRO B O 1
ATOM 7433 N N . GLN B 1 341 ? 21.766 36.281 9.688 1 81.5 341 GLN B N 1
ATOM 7434 C CA . GLN B 1 341 ? 21.844 37.719 9.469 1 81.5 341 GLN B CA 1
ATOM 7435 C C . GLN B 1 341 ? 22.984 38.062 8.516 1 81.5 341 GLN B C 1
ATOM 7437 O O . GLN B 1 341 ? 23.75 39 8.766 1 81.5 341 GLN B O 1
ATOM 7442 N N . ALA B 1 342 ? 23.203 37.219 7.516 1 81.25 342 ALA B N 1
ATOM 7443 C CA . ALA B 1 342 ? 24.219 37.5 6.492 1 81.25 342 ALA B CA 1
ATOM 7444 C C . ALA B 1 342 ? 23.656 38.406 5.402 1 81.25 342 ALA B C 1
ATOM 7446 O O . ALA B 1 342 ? 22.453 38.625 5.332 1 81.25 342 ALA B O 1
ATOM 7447 N N . SER B 1 343 ? 24.547 39.062 4.703 1 82.94 343 SER B N 1
ATOM 7448 C CA . SER B 1 343 ? 24.141 39.938 3.609 1 82.94 343 SER B CA 1
ATOM 7449 C C . SER B 1 343 ? 23.562 39.125 2.447 1 82.94 343 SER B C 1
ATOM 7451 O O . SER B 1 343 ? 23.859 37.938 2.299 1 82.94 343 SER B O 1
ATOM 7453 N N . CYS B 1 344 ? 22.797 39.75 1.711 1 88.44 344 CYS B N 1
ATOM 7454 C CA . CYS B 1 344 ? 22.172 39.156 0.54 1 88.44 344 CYS B CA 1
ATOM 7455 C C . CYS B 1 344 ? 23.234 38.688 -0.461 1 88.44 344 CYS B C 1
ATOM 7457 O O . CYS B 1 344 ? 24.047 39.5 -0.925 1 88.44 344 CYS B O 1
ATOM 7459 N N . ARG B 1 345 ? 23.328 37.469 -0.762 1 92.62 345 ARG B N 1
ATOM 7460 C CA . ARG B 1 345 ? 24.375 36.906 -1.61 1 92.62 345 ARG B CA 1
ATOM 7461 C C . ARG B 1 345 ? 23.844 36.594 -3 1 92.62 345 ARG B C 1
ATOM 7463 O O . ARG B 1 345 ? 24.516 36.844 -4.004 1 92.62 345 ARG B O 1
ATOM 7470 N N . TRP B 1 346 ? 22.641 36.125 -3.119 1 94.88 346 TRP B N 1
ATOM 7471 C CA . TRP B 1 346 ? 22.188 35.469 -4.332 1 94.88 346 TRP B CA 1
ATOM 7472 C C . TRP B 1 346 ? 21.266 36.375 -5.145 1 94.88 346 TRP B C 1
ATOM 7474 O O . TRP B 1 346 ? 21.016 36.094 -6.32 1 94.88 346 TRP B O 1
ATOM 7484 N N . CYS B 1 347 ? 20.781 37.375 -4.52 1 94.31 347 CYS B N 1
ATOM 7485 C CA . CYS B 1 347 ? 19.844 38.281 -5.195 1 94.31 347 CYS B CA 1
ATOM 7486 C C . CYS B 1 347 ? 20.359 39.719 -5.184 1 94.31 347 CYS B C 1
ATOM 7488 O O . CYS B 1 347 ? 21.328 40 -4.5 1 94.31 347 CYS B O 1
ATOM 7490 N N . ASP B 1 348 ? 19.688 40.562 -6.039 1 90 348 ASP B N 1
ATOM 7491 C CA . ASP B 1 348 ? 19.922 42 -5.996 1 90 348 ASP B CA 1
ATOM 7492 C C . ASP B 1 348 ? 19.547 42.594 -4.629 1 90 348 ASP B C 1
ATOM 7494 O O . ASP B 1 348 ? 18.422 42.406 -4.156 1 90 348 ASP B O 1
ATOM 7498 N N . PRO B 1 349 ? 20.484 43.25 -3.955 1 87.81 349 PRO B N 1
ATOM 7499 C CA . PRO B 1 349 ? 20.219 43.781 -2.621 1 87.81 349 PRO B CA 1
ATOM 7500 C C . PRO B 1 349 ? 19.047 44.75 -2.609 1 87.81 349 PRO B C 1
ATOM 7502 O O . PRO B 1 349 ? 18.484 45.062 -1.548 1 87.81 349 PRO B O 1
ATOM 7505 N N . GLN B 1 350 ? 18.656 45.188 -3.762 1 81.62 350 GLN B N 1
ATOM 7506 C CA . GLN B 1 350 ? 17.547 46.125 -3.848 1 81.62 350 GLN B CA 1
ATOM 7507 C C . GLN B 1 350 ? 16.25 45.5 -3.33 1 81.62 350 GLN B C 1
ATOM 7509 O O . GLN B 1 350 ? 15.336 46.219 -2.898 1 81.62 350 GLN B O 1
ATOM 7514 N N . ILE B 1 351 ? 16.203 44.125 -3.332 1 87.81 351 ILE B N 1
ATOM 7515 C CA . ILE B 1 351 ? 14.992 43.469 -2.893 1 87.81 351 ILE B CA 1
ATOM 7516 C C . ILE B 1 351 ? 14.797 43.656 -1.392 1 87.81 351 ILE B C 1
ATOM 7518 O O . ILE B 1 351 ? 13.688 43.531 -0.875 1 87.81 351 ILE B O 1
ATOM 7522 N N . LEU B 1 352 ? 15.828 44 -0.661 1 86.44 352 LEU B N 1
ATOM 7523 C CA . LEU B 1 352 ? 15.766 44.188 0.784 1 86.44 352 LEU B CA 1
ATOM 7524 C C . LEU B 1 352 ? 15.055 45.5 1.129 1 86.44 352 LEU B C 1
ATOM 7526 O O . LEU B 1 352 ? 14.406 45.625 2.172 1 86.44 352 LEU B O 1
ATOM 7530 N N . VAL B 1 353 ? 15.234 46.531 0.19 1 80.38 353 VAL B N 1
ATOM 7531 C CA . VAL B 1 353 ? 14.641 47.844 0.417 1 80.38 353 VAL B CA 1
ATOM 7532 C C . VAL B 1 353 ? 13.273 47.906 -0.254 1 80.38 353 VAL B C 1
ATOM 7534 O O . VAL B 1 353 ? 12.344 48.531 0.275 1 80.38 353 VAL B O 1
ATOM 7537 N N . ARG B 1 354 ? 13.25 47.312 -1.481 1 79.75 354 ARG B N 1
ATOM 7538 C CA . ARG B 1 354 ? 11.992 47.188 -2.211 1 79.75 354 ARG B CA 1
ATOM 7539 C C . ARG B 1 354 ? 11.562 45.75 -2.352 1 79.75 354 ARG B C 1
ATOM 7541 O O . ARG B 1 354 ? 11.844 45.094 -3.369 1 79.75 354 ARG B O 1
ATOM 7548 N N . SER B 1 355 ? 10.828 45.281 -1.442 1 86.56 355 SER B N 1
ATOM 7549 C CA . SER B 1 355 ? 10.469 43.844 -1.371 1 86.56 355 SER B CA 1
ATOM 7550 C C . SER B 1 355 ? 9.688 43.406 -2.607 1 86.56 355 SER B C 1
ATOM 7552 O O . SER B 1 355 ? 9.656 42.25 -2.947 1 86.56 355 SER B O 1
ATOM 7554 N N . GLU B 1 356 ? 9.125 44.375 -3.316 1 82.12 356 GLU B N 1
ATOM 7555 C CA . GLU B 1 356 ? 8.375 44.062 -4.527 1 82.12 356 GLU B CA 1
ATOM 7556 C C . GLU B 1 356 ? 9.297 43.594 -5.645 1 82.12 356 GLU B C 1
ATOM 7558 O O . GLU B 1 356 ? 8.844 42.969 -6.617 1 82.12 356 GLU B O 1
ATOM 7563 N N . GLY B 1 357 ? 10.539 43.906 -5.508 1 85.19 357 GLY B N 1
ATOM 7564 C CA . GLY B 1 357 ? 11.508 43.406 -6.469 1 85.19 357 GLY B CA 1
ATOM 7565 C C . GLY B 1 357 ? 11.633 41.906 -6.441 1 85.19 357 GLY B C 1
ATOM 7566 O O . GLY B 1 357 ? 12.047 41.281 -7.43 1 85.19 357 GLY B O 1
ATOM 7567 N N . CYS B 1 358 ? 11.344 41.25 -5.352 1 92.62 358 CYS B N 1
ATOM 7568 C CA . CYS B 1 358 ? 11.336 39.781 -5.223 1 92.62 358 CYS B CA 1
ATOM 7569 C C . CYS B 1 358 ? 10.102 39.188 -5.875 1 92.62 358 CYS B C 1
ATOM 7571 O O . CYS B 1 358 ? 8.977 39.469 -5.465 1 92.62 358 CYS B O 1
ATOM 7573 N N . ARG B 1 359 ? 10.273 38.438 -6.855 1 89.81 359 ARG B N 1
ATOM 7574 C CA . ARG B 1 359 ? 9.164 37.875 -7.613 1 89.81 359 ARG B CA 1
ATOM 7575 C C . ARG B 1 359 ? 8.305 36.969 -6.734 1 89.81 359 ARG B C 1
ATOM 7577 O O . ARG B 1 359 ? 7.074 36.969 -6.848 1 89.81 359 ARG B O 1
ATOM 7584 N N . ALA B 1 360 ? 8.938 36.188 -5.906 1 92.62 360 ALA B N 1
ATOM 7585 C CA . ALA B 1 360 ? 8.188 35.281 -5.031 1 92.62 360 ALA B CA 1
ATOM 7586 C C . ALA B 1 360 ? 7.301 36.062 -4.07 1 92.62 360 ALA B C 1
ATOM 7588 O O . ALA B 1 360 ? 6.172 35.656 -3.791 1 92.62 360 ALA B O 1
ATOM 7589 N N . ARG B 1 361 ? 7.812 37.094 -3.535 1 90.25 361 ARG B N 1
ATOM 7590 C CA . ARG B 1 361 ? 7.031 37.969 -2.643 1 90.25 361 ARG B CA 1
ATOM 7591 C C . ARG B 1 361 ? 5.883 38.625 -3.391 1 90.25 361 ARG B C 1
ATOM 7593 O O . ARG B 1 361 ? 4.758 38.656 -2.896 1 90.25 361 ARG B O 1
ATOM 7600 N N . ARG B 1 362 ? 6.219 39.125 -4.516 1 83.62 362 ARG B N 1
ATOM 7601 C CA . ARG B 1 362 ? 5.238 39.875 -5.289 1 83.62 362 ARG B CA 1
ATOM 7602 C C . ARG B 1 362 ? 4.094 39 -5.75 1 83.62 362 ARG B C 1
ATOM 7604 O O . ARG B 1 362 ? 2.93 39.375 -5.707 1 83.62 362 ARG B O 1
ATOM 7611 N N . THR B 1 363 ? 4.461 37.781 -6.25 1 81.38 363 THR B N 1
ATOM 7612 C CA . THR B 1 363 ? 3.463 36.906 -6.848 1 81.38 363 THR B CA 1
ATOM 7613 C C . THR B 1 363 ? 2.83 36 -5.789 1 81.38 363 THR B C 1
ATOM 7615 O O . THR B 1 363 ? 1.685 35.562 -5.938 1 81.38 363 THR B O 1
ATOM 7618 N N . GLY B 1 364 ? 3.545 35.656 -4.73 1 86.81 364 GLY B N 1
ATOM 7619 C CA . GLY B 1 364 ? 3.055 34.75 -3.701 1 86.81 364 GLY B CA 1
ATOM 7620 C C . GLY B 1 364 ? 3.053 33.281 -4.137 1 86.81 364 GLY B C 1
ATOM 7621 O O . GLY B 1 364 ? 2.402 32.438 -3.51 1 86.81 364 GLY B O 1
ATOM 7622 N N . HIS B 1 365 ? 3.764 33.062 -5.246 1 86.31 365 HIS B N 1
ATOM 7623 C CA . HIS B 1 365 ? 3.807 31.703 -5.773 1 86.31 365 HIS B CA 1
ATOM 7624 C C . HIS B 1 365 ? 5.242 31.219 -5.902 1 86.31 365 HIS B C 1
ATOM 7626 O O . HIS B 1 365 ? 6.188 32 -5.816 1 86.31 365 HIS B O 1
ATOM 7632 N N . LEU B 1 366 ? 5.289 29.891 -6.09 1 91.06 366 LEU B N 1
ATOM 7633 C CA . LEU B 1 366 ? 6.586 29.25 -6.285 1 91.06 366 LEU B CA 1
ATOM 7634 C C . LEU B 1 366 ? 7.262 29.781 -7.547 1 91.06 366 LEU B C 1
ATOM 7636 O O . LEU B 1 366 ? 6.625 29.906 -8.594 1 91.06 366 LEU B O 1
ATOM 7640 N N . VAL B 1 367 ? 8.469 30.219 -7.434 1 91.75 367 VAL B N 1
ATOM 7641 C CA . VAL B 1 367 ? 9.281 30.672 -8.562 1 91.75 367 VAL B CA 1
ATOM 7642 C C . VAL B 1 367 ? 10.383 29.641 -8.836 1 91.75 367 VAL B C 1
ATOM 7644 O O . VAL B 1 367 ? 11.32 29.516 -8.047 1 91.75 367 VAL B O 1
ATOM 7647 N N . ASP B 1 368 ? 10.266 28.953 -9.945 1 92.19 368 ASP B N 1
ATOM 7648 C CA . ASP B 1 368 ? 11.195 27.875 -10.289 1 92.19 368 ASP B CA 1
ATOM 7649 C C . ASP B 1 368 ? 12.141 28.297 -11.406 1 92.19 368 ASP B C 1
ATOM 7651 O O . ASP B 1 368 ? 11.812 28.172 -12.586 1 92.19 368 ASP B O 1
ATOM 7655 N N . GLY B 1 369 ? 13.305 28.703 -11.008 1 91.75 369 GLY B N 1
ATOM 7656 C CA . GLY B 1 369 ? 14.297 29.109 -11.984 1 91.75 369 GLY B CA 1
ATOM 7657 C C . GLY B 1 369 ? 15.031 27.938 -12.609 1 91.75 369 GLY B C 1
ATOM 7658 O O . GLY B 1 369 ? 15.797 28.125 -13.562 1 91.75 369 GLY B O 1
ATOM 7659 N N . VAL B 1 370 ? 14.844 26.75 -12.148 1 91.06 370 VAL B N 1
ATOM 7660 C CA . VAL B 1 370 ? 15.438 25.562 -12.734 1 91.06 370 VAL B CA 1
ATOM 7661 C C . VAL B 1 370 ? 14.68 25.172 -14 1 91.06 370 VAL B C 1
ATOM 7663 O O . VAL B 1 370 ? 15.281 24.922 -15.047 1 91.06 370 VAL B O 1
ATOM 7666 N N . LEU B 1 371 ? 13.375 25.141 -13.891 1 85.5 371 LEU B N 1
ATOM 7667 C CA . LEU B 1 371 ? 12.531 24.781 -15.023 1 85.5 371 LEU B CA 1
ATOM 7668 C C . LEU B 1 371 ? 12.453 25.938 -16.031 1 85.5 371 LEU B C 1
ATOM 7670 O O . LEU B 1 371 ? 12.359 25.719 -17.234 1 85.5 371 LEU B O 1
ATOM 7674 N N . ASN B 1 372 ? 12.445 27.219 -15.469 1 87.94 372 ASN B N 1
ATOM 7675 C CA . ASN B 1 372 ? 12.391 28.422 -16.297 1 87.94 372 ASN B CA 1
ATOM 7676 C C . ASN B 1 372 ? 13.539 29.375 -15.984 1 87.94 372 ASN B C 1
ATOM 7678 O O . ASN B 1 372 ? 13.352 30.391 -15.305 1 87.94 372 ASN B O 1
ATOM 7682 N N . PRO B 1 373 ? 14.641 29.047 -16.594 1 86.75 373 PRO B N 1
ATOM 7683 C CA . PRO B 1 373 ? 15.805 29.891 -16.328 1 86.75 373 PRO B CA 1
ATOM 7684 C C . PRO B 1 373 ? 15.562 31.344 -16.703 1 86.75 373 PRO B C 1
ATOM 7686 O O . PRO B 1 373 ? 14.969 31.641 -17.75 1 86.75 373 PRO B O 1
ATOM 7689 N N . GLY B 1 374 ? 15.883 32.312 -15.82 1 86.19 374 GLY B N 1
ATOM 7690 C CA . GLY B 1 374 ? 15.75 33.719 -16.094 1 86.19 374 GLY B CA 1
ATOM 7691 C C . GLY B 1 374 ? 14.398 34.281 -15.688 1 86.19 374 GLY B C 1
ATOM 7692 O O . GLY B 1 374 ? 14.086 35.438 -15.977 1 86.19 374 GLY B O 1
ATOM 7693 N N . ILE B 1 375 ? 13.625 33.531 -15.07 1 89.38 375 ILE B N 1
ATOM 7694 C CA . ILE B 1 375 ? 12.266 33.938 -14.727 1 89.38 375 ILE B CA 1
ATOM 7695 C C . ILE B 1 375 ? 12.32 35.125 -13.758 1 89.38 375 ILE B C 1
ATOM 7697 O O . ILE B 1 375 ? 11.438 36 -13.773 1 89.38 375 ILE B O 1
ATOM 7701 N N . CYS B 1 376 ? 13.242 35.125 -12.898 1 92.31 376 CYS B N 1
ATOM 7702 C CA . CYS B 1 376 ? 13.391 36.219 -11.922 1 92.31 376 CYS B CA 1
ATOM 7703 C C . CYS B 1 376 ? 14.609 37.062 -12.227 1 92.31 376 CYS B C 1
ATOM 7705 O O . CYS B 1 376 ? 15.742 36.594 -12.188 1 92.31 376 CYS B O 1
ATOM 7707 N N . TYR B 1 377 ? 14.383 38.375 -12.375 1 88.44 377 TYR B N 1
ATOM 7708 C CA . TYR B 1 377 ? 15.453 39.281 -12.742 1 88.44 377 TYR B CA 1
ATOM 7709 C C . TYR B 1 377 ? 16.266 39.688 -11.523 1 88.44 377 TYR B C 1
ATOM 7711 O O . TYR B 1 377 ? 17.391 40.219 -11.656 1 88.44 377 TYR B O 1
ATOM 7719 N N . SER B 1 378 ? 15.703 39.469 -10.391 1 92.81 378 SER B N 1
ATOM 7720 C CA . SER B 1 378 ? 16.375 39.875 -9.164 1 92.81 378 SER B CA 1
ATOM 7721 C C . SER B 1 378 ? 17.422 38.844 -8.742 1 92.81 378 SER B C 1
ATOM 7723 O O . SER B 1 378 ? 18.281 39.156 -7.906 1 92.81 378 SER B O 1
ATOM 7725 N N . PHE B 1 379 ? 17.328 37.625 -9.336 1 94.88 379 PHE B N 1
ATOM 7726 C CA . PHE B 1 379 ? 18.344 36.625 -9.039 1 94.88 379 PHE B CA 1
ATOM 7727 C C . PHE B 1 379 ? 19.672 36.969 -9.703 1 94.88 379 PHE B C 1
ATOM 7729 O O . PHE B 1 379 ? 19.766 36.969 -10.93 1 94.88 379 PHE B O 1
ATOM 7736 N N . MET B 1 380 ? 20.578 37.375 -8.867 1 92.38 380 MET B N 1
ATOM 7737 C CA . MET B 1 380 ? 21.875 37.812 -9.352 1 92.38 380 MET B CA 1
ATOM 7738 C C . MET B 1 380 ? 23 37.125 -8.578 1 92.38 380 MET B C 1
ATOM 7740 O O . MET B 1 380 ? 23.641 37.75 -7.73 1 92.38 380 MET B O 1
ATOM 7744 N N . PRO B 1 381 ? 23.344 35.875 -8.953 1 93.19 381 PRO B N 1
ATOM 7745 C CA . PRO B 1 381 ? 24.422 35.188 -8.258 1 93.19 381 PRO B CA 1
ATOM 7746 C C . PRO B 1 381 ? 25.781 35.844 -8.453 1 93.19 381 PRO B C 1
ATOM 7748 O O . PRO B 1 381 ? 25.984 36.562 -9.422 1 93.19 381 PRO B O 1
ATOM 7751 N N . PRO B 1 382 ? 26.656 35.688 -7.473 1 92.06 382 PRO B N 1
ATOM 7752 C CA . PRO B 1 382 ? 28.016 36.188 -7.629 1 92.06 382 PRO B CA 1
ATOM 7753 C C . PRO B 1 382 ? 28.734 35.594 -8.836 1 92.06 382 PRO B C 1
ATOM 7755 O O . PRO B 1 382 ? 28.328 34.562 -9.359 1 92.06 382 PRO B O 1
ATOM 7758 N N . GLU B 1 383 ? 29.812 36.312 -9.203 1 90.75 383 GLU B N 1
ATOM 7759 C CA . GLU B 1 383 ? 30.562 35.938 -10.406 1 90.75 383 GLU B CA 1
ATOM 7760 C C . GLU B 1 383 ? 31.094 34.531 -10.312 1 90.75 383 GLU B C 1
ATOM 7762 O O . GLU B 1 383 ? 31.156 33.812 -11.312 1 90.75 383 GLU B O 1
ATOM 7767 N N . GLU B 1 384 ? 31.422 34.062 -9.164 1 90.69 384 GLU B N 1
ATOM 7768 C CA . GLU B 1 384 ? 32 32.719 -8.953 1 90.69 384 GLU B CA 1
ATOM 7769 C C . GLU B 1 384 ? 30.953 31.625 -9.047 1 90.69 384 GLU B C 1
ATOM 7771 O O . GLU B 1 384 ? 31.281 30.453 -9.188 1 90.69 384 GLU B O 1
ATOM 7776 N N . ALA B 1 385 ? 29.672 31.938 -9.07 1 93.25 385 ALA B N 1
ATOM 7777 C CA . ALA B 1 385 ? 28.594 30.969 -9.047 1 93.25 385 ALA B CA 1
ATOM 7778 C C . ALA B 1 385 ? 27.516 31.312 -10.07 1 93.25 385 ALA B C 1
ATOM 7780 O O . ALA B 1 385 ? 26.312 31.172 -9.797 1 93.25 385 ALA B O 1
ATOM 7781 N N . MET B 1 386 ? 27.906 31.734 -11.227 1 89.94 386 MET B N 1
ATOM 7782 C CA . MET B 1 386 ? 26.984 32.219 -12.258 1 89.94 386 MET B CA 1
ATOM 7783 C C . MET B 1 386 ? 26.156 31.062 -12.828 1 89.94 386 MET B C 1
ATOM 7785 O O . MET B 1 386 ? 25.094 31.297 -13.398 1 89.94 386 MET B O 1
ATOM 7789 N N . ASP B 1 387 ? 26.578 29.844 -12.617 1 92.44 387 ASP B N 1
ATOM 7790 C CA . ASP B 1 387 ? 25.906 28.672 -13.188 1 92.44 387 ASP B CA 1
ATOM 7791 C C . ASP B 1 387 ? 24.781 28.203 -12.273 1 92.44 387 ASP B C 1
ATOM 7793 O O . ASP B 1 387 ? 24.016 27.297 -12.641 1 92.44 387 ASP B O 1
ATOM 7797 N N . ARG B 1 388 ? 24.641 28.844 -11.102 1 94.81 388 ARG B N 1
ATOM 7798 C CA . ARG B 1 388 ? 23.625 28.422 -10.148 1 94.81 388 ARG B CA 1
ATOM 7799 C C . ARG B 1 388 ? 22.219 28.797 -10.641 1 94.81 388 ARG B C 1
ATOM 7801 O O . ARG B 1 388 ? 22.062 29.766 -11.391 1 94.81 388 ARG B O 1
ATOM 7808 N N . LYS B 1 389 ? 21.266 28.031 -10.305 1 95.19 389 LYS B N 1
ATOM 7809 C CA . LYS B 1 389 ? 19.844 28.328 -10.516 1 95.19 389 LYS B CA 1
ATOM 7810 C C . LYS B 1 389 ? 19.109 28.453 -9.188 1 95.19 389 LYS B C 1
ATOM 7812 O O . LYS B 1 389 ? 19.672 28.188 -8.125 1 95.19 389 LYS B O 1
ATOM 7817 N N . HIS B 1 390 ? 17.891 28.969 -9.258 1 95.44 390 HIS B N 1
ATOM 7818 C CA . HIS B 1 390 ? 17.219 29.234 -7.992 1 95.44 390 HIS B CA 1
ATOM 7819 C C . HIS B 1 390 ? 15.789 28.703 -8.008 1 95.44 390 HIS B C 1
ATOM 7821 O O . HIS B 1 390 ? 15.195 28.531 -9.078 1 95.44 390 HIS B O 1
ATOM 7827 N N . ILE B 1 391 ? 15.273 28.328 -6.863 1 96.25 391 ILE B N 1
ATOM 7828 C CA . ILE B 1 391 ? 13.867 28.062 -6.582 1 96.25 391 ILE B CA 1
ATOM 7829 C C . ILE B 1 391 ? 13.43 28.828 -5.34 1 96.25 391 ILE B C 1
ATOM 7831 O O . ILE B 1 391 ? 14.031 28.688 -4.273 1 96.25 391 ILE B O 1
ATOM 7835 N N . CYS B 1 392 ? 12.461 29.672 -5.469 1 96.5 392 CYS B N 1
ATOM 7836 C CA . CYS B 1 392 ? 12 30.484 -4.348 1 96.5 392 CYS B CA 1
ATOM 7837 C C . CYS B 1 392 ? 10.594 30.078 -3.92 1 96.5 392 CYS B C 1
ATOM 7839 O O . CYS B 1 392 ? 9.688 29.984 -4.75 1 96.5 392 CYS B O 1
ATOM 7841 N N . LEU B 1 393 ? 10.422 29.797 -2.65 1 95.69 393 LEU B N 1
ATOM 7842 C CA . LEU B 1 393 ? 9.148 29.375 -2.084 1 95.69 393 LEU B CA 1
ATOM 7843 C C . LEU B 1 393 ? 8.625 30.391 -1.082 1 95.69 393 LEU B C 1
ATOM 7845 O O . LEU B 1 393 ? 9.234 30.609 -0.035 1 95.69 393 LEU B O 1
ATOM 7849 N N . PRO B 1 394 ? 7.512 30.969 -1.381 1 93.81 394 PRO B N 1
ATOM 7850 C CA . PRO B 1 394 ? 6.918 31.875 -0.393 1 93.81 394 PRO B CA 1
ATOM 7851 C C . PRO B 1 394 ? 6.211 31.125 0.737 1 93.81 394 PRO B C 1
ATOM 7853 O O . PRO B 1 394 ? 5.598 30.094 0.505 1 93.81 394 PRO B O 1
ATOM 7856 N N . ILE B 1 395 ? 6.375 31.578 1.888 1 93.25 395 ILE B N 1
ATOM 7857 C CA . ILE B 1 395 ? 5.617 31.094 3.039 1 93.25 395 ILE B CA 1
ATOM 7858 C C . ILE B 1 395 ? 4.496 32.094 3.365 1 93.25 395 ILE B C 1
ATOM 7860 O O . ILE B 1 395 ? 4.75 33.188 3.857 1 93.25 395 ILE B O 1
ATOM 7864 N N . ILE B 1 396 ? 3.309 31.641 3.145 1 83.62 396 ILE B N 1
ATOM 7865 C CA . ILE B 1 396 ? 2.154 32.531 3.281 1 83.62 396 ILE B CA 1
ATOM 7866 C C . ILE B 1 396 ? 1.691 32.531 4.738 1 83.62 396 ILE B C 1
ATOM 7868 O O . ILE B 1 396 ? 1.537 31.5 5.359 1 83.62 396 ILE B O 1
ATOM 7872 N N . GLN B 1 397 ? 1.617 33.688 5.289 1 78.81 397 GLN B N 1
ATOM 7873 C CA . GLN B 1 397 ? 1.132 33.938 6.641 1 78.81 397 GLN B CA 1
ATOM 7874 C C . GLN B 1 397 ? 0.003 34.938 6.645 1 78.81 397 GLN B C 1
ATOM 7876 O O . GLN B 1 397 ? 0.202 36.094 6.246 1 78.81 397 GLN B O 1
ATOM 7881 N N . SER B 1 398 ? -1.121 34.594 7.117 1 69.5 398 SER B N 1
ATOM 7882 C CA . SER B 1 398 ? -2.295 35.469 7.176 1 69.5 398 SER B CA 1
ATOM 7883 C C . SER B 1 398 ? -2.594 36.094 5.816 1 69.5 398 SER B C 1
ATOM 7885 O O . SER B 1 398 ? -2.791 37.281 5.711 1 69.5 398 SER B O 1
ATOM 7887 N N . GLY B 1 399 ? -2.34 35.281 4.727 1 68.62 399 GLY B N 1
ATOM 7888 C CA . GLY B 1 399 ? -2.693 35.688 3.379 1 68.62 399 GLY B CA 1
ATOM 7889 C C . GLY B 1 399 ? -1.593 36.5 2.686 1 68.62 399 GLY B C 1
ATOM 7890 O O . GLY B 1 399 ? -1.714 36.812 1.508 1 68.62 399 GLY B O 1
ATOM 7891 N N . ALA B 1 400 ? -0.657 36.906 3.42 1 77.31 400 ALA B N 1
ATOM 7892 C CA . ALA B 1 400 ? 0.473 37.625 2.832 1 77.31 400 ALA B CA 1
ATOM 7893 C C . ALA B 1 400 ? 1.762 36.812 2.967 1 77.31 400 ALA B C 1
ATOM 7895 O O . ALA B 1 400 ? 1.849 35.906 3.797 1 77.31 400 ALA B O 1
ATOM 7896 N N . VAL B 1 401 ? 2.717 37.156 2.146 1 87.69 401 VAL B N 1
ATOM 7897 C CA . VAL B 1 401 ? 4.004 36.469 2.211 1 87.69 401 VAL B CA 1
ATOM 7898 C C . VAL B 1 401 ? 4.789 36.969 3.424 1 87.69 401 VAL B C 1
ATOM 7900 O O . VAL B 1 401 ? 5.156 38.156 3.502 1 87.69 401 VAL B O 1
ATOM 7903 N N . GLY B 1 402 ? 4.949 36.062 4.355 1 89.62 402 GLY B N 1
ATOM 7904 C CA . GLY B 1 402 ? 5.715 36.406 5.539 1 89.62 402 GLY B CA 1
ATOM 7905 C C . GLY B 1 402 ? 7.195 36.094 5.406 1 89.62 402 GLY B C 1
ATOM 7906 O O . GLY B 1 402 ? 8.031 36.812 5.965 1 89.62 402 GLY B O 1
ATOM 7907 N N . ASN B 1 403 ? 7.5 35 4.723 1 95 403 ASN B N 1
ATOM 7908 C CA . ASN B 1 403 ? 8.875 34.562 4.48 1 95 403 ASN B CA 1
ATOM 7909 C C . ASN B 1 403 ? 9.062 34.094 3.051 1 95 403 ASN B C 1
ATOM 7911 O O . ASN B 1 403 ? 8.094 33.75 2.367 1 95 403 ASN B O 1
ATOM 7915 N N . VAL B 1 404 ? 10.289 34.125 2.6 1 95.5 404 VAL B N 1
ATOM 7916 C CA . VAL B 1 404 ? 10.664 33.5 1.325 1 95.5 404 VAL B CA 1
ATOM 7917 C C . VAL B 1 404 ? 11.883 32.625 1.517 1 95.5 404 VAL B C 1
ATOM 7919 O O . VAL B 1 404 ? 12.898 33.062 2.059 1 95.5 404 VAL B O 1
ATOM 7922 N N . LEU B 1 405 ? 11.711 31.375 1.172 1 97.5 405 LEU B N 1
ATOM 7923 C CA . LEU B 1 405 ? 12.844 30.453 1.136 1 97.5 405 LEU B CA 1
ATOM 7924 C C . LEU B 1 405 ? 13.422 30.359 -0.273 1 97.5 405 LEU B C 1
ATOM 7926 O O . LEU B 1 405 ? 12.711 30 -1.215 1 97.5 405 LEU B O 1
ATOM 7930 N N . GLN B 1 406 ? 14.625 30.766 -0.392 1 97.31 406 GLN B N 1
ATOM 7931 C CA . GLN B 1 406 ? 15.32 30.641 -1.669 1 97.31 406 GLN B CA 1
ATOM 7932 C C . GLN B 1 406 ? 16.312 29.484 -1.653 1 97.31 406 GLN B C 1
ATOM 7934 O O . GLN B 1 406 ? 17.188 29.406 -0.793 1 97.31 406 GLN B O 1
ATOM 7939 N N . LEU B 1 407 ? 16.109 28.547 -2.539 1 97.25 407 LEU B N 1
ATOM 7940 C CA . LEU B 1 407 ? 17.031 27.422 -2.725 1 97.25 407 LEU B CA 1
ATOM 7941 C C . LEU B 1 407 ? 17.938 27.656 -3.936 1 97.25 407 LEU B C 1
ATOM 7943 O O . LEU B 1 407 ? 17.453 28.016 -5.012 1 97.25 407 LEU B O 1
ATOM 7947 N N . VAL B 1 408 ? 19.141 27.562 -3.717 1 96.81 408 VAL B N 1
ATOM 7948 C CA . VAL B 1 408 ? 20.094 27.719 -4.805 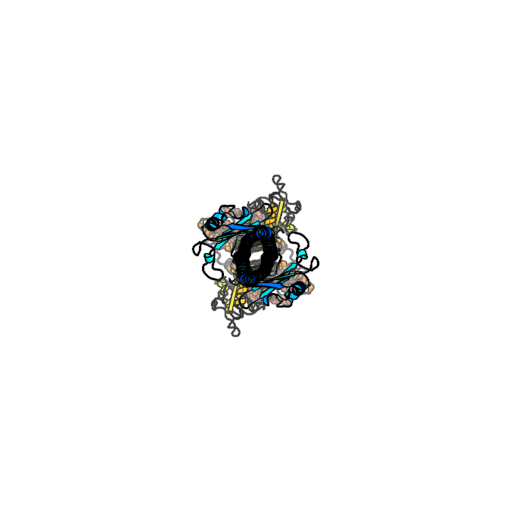1 96.81 408 VAL B CA 1
ATOM 7949 C C . VAL B 1 408 ? 20.672 26.359 -5.188 1 96.81 408 VAL B C 1
ATOM 7951 O O . VAL B 1 408 ? 21.141 25.609 -4.328 1 96.81 408 VAL B O 1
ATOM 7954 N N . VAL B 1 409 ? 20.641 26.062 -6.48 1 94.56 409 VAL B N 1
ATOM 7955 C CA . VAL B 1 409 ? 20.906 24.703 -6.941 1 94.56 409 VAL B CA 1
ATOM 7956 C C . VAL B 1 409 ? 22.062 24.703 -7.938 1 94.56 409 VAL B C 1
ATOM 7958 O O . VAL B 1 409 ? 22.094 25.531 -8.852 1 94.56 409 VAL B O 1
ATOM 7961 N N . LYS B 1 410 ? 22.953 23.734 -7.754 1 94.5 410 LYS B N 1
ATOM 7962 C CA . LYS B 1 410 ? 24 23.5 -8.734 1 94.5 410 LYS B CA 1
ATOM 7963 C C . LYS B 1 410 ? 23.469 22.734 -9.938 1 94.5 410 LYS B C 1
ATOM 7965 O O . LYS B 1 410 ? 22.484 21.984 -9.82 1 94.5 410 LYS B O 1
ATOM 7970 N N . PRO B 1 411 ? 24.141 22.938 -11.055 1 92.06 411 PRO B N 1
ATOM 7971 C CA . PRO B 1 411 ? 23.672 22.25 -12.266 1 92.06 411 PRO B CA 1
ATOM 7972 C C . PRO B 1 411 ? 23.609 20.734 -12.102 1 92.06 411 PRO B C 1
ATOM 7974 O O . PRO B 1 411 ? 22.688 20.094 -12.609 1 92.06 411 PRO B O 1
ATOM 7977 N N . ASP B 1 412 ? 24.484 20.156 -11.344 1 92.75 412 ASP B N 1
ATOM 7978 C CA . ASP B 1 412 ? 24.531 18.719 -11.188 1 92.75 412 ASP B CA 1
ATOM 7979 C C . ASP B 1 412 ? 23.516 18.234 -10.164 1 92.75 412 ASP B C 1
ATOM 7981 O O . ASP B 1 412 ? 23.219 17.031 -10.086 1 92.75 412 ASP B O 1
ATOM 7985 N N . GLU B 1 413 ? 22.859 19.156 -9.5 1 93.38 413 GLU B N 1
ATOM 7986 C CA . GLU B 1 413 ? 21.938 18.781 -8.43 1 93.38 413 GLU B CA 1
ATOM 7987 C C . GLU B 1 413 ? 20.5 19.141 -8.781 1 93.38 413 GLU B C 1
ATOM 7989 O O . GLU B 1 413 ? 19.609 19.031 -7.938 1 93.38 413 GLU B O 1
ATOM 7994 N N . GLU B 1 414 ? 20.234 19.516 -9.945 1 92.44 414 GLU B N 1
ATOM 7995 C CA . GLU B 1 414 ? 18.906 19.984 -10.352 1 92.44 414 GLU B CA 1
ATOM 7996 C C . GLU B 1 414 ? 17.859 18.891 -10.219 1 92.44 414 GLU B C 1
ATOM 7998 O O . GLU B 1 414 ? 16.781 19.125 -9.672 1 92.44 414 GLU B O 1
ATOM 8003 N N . ALA B 1 415 ? 18.219 17.75 -10.719 1 88.44 415 ALA B N 1
ATOM 8004 C CA . ALA B 1 415 ? 17.281 16.641 -10.68 1 88.44 415 ALA B CA 1
ATOM 8005 C C . ALA B 1 415 ? 16.969 16.234 -9.242 1 88.44 415 ALA B C 1
ATOM 8007 O O . ALA B 1 415 ? 15.805 16.016 -8.891 1 88.44 415 ALA B O 1
ATOM 8008 N N . ALA B 1 416 ? 17.953 16.156 -8.43 1 89.5 416 ALA B N 1
ATOM 8009 C CA . ALA B 1 416 ? 17.781 15.789 -7.023 1 89.5 416 ALA B CA 1
ATOM 8010 C C . ALA B 1 416 ? 16.922 16.828 -6.293 1 89.5 416 ALA B C 1
ATOM 8012 O O . ALA B 1 416 ? 16.109 16.469 -5.445 1 89.5 416 ALA B O 1
ATOM 8013 N N . MET B 1 417 ? 17.125 18.062 -6.586 1 91.31 417 MET B N 1
ATOM 8014 C CA . MET B 1 417 ? 16.359 19.141 -5.953 1 91.31 417 MET B CA 1
ATOM 8015 C C . MET B 1 417 ? 14.891 19.047 -6.332 1 91.31 417 MET B C 1
ATOM 8017 O O . MET B 1 417 ? 14.008 19.219 -5.484 1 91.31 417 MET B O 1
ATOM 8021 N N . GLN B 1 418 ? 14.672 18.781 -7.566 1 87.31 418 GLN B N 1
ATOM 8022 C CA . GLN B 1 418 ? 13.297 18.672 -8.031 1 87.31 418 GLN B CA 1
ATOM 8023 C C . GLN B 1 418 ? 12.555 17.547 -7.324 1 87.31 418 GLN B C 1
ATOM 8025 O O . GLN B 1 418 ? 11.359 17.641 -7.051 1 87.31 418 GLN B O 1
ATOM 8030 N N . GLU B 1 419 ? 13.297 16.531 -7.004 1 84.5 419 GLU B N 1
ATOM 8031 C CA . GLU B 1 419 ? 12.711 15.391 -6.305 1 84.5 419 GLU B CA 1
ATOM 8032 C C . GLU B 1 419 ? 12.414 15.734 -4.852 1 84.5 419 GLU B C 1
ATOM 8034 O O . GLU B 1 419 ? 11.461 15.211 -4.266 1 84.5 419 GLU B O 1
ATOM 8039 N N . GLN B 1 420 ? 13.141 16.625 -4.305 1 89.12 420 GLN B N 1
ATOM 8040 C CA . GLN B 1 420 ? 13.016 16.938 -2.885 1 89.12 420 GLN B CA 1
ATOM 8041 C C . GLN B 1 420 ? 12.055 18.109 -2.66 1 89.12 420 GLN B C 1
ATOM 8043 O O . GLN B 1 420 ? 11.516 18.266 -1.564 1 89.12 420 GLN B O 1
ATOM 8048 N N . LEU B 1 421 ? 11.828 18.812 -3.688 1 90.5 421 LEU B N 1
ATOM 8049 C CA . LEU B 1 421 ? 11.094 20.062 -3.6 1 90.5 421 LEU B CA 1
ATOM 8050 C C . LEU B 1 421 ? 9.711 19.844 -2.986 1 90.5 421 LEU B C 1
ATOM 8052 O O . LEU B 1 421 ? 9.289 20.609 -2.113 1 90.5 421 LEU B O 1
ATOM 8056 N N . PRO B 1 422 ? 9.039 18.828 -3.398 1 87.38 422 PRO B N 1
ATOM 8057 C CA . PRO B 1 422 ? 7.719 18.594 -2.799 1 87.38 422 PRO B CA 1
ATOM 8058 C C . PRO B 1 422 ? 7.789 18.391 -1.287 1 87.38 422 PRO B C 1
ATOM 8060 O O . PRO B 1 422 ? 6.914 18.859 -0.555 1 87.38 422 PRO B O 1
ATOM 8063 N N . TYR B 1 423 ? 8.773 17.781 -0.82 1 89.75 423 TYR B N 1
ATOM 8064 C CA . TYR B 1 423 ? 8.914 17.516 0.608 1 89.75 423 TYR B CA 1
ATOM 8065 C C . TYR B 1 423 ? 9.266 18.797 1.357 1 89.75 423 TYR B C 1
ATOM 8067 O O . TYR B 1 423 ? 8.758 19.047 2.455 1 89.75 423 TYR B O 1
ATOM 8075 N N . VAL B 1 424 ? 10.117 19.562 0.745 1 93.12 424 VAL B N 1
ATOM 8076 C CA . VAL B 1 424 ? 10.453 20.859 1.333 1 93.12 424 VAL B CA 1
ATOM 8077 C C . VAL B 1 424 ? 9.188 21.703 1.468 1 93.12 424 VAL B C 1
ATOM 8079 O O . VAL B 1 424 ? 8.977 22.359 2.488 1 93.12 424 VAL B O 1
ATOM 8082 N N . SER B 1 425 ? 8.367 21.641 0.439 1 90.5 425 SER B N 1
ATOM 8083 C CA . SER B 1 425 ? 7.117 22.406 0.434 1 90.5 425 SER B CA 1
ATOM 8084 C C . SER B 1 425 ? 6.203 21.969 1.572 1 90.5 425 SER B C 1
ATOM 8086 O O . SER B 1 425 ? 5.492 22.781 2.156 1 90.5 425 SER B O 1
ATOM 8088 N N . VAL B 1 426 ? 6.172 20.734 1.884 1 89.75 426 VAL B N 1
ATOM 8089 C CA . VAL B 1 426 ? 5.352 20.219 2.98 1 89.75 426 VAL B CA 1
ATOM 8090 C C . VAL B 1 426 ? 5.852 20.797 4.305 1 89.75 426 VAL B C 1
ATOM 8092 O O . VAL B 1 426 ? 5.055 21.188 5.156 1 89.75 426 VAL B O 1
ATOM 8095 N N . TYR B 1 427 ? 7.117 20.812 4.496 1 92.69 427 TYR B N 1
ATOM 8096 C CA . TYR B 1 427 ? 7.691 21.391 5.707 1 92.69 427 TYR B CA 1
ATOM 8097 C C . TYR B 1 427 ? 7.277 22.844 5.875 1 92.69 427 TYR B C 1
ATOM 8099 O O . TYR B 1 427 ? 6.918 23.266 6.973 1 92.69 427 TYR B O 1
ATOM 8107 N N . LEU B 1 428 ? 7.328 23.516 4.75 1 92.94 428 LEU B N 1
ATOM 8108 C CA . LEU B 1 428 ? 6.988 24.938 4.797 1 92.94 428 LEU B CA 1
ATOM 8109 C C . LEU B 1 428 ? 5.508 25.125 5.109 1 92.94 428 LEU B C 1
ATOM 8111 O O . LEU B 1 428 ? 5.141 26.047 5.848 1 92.94 428 LEU B O 1
ATOM 8115 N N . ARG B 1 429 ? 4.711 24.312 4.559 1 87.19 429 ARG B N 1
ATOM 8116 C CA . ARG B 1 429 ? 3.277 24.391 4.824 1 87.19 429 ARG B CA 1
ATOM 8117 C C . ARG B 1 429 ? 2.979 24.141 6.297 1 87.19 429 ARG B C 1
ATOM 8119 O O . ARG B 1 429 ? 2.049 24.719 6.855 1 87.19 429 ARG B O 1
ATOM 8126 N N . GLU B 1 430 ? 3.719 23.219 6.875 1 87.19 430 GLU B N 1
ATOM 8127 C CA . GLU B 1 430 ? 3.549 22.922 8.297 1 87.19 430 GLU B CA 1
ATOM 8128 C C . GLU B 1 430 ? 4.086 24.062 9.164 1 87.19 430 GLU B C 1
ATOM 8130 O O . GLU B 1 430 ? 3.557 24.328 10.242 1 87.19 430 GLU B O 1
ATOM 8135 N N . ALA B 1 431 ? 5.043 24.75 8.656 1 91.5 431 ALA B N 1
ATOM 8136 C CA . ALA B 1 431 ? 5.688 25.797 9.438 1 91.5 431 ALA B CA 1
ATOM 8137 C C . ALA B 1 431 ? 4.883 27.094 9.383 1 91.5 431 ALA B C 1
ATOM 8139 O O . ALA B 1 431 ? 4.895 27.891 10.336 1 91.5 431 ALA B O 1
ATOM 8140 N N . ALA B 1 432 ? 4.156 27.344 8.336 1 89.44 432 ALA B N 1
ATOM 8141 C CA . ALA B 1 432 ? 3.504 28.609 8.047 1 89.44 432 ALA B CA 1
ATOM 8142 C C . ALA B 1 432 ? 2.574 29.031 9.18 1 89.44 432 ALA B C 1
ATOM 8144 O O . ALA B 1 432 ? 2.715 30.125 9.742 1 89.44 432 ALA B O 1
ATOM 8145 N N . PRO B 1 433 ? 1.668 28.172 9.594 1 85 433 PRO B N 1
ATOM 8146 C CA . PRO B 1 433 ? 0.757 28.578 10.664 1 85 433 PRO B CA 1
ATOM 8147 C C . PRO B 1 433 ? 1.473 28.797 12 1 85 433 PRO B C 1
ATOM 8149 O O . PRO B 1 433 ? 1.065 29.641 12.789 1 85 433 PRO B O 1
ATOM 8152 N N . VAL B 1 434 ? 2.463 28.047 12.258 1 87.06 434 VAL B N 1
ATOM 8153 C CA . VAL B 1 434 ? 3.197 28.156 13.516 1 87.06 434 VAL B CA 1
ATOM 8154 C C . VAL B 1 434 ? 3.957 29.484 13.547 1 87.06 434 VAL B C 1
ATOM 8156 O O . VAL B 1 434 ? 3.967 30.172 14.57 1 87.06 434 VAL B O 1
ATOM 8159 N N . LEU B 1 435 ? 4.566 29.844 12.445 1 90.31 435 LEU B N 1
ATOM 8160 C CA . LEU B 1 435 ? 5.266 31.125 12.328 1 90.31 435 LEU B CA 1
ATOM 8161 C C . LEU B 1 435 ? 4.301 32.281 12.508 1 90.31 435 LEU B C 1
ATOM 8163 O O . LEU B 1 435 ? 4.637 33.281 13.156 1 90.31 435 LEU B O 1
ATOM 8167 N N . GLU B 1 436 ? 3.191 32.156 11.922 1 86 436 GLU B N 1
ATOM 8168 C CA . GLU B 1 436 ? 2.166 33.188 12.039 1 86 436 GLU B CA 1
ATOM 8169 C C . GLU B 1 436 ? 1.761 33.406 13.5 1 86 436 GLU B C 1
ATOM 8171 O O . GLU B 1 436 ? 1.634 34.531 13.953 1 86 436 GLU B O 1
ATOM 8176 N N . THR B 1 437 ? 1.528 32.344 14.148 1 83.69 437 THR B N 1
ATOM 8177 C CA . THR B 1 437 ? 1.131 32.406 15.555 1 83.69 437 THR B CA 1
ATOM 8178 C C . THR B 1 437 ? 2.197 33.094 16.391 1 83.69 437 THR B C 1
ATOM 8180 O O . THR B 1 437 ? 1.88 33.969 17.219 1 83.69 437 THR B O 1
ATOM 8183 N N . LYS B 1 438 ? 3.381 32.719 16.172 1 84.75 438 LYS B N 1
ATOM 8184 C CA . LYS B 1 438 ? 4.465 33.312 16.938 1 84.75 438 LYS B CA 1
ATOM 8185 C C . LYS B 1 438 ? 4.598 34.812 16.625 1 84.75 438 LYS B C 1
ATOM 8187 O O . LYS B 1 438 ? 4.879 35.625 17.516 1 84.75 438 LYS B O 1
ATOM 8192 N N . LYS B 1 439 ? 4.43 35.188 15.453 1 84.38 439 LYS B N 1
ATOM 8193 C CA . LYS B 1 439 ? 4.48 36.562 15.039 1 84.38 439 LYS B CA 1
ATOM 8194 C C . LYS B 1 439 ? 3.385 37.375 15.719 1 84.38 439 LYS B C 1
ATOM 8196 O O . LYS B 1 439 ? 3.639 38.5 16.219 1 84.38 439 LYS B O 1
ATOM 8201 N N . LEU B 1 440 ? 2.25 36.875 15.68 1 78.62 440 LEU B N 1
ATOM 8202 C CA . LEU B 1 440 ? 1.111 37.562 16.281 1 78.62 440 LEU B CA 1
ATOM 8203 C C . LEU B 1 440 ? 1.311 37.719 17.797 1 78.62 440 LEU B C 1
ATOM 8205 O O . LEU B 1 440 ? 0.976 38.75 18.375 1 78.62 440 LEU B O 1
ATOM 8209 N N . MET B 1 441 ? 1.823 36.75 18.375 1 77.44 441 MET B N 1
ATOM 8210 C CA . MET B 1 441 ? 2.102 36.781 19.797 1 77.44 441 MET B CA 1
ATOM 8211 C C . MET B 1 441 ? 3.127 37.875 20.125 1 77.44 441 MET B C 1
ATOM 8213 O O . MET B 1 441 ? 2.998 38.594 21.125 1 77.44 441 MET B O 1
ATOM 8217 N N . GLU B 1 442 ? 4.078 38 19.281 1 75 442 GLU B N 1
ATOM 8218 C CA . GLU B 1 442 ? 5.094 39.031 19.453 1 75 442 GLU B CA 1
ATOM 8219 C C . GLU B 1 442 ? 4.492 40.438 19.312 1 75 442 GLU B C 1
ATOM 8221 O O . GLU B 1 442 ? 4.824 41.344 20.078 1 75 442 GLU B O 1
ATOM 8226 N N . THR B 1 443 ? 3.691 40.531 18.359 1 73.38 443 THR B N 1
ATOM 8227 C CA . THR B 1 443 ? 3.031 41.812 18.125 1 73.38 443 THR B CA 1
ATOM 8228 C C . THR B 1 443 ? 2.117 42.188 19.281 1 73.38 443 THR B C 1
ATOM 8230 O O . THR B 1 443 ? 2.057 43.344 19.703 1 73.38 443 THR B O 1
ATOM 8233 N N . LEU B 1 444 ? 1.426 41.188 19.719 1 71.56 444 LEU B N 1
ATOM 8234 C CA . LEU B 1 444 ? 0.544 41.406 20.859 1 71.56 444 LEU B CA 1
ATOM 8235 C C . LEU B 1 444 ? 1.34 41.844 22.078 1 71.56 444 LEU B C 1
ATOM 8237 O O . LEU B 1 444 ? 0.915 42.719 22.828 1 71.56 444 LEU B O 1
ATOM 8241 N N . ARG B 1 445 ? 2.406 41.281 22.266 1 68.31 445 ARG B N 1
ATOM 8242 C CA . ARG B 1 445 ? 3.271 41.625 23.391 1 68.31 445 ARG B CA 1
ATOM 8243 C C . ARG B 1 445 ? 3.799 43.031 23.25 1 68.31 445 ARG B C 1
ATOM 8245 O O . ARG B 1 445 ? 3.818 43.812 24.219 1 68.31 445 ARG B O 1
ATOM 8252 N N . GLU B 1 446 ? 4.168 43.344 22.047 1 64.75 446 GLU B N 1
ATOM 8253 C CA . GLU B 1 446 ? 4.66 44.688 21.781 1 64.75 446 GLU B CA 1
ATOM 8254 C C . GLU B 1 446 ? 3.561 45.75 21.969 1 64.75 446 GLU B C 1
ATOM 8256 O O . GLU B 1 446 ? 3.805 46.812 22.5 1 64.75 446 GLU B O 1
ATOM 8261 N N . SER B 1 447 ? 2.428 45.344 21.422 1 64.19 447 SER B N 1
ATOM 8262 C CA . SER B 1 447 ? 1.293 46.25 21.531 1 64.19 447 SER B CA 1
ATOM 8263 C C . SER B 1 447 ? 0.876 46.438 22.984 1 64.19 447 SER B C 1
ATOM 8265 O O . SER B 1 447 ? 0.4 47.531 23.359 1 64.19 447 SER B O 1
ATOM 8267 N N . ALA B 1 448 ? 1.166 45.438 23.703 1 64.25 448 ALA B N 1
ATOM 8268 C CA . ALA B 1 448 ? 0.76 45.5 25.109 1 64.25 448 ALA B CA 1
ATOM 8269 C C . ALA B 1 448 ? 1.802 46.25 25.938 1 64.25 448 ALA B C 1
ATOM 8271 O O . ALA B 1 448 ? 1.478 46.812 26.984 1 64.25 448 ALA B O 1
ATOM 8272 N N . LEU B 1 449 ? 3.041 46.312 25.375 1 65.81 449 LEU B N 1
ATOM 8273 C CA . LEU B 1 449 ? 4.113 46.812 26.234 1 65.81 449 LEU B CA 1
ATOM 8274 C C . LEU B 1 449 ? 4.695 48.094 25.656 1 65.81 449 LEU B C 1
ATOM 8276 O O . LEU B 1 449 ? 5.535 48.75 26.281 1 65.81 449 LEU B O 1
ATOM 8280 N N . ARG B 1 450 ? 4.281 48.594 24.5 1 76.06 450 ARG B N 1
ATOM 8281 C CA . ARG B 1 450 ? 4.789 49.781 23.875 1 76.06 450 ARG B CA 1
ATOM 8282 C C . ARG B 1 450 ? 3.656 50.75 23.547 1 76.06 450 ARG B C 1
ATOM 8284 O O . ARG B 1 450 ? 2.516 50.344 23.344 1 76.06 450 ARG B O 1
ATOM 8291 N N . ASP B 1 451 ? 3.992 52 23.625 1 74.81 451 ASP B N 1
ATOM 8292 C CA . ASP B 1 451 ? 3.059 53.031 23.188 1 74.81 451 ASP B CA 1
ATOM 8293 C C . ASP B 1 451 ? 3.012 53.125 21.672 1 74.81 451 ASP B C 1
ATOM 8295 O O . ASP B 1 451 ? 4.039 53.344 21.016 1 74.81 451 ASP B O 1
ATOM 8299 N N . PRO B 1 452 ? 1.947 52.875 21.125 1 70.12 452 PRO B N 1
ATOM 8300 C CA . PRO B 1 452 ? 1.857 52.812 19.672 1 70.12 452 PRO B CA 1
ATOM 8301 C C . PRO B 1 452 ? 2.211 54.125 18.984 1 70.12 452 PRO B C 1
ATOM 8303 O O . PRO B 1 452 ? 2.684 54.125 17.844 1 70.12 452 PRO B O 1
ATOM 8306 N N . MET B 1 453 ? 2.031 55.25 19.656 1 72.5 453 MET B N 1
ATOM 8307 C CA . MET B 1 453 ? 2.262 56.562 19.062 1 72.5 453 MET B CA 1
ATOM 8308 C C . MET B 1 453 ? 3.752 56.875 19 1 72.5 453 MET B C 1
ATOM 8310 O O . MET B 1 453 ? 4.238 57.406 17.984 1 72.5 453 MET B O 1
ATOM 8314 N N . THR B 1 454 ? 4.449 56.531 20 1 84.19 454 THR B N 1
ATOM 8315 C CA . THR B 1 454 ? 5.828 57 20.109 1 84.19 454 THR B CA 1
ATOM 8316 C C . THR B 1 454 ? 6.801 55.844 19.938 1 84.19 454 THR B C 1
ATOM 8318 O O . THR B 1 454 ? 7.992 56.031 19.703 1 84.19 454 THR B O 1
ATOM 8321 N N . GLY B 1 455 ? 6.246 54.594 20.109 1 80.25 455 GLY B N 1
ATOM 8322 C CA . GLY B 1 455 ? 7.125 53.438 20.078 1 80.25 455 GLY B CA 1
ATOM 8323 C C . GLY B 1 455 ? 7.871 53.219 21.375 1 80.25 455 GLY B C 1
ATOM 8324 O O . GLY B 1 455 ? 8.57 52.219 21.531 1 80.25 455 GLY B O 1
ATOM 8325 N N . LEU B 1 456 ? 7.723 54.156 22.281 1 85.62 456 LEU B N 1
ATOM 8326 C CA . LEU B 1 456 ? 8.359 54 23.578 1 85.62 456 LEU B CA 1
ATOM 8327 C C . LEU B 1 456 ? 7.645 52.938 24.422 1 85.62 456 LEU B C 1
ATOM 8329 O O . LEU B 1 456 ? 6.52 52.562 24.094 1 85.62 456 LEU B O 1
ATOM 8333 N N . ASN B 1 457 ? 8.422 52.375 25.328 1 84.19 457 ASN B N 1
ATOM 8334 C CA . ASN B 1 457 ? 7.758 51.531 26.297 1 84.19 457 ASN B CA 1
ATOM 8335 C C . ASN B 1 457 ? 6.609 52.25 26.984 1 84.19 457 ASN B C 1
ATOM 8337 O O . ASN B 1 457 ? 6.637 53.469 27.141 1 84.19 457 ASN B O 1
ATOM 8341 N N . ASN B 1 458 ? 5.574 51.5 27.25 1 79.38 458 ASN B N 1
ATOM 8342 C CA . ASN B 1 458 ? 4.461 52.094 27.969 1 79.38 458 ASN B CA 1
ATOM 8343 C C . ASN B 1 458 ? 4.539 51.812 29.453 1 79.38 458 ASN B C 1
ATOM 8345 O O . ASN B 1 458 ? 5.477 51.156 29.922 1 79.38 458 ASN B O 1
ATOM 8349 N N . ARG B 1 459 ? 3.773 52.438 30.219 1 76.5 459 ARG B N 1
ATOM 8350 C CA . ARG B 1 459 ? 3.781 52.344 31.672 1 76.5 459 ARG B CA 1
ATOM 8351 C C . ARG B 1 459 ? 3.676 50.875 32.094 1 76.5 459 ARG B C 1
ATOM 8353 O O . ARG B 1 459 ? 4.312 50.469 33.062 1 76.5 459 ARG B O 1
ATOM 8360 N N . ARG B 1 460 ? 2.918 50.094 31.344 1 73 460 ARG B N 1
ATOM 8361 C CA . ARG B 1 460 ? 2.748 48.656 31.641 1 73 460 ARG B CA 1
ATOM 8362 C C . ARG B 1 460 ? 4.082 47.938 31.578 1 73 460 ARG B C 1
ATOM 8364 O O . ARG B 1 460 ? 4.332 47.031 32.375 1 73 460 ARG B O 1
ATOM 8371 N N . PHE B 1 461 ? 4.781 48.25 30.641 1 77.69 461 PHE B N 1
ATOM 8372 C CA . PHE B 1 461 ? 6.113 47.656 30.516 1 77.69 461 PHE B CA 1
ATOM 8373 C C . PHE B 1 461 ? 6.906 47.875 31.812 1 77.69 461 PHE B C 1
ATOM 8375 O O . PHE B 1 461 ? 7.539 46.938 32.312 1 77.69 461 PHE B O 1
ATOM 8382 N N . LEU B 1 462 ? 6.883 49.125 32.25 1 80.56 462 LEU B N 1
ATOM 8383 C CA . LEU B 1 462 ? 7.621 49.438 33.469 1 80.56 462 LEU B CA 1
ATOM 8384 C C . LEU B 1 462 ? 7.109 48.594 34.656 1 80.56 462 LEU B C 1
ATOM 8386 O O . LEU B 1 462 ? 7.902 48.094 35.438 1 80.56 462 LEU B O 1
ATOM 8390 N N . GLU B 1 463 ? 5.906 48.438 34.719 1 75.62 463 GLU B N 1
ATOM 8391 C CA . GLU B 1 463 ? 5.293 47.688 35.812 1 75.62 463 GLU B CA 1
ATOM 8392 C C . GLU B 1 463 ? 5.73 46.219 35.781 1 75.62 463 GLU B C 1
ATOM 8394 O O . GLU B 1 463 ? 5.945 45.625 36.812 1 75.62 463 GLU B O 1
ATOM 8399 N N . GLU B 1 464 ? 5.902 45.75 34.656 1 71.5 464 GLU B N 1
ATOM 8400 C CA . GLU B 1 464 ? 6.305 44.344 34.469 1 71.5 464 GLU B CA 1
ATOM 8401 C C . GLU B 1 464 ? 7.801 44.188 34.719 1 71.5 464 GLU B C 1
ATOM 8403 O O . GLU B 1 464 ? 8.242 43.094 35.156 1 71.5 464 GLU B O 1
ATOM 8408 N N . TYR B 1 465 ? 8.484 45.219 34.438 1 75 465 TYR B N 1
ATOM 8409 C CA . TYR B 1 465 ? 9.938 45.094 34.438 1 75 465 TYR B CA 1
ATOM 8410 C C . TYR B 1 465 ? 10.5 45.562 35.781 1 75 465 TYR B C 1
ATOM 8412 O O . TYR B 1 465 ? 11.648 45.25 36.125 1 75 465 TYR B O 1
ATOM 8420 N N . VAL B 1 466 ? 9.734 46.188 36.562 1 79.31 466 VAL B N 1
ATOM 8421 C CA . VAL B 1 466 ? 10.203 46.875 37.781 1 79.31 466 VAL B CA 1
ATOM 8422 C C . VAL B 1 466 ? 10.852 45.875 38.719 1 79.31 466 VAL B C 1
ATOM 8424 O O . VAL B 1 466 ? 11.891 46.156 39.312 1 79.31 466 VAL B O 1
ATOM 8427 N N . ASP B 1 467 ? 10.312 44.719 38.875 1 75.44 467 ASP B N 1
ATOM 8428 C CA . ASP B 1 467 ? 10.859 43.719 39.812 1 75.44 467 ASP B CA 1
ATOM 8429 C C . ASP B 1 467 ? 12.258 43.281 39.375 1 75.44 467 ASP B C 1
ATOM 8431 O O . ASP B 1 467 ? 13.148 43.156 40.219 1 75.44 467 ASP B O 1
ATOM 8435 N N . THR B 1 468 ? 12.414 43.062 38.156 1 76.38 468 THR B N 1
ATOM 8436 C CA . THR B 1 468 ? 13.719 42.719 37.625 1 76.38 468 THR B CA 1
ATOM 8437 C C . THR B 1 468 ? 14.719 43.844 37.812 1 76.38 468 THR B C 1
ATOM 8439 O O . THR B 1 468 ? 15.875 43.625 38.156 1 76.38 468 THR B O 1
ATOM 8442 N N . LEU B 1 469 ? 14.219 45.031 37.594 1 80.06 469 LEU B N 1
ATOM 8443 C CA . LEU B 1 469 ? 15.055 46.219 37.719 1 80.06 469 LEU B CA 1
ATOM 8444 C C . LEU B 1 469 ? 15.531 46.375 39.188 1 80.06 469 LEU B C 1
ATOM 8446 O O . LEU B 1 469 ? 16.719 46.562 39.406 1 80.06 469 LEU B O 1
ATOM 8450 N N . VAL B 1 470 ? 14.633 46.219 40.094 1 83.44 470 VAL B N 1
ATOM 8451 C CA . VAL B 1 470 ? 14.938 46.406 41.531 1 83.44 470 VAL B CA 1
ATOM 8452 C C . VAL B 1 470 ? 15.914 45.312 41.969 1 83.44 470 VAL B C 1
ATOM 8454 O O . VAL B 1 470 ? 16.875 45.594 42.688 1 83.44 470 VAL B O 1
ATOM 8457 N N . ALA B 1 471 ? 15.68 44.125 41.562 1 77.44 471 ALA B N 1
ATOM 8458 C CA . ALA B 1 471 ? 16.562 43 41.906 1 77.44 471 ALA B CA 1
ATOM 8459 C C . ALA B 1 471 ? 17.969 43.25 41.375 1 77.44 471 ALA B C 1
ATOM 8461 O O . ALA B 1 471 ? 18.953 42.969 42.094 1 77.44 471 ALA B O 1
ATOM 8462 N N . ASN B 1 472 ? 18.078 43.719 40.25 1 78.5 472 ASN B N 1
ATOM 8463 C CA . ASN B 1 472 ? 19.375 44 39.625 1 78.5 472 ASN B CA 1
ATOM 8464 C C . ASN B 1 472 ? 20.109 45.125 40.344 1 78.5 472 ASN B C 1
ATOM 8466 O O . ASN B 1 472 ? 21.328 45.031 40.531 1 78.5 472 ASN B O 1
ATOM 8470 N N . VAL B 1 473 ? 19.422 46.125 40.688 1 83.56 473 VAL B N 1
ATOM 8471 C CA . VAL B 1 473 ? 19.984 47.281 41.344 1 83.56 473 VAL B CA 1
ATOM 8472 C C . VAL B 1 473 ? 20.5 46.875 42.75 1 83.56 473 VAL B C 1
ATOM 8474 O O . VAL B 1 473 ? 21.578 47.312 43.156 1 83.56 473 VAL B O 1
ATOM 8477 N N . GLN B 1 474 ? 19.75 46.062 43.344 1 80.56 474 GLN B N 1
ATOM 8478 C CA . GLN B 1 474 ? 20.125 45.594 44.656 1 80.56 474 GLN B CA 1
ATOM 8479 C C . GLN B 1 474 ? 21.344 44.656 44.594 1 80.56 474 GLN B C 1
ATOM 8481 O O . GLN B 1 474 ? 22.25 44.75 45.406 1 80.56 474 GLN B O 1
ATOM 8486 N N . ARG B 1 475 ? 21.328 43.844 43.656 1 77.31 475 ARG B N 1
ATOM 8487 C CA . ARG B 1 475 ? 22.406 42.906 43.469 1 77.31 475 ARG B CA 1
ATOM 8488 C C . ARG B 1 475 ? 23.734 43.594 43.156 1 77.31 475 ARG B C 1
ATOM 8490 O O . ARG B 1 475 ? 24.781 43.219 43.688 1 77.31 475 ARG B O 1
ATOM 8497 N N . ARG B 1 476 ? 23.594 44.594 42.375 1 80.5 476 ARG B N 1
ATOM 8498 C CA . ARG B 1 476 ? 24.797 45.281 41.938 1 80.5 476 ARG B CA 1
ATOM 8499 C C . ARG B 1 476 ? 25.109 46.5 42.812 1 80.5 476 ARG B C 1
ATOM 8501 O O . ARG B 1 476 ? 26.109 47.188 42.594 1 80.5 476 ARG B O 1
ATOM 8508 N N . GLN B 1 477 ? 24.297 46.75 43.781 1 84.19 477 GLN B N 1
ATOM 8509 C CA . GLN B 1 477 ? 24.422 47.938 44.625 1 84.19 477 GLN B CA 1
ATOM 8510 C C . GLN B 1 477 ? 24.625 49.188 43.812 1 84.19 477 GLN B C 1
ATOM 8512 O O . GLN B 1 477 ? 25.516 50 44.094 1 84.19 477 GLN B O 1
ATOM 8517 N N . SER B 1 478 ? 23.906 49.219 42.75 1 86.81 478 SER B N 1
ATOM 8518 C CA . SER B 1 478 ? 24.016 50.375 41.844 1 86.81 478 SER B CA 1
ATOM 8519 C C . SER B 1 478 ? 22.922 51.375 42.125 1 86.81 478 SER B C 1
ATOM 8521 O O . SER B 1 478 ? 22.062 51.156 43 1 86.81 478 SER B O 1
ATOM 8523 N N . GLN B 1 479 ? 23.047 52.594 41.469 1 90.25 479 GLN B N 1
ATOM 8524 C CA . GLN B 1 479 ? 22.047 53.656 41.594 1 90.25 479 GLN B CA 1
ATOM 8525 C C . GLN B 1 479 ? 21.312 53.906 40.281 1 90.25 479 GLN B C 1
ATOM 8527 O O . GLN B 1 479 ? 21.891 53.656 39.188 1 90.25 479 GLN B O 1
ATOM 8532 N N . VAL B 1 480 ? 20.078 54.219 40.469 1 92.19 480 VAL B N 1
ATOM 8533 C CA . VAL B 1 480 ? 19.25 54.469 39.281 1 92.19 480 VAL B CA 1
ATOM 8534 C C . VAL B 1 480 ? 18.703 55.906 39.375 1 92.19 480 VAL B C 1
ATOM 8536 O O . VAL B 1 480 ? 18.234 56.344 40.438 1 92.19 480 VAL B O 1
ATOM 8539 N N . GLY B 1 481 ? 18.922 56.688 38.344 1 95.25 481 GLY B N 1
ATOM 8540 C CA . GLY B 1 481 ? 18.281 58 38.219 1 95.25 481 GLY B CA 1
ATOM 8541 C C . GLY B 1 481 ? 16.891 57.906 37.594 1 95.25 481 GLY B C 1
ATOM 8542 O O . GLY B 1 481 ? 16.703 57.25 36.594 1 95.25 481 GLY B O 1
ATOM 8543 N N . ILE B 1 482 ? 15.938 58.531 38.25 1 96.12 482 ILE B N 1
ATOM 8544 C CA . ILE B 1 482 ? 14.562 58.562 37.75 1 96.12 482 ILE B CA 1
ATOM 8545 C C . ILE B 1 482 ? 14.195 60 37.375 1 96.12 482 ILE B C 1
ATOM 8547 O O . ILE B 1 482 ? 14.352 60.938 38.188 1 96.12 482 ILE B O 1
ATOM 8551 N N . MET B 1 483 ? 13.711 60.156 36.125 1 97.31 483 MET B N 1
ATOM 8552 C CA . MET B 1 483 ? 13.305 61.5 35.625 1 97.31 483 MET B CA 1
ATOM 8553 C C . MET B 1 483 ? 11.852 61.469 35.188 1 97.31 483 MET B C 1
ATOM 8555 O O . MET B 1 483 ? 11.453 60.656 34.344 1 97.31 483 MET B O 1
ATOM 8559 N N . MET B 1 484 ? 11.125 62.281 35.781 1 95.81 484 MET B N 1
ATOM 8560 C CA . MET B 1 484 ? 9.773 62.562 35.312 1 95.81 484 MET B CA 1
ATOM 8561 C C . MET B 1 484 ? 9.727 63.812 34.469 1 95.81 484 MET B C 1
ATOM 8563 O O . MET B 1 484 ? 10.148 64.875 34.906 1 95.81 484 MET B O 1
ATOM 8567 N N . LEU B 1 485 ? 9.234 63.656 33.25 1 96.31 485 LEU B N 1
ATOM 8568 C CA . LEU B 1 485 ? 9.227 64.75 32.312 1 96.31 485 LEU B CA 1
ATOM 8569 C C . LEU B 1 485 ? 7.801 65.125 31.891 1 96.31 485 LEU B C 1
ATOM 8571 O O . LEU B 1 485 ? 6.977 64.188 31.703 1 96.31 485 LEU B O 1
ATOM 8575 N N . ASP B 1 486 ? 7.535 66.25 31.641 1 93.88 486 ASP B N 1
ATOM 8576 C CA . ASP B 1 486 ? 6.234 66.75 31.172 1 93.88 486 ASP B CA 1
ATOM 8577 C C . ASP B 1 486 ? 6.391 67.938 30.219 1 93.88 486 ASP B C 1
ATOM 8579 O O . ASP B 1 486 ? 7.164 68.812 30.484 1 93.88 486 ASP B O 1
ATOM 8583 N N . LEU B 1 487 ? 5.691 67.938 29.188 1 93.12 487 LEU B N 1
ATOM 8584 C CA . LEU B 1 487 ? 5.703 69 28.203 1 93.12 487 LEU B CA 1
ATOM 8585 C C . LEU B 1 487 ? 4.922 70.188 28.719 1 93.12 487 LEU B C 1
ATOM 8587 O O . LEU B 1 487 ? 3.752 70.062 29.094 1 93.12 487 LEU B O 1
ATOM 8591 N N . ASP B 1 488 ? 5.57 71.375 28.688 1 92.19 488 ASP B N 1
ATOM 8592 C CA . ASP B 1 488 ? 4.949 72.625 29.203 1 92.19 488 ASP B CA 1
ATOM 8593 C C . ASP B 1 488 ? 3.846 73.125 28.281 1 92.19 488 ASP B C 1
ATOM 8595 O O . ASP B 1 488 ? 4.07 73.25 27.078 1 92.19 488 ASP B O 1
ATOM 8599 N N . PHE B 1 489 ? 2.697 73.25 28.812 1 86.31 489 PHE B N 1
ATOM 8600 C CA . PHE B 1 489 ? 1.544 73.812 28.141 1 86.31 489 PHE B CA 1
ATOM 8601 C C . PHE B 1 489 ? 1.158 73 26.906 1 86.31 489 PHE B C 1
ATOM 8603 O O . PHE B 1 489 ? 0.888 73.562 25.844 1 86.31 489 PHE B O 1
ATOM 8610 N N . PHE B 1 490 ? 1.244 71.812 27.062 1 86.62 490 PHE B N 1
ATOM 8611 C CA . PHE B 1 490 ? 0.948 70.875 25.938 1 86.62 490 PHE B CA 1
ATOM 8612 C C . PHE B 1 490 ? -0.525 71 25.562 1 86.62 490 PHE B C 1
ATOM 8614 O O . PHE B 1 490 ? -0.87 70.938 24.375 1 86.62 490 PHE B O 1
ATOM 8621 N N . LYS B 1 491 ? -1.314 71 26.531 1 75.25 491 LYS B N 1
ATOM 8622 C CA . LYS B 1 491 ? -2.744 71.125 26.25 1 75.25 491 LYS B CA 1
ATOM 8623 C C . LYS B 1 491 ? -3.041 72.312 25.312 1 75.25 491 LYS B C 1
ATOM 8625 O O . LYS B 1 491 ? -3.928 72.188 24.469 1 75.25 491 LYS B O 1
ATOM 8630 N N . MET B 1 492 ? -2.318 73.312 25.484 1 76.69 492 MET B N 1
ATOM 8631 C CA . MET B 1 492 ? -2.5 74.5 24.656 1 76.69 492 MET B CA 1
ATOM 8632 C C . MET B 1 492 ? -2.193 74.188 23.188 1 76.69 492 MET B C 1
ATOM 8634 O O . MET B 1 492 ? -2.814 74.75 22.297 1 76.69 492 MET B O 1
ATOM 8638 N N . VAL B 1 493 ? -1.274 73.375 22.984 1 83.25 493 VAL B N 1
ATOM 8639 C CA . VAL B 1 493 ? -0.919 72.938 21.625 1 83.25 493 VAL B CA 1
ATOM 8640 C C . VAL B 1 493 ? -2.098 72.25 20.969 1 83.25 493 VAL B C 1
ATOM 8642 O O . VAL B 1 493 ? -2.477 72.562 19.844 1 83.25 493 VAL B O 1
ATOM 8645 N N . ASN B 1 494 ? -2.656 71.375 21.641 1 75.25 494 ASN B N 1
ATOM 8646 C CA . ASN B 1 494 ? -3.799 70.625 21.125 1 75.25 494 ASN B CA 1
ATOM 8647 C C . ASN B 1 494 ? -4.988 71.5 20.859 1 75.25 494 ASN B C 1
ATOM 8649 O O . ASN B 1 494 ? -5.699 71.375 19.859 1 75.25 494 ASN B O 1
ATOM 8653 N N . ASP B 1 495 ? -5.109 72.375 21.797 1 68.94 495 ASP B N 1
ATOM 8654 C CA . ASP B 1 495 ? -6.246 73.312 21.719 1 68.94 495 ASP B CA 1
ATOM 8655 C C . ASP B 1 495 ? -6.098 74.25 20.531 1 68.94 495 ASP B C 1
ATOM 8657 O O . ASP B 1 495 ? -7.086 74.625 19.891 1 68.94 495 ASP B O 1
ATOM 8661 N N . THR B 1 496 ? -4.883 74.688 20.375 1 73.94 496 THR B N 1
ATOM 8662 C CA . THR B 1 496 ? -4.621 75.688 19.375 1 73.94 496 THR B CA 1
ATOM 8663 C C . THR B 1 496 ? -4.438 75.125 18 1 73.94 496 THR B C 1
ATOM 8665 O O . THR B 1 496 ? -4.93 75.625 17 1 73.94 496 THR B O 1
ATOM 8668 N N . TYR B 1 497 ? -3.777 74 17.938 1 76.56 497 TYR B N 1
ATOM 8669 C CA . TYR B 1 497 ? -3.352 73.5 16.625 1 76.56 497 TYR B CA 1
ATOM 8670 C C . TYR B 1 497 ? -3.977 72.125 16.328 1 76.56 497 TYR B C 1
ATOM 8672 O O . TYR B 1 497 ? -3.814 71.562 15.234 1 76.56 497 TYR B O 1
ATOM 8680 N N . GLY B 1 498 ? -4.66 71.688 17.25 1 75.94 498 GLY B N 1
ATOM 8681 C CA . GLY B 1 498 ? -5.312 70.375 17.047 1 75.94 498 GLY B CA 1
ATOM 8682 C C . GLY B 1 498 ? -4.5 69.188 17.562 1 75.94 498 GLY B C 1
ATOM 8683 O O . GLY B 1 498 ? -3.322 69.375 17.891 1 75.94 498 GLY B O 1
ATOM 8684 N N . HIS B 1 499 ? -5.031 67.938 17.531 1 73.88 499 HIS B N 1
ATOM 8685 C CA . HIS B 1 499 ? -4.426 66.75 18.109 1 73.88 499 HIS B CA 1
ATOM 8686 C C . HIS B 1 499 ? -3.303 66.25 17.234 1 73.88 499 HIS B C 1
ATOM 8688 O O . HIS B 1 499 ? -2.338 65.688 17.734 1 73.88 499 HIS B O 1
ATOM 8694 N N . ASP B 1 500 ? -3.426 66.438 16.031 1 79 500 ASP B N 1
ATOM 8695 C CA . ASP B 1 500 ? -2.359 66 15.141 1 79 500 ASP B CA 1
ATOM 8696 C C . ASP B 1 500 ? -1.054 66.75 15.438 1 79 500 ASP B C 1
ATOM 8698 O O . ASP B 1 500 ? 0.025 66.125 15.367 1 79 500 ASP B O 1
ATOM 8702 N N . ALA B 1 501 ? -1.292 68 15.664 1 82.56 501 ALA B N 1
ATOM 8703 C CA . ALA B 1 501 ? -0.12 68.75 16.031 1 82.56 501 ALA B CA 1
ATOM 8704 C C . ALA B 1 501 ? 0.461 68.312 17.359 1 82.56 501 ALA B C 1
ATOM 8706 O O . ALA B 1 501 ? 1.682 68.25 17.531 1 82.56 501 ALA B O 1
ATOM 8707 N N . GLY B 1 502 ? -0.427 67.938 18.234 1 86.69 502 GLY B N 1
ATOM 8708 C CA . GLY B 1 502 ? 0.019 67.375 19.5 1 86.69 502 GLY B CA 1
ATOM 8709 C C . GLY B 1 502 ? 0.778 66.125 19.344 1 86.69 502 GLY B C 1
ATOM 8710 O O . GLY B 1 502 ? 1.804 65.875 20 1 86.69 502 GLY B O 1
ATOM 8711 N N . ASP B 1 503 ? 0.301 65.312 18.469 1 85.81 503 ASP B N 1
ATOM 8712 C CA . ASP B 1 503 ? 0.961 64.062 18.203 1 85.81 503 ASP B CA 1
ATOM 8713 C C . ASP B 1 503 ? 2.365 64.25 17.641 1 85.81 503 ASP B C 1
ATOM 8715 O O . ASP B 1 503 ? 3.295 63.531 17.984 1 85.81 503 ASP B O 1
ATOM 8719 N N . ALA B 1 504 ? 2.422 65.188 16.812 1 89.62 504 ALA B N 1
ATOM 8720 C CA . ALA B 1 504 ? 3.725 65.5 16.219 1 89.62 504 ALA B CA 1
ATOM 8721 C C . ALA B 1 504 ? 4.719 65.938 17.281 1 89.62 504 ALA B C 1
ATOM 8723 O O . ALA B 1 504 ? 5.898 65.562 17.234 1 89.62 504 ALA B O 1
ATOM 8724 N N . VAL B 1 505 ? 4.207 66.688 18.203 1 92.06 505 VAL B N 1
ATOM 8725 C CA . VAL B 1 505 ? 5.051 67.188 19.281 1 92.06 505 VAL B CA 1
ATOM 8726 C C . VAL B 1 505 ? 5.516 66 20.141 1 92.06 505 VAL B C 1
ATOM 8728 O O . VAL B 1 505 ? 6.699 65.875 20.484 1 92.06 505 VAL B O 1
ATOM 8731 N N . ILE B 1 506 ? 4.574 65.125 20.438 1 91.75 506 ILE B N 1
ATOM 8732 C CA . ILE B 1 506 ? 4.879 63.969 21.281 1 91.75 506 ILE B CA 1
ATOM 8733 C C . ILE B 1 506 ? 5.895 63.062 20.578 1 91.75 506 ILE B C 1
ATOM 8735 O O . ILE B 1 506 ? 6.84 62.594 21.203 1 91.75 506 ILE B O 1
ATOM 8739 N N . LYS B 1 507 ? 5.75 62.875 19.344 1 92.31 507 LYS B N 1
ATOM 8740 C CA . LYS B 1 507 ? 6.672 62.062 18.578 1 92.31 507 LYS B CA 1
ATOM 8741 C C . LYS B 1 507 ? 8.062 62.656 18.547 1 92.31 507 LYS B C 1
ATOM 8743 O O . LYS B 1 507 ? 9.062 61.969 18.656 1 92.31 507 LYS B O 1
ATOM 8748 N N . ALA B 1 508 ? 8.062 63.969 18.312 1 93.06 508 ALA B N 1
ATOM 8749 C CA . ALA B 1 508 ? 9.336 64.688 18.312 1 93.06 508 ALA B CA 1
ATOM 8750 C C . ALA B 1 508 ? 10.039 64.562 19.656 1 93.06 508 ALA B C 1
ATOM 8752 O O . ALA B 1 508 ? 11.258 64.375 19.719 1 93.06 508 ALA B O 1
ATOM 8753 N N . MET B 1 509 ? 9.266 64.688 20.641 1 93.19 509 MET B N 1
ATOM 8754 C CA . MET B 1 509 ? 9.812 64.5 22 1 93.19 509 MET B CA 1
ATOM 8755 C C . MET B 1 509 ? 10.391 63.125 22.219 1 93.19 509 MET B C 1
ATOM 8757 O O . MET B 1 509 ? 11.492 63 22.75 1 93.19 509 MET B O 1
ATOM 8761 N N . ALA B 1 510 ? 9.648 62.188 21.859 1 93.88 510 ALA B N 1
ATOM 8762 C CA . ALA B 1 510 ? 10.086 60.812 22.016 1 93.88 510 ALA B CA 1
ATOM 8763 C C . ALA B 1 510 ? 11.438 60.562 21.344 1 93.88 510 ALA B C 1
ATOM 8765 O O . ALA B 1 510 ? 12.305 59.875 21.891 1 93.88 510 ALA B O 1
ATOM 8766 N N . LYS B 1 511 ? 11.594 61.125 20.219 1 93.12 511 LYS B N 1
ATOM 8767 C CA . LYS B 1 511 ? 12.844 61 19.484 1 93.12 511 LYS B CA 1
ATOM 8768 C C . LYS B 1 511 ? 14.008 61.625 20.25 1 93.12 511 LYS B C 1
ATOM 8770 O O . LYS B 1 511 ? 15.086 61.062 20.344 1 93.12 511 LYS B O 1
ATOM 8775 N N . VAL B 1 512 ? 13.766 62.781 20.734 1 94.25 512 VAL B N 1
ATOM 8776 C CA . VAL B 1 512 ? 14.789 63.5 21.5 1 94.25 512 VAL B CA 1
ATOM 8777 C C . VAL B 1 512 ? 15.18 62.719 22.734 1 94.25 512 VAL B C 1
ATOM 8779 O O . VAL B 1 512 ? 16.359 62.562 23.047 1 94.25 512 VAL B O 1
ATOM 8782 N N . LEU B 1 513 ? 14.227 62.188 23.391 1 95.06 513 LEU B N 1
ATOM 8783 C CA . LEU B 1 513 ? 14.469 61.469 24.625 1 95.06 513 LEU B CA 1
ATOM 8784 C C . LEU B 1 513 ? 15.281 60.188 24.375 1 95.06 513 LEU B C 1
ATOM 8786 O O . LEU B 1 513 ? 16.203 59.875 25.109 1 95.06 513 LEU B O 1
ATOM 8790 N N . ARG B 1 514 ? 14.938 59.531 23.375 1 92.38 514 ARG B N 1
ATOM 8791 C CA . ARG B 1 514 ? 15.633 58.312 23.031 1 92.38 514 ARG B CA 1
ATOM 8792 C C . ARG B 1 514 ? 17.094 58.594 22.688 1 92.38 514 ARG B C 1
ATOM 8794 O O . ARG B 1 514 ? 17.969 57.781 22.984 1 92.38 514 ARG B O 1
ATOM 8801 N N . GLN B 1 515 ? 17.297 59.625 22.047 1 92 515 GLN B N 1
ATOM 8802 C CA . GLN B 1 515 ? 18.641 60 21.625 1 92 515 GLN B CA 1
ATOM 8803 C C . GLN B 1 515 ? 19.469 60.5 22.797 1 92 515 GLN B C 1
ATOM 8805 O O . GLN B 1 515 ? 20.703 60.438 22.766 1 92 515 GLN B O 1
ATOM 8810 N N . ALA B 1 516 ? 18.875 60.969 23.828 1 92.88 516 ALA B N 1
ATOM 8811 C CA . ALA B 1 516 ? 19.547 61.594 24.953 1 92.88 516 ALA B CA 1
ATOM 8812 C C . ALA B 1 516 ? 20.047 60.562 25.953 1 92.88 516 ALA B C 1
ATOM 8814 O O . ALA B 1 516 ? 20.875 60.875 26.812 1 92.88 516 ALA B O 1
ATOM 8815 N N . VAL B 1 517 ? 19.562 59.375 25.797 1 90.75 517 VAL B N 1
ATOM 8816 C CA . VAL B 1 517 ? 19.922 58.375 26.797 1 90.75 517 VAL B CA 1
ATOM 8817 C C . VAL B 1 517 ? 20.609 57.188 26.109 1 90.75 517 VAL B C 1
ATOM 8819 O O . VAL B 1 517 ? 20.672 57.125 24.891 1 90.75 517 VAL B O 1
ATOM 8822 N N . ARG B 1 518 ? 21.094 56.188 26.922 1 85.31 518 ARG B N 1
ATOM 8823 C CA . ARG B 1 518 ? 21.75 55 26.406 1 85.31 518 ARG B CA 1
ATOM 8824 C C . ARG B 1 518 ? 20.734 53.906 26.078 1 85.31 518 ARG B C 1
ATOM 8826 O O . ARG B 1 518 ? 19.594 53.969 26.531 1 85.31 518 ARG B O 1
ATOM 8833 N N . ALA B 1 519 ? 21.188 53 25.328 1 79.44 519 ALA B N 1
ATOM 8834 C CA . ALA B 1 519 ? 20.344 51.875 24.938 1 79.44 519 ALA B CA 1
ATOM 8835 C C . ALA B 1 519 ? 19.922 51.031 26.156 1 79.44 519 ALA B C 1
ATOM 8837 O O . ALA B 1 519 ? 18.844 50.469 26.172 1 79.44 519 ALA B O 1
ATOM 8838 N N . SER B 1 520 ? 20.75 51.031 27.188 1 78.56 520 SER B N 1
ATOM 8839 C CA . SER B 1 520 ? 20.469 50.281 28.406 1 78.56 520 SER B CA 1
ATOM 8840 C C . SER B 1 520 ? 19.438 51 29.281 1 78.56 520 SER B C 1
ATOM 8842 O O . SER B 1 520 ? 18.797 50.375 30.141 1 78.56 520 SER B O 1
ATOM 8844 N N . ASP B 1 521 ? 19.266 52.281 29.078 1 87.12 521 ASP B N 1
ATOM 8845 C CA . ASP B 1 521 ? 18.281 53.062 29.844 1 87.12 521 ASP B CA 1
ATOM 8846 C C . ASP B 1 521 ? 16.875 52.812 29.328 1 87.12 521 ASP B C 1
ATOM 8848 O O . ASP B 1 521 ? 16.688 52.219 28.281 1 87.12 521 ASP B O 1
ATOM 8852 N N . MET B 1 522 ? 15.922 53.219 30.109 1 90.25 522 MET B N 1
ATOM 8853 C CA . MET B 1 522 ? 14.523 53.031 29.734 1 90.25 522 MET B CA 1
ATOM 8854 C C . MET B 1 522 ? 13.812 54.375 29.547 1 90.25 522 MET B C 1
ATOM 8856 O O . MET B 1 522 ? 13.891 55.25 30.406 1 90.25 522 MET B O 1
ATOM 8860 N N . VAL B 1 523 ? 13.195 54.531 28.422 1 93.62 523 VAL B N 1
ATOM 8861 C CA . VAL B 1 523 ? 12.336 55.688 28.156 1 93.62 523 VAL B CA 1
ATOM 8862 C C . VAL B 1 523 ? 10.883 55.219 28.047 1 93.62 523 VAL B C 1
ATOM 8864 O O . VAL B 1 523 ? 10.547 54.406 27.203 1 93.62 523 VAL B O 1
ATOM 8867 N N . ILE B 1 524 ? 10.094 55.719 28.906 1 92.56 524 ILE B N 1
ATOM 8868 C CA . ILE B 1 524 ? 8.719 55.25 29.062 1 92.56 524 ILE B CA 1
ATOM 8869 C C . ILE B 1 524 ? 7.754 56.406 28.812 1 92.56 524 ILE B C 1
ATOM 8871 O O . ILE B 1 524 ? 7.945 57.5 29.344 1 92.56 524 ILE B O 1
ATOM 8875 N N . ARG B 1 525 ? 6.816 56.219 27.938 1 89.31 525 ARG B N 1
ATOM 8876 C CA . ARG B 1 525 ? 5.691 57.156 27.938 1 89.31 525 ARG B CA 1
ATOM 8877 C C . ARG B 1 525 ? 4.738 56.875 29.094 1 89.31 525 ARG B C 1
ATOM 8879 O O . ARG B 1 525 ? 3.951 55.938 29.031 1 89.31 525 ARG B O 1
ATOM 8886 N N . TYR B 1 526 ? 4.805 57.625 30.094 1 84.06 526 TYR B N 1
ATOM 8887 C CA . TYR B 1 526 ? 4.156 57.406 31.375 1 84.06 526 TYR B CA 1
ATOM 8888 C C . TYR B 1 526 ? 2.709 57.875 31.359 1 84.06 526 TYR B C 1
ATOM 8890 O O . TYR B 1 526 ? 1.865 57.344 32.094 1 84.06 526 TYR B O 1
ATOM 8898 N N . GLY B 1 527 ? 2.447 58.844 30.547 1 76.56 527 GLY B N 1
ATOM 8899 C CA . GLY B 1 527 ? 1.124 59.406 30.344 1 76.56 527 GLY B CA 1
ATOM 8900 C C . GLY B 1 527 ? 0.957 60.031 28.969 1 76.56 527 GLY B C 1
ATOM 8901 O O . GLY B 1 527 ? 1.675 59.719 28.031 1 76.56 527 GLY B O 1
ATOM 8902 N N . GLY B 1 528 ? -0.083 60.812 28.828 1 76.19 528 GLY B N 1
ATOM 8903 C CA . GLY B 1 528 ? -0.303 61.5 27.562 1 76.19 528 GLY B CA 1
ATOM 8904 C C . GLY B 1 528 ? 0.862 62.375 27.141 1 76.19 528 GLY B C 1
ATOM 8905 O O . GLY B 1 528 ? 1.404 62.219 26.047 1 76.19 528 GLY B O 1
ATOM 8906 N N . GLU B 1 529 ? 1.168 63.281 28.062 1 86.25 529 GLU B N 1
ATOM 8907 C CA . GLU B 1 529 ? 2.268 64.188 27.797 1 86.25 529 GLU B CA 1
ATOM 8908 C C . GLU B 1 529 ? 3.426 63.969 28.75 1 86.25 529 GLU B C 1
ATOM 8910 O O . GLU B 1 529 ? 4.391 64.75 28.766 1 86.25 529 GLU B O 1
ATOM 8915 N N . GLU B 1 530 ? 3.293 62.938 29.5 1 89.06 530 GLU B N 1
ATOM 8916 C CA . GLU B 1 530 ? 4.297 62.625 30.516 1 89.06 530 GLU B CA 1
ATOM 8917 C C . GLU B 1 530 ? 5.207 61.5 30.094 1 89.06 530 GLU B C 1
ATOM 8919 O O . GLU B 1 530 ? 4.754 60.531 29.469 1 89.06 530 GLU B O 1
ATOM 8924 N N . PHE B 1 531 ? 6.477 61.656 30.375 1 95.31 531 PHE B N 1
ATOM 8925 C CA . PHE B 1 531 ? 7.492 60.656 30.109 1 95.31 531 PHE B CA 1
ATOM 8926 C C . PHE B 1 531 ? 8.281 60.312 31.375 1 95.31 531 PHE B C 1
ATOM 8928 O O . PHE B 1 531 ? 8.383 61.156 32.281 1 95.31 531 PHE B O 1
ATOM 8935 N N . LEU B 1 532 ? 8.719 59.156 31.453 1 95.06 532 LEU B N 1
ATOM 8936 C CA . LEU B 1 532 ? 9.586 58.688 32.531 1 95.06 532 LEU B CA 1
ATOM 8937 C C . LEU B 1 532 ? 10.859 58.062 31.984 1 95.06 532 LEU B C 1
ATOM 8939 O O . LEU B 1 532 ? 10.812 57.281 31.062 1 95.06 532 LEU B O 1
ATOM 8943 N N . ILE B 1 533 ? 11.969 58.562 32.469 1 96.25 533 ILE B N 1
ATOM 8944 C CA . ILE B 1 533 ? 13.258 57.969 32.094 1 96.25 533 ILE B CA 1
ATOM 8945 C C . ILE B 1 533 ? 13.914 57.344 33.312 1 96.25 533 ILE B C 1
ATOM 8947 O O . ILE B 1 533 ? 13.969 57.938 34.375 1 96.25 533 ILE B O 1
ATOM 8951 N N . VAL B 1 534 ? 14.344 56.125 33.125 1 94.12 534 VAL B N 1
ATOM 8952 C CA . VAL B 1 534 ? 15.094 55.406 34.156 1 94.12 534 VAL B CA 1
ATOM 8953 C C . VAL B 1 534 ? 16.531 55.219 33.719 1 94.12 534 VAL B C 1
ATOM 8955 O O . VAL B 1 534 ? 16.812 54.469 32.75 1 94.12 534 VAL B O 1
ATOM 8958 N N . LEU B 1 535 ? 17.453 55.938 34.312 1 94.38 535 LEU B N 1
ATOM 8959 C CA . LEU B 1 535 ? 18.875 55.844 34.031 1 94.38 535 LEU B CA 1
ATOM 8960 C C . LEU B 1 535 ? 19.547 54.781 34.875 1 94.38 535 LEU B C 1
ATOM 8962 O O . LEU B 1 535 ? 19.641 54.938 36.094 1 94.38 535 LEU B O 1
ATOM 8966 N N . LEU B 1 536 ? 20.031 53.781 34.188 1 88.5 536 LEU B N 1
ATOM 8967 C CA . LEU B 1 536 ? 20.672 52.688 34.938 1 88.5 536 LEU B CA 1
ATOM 8968 C C . LEU B 1 536 ? 22.125 53.062 35.25 1 88.5 536 LEU B C 1
ATOM 8970 O O . LEU B 1 536 ? 22.812 53.656 34.406 1 88.5 536 LEU B O 1
ATOM 8974 N N . ASP B 1 537 ? 22.5 52.844 36.406 1 88.25 537 ASP B N 1
ATOM 8975 C CA . ASP B 1 537 ? 23.891 53 36.875 1 88.25 537 ASP B CA 1
ATOM 8976 C C . ASP B 1 537 ? 24.359 54.438 36.656 1 88.25 537 ASP B C 1
ATOM 8978 O O . ASP B 1 537 ? 25.453 54.656 36.094 1 88.25 537 ASP B O 1
ATOM 8982 N N . ALA B 1 538 ? 23.484 55.312 36.969 1 90 538 ALA B N 1
ATOM 8983 C CA . ALA B 1 538 ? 23.828 56.719 36.781 1 90 538 ALA B CA 1
ATOM 8984 C C . ALA B 1 538 ? 23.953 57.406 38.156 1 90 538 ALA B C 1
ATOM 8986 O O . ALA B 1 538 ? 23.125 57.219 39.031 1 90 538 ALA B O 1
ATOM 8987 N N . SER B 1 539 ? 25.016 58.219 38.281 1 90.81 539 SER B N 1
ATOM 8988 C CA . SER B 1 539 ? 25.172 59.031 39.469 1 90.81 539 SER B CA 1
ATOM 8989 C C . SER B 1 539 ? 24.203 60.219 39.469 1 90.81 539 SER B C 1
ATOM 8991 O O . SER B 1 539 ? 23.688 60.594 38.406 1 90.81 539 SER B O 1
ATOM 8993 N N . PRO B 1 540 ? 23.938 60.781 40.594 1 92.94 540 PRO B N 1
ATOM 8994 C CA . PRO B 1 540 ? 23.047 61.938 40.656 1 92.94 540 PRO B CA 1
ATOM 8995 C C . PRO B 1 540 ? 23.516 63.094 39.75 1 92.94 540 PRO B C 1
ATOM 8997 O O . PRO B 1 540 ? 22.688 63.719 39.125 1 92.94 540 PRO B O 1
ATOM 9000 N N . GLU B 1 541 ? 24.797 63.312 39.719 1 93.06 541 GLU B N 1
ATOM 9001 C CA . GLU B 1 541 ? 25.328 64.375 38.875 1 93.06 541 GLU B CA 1
ATOM 9002 C C . GLU B 1 541 ? 25.109 64.062 37.406 1 93.06 541 GLU B C 1
ATOM 9004 O O . GLU B 1 541 ? 24.781 64.938 36.625 1 93.06 541 GLU B O 1
ATOM 9009 N N . GLN B 1 542 ? 25.312 62.844 37.156 1 93.56 542 GLN B N 1
ATOM 9010 C CA . GLN B 1 542 ? 25.125 62.438 35.781 1 93.56 542 GLN B CA 1
ATOM 9011 C C . GLN B 1 542 ? 23.656 62.594 35.375 1 93.56 542 GLN B C 1
ATOM 9013 O O . GLN B 1 542 ? 23.359 63 34.25 1 93.56 542 GLN B O 1
ATOM 9018 N N . ALA B 1 543 ? 22.828 62.188 36.219 1 95.5 543 ALA B N 1
ATOM 9019 C CA . ALA B 1 543 ? 21.391 62.312 35.938 1 95.5 543 ALA B CA 1
ATOM 9020 C C . ALA B 1 543 ? 21 63.781 35.719 1 95.5 543 ALA B C 1
ATOM 9022 O O . ALA B 1 543 ? 20.234 64.062 34.812 1 95.5 543 ALA B O 1
ATOM 9023 N N . ASP B 1 544 ? 21.531 64.688 36.5 1 96.06 544 ASP B N 1
ATOM 9024 C CA . ASP B 1 544 ? 21.25 66.125 36.375 1 96.06 544 ASP B CA 1
ATOM 9025 C C . ASP B 1 544 ? 21.766 66.625 35.031 1 96.06 544 ASP B C 1
ATOM 9027 O O . ASP B 1 544 ? 21.109 67.438 34.406 1 96.06 544 ASP B O 1
ATOM 9031 N N . GLN B 1 545 ? 22.875 66.188 34.719 1 95.88 545 GLN B N 1
ATOM 9032 C CA . GLN B 1 545 ? 23.469 66.625 33.469 1 95.88 545 GLN B CA 1
ATOM 9033 C C . GLN B 1 545 ? 22.625 66.188 32.281 1 95.88 545 GLN B C 1
ATOM 9035 O O . GLN B 1 545 ? 22.391 66.938 31.344 1 95.88 545 GLN B O 1
ATOM 9040 N N . ILE B 1 546 ? 22.25 64.938 32.344 1 95.94 546 ILE B N 1
ATOM 9041 C CA . ILE B 1 546 ? 21.422 64.438 31.266 1 95.94 546 ILE B CA 1
ATOM 9042 C C . ILE B 1 546 ? 20.094 65.125 31.203 1 95.94 546 ILE B C 1
ATOM 9044 O O . ILE B 1 546 ? 19.578 65.438 30.125 1 95.94 546 ILE B O 1
ATOM 9048 N N . ALA B 1 547 ? 19.5 65.438 32.344 1 97.5 547 ALA B N 1
ATOM 9049 C CA . ALA B 1 547 ? 18.234 66.188 32.406 1 97.5 547 ALA B CA 1
ATOM 9050 C C . ALA B 1 547 ? 18.375 67.562 31.797 1 97.5 547 ALA B C 1
ATOM 9052 O O . ALA B 1 547 ? 17.5 68 31.047 1 97.5 547 ALA B O 1
ATOM 9053 N N . GLU B 1 548 ? 19.406 68.188 32.156 1 96.81 548 GLU B N 1
ATOM 9054 C CA . GLU B 1 548 ? 19.625 69.562 31.625 1 96.81 548 GLU B CA 1
ATOM 9055 C C . GLU B 1 548 ? 19.875 69.5 30.125 1 96.81 548 GLU B C 1
ATOM 9057 O O . GLU B 1 548 ? 19.5 70.438 29.406 1 96.81 548 GLU B O 1
ATOM 9062 N N . LYS B 1 549 ? 20.578 68.562 29.766 1 96.19 549 LYS B N 1
ATOM 9063 C CA . LYS B 1 549 ? 20.797 68.375 28.328 1 96.19 549 LYS B CA 1
ATOM 9064 C C . LYS B 1 549 ? 19.484 68.188 27.578 1 96.19 549 LYS B C 1
ATOM 9066 O O . LYS B 1 549 ? 19.266 68.812 26.516 1 96.19 549 LYS B O 1
ATOM 9071 N N . ILE B 1 550 ? 18.625 67.375 28.078 1 96.81 550 ILE B N 1
ATOM 9072 C CA . ILE B 1 550 ? 17.312 67.125 27.484 1 96.81 550 ILE B CA 1
ATOM 9073 C C . ILE B 1 550 ? 16.531 68.438 27.438 1 96.81 550 ILE B C 1
ATOM 9075 O O . ILE B 1 550 ? 15.961 68.812 26.406 1 96.81 550 ILE B O 1
ATOM 9079 N N . ARG B 1 551 ? 16.484 69.125 28.578 1 96.56 551 ARG B N 1
ATOM 9080 C CA . ARG B 1 551 ? 15.75 70.375 28.672 1 96.56 551 ARG B CA 1
ATOM 9081 C C . ARG B 1 551 ? 16.219 71.375 27.609 1 96.56 551 ARG B C 1
ATOM 9083 O O . ARG B 1 551 ? 15.398 72 26.906 1 96.56 551 ARG B O 1
ATOM 9090 N N . SER B 1 552 ? 17.5 71.5 27.484 1 96.12 552 SER B N 1
ATOM 9091 C CA . SER B 1 552 ? 18.062 72.5 26.531 1 96.12 552 SER B CA 1
ATOM 9092 C C . SER B 1 552 ? 17.797 72.062 25.094 1 96.12 552 SER B C 1
ATOM 9094 O O . SER B 1 552 ? 17.531 72.875 24.234 1 96.12 552 SER B O 1
ATOM 9096 N N . THR B 1 553 ? 17.859 70.812 24.859 1 96.19 553 THR B N 1
ATOM 9097 C CA . THR B 1 553 ? 17.641 70.312 23.516 1 96.19 553 THR B CA 1
ATOM 9098 C C . THR B 1 553 ? 16.188 70.562 23.094 1 96.19 553 THR B C 1
ATOM 9100 O O . THR B 1 553 ? 15.914 70.938 21.953 1 96.19 553 THR B O 1
ATOM 9103 N N . VAL B 1 554 ? 15.305 70.312 23.969 1 95.25 554 VAL B N 1
ATOM 9104 C CA . VAL B 1 554 ? 13.891 70.5 23.672 1 95.25 554 VAL B CA 1
ATOM 9105 C C . VAL B 1 554 ? 13.586 72 23.453 1 95.25 554 VAL B C 1
ATOM 9107 O O . VAL B 1 554 ? 12.82 72.312 22.547 1 95.25 554 VAL B O 1
ATOM 9110 N N . GLU B 1 555 ? 14.156 72.75 24.266 1 94.25 555 GLU B N 1
ATOM 9111 C CA . GLU B 1 555 ? 13.953 74.25 24.141 1 94.25 555 GLU B CA 1
ATOM 9112 C C . GLU B 1 555 ? 14.406 74.75 22.781 1 94.25 555 GLU B C 1
ATOM 9114 O O . GLU B 1 555 ? 13.797 75.625 22.219 1 94.25 555 GLU B O 1
ATOM 9119 N N . ALA B 1 556 ? 15.398 74.125 22.25 1 93.25 556 ALA B N 1
ATOM 9120 C CA . ALA B 1 556 ? 15.977 74.562 20.984 1 93.25 556 ALA B CA 1
ATOM 9121 C C . ALA B 1 556 ? 15.312 73.875 19.797 1 93.25 556 ALA B C 1
ATOM 9123 O O . ALA B 1 556 ? 15.539 74.25 18.641 1 93.25 556 ALA B O 1
ATOM 9124 N N . LEU B 1 557 ? 14.469 72.938 20.062 1 92.31 557 LEU B N 1
ATOM 9125 C CA . LEU B 1 557 ? 13.93 72.062 19.016 1 92.31 557 LEU B CA 1
ATOM 9126 C C . LEU B 1 557 ? 12.797 72.75 18.266 1 92.31 557 LEU B C 1
ATOM 9128 O O . LEU B 1 557 ? 11.852 73.25 18.875 1 92.31 557 LEU B O 1
ATOM 9132 N N . ASP B 1 558 ? 12.844 72.75 16.922 1 92.69 558 ASP B N 1
ATOM 9133 C CA . ASP B 1 558 ? 11.742 73.188 16.062 1 92.69 558 ASP B CA 1
ATOM 9134 C C . ASP B 1 558 ? 10.898 72 15.617 1 92.69 558 ASP B C 1
ATOM 9136 O O . ASP B 1 558 ? 11.414 71.062 14.992 1 92.69 558 ASP B O 1
ATOM 9140 N N . ILE B 1 559 ? 9.711 72 16.047 1 91.81 559 ILE B N 1
ATOM 9141 C CA . ILE B 1 559 ? 8.836 70.875 15.742 1 91.81 559 ILE B CA 1
ATOM 9142 C C . ILE B 1 559 ? 7.891 71.25 14.602 1 91.81 559 ILE B C 1
ATOM 9144 O O . ILE B 1 559 ? 7.102 72.188 14.727 1 91.81 559 ILE B O 1
ATOM 9148 N N . GLN B 1 560 ? 7.98 70.562 13.609 1 88.94 560 GLN B N 1
ATOM 9149 C CA . GLN B 1 560 ? 7.094 70.75 12.469 1 88.94 560 GLN B CA 1
ATOM 9150 C C . GLN B 1 560 ? 5.742 70.062 12.695 1 88.94 560 GLN B C 1
ATOM 9152 O O . GLN B 1 560 ? 5.672 68.875 12.883 1 88.94 560 GLN B O 1
ATOM 9157 N N . ALA B 1 561 ? 4.746 70.812 12.805 1 84.5 561 ALA B N 1
ATOM 9158 C CA . ALA B 1 561 ? 3.379 70.312 12.906 1 84.5 561 ALA B CA 1
ATOM 9159 C C . ALA B 1 561 ? 2.531 70.75 11.727 1 84.5 561 ALA B C 1
ATOM 9161 O O . ALA B 1 561 ? 1.848 71.812 11.812 1 84.5 561 ALA B O 1
ATOM 9162 N N . GLY B 1 562 ? 2.533 70 10.688 1 76.31 562 GLY B N 1
ATOM 9163 C CA . GLY B 1 562 ? 1.876 70.438 9.469 1 76.31 562 GLY B CA 1
ATOM 9164 C C . GLY B 1 562 ? 2.559 71.625 8.812 1 76.31 562 GLY B C 1
ATOM 9165 O O . GLY B 1 562 ? 3.725 71.562 8.422 1 76.31 562 GLY B O 1
ATOM 9166 N N . THR B 1 563 ? 1.82 72.75 8.805 1 79 563 THR B N 1
ATOM 9167 C CA . THR B 1 563 ? 2.334 74 8.141 1 79 563 THR B CA 1
ATOM 9168 C C . THR B 1 563 ? 2.971 74.938 9.156 1 79 563 THR B C 1
ATOM 9170 O O . THR B 1 563 ? 3.555 75.938 8.773 1 79 563 THR B O 1
ATOM 9173 N N . THR B 1 564 ? 2.887 74.625 10.461 1 84.94 564 THR B N 1
ATOM 9174 C CA . THR B 1 564 ? 3.387 75.5 11.492 1 84.94 564 THR B CA 1
ATOM 9175 C C . THR B 1 564 ? 4.582 74.875 12.219 1 84.94 564 THR B C 1
ATOM 9177 O O . THR B 1 564 ? 4.719 73.688 12.266 1 84.94 564 THR B O 1
ATOM 9180 N N . VAL B 1 565 ? 5.492 75.75 12.586 1 91.06 565 VAL B N 1
ATOM 9181 C CA . VAL B 1 565 ? 6.633 75.312 13.391 1 91.06 565 VAL B CA 1
ATOM 9182 C C . VAL B 1 565 ? 6.395 75.688 14.852 1 91.06 565 VAL B C 1
ATOM 9184 O O . VAL B 1 565 ? 6.094 76.875 15.164 1 91.06 565 VAL B O 1
ATOM 9187 N N . LEU B 1 566 ? 6.402 74.75 15.703 1 90.88 566 LEU B N 1
ATOM 9188 C CA . LEU B 1 566 ? 6.133 75 17.109 1 90.88 566 LEU B CA 1
ATOM 9189 C C . LEU B 1 566 ? 7.398 74.812 17.953 1 90.88 566 LEU B C 1
ATOM 9191 O O . LEU B 1 566 ? 8.25 73.938 17.609 1 90.88 566 LEU B O 1
ATOM 9195 N N . ARG B 1 567 ? 7.598 75.688 18.922 1 93.25 567 ARG B N 1
ATOM 9196 C CA . ARG B 1 567 ? 8.641 75.5 19.922 1 93.25 567 ARG B CA 1
ATOM 9197 C C . ARG B 1 567 ? 8.039 75.25 21.297 1 93.25 567 ARG B C 1
ATOM 9199 O O . ARG B 1 567 ? 7.117 76 21.703 1 93.25 567 ARG B O 1
ATOM 9206 N N . LYS B 1 568 ? 8.492 74.25 22 1 91.88 568 LYS B N 1
ATOM 9207 C CA . LYS B 1 568 ? 7.98 73.875 23.328 1 91.88 568 LYS B CA 1
ATOM 9208 C C . LYS B 1 568 ? 9.117 73.688 24.328 1 91.88 568 LYS B C 1
ATOM 9210 O O . LYS B 1 568 ? 10.281 73.562 23.922 1 91.88 568 LYS B O 1
ATOM 9215 N N . THR B 1 569 ? 8.797 73.812 25.578 1 94.88 569 THR B N 1
ATOM 9216 C CA . THR B 1 569 ? 9.75 73.562 26.656 1 94.88 569 THR B CA 1
ATOM 9217 C C . THR B 1 569 ? 9.289 72.375 27.484 1 94.88 569 THR B C 1
ATOM 9219 O O . THR B 1 569 ? 8.156 71.938 27.344 1 94.88 569 THR B O 1
ATOM 9222 N N . ILE B 1 570 ? 10.195 71.875 28.25 1 95.69 570 ILE B N 1
ATOM 9223 C CA . ILE B 1 570 ? 9.914 70.75 29.062 1 95.69 570 ILE B CA 1
ATOM 9224 C C . ILE B 1 570 ? 10.391 71 30.5 1 95.69 570 ILE B C 1
ATOM 9226 O O . ILE B 1 570 ? 11.367 71.688 30.719 1 95.69 570 ILE B O 1
ATOM 9230 N N . SER B 1 571 ? 9.633 70.562 31.422 1 97.31 571 SER B N 1
ATOM 9231 C CA . SER B 1 571 ? 10.016 70.562 32.844 1 97.31 571 SER B CA 1
ATOM 9232 C C . SER B 1 571 ? 10.359 69.188 33.312 1 97.31 571 SER B C 1
ATOM 9234 O O . SER B 1 571 ? 9.711 68.188 32.938 1 97.31 571 SER B O 1
ATOM 9236 N N . ILE B 1 572 ? 11.406 69.125 34.188 1 97.56 572 ILE B N 1
ATOM 9237 C CA . ILE B 1 572 ? 11.914 67.812 34.562 1 97.56 572 ILE B CA 1
ATOM 9238 C C . ILE B 1 572 ? 12.102 67.75 36.094 1 97.56 572 ILE B C 1
ATOM 9240 O O . ILE B 1 572 ? 12.68 68.625 36.688 1 97.56 572 ILE B O 1
ATOM 9244 N N . GLY B 1 573 ? 11.578 66.688 36.656 1 97.19 573 GLY B N 1
ATOM 9245 C CA . GLY B 1 573 ? 11.867 66.312 38.031 1 97.19 573 GLY B CA 1
ATOM 9246 C C . GLY B 1 573 ? 12.766 65.125 38.156 1 97.19 573 GLY B C 1
ATOM 9247 O O . GLY B 1 573 ? 12.57 64.125 37.438 1 97.19 573 GLY B O 1
ATOM 9248 N N . VAL B 1 574 ? 13.789 65.188 39.031 1 97.5 574 VAL B N 1
ATOM 9249 C CA . VAL B 1 574 ? 14.758 64.125 39.156 1 97.5 574 VAL B CA 1
ATOM 9250 C C . VAL B 1 574 ? 14.773 63.594 40.594 1 97.5 574 VAL B C 1
ATOM 9252 O O . VAL B 1 574 ? 14.688 64.375 41.531 1 97.5 574 VAL B O 1
ATOM 9255 N N . ALA B 1 575 ? 14.812 62.281 40.656 1 96.31 575 ALA B N 1
ATOM 9256 C CA . ALA B 1 575 ? 14.992 61.594 41.938 1 96.31 575 ALA B CA 1
ATOM 9257 C C . ALA B 1 575 ? 15.93 60.406 41.781 1 96.31 575 ALA B C 1
ATOM 9259 O O . ALA B 1 575 ? 16.188 59.938 40.656 1 96.31 575 ALA B O 1
ATOM 9260 N N . ASP B 1 576 ? 16.469 59.906 42.906 1 95.12 576 ASP B N 1
ATOM 9261 C CA . ASP B 1 576 ? 17.422 58.812 42.875 1 95.12 576 ASP B CA 1
ATOM 9262 C C . ASP B 1 576 ? 16.906 57.594 43.656 1 95.12 576 ASP B C 1
ATOM 9264 O O . ASP B 1 576 ? 16.312 57.75 44.719 1 95.12 576 ASP B O 1
ATOM 9268 N N . PHE B 1 577 ? 17.109 56.469 43.094 1 92.44 577 PHE B N 1
ATOM 9269 C CA . PHE B 1 577 ? 16.844 55.188 43.75 1 92.44 577 PHE B CA 1
ATOM 9270 C C . PHE B 1 577 ? 18.125 54.375 43.844 1 92.44 577 PHE B C 1
ATOM 9272 O O . PHE B 1 577 ? 18.859 54.219 42.844 1 92.44 577 PHE B O 1
ATOM 9279 N N . PRO B 1 578 ? 18.422 53.969 45.062 1 89.38 578 PRO B N 1
ATOM 9280 C CA . PRO B 1 578 ? 17.656 53.906 46.312 1 89.38 578 PRO B CA 1
ATOM 9281 C C . PRO B 1 578 ? 18 55.031 47.281 1 89.38 578 PRO B C 1
ATOM 9283 O O . PRO B 1 578 ? 17.562 55 48.438 1 89.38 578 PRO B O 1
ATOM 9286 N N . SER B 1 579 ? 18.672 55.969 46.875 1 89 579 SER B N 1
ATOM 9287 C CA . SER B 1 579 ? 19.172 57 47.781 1 89 579 SER B CA 1
ATOM 9288 C C . SER B 1 579 ? 18.031 57.812 48.375 1 89 579 SER B C 1
ATOM 9290 O O . SER B 1 579 ? 18.031 58.125 49.562 1 89 579 SER B O 1
ATOM 9292 N N . ASP B 1 580 ? 17.109 58.125 47.562 1 89.56 580 ASP B N 1
ATOM 9293 C CA . ASP B 1 580 ? 15.992 58.969 48 1 89.56 580 ASP B CA 1
ATOM 9294 C C . ASP B 1 580 ? 14.906 58.125 48.688 1 89.56 580 ASP B C 1
ATOM 9296 O O . ASP B 1 580 ? 14.18 58.594 49.531 1 89.56 580 ASP B O 1
ATOM 9300 N N . SER B 1 581 ? 14.75 56.906 48.156 1 87.44 581 SER B N 1
ATOM 9301 C CA . SER B 1 581 ? 13.727 56 48.688 1 87.44 581 SER B CA 1
ATOM 9302 C C . SER B 1 581 ? 14.125 54.562 48.531 1 87.44 581 SER B C 1
ATOM 9304 O O . SER B 1 581 ? 14.844 54.188 47.594 1 87.44 581 SER B O 1
ATOM 9306 N N . ASP B 1 582 ? 13.516 53.75 49.406 1 82.88 582 ASP B N 1
ATOM 9307 C CA . ASP B 1 582 ? 13.797 52.312 49.375 1 82.88 582 ASP B CA 1
ATOM 9308 C C . ASP B 1 582 ? 12.883 51.594 48.375 1 82.88 582 ASP B C 1
ATOM 9310 O O . ASP B 1 582 ? 13.109 50.438 48.031 1 82.88 582 ASP B O 1
ATOM 9314 N N . THR B 1 583 ? 11.977 52.25 47.969 1 87 583 THR B N 1
ATOM 9315 C CA . THR B 1 583 ? 11.078 51.625 46.969 1 87 583 THR B CA 1
ATOM 9316 C C . THR B 1 583 ? 11.109 52.406 45.656 1 87 583 THR B C 1
ATOM 9318 O O . THR B 1 583 ? 11.195 53.625 45.656 1 87 583 THR B O 1
ATOM 9321 N N . PHE B 1 584 ? 11.055 51.688 44.656 1 88.5 584 PHE B N 1
ATOM 9322 C CA . PHE B 1 584 ? 11.164 52.281 43.312 1 88.5 584 PHE B CA 1
ATOM 9323 C C . PHE B 1 584 ? 10.008 53.219 43.031 1 88.5 584 PHE B C 1
ATOM 9325 O O . PHE B 1 584 ? 10.219 54.344 42.562 1 88.5 584 PHE B O 1
ATOM 9332 N N . TRP B 1 585 ? 8.82 52.844 43.344 1 85 585 TRP B N 1
ATOM 9333 C CA . TRP B 1 585 ? 7.637 53.625 43 1 85 585 TRP B CA 1
ATOM 9334 C C . TRP B 1 585 ? 7.578 54.906 43.844 1 85 585 TRP B C 1
ATOM 9336 O O . TRP B 1 585 ? 7.098 55.938 43.375 1 85 585 TRP B O 1
ATOM 9346 N N . GLN B 1 586 ? 8.086 54.906 45 1 84.75 586 GLN B N 1
ATOM 9347 C CA . GLN B 1 586 ? 8.188 56.125 45.781 1 84.75 586 GLN B CA 1
ATOM 9348 C C . GLN B 1 586 ? 9.195 57.094 45.188 1 84.75 586 GLN B C 1
ATOM 9350 O O . GLN B 1 586 ? 8.992 58.312 45.219 1 84.75 586 GLN B O 1
ATOM 9355 N N . ALA B 1 587 ? 10.242 56.531 44.719 1 91.12 587 ALA B N 1
ATOM 9356 C CA . ALA B 1 587 ? 11.227 57.375 44.031 1 91.12 587 ALA B CA 1
ATOM 9357 C C . ALA B 1 587 ? 10.617 58.031 42.812 1 91.12 587 ALA B C 1
ATOM 9359 O O . ALA B 1 587 ? 10.914 59.188 42.5 1 91.12 587 ALA B O 1
ATOM 9360 N N . VAL B 1 588 ? 9.797 57.25 42.125 1 91.56 588 VAL B N 1
ATOM 9361 C CA . VAL B 1 588 ? 9.094 57.812 40.969 1 91.56 588 VAL B CA 1
ATOM 9362 C C . VAL B 1 588 ? 8.18 58.938 41.406 1 91.56 588 VAL B C 1
ATOM 9364 O O . VAL B 1 588 ? 8.094 59.969 40.75 1 91.56 588 VAL B O 1
ATOM 9367 N N . LYS B 1 589 ? 7.523 58.75 42.469 1 85.69 589 LYS B N 1
ATOM 9368 C CA . LYS B 1 589 ? 6.668 59.781 43.031 1 85.69 589 LYS B CA 1
ATOM 9369 C C . LYS B 1 589 ? 7.48 61.031 43.406 1 85.69 589 LYS B C 1
ATOM 9371 O O . LYS B 1 589 ? 7.023 62.156 43.188 1 85.69 589 LYS B O 1
ATOM 9376 N N . PHE B 1 590 ? 8.633 60.844 43.938 1 91.5 590 PHE B N 1
ATOM 9377 C CA . PHE B 1 590 ? 9.5 61.938 44.312 1 91.5 590 PHE B CA 1
ATOM 9378 C C . PHE B 1 590 ? 9.914 62.719 43.062 1 91.5 590 PHE B C 1
ATOM 9380 O O . PHE B 1 590 ? 9.984 63.969 43.094 1 91.5 590 PHE B O 1
ATOM 9387 N N . ALA B 1 591 ? 10.203 62.031 42.094 1 94.06 591 ALA B N 1
ATOM 9388 C CA . ALA B 1 591 ? 10.523 62.688 40.812 1 94.06 591 ALA B CA 1
ATOM 9389 C C . ALA B 1 591 ? 9.344 63.531 40.344 1 94.06 591 ALA B C 1
ATOM 9391 O O . ALA B 1 591 ? 9.531 64.625 39.781 1 94.06 591 ALA B O 1
ATOM 9392 N N . ASP B 1 592 ? 8.18 63 40.531 1 88.75 592 ASP B N 1
ATOM 9393 C CA . ASP B 1 592 ? 6.957 63.719 40.156 1 88.75 592 ASP B CA 1
ATOM 9394 C C . ASP B 1 592 ? 6.77 65 40.969 1 88.75 592 ASP B C 1
ATOM 9396 O O . ASP B 1 592 ? 6.324 66 40.469 1 88.75 592 ASP B O 1
ATOM 9400 N N . VAL B 1 593 ? 7.051 64.875 42.219 1 86.94 593 VAL B N 1
ATOM 9401 C CA . VAL B 1 593 ? 6.977 66.062 43.125 1 86.94 593 VAL B CA 1
ATOM 9402 C C . VAL B 1 593 ? 7.961 67.125 42.656 1 86.94 593 VAL B C 1
ATOM 9404 O O . VAL B 1 593 ? 7.633 68.312 42.656 1 86.94 593 VAL B O 1
ATOM 9407 N N . ALA B 1 594 ? 9.102 66.688 42.375 1 94.06 594 ALA B N 1
ATOM 9408 C CA . ALA B 1 594 ? 10.109 67.625 41.875 1 94.06 594 ALA B CA 1
ATOM 9409 C C . ALA B 1 594 ? 9.648 68.25 40.594 1 94.06 594 ALA B C 1
ATOM 9411 O O . ALA B 1 594 ? 9.906 69.438 40.344 1 94.06 594 ALA B O 1
ATOM 9412 N N . LEU B 1 595 ? 9.023 67.5 39.75 1 93.5 595 LEU B N 1
ATOM 9413 C CA . LEU B 1 595 ? 8.484 68 38.5 1 93.5 595 LEU B CA 1
ATOM 9414 C C . LEU B 1 595 ? 7.441 69.125 38.781 1 93.5 595 LEU B C 1
ATOM 9416 O O . LEU B 1 595 ? 7.41 70.125 38.094 1 93.5 595 LEU B O 1
ATOM 9420 N N . TYR B 1 596 ? 6.59 68.812 39.688 1 86.5 596 TYR B N 1
ATOM 9421 C CA . TYR B 1 596 ? 5.57 69.75 40.062 1 86.5 596 TYR B CA 1
ATOM 9422 C C . TYR B 1 596 ? 6.207 71.062 40.5 1 86.5 596 TYR B C 1
ATOM 9424 O O . TYR B 1 596 ? 5.719 72.188 40.156 1 86.5 596 TYR B O 1
ATOM 9432 N N . GLN B 1 597 ? 7.227 71 41.25 1 91.31 597 GLN B N 1
ATOM 9433 C CA . GLN B 1 597 ? 7.949 72.188 41.688 1 91.31 597 GLN B CA 1
ATOM 9434 C C . GLN B 1 597 ? 8.555 72.938 40.5 1 91.31 597 GLN B C 1
ATOM 9436 O O . GLN B 1 597 ? 8.594 74.188 40.469 1 91.31 597 GLN B O 1
ATOM 9441 N N . ALA B 1 598 ? 9.008 72.188 39.625 1 94.38 598 ALA B N 1
ATOM 9442 C CA . ALA B 1 598 ? 9.57 72.812 38.406 1 94.38 598 ALA B CA 1
ATOM 9443 C C . ALA B 1 598 ? 8.516 73.625 37.656 1 94.38 598 ALA B C 1
ATOM 9445 O O . ALA B 1 598 ? 8.781 74.688 37.156 1 94.38 598 ALA B O 1
ATOM 9446 N N . LYS B 1 599 ? 7.359 73.062 37.531 1 90.38 599 LYS B N 1
ATOM 9447 C CA . LYS B 1 599 ? 6.258 73.688 36.844 1 90.38 599 LYS B CA 1
ATOM 9448 C C . LYS B 1 599 ? 5.77 74.938 37.625 1 90.38 599 LYS B C 1
ATOM 9450 O O . LYS B 1 599 ? 5.48 75.938 37 1 90.38 599 LYS B O 1
ATOM 9455 N N . ASP B 1 600 ? 5.754 74.875 38.875 1 86.44 600 ASP B N 1
ATOM 9456 C CA . ASP B 1 600 ? 5.215 75.938 39.75 1 86.44 600 ASP B CA 1
ATOM 9457 C C . ASP B 1 600 ? 6.184 77.125 39.844 1 86.44 600 ASP B C 1
ATOM 9459 O O . ASP B 1 600 ? 5.766 78.25 40.062 1 86.44 600 ASP B O 1
ATOM 9463 N N . THR B 1 601 ? 7.434 76.875 39.688 1 91.31 601 THR B N 1
ATOM 9464 C CA . THR B 1 601 ? 8.43 77.875 39.875 1 91.31 601 THR B CA 1
ATOM 9465 C C . THR B 1 601 ? 8.906 78.438 38.562 1 91.31 601 THR B C 1
ATOM 9467 O O . THR B 1 601 ? 9.961 79.062 38.469 1 91.31 601 THR B O 1
ATOM 9470 N N . GLY B 1 602 ? 8.133 78.188 37.438 1 89.62 602 GLY B N 1
ATOM 9471 C CA . GLY B 1 602 ? 8.469 78.938 36.219 1 89.62 602 GLY B CA 1
ATOM 9472 C C . GLY B 1 602 ? 8.539 78.062 35 1 89.62 602 GLY B C 1
ATOM 9473 O O . GLY B 1 602 ? 8.578 78.562 33.875 1 89.62 602 GLY B O 1
ATOM 9474 N N . ARG B 1 603 ? 8.602 76.75 35.156 1 93.12 603 ARG B N 1
ATOM 9475 C CA . ARG B 1 603 ? 8.633 75.812 34.062 1 93.12 603 ARG B CA 1
ATOM 9476 C C . ARG B 1 603 ? 9.953 75.875 33.312 1 93.12 603 ARG B C 1
ATOM 9478 O O . ARG B 1 603 ? 10.82 76.688 33.656 1 93.12 603 ARG B O 1
ATOM 9485 N N . ASN B 1 604 ? 10.258 75 32.438 1 96 604 ASN B N 1
ATOM 9486 C CA . ASN B 1 604 ? 11.484 74.938 31.656 1 96 604 ASN B CA 1
ATOM 9487 C C . ASN B 1 604 ? 12.719 74.875 32.562 1 96 604 ASN B C 1
ATOM 9489 O O . ASN B 1 604 ? 13.648 75.688 32.406 1 96 604 ASN B O 1
ATOM 9493 N N . LYS B 1 605 ? 12.68 74 33.438 1 96.5 605 LYS B N 1
ATOM 9494 C CA . LYS B 1 605 ? 13.828 73.875 34.312 1 96.5 605 LYS B CA 1
ATOM 9495 C C . LYS B 1 605 ? 13.891 72.438 34.875 1 96.5 605 LYS B C 1
ATOM 9497 O O . LYS B 1 605 ? 12.914 71.688 34.781 1 96.5 605 LYS B O 1
ATOM 9502 N N . VAL B 1 606 ? 14.992 72.125 35.469 1 97.62 606 VAL B N 1
ATOM 9503 C CA . VAL B 1 606 ? 15.25 70.812 36.125 1 97.62 606 VAL B CA 1
ATOM 9504 C C . VAL B 1 606 ? 15.289 71 37.656 1 97.62 606 VAL B C 1
ATOM 9506 O O . VAL B 1 606 ? 15.984 71.875 38.156 1 97.62 606 VAL B O 1
ATOM 9509 N N . VAL B 1 607 ? 14.469 70.25 38.312 1 97.12 607 VAL B N 1
ATOM 9510 C CA . VAL B 1 607 ? 14.469 70.312 39.781 1 97.12 607 VAL B CA 1
ATOM 9511 C C . VAL B 1 607 ? 14.727 68.938 40.375 1 97.12 607 VAL B C 1
ATOM 9513 O O . VAL B 1 607 ? 14.055 67.938 40 1 97.12 607 VAL B O 1
ATOM 9516 N N . ARG B 1 608 ? 15.695 68.875 41.219 1 96.5 608 ARG B N 1
ATOM 9517 C CA . ARG B 1 608 ? 15.961 67.625 41.938 1 96.5 608 ARG B CA 1
ATOM 9518 C C . ARG B 1 608 ? 15.188 67.562 43.25 1 96.5 608 ARG B C 1
ATOM 9520 O O . ARG B 1 608 ? 15.078 68.562 43.969 1 96.5 608 ARG B O 1
ATOM 9527 N N . PHE B 1 609 ? 14.812 66.438 43.5 1 94.25 609 PHE B N 1
ATOM 9528 C CA . PHE B 1 609 ? 14.016 66.188 44.719 1 94.25 609 PHE B CA 1
ATOM 9529 C C . PHE B 1 609 ? 14.859 66.438 45.969 1 94.25 609 PHE B C 1
ATOM 9531 O O . PHE B 1 609 ? 16.031 66.062 46 1 94.25 609 PHE B O 1
ATOM 9538 N N . ASN B 1 610 ? 14.297 67.125 46.844 1 91.5 610 ASN B N 1
ATOM 9539 C CA . ASN B 1 610 ? 14.828 67.312 48.188 1 91.5 610 ASN B CA 1
ATOM 9540 C C . ASN B 1 610 ? 13.734 67.062 49.25 1 91.5 610 ASN B C 1
ATOM 9542 O O . ASN B 1 610 ? 12.555 67.312 48.969 1 91.5 610 ASN B O 1
ATOM 9546 N N . THR B 1 611 ? 14.094 66.625 50.344 1 87.94 611 THR B N 1
ATOM 9547 C CA . THR B 1 611 ? 13.156 66.25 51.406 1 87.94 611 THR B CA 1
ATOM 9548 C C . THR B 1 611 ? 12.234 67.375 51.781 1 87.94 611 THR B C 1
ATOM 9550 O O . THR B 1 611 ? 11.102 67.188 52.219 1 87.94 611 THR B O 1
ATOM 9553 N N . ASP B 1 612 ? 12.648 68.625 51.562 1 85.5 612 ASP B N 1
ATOM 9554 C CA . ASP B 1 612 ? 11.859 69.75 51.938 1 85.5 612 ASP B CA 1
ATOM 9555 C C . ASP B 1 612 ? 10.641 69.938 51 1 85.5 612 ASP B C 1
ATOM 9557 O O . ASP B 1 612 ? 9.664 70.562 51.375 1 85.5 612 ASP B O 1
ATOM 9561 N N . MET B 1 613 ? 10.766 69.375 49.938 1 81.94 613 MET B N 1
ATOM 9562 C CA . MET B 1 613 ? 9.695 69.438 48.938 1 81.94 613 MET B CA 1
ATOM 9563 C C . MET B 1 613 ? 8.516 68.562 49.312 1 81.94 613 MET B C 1
ATOM 9565 O O . MET B 1 613 ? 7.398 68.75 48.844 1 81.94 613 MET B O 1
ATOM 9569 N N . TRP B 1 614 ? 8.852 67.625 50.062 1 69.38 614 TRP B N 1
ATOM 9570 C CA . TRP B 1 614 ? 7.848 66.625 50.469 1 69.38 614 TRP B CA 1
ATOM 9571 C C . TRP B 1 614 ? 7.168 67.062 51.75 1 69.38 614 TRP B C 1
ATOM 9573 O O . TRP B 1 614 ? 6.305 66.312 52.281 1 69.38 614 TRP B O 1
ATOM 9583 N N . LYS B 1 615 ? 7.504 68.125 52.5 1 57.69 615 LYS B N 1
ATOM 9584 C CA . LYS B 1 615 ? 6.934 68.5 53.781 1 57.69 615 LYS B CA 1
ATOM 9585 C C . LYS B 1 615 ? 5.418 68.625 53.688 1 57.69 615 LYS B C 1
ATOM 9587 O O . LYS B 1 615 ? 4.707 68.5 54.688 1 57.69 615 LYS B O 1
ATOM 9592 N N . ASP B 1 616 ? 4.953 69.312 52.781 1 45.66 616 ASP B N 1
ATOM 9593 C CA . ASP B 1 616 ? 3.574 69.812 52.938 1 45.66 616 ASP B CA 1
ATOM 9594 C C . ASP B 1 616 ? 2.588 68.688 52.688 1 45.66 616 ASP B C 1
ATOM 9596 O O . ASP B 1 616 ? 2.627 68.062 51.625 1 45.66 616 ASP B O 1
ATOM 9600 N N . LYS B 1 617 ? 2.074 67.938 53.688 1 44.84 617 LYS B N 1
ATOM 9601 C CA . LYS B 1 617 ? 1.078 66.938 54 1 44.84 617 LYS B CA 1
ATOM 9602 C C . LYS B 1 617 ? -0.161 67.062 53.125 1 44.84 617 LYS B C 1
ATOM 9604 O O . LYS B 1 617 ? -1.116 66.312 53.25 1 44.84 617 LYS B O 1
ATOM 9609 N N . SER B 1 618 ? -0.338 68.312 52.719 1 35.34 618 SER B N 1
ATOM 9610 C CA . SER B 1 618 ? -1.653 68.438 52.125 1 35.34 618 SER B CA 1
ATOM 9611 C C . SER B 1 618 ? -1.677 67.812 50.719 1 35.34 618 SER B C 1
ATOM 9613 O O . SER B 1 618 ? -2.623 68.062 49.969 1 35.34 618 SER B O 1
ATOM 9615 N N . TYR B 1 619 ? -0.55 67.312 50.375 1 32.41 619 TYR B N 1
ATOM 9616 C CA . TYR B 1 619 ? -0.821 66.75 49.094 1 32.41 619 TYR B CA 1
ATOM 9617 C C . TYR B 1 619 ? -1.365 65.312 49.219 1 32.41 619 TYR B C 1
ATOM 9619 O O . TYR B 1 619 ? -1.003 64.562 50.156 1 32.41 619 TYR B O 1
#

Sequence (1238 aa):
MNLNIKISVLFAAIAAMLIALLMVISLFAFRSFSIASSSEHIRTAAEIVRVHLTESMINGVIDKRESFLKRLMEVQGLASARVVRSPAVVKQFGSGLHEEAPSDDLENQVLREGKAVYDIIETENDTLIRGTIPFIATNRGEPNCLQCHDVQEGMVLGAVTMKVSIGNLKTQAMLTVAALISIVALFMGIAFVLIRRMINPVSATAIDVENAVQRALRGDFKAKVDQITKDEIGQIATDMNRLLAFLDQGLTRIGANVARLTSRTPSPDENQLSATIDMVEGLTRAAHFKQAIEEDETKAEIHTRLVRALEGEFGIREFSIYEMQANKNHMTPLYVDGQPQASCRWCDPQILVRSEGCRARRTGHLVDGVLNPGICYSFMPPEEAMDRKHICLPIIQSGAVGNVLQLVVKPDEEAAMQEQLPYVSVYLREAAPVLETKKLMETLRESALRDPMTGLNNRRFLEEYVDTLVANVQRRQSQVGIMMLDLDFFKMVNDTYGHDAGDAVIKAMAKVLRQAVRASDMVIRYGGEEFLIVLLDASPEQADQIAEKIRSTVEALDIQAGTTVLRKTISIGVADFPSDSDTFWQAVKFADVALYQAKDTGRNKVVRFNTDMWKDKSYMNLNIKISVLFAAIAAMLIALLMVISLFAFRSFSIASSSEHIRTAAEIVRVHLTESMINGVIDKRESFLKRLMEVQGLASARVVRSPAVVKQFGSGLHEEAPSDDLENQVLREGKAVYDIIETENDTLIRGTIPFIATNRGEPNCLQCHDVQEGMVLGAVTMKVSIGNLKTQAMLTVAALISIVALFMGIAFVLIRRMINPVSATAIDVENAVQRALRGDFKAKVDQITKDEIGQIATDMNRLLAFLDQGLTRIGANVARLTSRTPSPDENQLSATIDMVEGLTRAAHFKQAIEEDETKAEIHTRLVRALEGEFGIREFSIYEMQANKNHMTPLYVDGQPQASCRWCDPQILVRSEGCRARRTGHLVDGVLNPGICYSFMPPEEAMDRKHICLPIIQSGAVGNVLQLVVKPDEEAAMQEQLPYVSVYLREAAPVLETKKLMETLRESALRDPMTGLNNRRFLEEYVDTLVANVQRRQSQVGIMMLDLDFFKMVNDTYGHDAGDAVIKAMAKVLRQAVRASDMVIRYGGEEFLIVLLDASPEQADQIAEKIRSTVEALDIQAGTTVLRKTISIGVADFPSDSDTFWQAVKFADVALYQAKDTGRNKVVRFNTDMWKDKSY

Foldseek 3Di:
DDPLVVVLVVLVVVLVVVLVVLLVVLLVVLVVVLQVVVQVVVVVVFVVVVVVCVVCVVVVNNLVCVVVQVVVQVDPQWVGKAKAFAPQLCVVPNRRDPRNHDDDPVQVVCQVPVDKDWDWDDDPVFIKIKIKHFDFQACDDPPRSVVVGVDDGGHTGIIMIIIGTCRVSSVVSVVVSVVVSVVSVVVSVVVSVVVSVVCVLQVQQVVQLVVCVVVVVQADLCRAGDQPDPPPSSVVRVVSNVVSVVCVVVLVVLLVVLCVLLVDDDDPRHRSVVVSVVSVVLLVVLVVLLVVLLPDQALLVNVLSLLCCCCPVLVAQAKWKWFADVPQCFIFTQDGRNDGRDQDAFFASVCRNHVCLDVCQVVVAKDFCLVPPPPRVRGDHDPVQRQKTKIKHFQDEPNHGGMIMIGIDHPVCSVSCVNCVSSSVSNSPSVRHSSNVNVVVVVVVQVVQADPLQRAGEPVVCVVCVVVVLVVCVVVVAKKKKKKKFWPPLVVQCVPPNVQLSSQLQNVLSVLVVVLADPPKGWYPHDSGMIMIIGTRADPVRSQVSVLVSQVCQQPDWTDRDPDTDRIGMFMFMFMPPVVHPGDVVRNVQSVLQRVVCNVVPHSDYGYGDPVSVPPPPD/DDPLVVVLVVLVVVLVVVLVVLLVVLVVVLVVVLQVVVQVVVVVVFVVVVVVCVVCVVVVNNLVCVVVQVVSCVDPQWVGKAKAFAPQLCVVPNRRDPRNHDDDPVQVVCQVPVDKDWDWDDDPVFIKIKIKHFDFQACDDPPRSVVVGVDDGGHTGIIMIIIGTCRVSVVVSVVVSVVVSVVSSVVSVVVSVVVSVVCVLQVQQVVQLVVCVVCVVQADLCRAGDQPDPPPSSVVRVVSNVVSVVCVVVLVVLLVVLCVLLVDDDDPRHRSVVVSVVSVVLLVVLVVLLVVLLPDQALLVNVLSLLCCCCPVLVAQAKWKWFADVPQCFIFTQDGRNDGRDQDAFFASVCRNHVCLDPCQVVVAKDFCLVPPPPRVRGDHDPVQRQKTKIKHFQDAPNHGGMIMIGIDHPVCSVSCVNCVSSSVSNSPSVRHSSNVNVVVVVVVQPVQADPLQRAGEPVVCVVCVVVVLVVCVVVVAKKKKKKKFWPPLVVQCVPPNVQLSSQLQNVLSVLVVVLADPPKGWYPHDSGMIMIIGTRADPVRSQVSVLVSQVCQQPDFTDRDPDTDHIGMFMFMFMPPVRHPGDVVRNVQRVLQSVVCNVVPHSDYGYGDPVSVPPVPD

pLDDT: mean 87.22, std 7.97, range [32.41, 97.62]

Solvent-accessible surface area (backbone atoms only — not comparable to full-atom values): 63970 Å² total; per-residue (Å²): 108,53,58,67,56,53,51,48,52,50,50,50,52,53,49,53,52,51,50,53,52,52,50,53,50,47,53,50,49,48,48,54,49,51,49,54,54,51,52,50,38,44,50,32,44,43,41,52,49,49,50,48,53,51,48,26,56,74,71,69,46,50,88,58,40,64,61,51,54,58,51,50,43,64,30,63,69,40,73,36,47,45,51,29,56,17,73,64,43,28,70,74,73,40,76,74,56,81,75,23,48,72,85,53,72,64,54,50,46,23,50,70,69,57,44,68,47,75,47,79,46,79,52,100,88,44,36,29,41,36,30,37,40,48,39,62,34,38,73,64,69,94,72,38,44,52,77,83,34,97,63,58,76,67,40,38,47,21,33,33,38,35,25,33,70,44,44,68,58,49,52,51,46,52,49,48,49,50,51,52,49,51,50,52,51,50,53,50,50,52,51,48,54,52,50,47,62,66,48,48,56,53,54,54,43,29,51,32,45,48,51,32,41,54,36,35,77,49,37,40,36,79,52,70,38,70,63,85,50,84,29,48,65,15,46,42,22,51,42,50,36,51,46,28,48,55,47,38,55,51,51,51,54,43,39,53,49,50,22,64,73,41,66,41,77,79,56,89,84,47,32,48,63,60,50,37,42,52,50,49,51,49,50,50,52,35,52,52,51,35,58,53,46,66,71,43,87,44,52,68,52,38,52,50,51,52,49,48,42,37,41,66,78,68,63,49,62,48,35,34,35,32,34,51,43,87,90,60,54,25,32,43,50,47,28,36,49,84,34,71,65,38,72,76,61,50,38,47,65,59,27,36,65,38,29,67,57,32,58,26,59,61,69,59,38,76,40,53,24,70,87,39,70,76,72,49,84,40,61,42,51,46,86,92,46,64,72,49,35,38,35,30,40,43,32,58,31,96,90,35,56,39,32,36,41,33,40,50,36,50,75,91,40,46,69,61,46,62,69,43,44,30,58,54,50,47,42,47,62,51,42,22,59,51,44,40,38,41,49,48,50,50,49,39,50,44,60,63,27,27,31,85,85,58,65,31,34,19,51,59,35,49,66,70,42,43,62,60,49,52,51,49,33,60,73,64,69,47,37,30,24,33,34,29,35,36,52,54,68,47,68,53,42,30,69,47,62,30,62,66,36,37,48,40,49,51,36,52,47,43,53,52,54,58,67,70,49,59,88,85,33,45,59,25,42,62,47,90,61,28,34,35,36,41,35,65,72,31,52,72,67,54,41,51,51,48,49,48,50,50,38,53,50,40,51,69,38,77,38,66,35,87,93,44,76,45,72,51,39,31,20,27,2,30,25,36,33,56,82,74,24,92,42,68,70,57,19,49,49,39,3,44,52,16,21,51,49,17,51,74,75,70,36,65,36,76,25,67,52,50,79,76,72,65,62,66,73,84,83,109,53,59,68,55,53,52,49,52,51,50,50,51,52,50,52,51,50,51,52,51,50,50,54,51,46,53,50,49,50,50,54,48,51,51,55,54,49,51,50,38,43,49,30,43,42,41,50,49,50,50,48,54,51,48,26,55,73,69,71,45,50,89,58,39,64,59,51,54,57,52,51,41,63,30,64,68,40,74,36,47,45,51,29,56,16,73,64,41,28,70,74,73,42,74,74,55,81,75,22,48,73,86,50,70,64,56,50,45,24,49,71,70,57,46,67,48,75,47,78,45,79,51,99,89,43,36,29,41,35,32,37,40,50,39,62,34,38,72,65,68,95,71,39,44,52,78,82,35,96,63,58,75,65,40,39,47,20,33,32,39,35,26,35,70,44,43,68,59,50,55,54,45,52,52,49,48,50,50,52,48,51,52,54,51,50,50,49,50,52,50,48,54,52,50,48,63,66,48,48,56,54,54,54,40,29,52,34,45,48,51,32,42,54,36,35,77,50,38,40,36,80,51,70,38,70,61,84,50,84,28,48,65,15,47,42,21,50,43,50,36,51,47,27,48,52,46,38,56,51,51,50,53,42,37,52,49,50,22,64,74,41,65,41,77,79,56,90,86,44,35,48,63,60,51,39,41,52,51,50,52,47,51,50,52,36,52,52,50,37,58,52,46,66,71,43,86,45,54,67,52,38,52,51,49,51,52,48,44,36,43,66,77,68,63,49,62,47,35,34,34,33,35,50,43,87,92,62,55,26,33,42,51,48,29,36,50,85,34,70,65,38,72,74,61,51,38,47,67,60,27,35,64,39,28,68,56,32,58,27,59,60,68,60,38,75,38,54,24,71,88,38,70,75,72,50,83,39,63,42,51,46,86,93,45,64,74,50,34,38,37,30,40,41,32,58,32,96,89,38,57,38,32,37,42,34,41,50,38,48,76,91,40,46,68,62,46,64,69,43,43,31,58,54,51,45,40,45,62,51,41,23,59,50,45,40,38,40,49,47,52,51,48,38,50,45,60,64,27,28,32,86,82,57,65,30,34,18,49,60,35,49,65,70,43,42,63,62,51,52,53,50,34,61,73,64,69,46,36,30,23,33,35,27,35,36,52,55,68,47,68,54,42,30,69,48,64,30,61,68,34,37,48,38,48,51,38,54,47,44,52,52,53,57,69,70,49,58,88,85,34,44,57,25,42,62,48,89,63,28,34,34,36,42,34,66,72,30,52,73,67,54,40,51,49,48,49,50,49,49,38,54,49,40,51,70,38,78,38,68,36,87,95,44,76,46,72,50,40,30,19,28,3,30,24,35,34,55,81,74,24,93,42,68,69,58,19,51,50,39,2,43,53,16,20,50,51,16,52,73,74,70,36,64,36,78,24,68,53,50,77,77,75,65,61,70,74,84,79